Protein AF-0000000075830600 (afdb_homodimer)

InterPro domains:
  IPR003094 Fructose-2,6-bisphosphatase [PR00991] (141-155)
  IP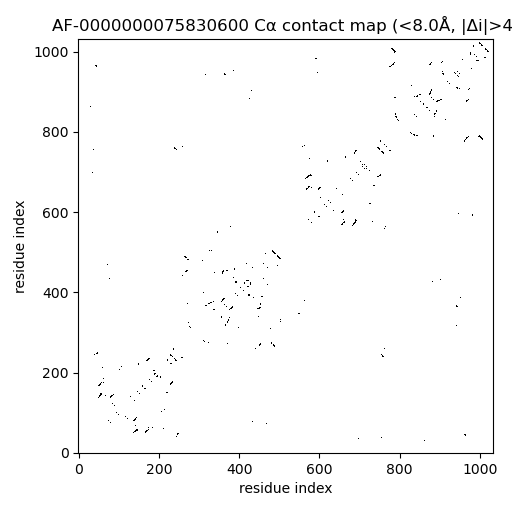R003094 Fructose-2,6-bisphosphatase [PR00991] (169-183)
  IPR003094 Fructose-2,6-bisphosphatase [PR00991] (195-209)
  IPR003094 Fructose-2,6-bisphosphatase [PR00991] (246-267)
  IPR003094 Fructose-2,6-bisphosphatase [PTHR10606] (47-275)
  IPR013078 Histidine phosphatase superfamily, clade-1 [PF00300] (360-490)
  IPR013078 Histidine phosphatase superfamily, clade-1 [cd07067] (320-490)
  IPR013079 6-phosphofructo-2-kinase [PF01591] (51-263)
  IPR027417 P-loop containing nucleoside triphosphate hydrolase [G3DSA:3.40.50.300] (52-263)
  IPR027417 P-loop containing nucleoside triphosphate hydrolase [SSF52540] (54-263)
  IPR029033 Histidine phosphatase superfamily [G3DSA:3.40.50.1240] (268-512)
  IPR029033 Histidine phosphatase superfamily [SSF53254] (319-492)

Sequence (1032 aa):
MPQAGHALTVDIENTPTDPARTSQPADQLVIKRAPTSLSSRIRAQLTPDADYIVIALVGLPARGKSFISKKLERYLIWRGDAVNIFNVGERRREKLQSNGTFHDASFFSVSNLSTREELAQGVLIEMMEWLRAKDGGATRIAIFDATNSRMTRRKTVDDTIKKHLPQCKLLFVESVCTEANTLERNLLQKVRNSPDYKSMPEHEALQDLKRRISEYESQYETLSPEENMAYIKLFNLSSQLHLNHIYGRLAKSLVPYMMSIHVGHRPIFLVRAAHVHGASTPLAQLCTEFSSSDEGRDESPSTPGCRQDSQTVVVARSAELSEEGLLFAERLGHFCYLASKEFSAGEEGEPEDCGDCSCAIFTSTLTRAVETASYVKAAGATRATSALNPIDKGVCYELTEADFQAQMPEEYSRWRRDIRYRRFLGGESYHDLIQRLEPLLMELEQQTRPVLVVSHLSTLQVLYSYFTGCTLEDALSTDFPNHHVMQITPCSSKSMWETKLIPLEPVAGKRTPLISMPQAGHALTVDIENTPTDPARTSQPADQLVIKRAPTSLSSRIRAQLTPDADYIVIALVGLPARGKSFISKKLERYLIWRGDAVNIFNVGERRREKLQSNGTFHDASFFSVSNLSTREELAQGVLIEMMEWLRAKDGGATRIAIFDATNSRMTRRKTVDDTIKKHLPQCKLLFVESVCTEANTLERNLLQKVRNSPDYKSMPEHEALQDLKRRISEYESQYETLSPEENMAYIKLFNLSSQLHLNHIYGRLAKSLVPYMMSIHVGHRPIFLVRAAHVHGASTPLAQLCTEFSSSDEGRDESPSTPGCRQDSQTVVVARSAELSEEGLLFAERLGHFCYLASKEFSAGEEGEPEDCGDCSCAIFTSTLTRAVETASYVKAAGATRATSALNPIDKGVCYELTEADFQAQMPEEYSRWRRDIRYRRFLGGESYHDLIQRLEPLLMELEQQTRPVLVVSHLSTLQVLYSYFTGCTLEDALSTDFPNHHVMQITPCSSKSMWETKLIPLEPVAGKRTPLIS

pLDDT: mean 78.08, std 23.05, range [20.09, 98.31]

Foldseek 3Di:
DPPDPPPPPVPPPPPVPVVPPVPPPPPPVPVPPPPQPPLNVLLVVAQDDFLAEEEEEAEFALLCLVVLVLLVQLLQVLLPAAEDEQALVVQVVVVVVVVVDQDFLVCLAPVVVVVSLVSLVVSLVVQVVVQVVDPDDHRYYYYYRDNCFALVSVVVSVVVCCVSPVRYAYEYEYGAEDDPVSSVVSLQLCCPPPPSNVPPDSVVSSVRSVSNRVNSVVRGDDDDCVSVGFYWYAYNQQPDIDTDSQNYPVSVLVVLLSNQADLFKAKEKEAEQFAFPPLDQPDPVVVPPVPPDDDDDDCPDDPPPPPPAVRPRLDDLATAHDPRNLVLLQLVQVVLLVRLLVVLVPPPPDCPVSPQSAAAAEFEPGNSGCSSPVSHHHPPDYHYDNLQAAWWLAVCSRPDLVRCCVVPVPLSVVCVVPQQADHRDRTGGVSRSSVSCSVVLSVVNRDNYYHYYYGHQSNSLSSVCSQQVDDSVVSNVDDNDHSWIWMWIADPDSRRIDIDIGHSDPPPDDPPDDPD/DPPDPPPPPPCPPPPVPVPPPVPPPPPPVPVPPPPQPPLNVLLVVAADDFLAEEEEEAEFALLCLVVLVLLVQLLQVLLPAAEDEQALVVQVVVVVVVVVDQDFLVCLAPVNVVVSLVSLVVSLVVQLVVLVVDPDDHRYYYYYRDNCFDLVSVVVSVVVCCVSPVRYAYEYEYGAEDDPVSSVVSLQLCCPPPPSNPPPDSVVSSVRSVSNRVNSVVRGDDDDCVSVGFYWYAYNQQPDIDTDSQNYPVSVLVVLLSNQADLFKEKEKEAEQFAFPPLDQPPPVVVPPVPPDDDDDDPPDDPPPPPRAVRPRLDDLATAHDPRNLVLLQLVQVVLLVRLLVVLVPPPPDCPVSPQSAAAAEFEPGNSGCSSPVSHHHPPDYHYDNLQAAWWLAVCSRPDLVRCCVVPVPLSVVCVVPQQADHRDRTGGVSRSSVSCSVVLSVVNRDNYYHYYYGHQSNSLSSVCSQQVHDSVVSNVDDNDHSWIWMWIADPDSRRIDIDIGHSDPPPDDPPDDPD

Organism: Prymnesium parvum (NCBI:txid97485)

Structure (mmCIF, N/CA/C/O backbone):
data_AF-0000000075830600-model_v1
#
loop_
_entity.id
_entity.type
_entity.pdbx_description
1 polymer '6-phosphofructo-2-kinase domain-containing protein'
#
loop_
_atom_site.group_PDB
_atom_site.id
_atom_site.type_symbol
_atom_site.label_atom_id
_atom_site.label_alt_id
_atom_site.label_comp_id
_atom_site.label_asym_id
_atom_site.label_entity_id
_atom_site.label_seq_id
_atom_site.pdbx_PDB_ins_code
_atom_site.Cartn_x
_atom_site.Cartn_y
_atom_site.Cartn_z
_atom_site.occupancy
_atom_site.B_iso_or_equiv
_atom_site.auth_seq_id
_atom_site.auth_comp_id
_atom_site.auth_asym_id
_atom_site.auth_atom_id
_atom_site.pdbx_PDB_model_num
ATOM 1 N N . MET A 1 1 ? 91.75 -29.453 27.031 1 21.92 1 MET A N 1
ATOM 2 C CA . MET A 1 1 ? 91.875 -28.234 26.219 1 21.92 1 MET A CA 1
ATOM 3 C C . MET A 1 1 ? 90.5 -27.812 25.672 1 21.92 1 MET A C 1
ATOM 5 O O . MET A 1 1 ? 89.812 -28.609 25.047 1 21.92 1 MET A O 1
ATOM 9 N N . PRO A 1 2 ? 89.812 -26.906 26.328 1 24.53 2 PRO A N 1
ATOM 10 C CA . PRO A 1 2 ? 88.375 -26.5 26.469 1 24.53 2 PRO A CA 1
ATOM 11 C C . PRO A 1 2 ? 87.875 -25.766 25.234 1 24.53 2 PRO A C 1
ATOM 13 O O . PRO A 1 2 ? 88.438 -24.75 24.828 1 24.53 2 PRO A O 1
ATOM 16 N N . GLN A 1 3 ? 87.75 -26.578 24.203 1 21.2 3 GLN A N 1
ATOM 17 C CA . GLN A 1 3 ? 87.562 -26.062 22.844 1 21.2 3 GLN A CA 1
ATOM 18 C C . GLN A 1 3 ? 86.438 -25.078 22.812 1 21.2 3 GLN A C 1
ATOM 20 O O . GLN A 1 3 ? 85.375 -25.312 23.391 1 21.2 3 GLN A O 1
ATOM 25 N N . ALA A 1 4 ? 86.75 -23.875 22.641 1 21.59 4 ALA A N 1
ATOM 26 C CA . ALA A 1 4 ? 86.188 -22.547 22.625 1 21.59 4 ALA A CA 1
ATOM 27 C C . ALA A 1 4 ? 85 -22.484 21.656 1 21.59 4 ALA A C 1
ATOM 29 O O . ALA A 1 4 ? 85.125 -22.797 20.484 1 21.59 4 ALA A O 1
ATOM 30 N N . GLY A 1 5 ? 83.875 -22.922 22.109 1 20.92 5 GLY A N 1
ATOM 31 C CA . GLY A 1 5 ? 82.625 -23.156 21.422 1 20.92 5 GLY A CA 1
ATOM 32 C C . GLY A 1 5 ? 82.125 -21.938 20.625 1 20.92 5 GLY A C 1
ATOM 33 O O . GLY A 1 5 ? 81.938 -20.859 21.188 1 20.92 5 GLY A O 1
ATOM 34 N N . HIS A 1 6 ? 82.75 -21.781 19.469 1 21.59 6 HIS A N 1
ATOM 35 C CA . HIS A 1 6 ? 82.625 -20.656 18.547 1 21.59 6 HIS A CA 1
ATOM 36 C C . HIS A 1 6 ? 81.188 -20.234 18.375 1 21.59 6 HIS A C 1
ATOM 38 O O . HIS A 1 6 ? 80.312 -21.078 18.172 1 21.59 6 HIS A O 1
ATOM 44 N N . ALA A 1 7 ? 80.812 -19.188 19.078 1 21.33 7 ALA A N 1
ATOM 45 C CA . ALA A 1 7 ? 79.562 -18.453 19.219 1 21.33 7 ALA A CA 1
ATOM 46 C C . ALA A 1 7 ? 79 -18.016 17.859 1 21.33 7 ALA A C 1
ATOM 48 O O . ALA A 1 7 ? 79.625 -17.203 17.172 1 21.33 7 ALA A O 1
ATOM 49 N N . LEU A 1 8 ? 78.688 -18.938 16.969 1 20.81 8 LEU A N 1
ATOM 50 C CA . LEU A 1 8 ? 78.312 -18.562 15.609 1 20.81 8 LEU A CA 1
ATOM 51 C C . LEU A 1 8 ? 77.312 -17.406 15.617 1 20.81 8 LEU A C 1
ATOM 53 O O . LEU A 1 8 ? 76.25 -17.5 16.234 1 20.81 8 LEU A O 1
ATOM 57 N N . THR A 1 9 ? 77.75 -16.172 15.664 1 21.44 9 THR A N 1
ATOM 58 C CA . THR A 1 9 ? 77.062 -14.883 15.672 1 21.44 9 THR A CA 1
ATOM 59 C C . THR A 1 9 ? 76.125 -14.758 14.469 1 21.44 9 THR A C 1
ATOM 61 O O . THR A 1 9 ? 76.625 -14.688 13.32 1 21.44 9 THR A O 1
ATOM 64 N N . VAL A 1 10 ? 75.188 -15.625 14.281 1 21.41 10 VAL A N 1
ATOM 65 C CA . VAL A 1 10 ? 74.438 -15.547 13.055 1 21.41 10 VAL A CA 1
ATOM 66 C C . VAL A 1 10 ? 73.875 -14.141 12.891 1 21.41 10 VAL A C 1
ATOM 68 O O . VAL A 1 10 ? 73.188 -13.633 13.789 1 21.41 10 VAL A O 1
ATOM 71 N N . ASP A 1 11 ? 74.562 -13.242 12.312 1 21.86 11 ASP A N 1
ATOM 72 C CA . ASP A 1 11 ? 74.25 -11.867 11.945 1 21.86 11 ASP A CA 1
ATOM 73 C C . ASP A 1 11 ? 72.938 -11.781 11.219 1 21.86 11 ASP A C 1
ATOM 75 O O . ASP A 1 11 ? 72.812 -12.281 10.102 1 21.86 11 ASP A O 1
ATOM 79 N N . ILE A 1 12 ? 71.875 -12.094 11.859 1 23.39 12 ILE A N 1
ATOM 80 C CA . ILE A 1 12 ? 70.562 -12.109 11.227 1 23.39 12 ILE A CA 1
ATOM 81 C C . ILE A 1 12 ? 70.25 -10.734 10.625 1 23.39 12 ILE A C 1
ATOM 83 O O . ILE A 1 12 ? 70.125 -9.742 11.344 1 23.39 12 ILE A O 1
ATOM 87 N N . GLU A 1 13 ? 70.938 -10.398 9.547 1 22.03 13 GLU A N 1
ATOM 88 C CA . GLU A 1 13 ? 70.688 -9.133 8.875 1 22.03 13 GLU A CA 1
ATOM 89 C C . GLU A 1 13 ? 69.188 -8.891 8.727 1 22.03 13 GLU A C 1
ATOM 91 O O . GLU A 1 13 ? 68.438 -9.758 8.234 1 22.03 13 GLU A O 1
ATOM 96 N N . ASN A 1 14 ? 68.625 -8.062 9.586 1 24.2 14 ASN A N 1
ATOM 97 C CA . ASN A 1 14 ? 67.312 -7.516 9.75 1 24.2 14 ASN A CA 1
ATOM 98 C C . ASN A 1 14 ? 66.812 -6.836 8.477 1 24.2 14 ASN A C 1
ATOM 100 O O . ASN A 1 14 ? 67.062 -5.645 8.266 1 24.2 14 ASN A O 1
ATOM 104 N N . THR A 1 15 ? 67.25 -7.332 7.348 1 25.28 15 THR A N 1
ATOM 105 C CA . THR A 1 15 ? 66.875 -6.457 6.238 1 25.28 15 THR A CA 1
ATOM 106 C C . THR A 1 15 ? 65.375 -6.086 6.309 1 25.28 15 THR A C 1
ATOM 108 O O . THR A 1 15 ? 64.562 -6.965 6.414 1 25.28 15 THR A O 1
ATOM 111 N N . PRO A 1 16 ? 65.188 -4.844 6.723 1 25.58 16 PRO A N 1
ATOM 112 C CA . PRO A 1 16 ? 63.812 -4.316 6.961 1 25.58 16 PRO A CA 1
ATOM 113 C C . PRO A 1 16 ? 62.906 -4.484 5.754 1 25.58 16 PRO A C 1
ATOM 115 O O . PRO A 1 16 ? 63.188 -3.959 4.676 1 25.58 16 PRO A O 1
ATOM 118 N N . THR A 1 17 ? 62.625 -5.625 5.262 1 24.44 17 THR A N 1
ATOM 119 C CA . THR A 1 17 ? 61.844 -5.742 4.031 1 24.44 17 THR A CA 1
ATOM 120 C C . THR A 1 17 ? 60.562 -4.926 4.117 1 24.44 17 THR A C 1
ATOM 122 O O . THR A 1 17 ? 59.656 -5.27 4.879 1 24.44 17 THR A O 1
ATOM 125 N N . ASP A 1 18 ? 60.688 -3.621 4.156 1 23.36 18 ASP A N 1
ATOM 126 C CA . ASP A 1 18 ? 59.562 -2.699 4.195 1 23.36 18 ASP A CA 1
ATOM 127 C C . ASP A 1 18 ? 58.562 -2.994 3.068 1 23.36 18 ASP A C 1
ATOM 129 O O . ASP A 1 18 ? 58.844 -2.73 1.899 1 23.36 18 ASP A O 1
ATOM 133 N N . PRO A 1 19 ? 58.188 -4.172 2.777 1 23.2 19 PRO A N 1
ATOM 134 C CA . PRO A 1 19 ? 57.406 -4.25 1.523 1 23.2 19 PRO A CA 1
ATOM 135 C C . PRO A 1 19 ? 56.281 -3.246 1.459 1 23.2 19 PRO A C 1
ATOM 137 O O . PRO A 1 19 ? 55.406 -3.252 2.324 1 23.2 19 PRO A O 1
ATOM 140 N N . ALA A 1 20 ? 56.531 -1.971 1.089 1 26.88 20 ALA A N 1
ATOM 141 C CA . ALA A 1 20 ? 55.531 -0.975 0.699 1 26.88 20 ALA A CA 1
ATOM 142 C C . ALA A 1 20 ? 54.438 -1.6 -0.164 1 26.88 20 ALA A C 1
ATOM 144 O O . ALA A 1 20 ? 54.688 -1.945 -1.323 1 26.88 20 ALA A O 1
ATOM 145 N N . ARG A 1 21 ? 53.75 -2.535 0.367 1 24.53 21 ARG A N 1
ATOM 146 C CA . ARG A 1 21 ? 52.625 -3 -0.417 1 24.53 21 ARG A CA 1
ATOM 147 C C . ARG A 1 21 ? 51.906 -1.83 -1.072 1 24.53 21 ARG A C 1
ATOM 149 O O . ARG A 1 21 ? 51.406 -0.928 -0.384 1 24.53 21 ARG A O 1
ATOM 156 N N . THR A 1 22 ? 52.438 -1.319 -2.131 1 25.38 22 THR A N 1
ATOM 157 C CA . THR A 1 22 ? 51.781 -0.333 -2.975 1 25.38 22 THR A CA 1
ATOM 158 C C . THR A 1 22 ? 50.281 -0.568 -2.992 1 25.38 22 THR A C 1
ATOM 160 O O . THR A 1 22 ? 49.812 -1.649 -3.363 1 25.38 22 THR A O 1
ATOM 163 N N . SER A 1 23 ? 49.688 -0.046 -1.994 1 25.95 23 SER A N 1
ATOM 164 C CA . SER A 1 23 ? 48.25 0.031 -1.909 1 25.95 23 SER A CA 1
ATOM 165 C C . SER A 1 23 ? 47.625 0.369 -3.264 1 25.95 23 SER A C 1
ATOM 167 O O . SER A 1 23 ? 47.812 1.469 -3.785 1 25.95 23 SER A O 1
ATOM 169 N N . GLN A 1 24 ? 47.844 -0.579 -4.188 1 25.03 24 GLN A N 1
ATOM 170 C CA . GLN A 1 24 ? 47.125 -0.259 -5.43 1 25.03 24 GLN A CA 1
ATOM 171 C C . GLN A 1 24 ? 45.844 0.515 -5.156 1 25.03 24 GLN A C 1
ATOM 173 O O . GLN A 1 24 ? 45.156 0.235 -4.184 1 25.03 24 GLN A O 1
ATOM 178 N N . PRO A 1 25 ? 45.906 1.733 -5.605 1 27.14 25 PRO A N 1
ATOM 179 C CA . PRO A 1 25 ? 44.656 2.523 -5.43 1 27.14 25 PRO A CA 1
ATOM 180 C C . PRO A 1 25 ? 43.406 1.686 -5.566 1 27.14 25 PRO A C 1
ATOM 182 O O . PRO A 1 25 ? 43.406 0.664 -6.258 1 27.14 25 PRO A O 1
ATOM 185 N N . ALA A 1 26 ? 42.656 1.61 -4.523 1 27.47 26 ALA A N 1
ATOM 186 C CA . ALA A 1 26 ? 41.312 1.041 -4.617 1 27.47 26 ALA A CA 1
ATOM 187 C C . ALA A 1 26 ? 40.75 1.218 -6.023 1 27.47 26 ALA A C 1
ATOM 189 O O . ALA A 1 26 ? 40.438 2.338 -6.438 1 27.47 26 ALA A O 1
ATOM 190 N N . ASP A 1 27 ? 41.406 0.655 -7.008 1 25.14 27 ASP A N 1
ATOM 191 C CA . ASP A 1 27 ? 40.781 0.623 -8.328 1 25.14 27 ASP A CA 1
ATOM 192 C C . ASP A 1 27 ? 39.25 0.735 -8.227 1 25.14 27 ASP A C 1
ATOM 194 O O . ASP A 1 27 ? 38.625 0.052 -7.414 1 25.14 27 ASP A O 1
ATOM 198 N N . GLN A 1 28 ? 38.781 1.885 -8.484 1 28.73 28 GLN A N 1
ATOM 199 C CA . GLN A 1 28 ? 37.375 2.203 -8.672 1 28.73 28 GLN A CA 1
ATOM 200 C C . GLN A 1 28 ? 36.625 1.029 -9.289 1 28.73 28 GLN A C 1
ATOM 202 O O . GLN A 1 28 ? 36.781 0.746 -10.484 1 28.73 28 GLN A O 1
ATOM 207 N N . LEU A 1 29 ? 36.844 -0.074 -8.719 1 27.73 29 LEU A N 1
ATOM 208 C CA . LEU A 1 29 ? 36 -1.148 -9.227 1 27.73 29 LEU A CA 1
ATOM 209 C C . LEU A 1 29 ? 34.719 -0.588 -9.875 1 27.73 29 LEU A C 1
ATOM 211 O O . LEU A 1 29 ? 33.844 -0.056 -9.188 1 27.73 29 LEU A O 1
ATOM 215 N N . VAL A 1 30 ? 35.031 0.062 -10.953 1 30.75 30 VAL A N 1
ATOM 216 C CA . VAL A 1 30 ? 33.906 0.253 -11.875 1 30.75 30 VAL A CA 1
ATOM 217 C C . VAL A 1 30 ? 32.969 -0.943 -11.805 1 30.75 30 VAL A C 1
ATOM 219 O O . VAL A 1 30 ? 33.312 -2.053 -12.203 1 30.75 30 VAL A O 1
ATOM 222 N N . ILE A 1 31 ? 32.375 -1.129 -10.773 1 34.19 31 ILE A N 1
ATOM 223 C CA . ILE A 1 31 ? 31.297 -2.123 -10.789 1 34.19 31 ILE A CA 1
ATOM 224 C C . ILE A 1 31 ? 30.625 -2.141 -12.164 1 34.19 31 ILE A C 1
ATOM 226 O O . ILE A 1 31 ? 29.938 -1.192 -12.539 1 34.19 31 ILE A O 1
ATOM 230 N N . LYS A 1 32 ? 31.359 -2.564 -13.148 1 36.69 32 LYS A N 1
ATOM 231 C CA . LYS A 1 32 ? 30.672 -2.873 -14.398 1 36.69 32 LYS A CA 1
ATOM 232 C C . LYS A 1 32 ? 29.266 -3.398 -14.125 1 36.69 32 LYS A C 1
ATOM 234 O O . LYS A 1 32 ? 29.078 -4.367 -13.383 1 36.69 32 LYS A O 1
ATOM 239 N N . ARG A 1 33 ? 28.312 -2.477 -14.242 1 43.62 33 ARG A N 1
ATOM 240 C CA . ARG A 1 33 ? 26.906 -2.846 -14.086 1 43.62 33 ARG A CA 1
ATOM 241 C C . ARG A 1 33 ? 26.578 -4.09 -14.898 1 43.62 33 ARG A C 1
ATOM 243 O O . ARG A 1 33 ? 26.891 -4.164 -16.094 1 43.62 33 ARG A O 1
ATOM 250 N N . ALA A 1 34 ? 26.578 -5.207 -14.406 1 48.5 34 ALA A N 1
ATOM 251 C CA . ALA A 1 34 ? 26.203 -6.492 -14.984 1 48.5 34 ALA A CA 1
ATOM 252 C C . ALA A 1 34 ? 25.047 -6.328 -15.977 1 48.5 34 ALA A C 1
ATOM 254 O O . ALA A 1 34 ? 24.234 -5.414 -15.844 1 48.5 34 ALA A O 1
ATOM 255 N N . PRO A 1 35 ? 25.203 -6.922 -17.203 1 50.28 35 PRO A N 1
ATOM 256 C CA . PRO A 1 35 ? 24.094 -6.898 -18.172 1 50.28 35 PRO A CA 1
ATOM 257 C C . PRO A 1 35 ? 22.734 -7.02 -17.516 1 50.28 35 PRO A C 1
ATOM 259 O O . PRO A 1 35 ? 22.562 -7.793 -16.562 1 50.28 35 PRO A O 1
ATOM 262 N N . THR A 1 36 ? 21.891 -6.027 -17.812 1 61.66 36 THR A N 1
ATOM 263 C CA . THR A 1 36 ? 20.547 -5.934 -17.266 1 61.66 36 THR A CA 1
ATOM 264 C C . THR A 1 36 ? 19.75 -7.191 -17.578 1 61.66 36 THR A C 1
ATOM 266 O O . THR A 1 36 ? 19.75 -7.66 -18.719 1 61.66 36 THR A O 1
ATOM 269 N N . SER A 1 37 ? 19.453 -7.984 -16.703 1 69.25 37 SER A N 1
ATOM 270 C CA . SER A 1 37 ? 18.578 -9.148 -16.828 1 69.25 37 SER A CA 1
ATOM 271 C C . SER A 1 37 ? 17.281 -8.789 -17.562 1 69.25 37 SER A C 1
ATOM 273 O O . SER A 1 37 ? 16.953 -7.609 -17.703 1 69.25 37 SER A O 1
ATOM 275 N N . LEU A 1 38 ? 16.734 -9.75 -18.281 1 69.62 38 LEU A N 1
ATOM 276 C CA . LEU A 1 38 ? 15.445 -9.562 -18.922 1 69.62 38 LEU A CA 1
ATOM 277 C C . LEU A 1 38 ? 14.445 -8.953 -17.953 1 69.62 38 LEU A C 1
ATOM 279 O O . LEU A 1 38 ? 13.695 -8.039 -18.312 1 69.62 38 LEU A O 1
ATOM 283 N N . SER A 1 39 ? 14.547 -9.391 -16.766 1 72.38 39 SER A N 1
ATOM 284 C CA . SER A 1 39 ? 13.617 -8.891 -15.758 1 72.38 39 SER A CA 1
ATOM 285 C C . SER A 1 39 ? 13.867 -7.41 -15.469 1 72.38 39 SER A C 1
ATOM 287 O O . SER A 1 39 ? 12.922 -6.645 -15.281 1 72.38 39 SER A O 1
ATOM 289 N N . SER A 1 40 ? 15.094 -7.078 -15.492 1 72.44 40 SER A N 1
ATOM 290 C CA . SER A 1 40 ? 15.422 -5.68 -15.234 1 72.44 40 SER A CA 1
ATOM 291 C C . SER A 1 40 ? 14.953 -4.781 -16.375 1 72.44 40 SER A C 1
ATOM 293 O O . SER A 1 40 ? 14.492 -3.662 -16.141 1 72.44 40 SER A O 1
ATOM 295 N N . ARG A 1 41 ? 15.008 -5.297 -17.594 1 74.56 41 ARG A N 1
ATOM 296 C CA . ARG A 1 41 ? 14.57 -4.535 -18.75 1 74.56 41 ARG A CA 1
ATOM 297 C C . ARG A 1 41 ? 13.055 -4.348 -18.75 1 74.56 41 ARG A C 1
ATOM 299 O O . ARG A 1 41 ? 12.562 -3.254 -19.031 1 74.56 41 ARG A O 1
ATOM 306 N N . ILE A 1 42 ? 12.406 -5.426 -18.406 1 75.38 42 ILE A N 1
ATOM 307 C CA . ILE A 1 42 ? 10.953 -5.371 -18.359 1 75.38 42 ILE A CA 1
ATOM 308 C C . ILE A 1 42 ? 10.508 -4.398 -17.266 1 75.38 42 ILE A C 1
ATOM 310 O O . ILE A 1 42 ? 9.594 -3.598 -17.469 1 75.38 42 ILE A O 1
ATOM 314 N N . ARG A 1 43 ? 11.219 -4.453 -16.234 1 76.62 43 ARG A N 1
ATOM 315 C CA . ARG A 1 43 ? 10.906 -3.553 -15.125 1 76.62 43 ARG A CA 1
ATOM 316 C C . ARG A 1 43 ? 11.117 -2.096 -15.523 1 76.62 43 ARG A C 1
ATOM 318 O O . ARG A 1 43 ? 10.273 -1.242 -15.242 1 76.62 43 ARG A O 1
ATOM 325 N N . ALA A 1 44 ? 12.148 -1.844 -16.172 1 74.69 44 ALA A N 1
ATOM 326 C CA . ALA A 1 44 ? 12.461 -0.483 -16.594 1 74.69 44 ALA A CA 1
ATOM 327 C C . ALA A 1 44 ? 11.398 0.041 -17.562 1 74.69 44 ALA A C 1
ATOM 329 O O . ALA A 1 44 ? 11.047 1.222 -17.531 1 74.69 44 ALA A O 1
ATOM 330 N N . GLN A 1 45 ? 10.867 -0.856 -18.328 1 74.44 45 GLN A N 1
ATOM 331 C CA . GLN A 1 45 ? 9.875 -0.492 -19.328 1 74.44 45 GLN A CA 1
ATOM 332 C C . GLN A 1 45 ? 8.508 -0.255 -18.703 1 74.44 45 GLN A C 1
ATOM 334 O O . GLN A 1 45 ? 7.762 0.625 -19.141 1 74.44 45 GLN A O 1
ATOM 339 N N . LEU A 1 46 ? 8.227 -0.976 -17.672 1 69.69 46 LEU A N 1
ATOM 340 C CA . LEU A 1 46 ? 6.859 -0.986 -17.172 1 69.69 46 LEU A CA 1
ATOM 341 C C . LEU A 1 46 ? 6.723 -0.082 -15.953 1 69.69 46 LEU A C 1
ATOM 343 O O . LEU A 1 46 ? 5.605 0.257 -15.547 1 69.69 46 LEU A O 1
ATOM 347 N N . THR A 1 47 ? 7.812 0.411 -15.438 1 71.06 47 THR A N 1
ATOM 348 C CA . THR A 1 47 ? 7.785 1.177 -14.195 1 71.06 47 THR A CA 1
ATOM 349 C C . THR A 1 47 ? 7.277 2.594 -14.445 1 71.06 47 THR A C 1
ATOM 351 O O . THR A 1 47 ? 6.492 3.125 -13.656 1 71.06 47 THR A O 1
ATOM 354 N N . PRO A 1 48 ? 7.586 3.16 -15.617 1 70.38 48 PRO A N 1
ATOM 355 C CA . PRO A 1 48 ? 7.133 4.539 -15.82 1 70.38 48 PRO A CA 1
ATOM 356 C C . PRO A 1 48 ? 5.613 4.648 -15.906 1 70.38 48 PRO A C 1
ATOM 358 O O . PRO A 1 48 ? 4.945 3.717 -16.359 1 70.38 48 PRO A O 1
ATOM 361 N N . ASP A 1 49 ? 5.094 5.809 -15.508 1 73.62 49 ASP A N 1
ATOM 362 C CA . ASP A 1 49 ? 3.658 6.062 -15.562 1 73.62 49 ASP A CA 1
ATOM 363 C C . ASP A 1 49 ? 3.176 6.199 -17 1 73.62 49 ASP A C 1
ATOM 365 O O . ASP A 1 49 ? 3.961 6.52 -17.891 1 73.62 49 ASP A O 1
ATOM 369 N N . ALA A 1 50 ? 1.907 5.723 -17.219 1 76.06 50 ALA A N 1
ATOM 370 C CA . ALA A 1 50 ? 1.278 5.848 -18.531 1 76.06 50 ALA A CA 1
ATOM 371 C C . ALA A 1 50 ? 0.02 6.707 -18.453 1 76.06 50 ALA A C 1
ATOM 373 O O . ALA A 1 50 ? -0.633 6.773 -17.406 1 76.06 50 ALA A O 1
ATOM 374 N N . ASP A 1 51 ? -0.243 7.32 -19.578 1 78.69 51 ASP A N 1
ATOM 375 C CA . ASP A 1 51 ? -1.425 8.172 -19.656 1 78.69 51 ASP A CA 1
ATOM 376 C C . ASP A 1 51 ? -2.678 7.352 -19.953 1 78.69 51 ASP A C 1
ATOM 378 O O . ASP A 1 51 ? -3.795 7.789 -19.672 1 78.69 51 ASP A O 1
ATOM 382 N N . TYR A 1 52 ? -2.396 6.227 -20.578 1 88.31 52 TYR A N 1
ATOM 383 C CA . TYR A 1 52 ? -3.492 5.34 -20.938 1 88.31 52 TYR A CA 1
ATOM 384 C C . TYR A 1 52 ? -3.271 3.938 -20.375 1 88.31 52 TYR A C 1
ATOM 386 O O . TYR A 1 52 ? -2.201 3.352 -20.562 1 88.31 52 TYR A O 1
ATOM 394 N N . ILE A 1 53 ? -4.332 3.467 -19.719 1 92.56 53 ILE A N 1
ATOM 395 C CA . ILE A 1 53 ? -4.23 2.131 -19.141 1 92.56 53 ILE A CA 1
ATOM 396 C C . ILE A 1 53 ? -5.492 1.332 -19.469 1 92.56 53 ILE A C 1
ATOM 398 O O . ILE A 1 53 ? -6.602 1.863 -19.406 1 92.56 53 ILE A O 1
ATOM 402 N N . VAL A 1 54 ? -5.305 0.139 -19.875 1 96.75 54 VAL A N 1
ATOM 403 C CA . VAL A 1 54 ? -6.41 -0.789 -20.078 1 96.75 54 VAL A CA 1
ATOM 404 C C . VAL A 1 54 ? -6.324 -1.939 -19.094 1 96.75 54 VAL A C 1
ATOM 406 O O . VAL A 1 54 ? -5.273 -2.568 -18.953 1 96.75 54 VAL A O 1
ATOM 409 N N . ILE A 1 55 ? -7.371 -2.143 -18.375 1 97.56 55 ILE A N 1
ATOM 410 C CA . ILE A 1 55 ? -7.531 -3.322 -17.531 1 97.56 55 ILE A CA 1
ATOM 411 C C . ILE A 1 55 ? -8.492 -4.301 -18.188 1 97.56 55 ILE A C 1
ATOM 413 O O . ILE A 1 55 ? -9.695 -4.039 -18.281 1 97.56 55 ILE A O 1
ATOM 417 N N . ALA A 1 56 ? -7.984 -5.383 -18.656 1 98.06 56 ALA A N 1
ATOM 418 C CA . ALA A 1 56 ? -8.812 -6.383 -19.328 1 98.06 56 ALA A CA 1
ATOM 419 C C . ALA A 1 56 ? -9.141 -7.547 -18.391 1 98.06 56 ALA A C 1
ATOM 421 O O . ALA A 1 56 ? -8.234 -8.219 -17.891 1 98.06 56 ALA A O 1
ATOM 422 N N . LEU A 1 57 ? -10.375 -7.781 -18.188 1 97.81 57 LEU A N 1
ATOM 423 C CA . LEU A 1 57 ? -10.773 -8.875 -17.312 1 97.81 57 LEU A CA 1
ATOM 424 C C . LEU A 1 57 ? -10.734 -10.211 -18.047 1 97.81 57 LEU A C 1
ATOM 426 O O . LEU A 1 57 ? -10.828 -10.25 -19.266 1 97.81 57 LEU A O 1
ATOM 430 N N . VAL A 1 58 ? -10.516 -11.25 -17.328 1 97.69 58 VAL A N 1
ATOM 431 C CA . VAL A 1 58 ? -10.484 -12.633 -17.797 1 97.69 58 VAL A CA 1
ATOM 432 C C . VAL A 1 58 ? -11.227 -13.531 -16.812 1 97.69 58 VAL A C 1
ATOM 434 O O . VAL A 1 58 ? -11.109 -13.367 -15.602 1 97.69 58 VAL A O 1
ATOM 437 N N . GLY A 1 59 ? -12.008 -14.406 -17.312 1 95.56 59 GLY A N 1
ATOM 438 C CA . GLY A 1 59 ? -12.664 -15.359 -16.438 1 95.56 59 GLY A CA 1
ATOM 439 C C . GLY A 1 59 ? -13.984 -15.867 -16.984 1 95.56 59 GLY A C 1
ATOM 440 O O . GLY A 1 59 ? -14.586 -15.234 -17.844 1 95.56 59 GLY A O 1
ATOM 441 N N . LEU A 1 60 ? -14.492 -16.969 -16.453 1 93.31 60 LEU A N 1
ATOM 442 C CA . LEU A 1 60 ? -15.773 -17.562 -16.812 1 93.31 60 LEU A CA 1
ATOM 443 C C . LEU A 1 60 ? -16.938 -16.781 -16.234 1 93.31 60 LEU A C 1
ATOM 445 O O . LEU A 1 60 ? -16.75 -16 -15.281 1 93.31 60 LEU A O 1
ATOM 449 N N . PRO A 1 61 ? -18.078 -16.922 -16.844 1 89.62 61 PRO A N 1
ATOM 450 C CA . PRO A 1 61 ? -19.25 -16.266 -16.25 1 89.62 61 PRO A CA 1
ATOM 451 C C . PRO A 1 61 ? -19.484 -16.656 -14.797 1 89.62 61 PRO A C 1
ATOM 453 O O . PRO A 1 61 ? -19.25 -17.797 -14.422 1 89.62 61 PRO A O 1
ATOM 456 N N . ALA A 1 62 ? -19.922 -15.719 -13.969 1 90 62 ALA A N 1
ATOM 457 C CA . ALA A 1 62 ? -20.328 -15.914 -12.578 1 90 62 ALA A CA 1
ATOM 458 C C . ALA A 1 62 ? -19.125 -16.172 -11.688 1 90 62 ALA A C 1
ATOM 460 O O . ALA A 1 62 ? -19.219 -16.891 -10.688 1 90 62 ALA A O 1
ATOM 461 N N . ARG A 1 63 ? -17.984 -15.711 -12.086 1 92.25 63 ARG A N 1
ATOM 462 C CA . ARG A 1 63 ? -16.781 -15.898 -11.273 1 92.25 63 ARG A CA 1
ATOM 463 C C . ARG A 1 63 ? -16.375 -14.602 -10.586 1 92.25 63 ARG A C 1
ATOM 465 O O . ARG A 1 63 ? -15.297 -14.516 -9.992 1 92.25 63 ARG A O 1
ATOM 472 N N . GLY A 1 64 ? -17.125 -13.539 -10.711 1 89.25 64 GLY A N 1
ATOM 473 C CA . GLY A 1 64 ? -16.891 -12.328 -9.945 1 89.25 64 GLY A CA 1
ATOM 474 C C . GLY A 1 64 ? -16.297 -11.203 -10.773 1 89.25 64 GLY A C 1
ATOM 475 O O . GLY A 1 64 ? -15.93 -10.156 -10.234 1 89.25 64 GLY A O 1
ATOM 476 N N . LYS A 1 65 ? -16.219 -11.312 -12.086 1 91.31 65 LYS A N 1
ATOM 477 C CA . LYS A 1 65 ? -15.617 -10.305 -12.969 1 91.31 65 LYS A CA 1
ATOM 478 C C . LYS A 1 65 ? -16.312 -8.961 -12.82 1 91.31 65 LYS A C 1
ATOM 480 O O . LYS A 1 65 ? -15.664 -7.926 -12.672 1 91.31 65 LYS A O 1
ATOM 485 N N . SER A 1 66 ? -17.641 -9.031 -12.891 1 86.94 66 SER A N 1
ATOM 486 C CA . SER A 1 66 ? -18.406 -7.781 -12.844 1 86.94 66 SER A CA 1
ATOM 487 C C . SER A 1 66 ? -18.25 -7.098 -11.484 1 86.94 66 SER A C 1
ATOM 489 O O . SER A 1 66 ? -18.219 -5.867 -11.406 1 86.94 66 SER A O 1
ATOM 491 N N . PHE A 1 67 ? -18.234 -7.863 -10.438 1 89.25 67 PHE A N 1
ATOM 492 C CA . PHE A 1 67 ? -17.984 -7.32 -9.102 1 89.25 67 PHE A CA 1
ATOM 493 C C . PHE A 1 67 ? -16.641 -6.613 -9.047 1 89.25 67 PHE A C 1
ATOM 495 O O . PHE A 1 67 ? -16.547 -5.477 -8.586 1 89.25 67 PHE A O 1
ATOM 502 N N . ILE A 1 68 ? -15.617 -7.297 -9.555 1 93.38 68 ILE A N 1
ATOM 503 C CA . ILE A 1 68 ? -14.258 -6.754 -9.57 1 93.38 68 ILE A CA 1
ATOM 504 C C . ILE A 1 68 ? -14.227 -5.488 -10.422 1 93.38 68 ILE A C 1
ATOM 506 O O . ILE A 1 68 ? -13.617 -4.488 -10.031 1 93.38 68 ILE A O 1
ATOM 510 N N . SER A 1 69 ? -14.883 -5.527 -11.539 1 94.25 69 SER A N 1
ATOM 511 C CA . SER A 1 69 ? -14.945 -4.387 -12.445 1 94.25 69 SER A CA 1
ATOM 512 C C . SER A 1 69 ? -15.531 -3.16 -11.758 1 94.25 69 SER A C 1
ATOM 514 O O . SER A 1 69 ? -14.969 -2.066 -11.836 1 94.25 69 SER A O 1
ATOM 516 N N . LYS A 1 70 ? -16.578 -3.334 -11.094 1 92.69 70 LYS A N 1
ATOM 517 C CA . LYS A 1 70 ? -17.25 -2.227 -10.422 1 92.69 70 LYS A CA 1
ATOM 518 C C . LYS A 1 70 ? -16.422 -1.695 -9.266 1 92.69 70 LYS A C 1
ATOM 520 O O . LYS A 1 70 ? -16.344 -0.484 -9.047 1 92.69 70 LYS A O 1
ATOM 525 N N . LYS A 1 71 ? -15.859 -2.588 -8.516 1 94.31 71 LYS A N 1
ATOM 526 C CA . LYS A 1 71 ? -14.984 -2.191 -7.414 1 94.31 71 LYS A CA 1
ATOM 527 C C . LYS A 1 71 ? -13.789 -1.388 -7.922 1 94.31 71 LYS A C 1
ATOM 529 O O . LYS A 1 71 ? -13.438 -0.361 -7.34 1 94.31 71 LYS A O 1
ATOM 534 N N . LEU A 1 72 ? -13.219 -1.869 -9.008 1 95.88 72 LEU A N 1
ATOM 535 C CA . LEU A 1 72 ? -12.078 -1.167 -9.586 1 95.88 72 LEU A CA 1
ATOM 536 C C . LEU A 1 72 ? -12.492 0.208 -10.102 1 95.88 72 LEU A C 1
ATOM 538 O O . LEU A 1 72 ? -11.766 1.189 -9.906 1 95.88 72 LEU A O 1
ATOM 542 N N . GLU A 1 73 ? -13.602 0.255 -10.758 1 95.75 73 GLU A N 1
ATOM 543 C CA . GLU A 1 73 ? -14.109 1.533 -11.25 1 95.75 73 GLU A CA 1
ATOM 544 C C . GLU A 1 73 ? -14.281 2.533 -10.109 1 95.75 73 GLU A C 1
ATOM 546 O O . GLU A 1 73 ? -13.812 3.668 -10.195 1 95.75 73 GLU A O 1
ATOM 551 N N . ARG A 1 74 ? -14.898 2.088 -9.062 1 94.69 74 ARG A N 1
ATOM 552 C CA . ARG A 1 74 ? -15.141 2.926 -7.891 1 94.69 74 ARG A CA 1
ATOM 553 C C . ARG A 1 74 ? -13.828 3.438 -7.305 1 94.69 74 ARG A C 1
ATOM 555 O O . ARG A 1 74 ? -13.688 4.633 -7.035 1 94.69 74 ARG A O 1
ATOM 562 N N . TYR A 1 75 ? -12.93 2.58 -7.078 1 96.12 75 TYR A N 1
ATOM 563 C CA . TYR A 1 75 ? -11.633 2.891 -6.477 1 96.12 75 TYR A CA 1
ATOM 564 C C . TYR A 1 75 ? -10.852 3.873 -7.336 1 96.12 75 TYR A C 1
ATOM 566 O O . TYR A 1 75 ? -10.359 4.887 -6.84 1 96.12 75 TYR A O 1
ATOM 574 N N . LEU A 1 76 ? -10.812 3.59 -8.633 1 95.81 76 LEU A N 1
ATOM 575 C CA . LEU A 1 76 ? -9.992 4.383 -9.547 1 95.81 76 LEU A CA 1
ATOM 576 C C . LEU A 1 76 ? -10.609 5.762 -9.766 1 95.81 76 LEU A C 1
ATOM 578 O O . LEU A 1 76 ? -9.883 6.758 -9.867 1 95.81 76 LEU A O 1
ATOM 582 N N . ILE A 1 77 ? -11.906 5.867 -9.844 1 94.81 77 ILE A N 1
ATOM 583 C CA . ILE A 1 77 ? -12.57 7.164 -9.945 1 94.81 77 ILE A CA 1
ATOM 584 C C . ILE A 1 77 ? -12.312 7.973 -8.68 1 94.81 77 ILE A C 1
ATOM 586 O O . ILE A 1 77 ? -12.016 9.172 -8.742 1 94.81 77 ILE A O 1
ATOM 590 N N . TRP A 1 78 ? -12.438 7.297 -7.559 1 95.75 78 TRP A N 1
ATOM 591 C CA . TRP A 1 78 ? -12.172 7.953 -6.281 1 95.75 78 TRP A CA 1
ATOM 592 C C . TRP A 1 78 ? -10.75 8.5 -6.227 1 95.75 78 TRP A C 1
ATOM 594 O O . TRP A 1 78 ? -10.516 9.594 -5.711 1 95.75 78 TRP A O 1
ATOM 604 N N . ARG A 1 79 ? -9.844 7.789 -6.762 1 92.31 79 ARG A N 1
ATOM 605 C CA . ARG A 1 79 ? -8.445 8.188 -6.781 1 92.31 79 ARG A CA 1
ATOM 606 C C . ARG A 1 79 ? -8.227 9.391 -7.695 1 92.31 79 ARG A C 1
ATOM 608 O O . ARG A 1 79 ? -7.195 10.055 -7.625 1 92.31 79 ARG A O 1
ATOM 615 N N . GLY A 1 80 ? -9.148 9.633 -8.672 1 89.38 80 GLY A N 1
ATOM 616 C CA . GLY A 1 80 ? -9.062 10.812 -9.508 1 89.38 80 GLY A CA 1
ATOM 617 C C . GLY A 1 80 ? -8.875 10.492 -10.977 1 89.38 80 GLY A C 1
ATOM 618 O O . GLY A 1 80 ? -8.711 11.398 -11.805 1 89.38 80 GLY A O 1
ATOM 619 N N . ASP A 1 81 ? -8.922 9.25 -11.375 1 90.88 81 ASP A N 1
ATOM 620 C CA . ASP A 1 81 ? -8.75 8.859 -12.773 1 90.88 81 ASP A CA 1
ATOM 621 C C . ASP A 1 81 ? -10.078 8.883 -13.516 1 90.88 81 ASP A C 1
ATOM 623 O O . ASP A 1 81 ? -11.141 8.797 -12.898 1 90.88 81 ASP A O 1
ATOM 627 N N . ALA A 1 82 ? -9.945 9.148 -14.766 1 92.5 82 ALA A N 1
ATOM 628 C CA . ALA A 1 82 ? -11.109 8.945 -15.625 1 92.5 82 ALA A CA 1
ATOM 629 C C . ALA A 1 82 ? -11.258 7.477 -16.016 1 92.5 82 ALA A C 1
ATOM 631 O O . ALA A 1 82 ? -10.344 6.887 -16.594 1 92.5 82 ALA A O 1
ATOM 632 N N . VAL A 1 83 ? -12.391 6.922 -15.625 1 95.44 83 VAL A N 1
ATOM 633 C CA . VAL A 1 83 ? -12.555 5.484 -15.812 1 95.44 83 VAL A CA 1
ATOM 634 C C . VAL A 1 83 ? -13.859 5.203 -16.547 1 95.44 83 VAL A C 1
ATOM 636 O O . VAL A 1 83 ? -14.867 5.879 -16.328 1 95.44 83 VAL A O 1
ATOM 639 N N . ASN A 1 84 ? -13.812 4.254 -17.422 1 96.12 84 ASN A N 1
ATOM 640 C CA . ASN A 1 84 ? -15 3.764 -18.109 1 96.12 84 ASN A CA 1
ATOM 641 C C . ASN A 1 84 ? -14.953 2.252 -18.312 1 96.12 84 ASN A C 1
ATOM 643 O O . ASN A 1 84 ? -13.891 1.694 -18.609 1 96.12 84 ASN A O 1
ATOM 647 N N . ILE A 1 85 ? -16.125 1.627 -18.109 1 96.25 85 ILE A N 1
ATOM 648 C CA . ILE A 1 85 ? -16.234 0.183 -18.281 1 96.25 85 ILE A CA 1
ATOM 649 C C . ILE A 1 85 ? -16.812 -0.125 -19.672 1 96.25 85 ILE A C 1
ATOM 651 O O . ILE A 1 85 ? -17.828 0.436 -20.062 1 96.25 85 ILE A O 1
ATOM 655 N N . PHE A 1 86 ? -16.109 -0.875 -20.391 1 96.38 86 PHE A N 1
ATOM 656 C CA . PHE A 1 86 ? -16.578 -1.385 -21.672 1 96.38 86 PHE A CA 1
ATOM 657 C C . PHE A 1 86 ? -16.922 -2.867 -21.578 1 96.38 86 PHE A C 1
ATOM 659 O O . PHE A 1 86 ? -16.047 -3.721 -21.672 1 96.38 86 PHE A O 1
ATOM 666 N N . ASN A 1 87 ? -18.141 -3.094 -21.406 1 93.19 87 ASN A N 1
ATOM 667 C CA . ASN A 1 87 ? -18.656 -4.445 -21.188 1 93.19 87 ASN A CA 1
ATOM 668 C C . ASN A 1 87 ? -19.172 -5.066 -22.469 1 93.19 87 ASN A C 1
ATOM 670 O O . ASN A 1 87 ? -20.156 -4.586 -23.047 1 93.19 87 ASN A O 1
ATOM 674 N N . VAL A 1 88 ? -18.641 -6.164 -22.875 1 89.94 88 VAL A N 1
ATOM 675 C CA . VAL A 1 88 ? -19 -6.809 -24.141 1 89.94 88 VAL A CA 1
ATOM 676 C C . VAL A 1 88 ? -20.391 -7.438 -24.031 1 89.94 88 VAL A C 1
ATOM 678 O O . VAL A 1 88 ? -21.172 -7.406 -24.984 1 89.94 88 VAL A O 1
ATOM 681 N N . GLY A 1 89 ? -20.734 -8 -22.859 1 85 89 GLY A N 1
ATOM 682 C CA . GLY A 1 89 ? -22.062 -8.562 -22.656 1 85 89 GLY A CA 1
ATOM 683 C C . GLY A 1 89 ? -23.172 -7.535 -22.781 1 85 89 GLY A C 1
ATOM 684 O O . GLY A 1 89 ? -24.219 -7.816 -23.359 1 85 89 GLY A O 1
ATOM 685 N N . GLU A 1 90 ? -22.922 -6.449 -22.234 1 84.44 90 GLU A N 1
ATOM 686 C CA . GLU A 1 90 ? -23.891 -5.367 -22.312 1 84.44 90 GLU A CA 1
ATOM 687 C C . GLU A 1 90 ? -24.094 -4.906 -23.75 1 84.44 90 GLU A C 1
ATOM 689 O O . GLU A 1 90 ? -25.219 -4.656 -24.188 1 84.44 90 GLU A O 1
ATOM 694 N N . ARG A 1 91 ? -23.047 -4.777 -24.438 1 84.44 91 ARG A N 1
ATOM 695 C CA . ARG A 1 91 ? -23.125 -4.355 -25.844 1 84.44 91 ARG A CA 1
ATOM 696 C C . ARG A 1 91 ? -23.828 -5.406 -26.688 1 84.44 91 ARG A C 1
ATOM 698 O O . ARG A 1 91 ? -24.562 -5.066 -27.625 1 84.44 91 ARG A O 1
ATOM 705 N N . ARG A 1 92 ? -23.547 -6.613 -26.406 1 82.5 92 ARG A N 1
ATOM 706 C CA . ARG A 1 92 ? -24.234 -7.711 -27.078 1 82.5 92 ARG A CA 1
ATOM 707 C C . ARG A 1 92 ? -25.734 -7.605 -26.891 1 82.5 92 ARG A C 1
ATOM 709 O O . ARG A 1 92 ? -26.516 -7.73 -27.844 1 82.5 92 ARG A O 1
ATOM 716 N N . ARG A 1 93 ? -26.141 -7.348 -25.688 1 81.75 93 ARG A N 1
ATOM 717 C CA . ARG A 1 93 ? -27.547 -7.242 -25.359 1 81.75 93 ARG A CA 1
ATOM 718 C C . ARG A 1 93 ? -28.188 -6.051 -26.062 1 81.75 93 ARG A C 1
ATOM 720 O O . ARG A 1 93 ? -29.328 -6.133 -26.531 1 81.75 93 ARG A O 1
ATOM 727 N N . GLU A 1 94 ? -27.5 -5.051 -26.078 1 80.88 94 GLU A N 1
ATOM 728 C CA . GLU A 1 94 ? -28 -3.859 -26.766 1 80.88 94 GLU A CA 1
ATOM 729 C C . GLU A 1 94 ? -28.219 -4.121 -28.25 1 80.88 94 GLU A C 1
ATOM 731 O O . GLU A 1 94 ? -29.203 -3.67 -28.828 1 80.88 94 GLU A O 1
ATOM 736 N N . LYS A 1 95 ? -27.312 -4.762 -28.75 1 76.81 95 LYS A N 1
ATOM 737 C CA . LYS A 1 95 ? -27.422 -5.066 -30.172 1 76.81 95 LYS A CA 1
ATOM 738 C C . LYS A 1 95 ? -28.547 -6.059 -30.453 1 76.81 95 LYS A C 1
ATOM 740 O O . LYS A 1 95 ? -29.234 -5.961 -31.469 1 76.81 95 LYS A O 1
ATOM 745 N N . LEU A 1 96 ? -28.688 -7.008 -29.516 1 71.44 96 LEU A N 1
ATOM 746 C CA . LEU A 1 96 ? -29.734 -8.016 -29.656 1 71.44 96 LEU A CA 1
ATOM 747 C C . LEU A 1 96 ? -31.109 -7.41 -29.438 1 71.44 96 LEU A C 1
ATOM 749 O O . LEU A 1 96 ? -32.062 -7.75 -30.156 1 71.44 96 LEU A O 1
ATOM 753 N N . GLN A 1 97 ? -31.25 -6.73 -28.328 1 64.94 97 GLN A N 1
ATOM 754 C CA . GLN A 1 97 ? -32.531 -6.082 -28.078 1 64.94 97 GLN A CA 1
ATOM 755 C C . GLN A 1 97 ? -33 -5.297 -29.297 1 64.94 97 GLN A C 1
ATOM 757 O O . GLN A 1 97 ? -34.188 -5.293 -29.609 1 64.94 97 GLN A O 1
ATOM 762 N N . SER A 1 98 ? -32.125 -4.793 -29.875 1 60.16 98 SER A N 1
ATOM 763 C CA . SER A 1 98 ? -32.469 -4.031 -31.078 1 60.16 98 SER A CA 1
ATOM 764 C C . SER A 1 98 ? -32.969 -4.953 -32.188 1 60.16 98 SER A C 1
ATOM 766 O O . SER A 1 98 ? -33.812 -4.551 -33 1 60.16 98 SER A O 1
ATOM 768 N N . ASN A 1 99 ? -32.562 -6.23 -31.984 1 58.16 99 ASN A N 1
ATOM 769 C CA . ASN A 1 99 ? -32.969 -7.156 -33.062 1 58.16 99 ASN A CA 1
ATOM 770 C C . ASN A 1 99 ? -34.031 -8.117 -32.562 1 58.16 99 ASN A C 1
ATOM 772 O O . ASN A 1 99 ? -34.5 -8.969 -33.344 1 58.16 99 ASN A O 1
ATOM 776 N N . GLY A 1 100 ? -34.531 -7.992 -31.328 1 55.75 100 GLY A N 1
ATOM 777 C CA . GLY A 1 100 ? -35.625 -8.805 -30.781 1 55.75 100 GLY A CA 1
ATOM 778 C C . GLY A 1 100 ? -35.188 -10.219 -30.438 1 55.75 100 GLY A C 1
ATOM 779 O O . GLY A 1 100 ? -36.031 -11.109 -30.266 1 55.75 100 GLY A O 1
ATOM 780 N N . THR A 1 101 ? -33.938 -10.555 -30.484 1 58.5 101 THR A N 1
ATOM 781 C CA . THR A 1 101 ? -33.469 -11.93 -30.297 1 58.5 101 THR A CA 1
ATOM 782 C C . THR A 1 101 ? -32.844 -12.102 -28.922 1 58.5 101 THR A C 1
ATOM 784 O O . THR A 1 101 ? -32.281 -11.148 -28.359 1 58.5 101 THR A O 1
ATOM 787 N N . PHE A 1 102 ? -33.312 -13.188 -28.172 1 61 102 PHE A N 1
ATOM 788 C CA . PHE A 1 102 ? -32.719 -13.547 -26.891 1 61 102 PHE A CA 1
ATOM 789 C C . PHE A 1 102 ? -31.609 -14.578 -27.094 1 61 102 PHE A C 1
ATOM 791 O O . PHE A 1 102 ? -31.734 -15.477 -27.922 1 61 102 PHE A O 1
ATOM 798 N N . HIS A 1 103 ? -30.453 -14.258 -26.578 1 63.97 103 HIS A N 1
ATOM 799 C CA . HIS A 1 103 ? -29.375 -15.227 -26.75 1 63.97 103 HIS A CA 1
ATOM 800 C C . HIS A 1 103 ? -29.359 -16.234 -25.609 1 63.97 103 HIS A C 1
ATOM 802 O O . HIS A 1 103 ? -29.25 -15.867 -24.438 1 63.97 103 HIS A O 1
ATOM 808 N N . ASP A 1 104 ? -29.672 -17.438 -25.969 1 72.06 104 ASP A N 1
ATOM 809 C CA . ASP A 1 104 ? -29.531 -18.531 -25.016 1 72.06 104 ASP A CA 1
ATOM 810 C C . ASP A 1 104 ? -28.125 -19.125 -25.062 1 72.06 104 ASP A C 1
ATOM 812 O O . ASP A 1 104 ? -27.219 -18.547 -25.672 1 72.06 104 ASP A O 1
ATOM 816 N N . ALA A 1 105 ? -27.953 -20.109 -24.438 1 76.62 105 ALA A N 1
ATOM 817 C CA . ALA A 1 105 ? -26.656 -20.75 -24.297 1 76.62 105 ALA A CA 1
ATOM 818 C C . ALA A 1 105 ? -26.078 -21.125 -25.656 1 76.62 105 ALA A C 1
ATOM 820 O O . ALA A 1 105 ? -24.859 -21.172 -25.828 1 76.62 105 ALA A O 1
ATOM 821 N N . SER A 1 106 ? -26.875 -21.297 -26.625 1 77.38 106 SER A N 1
ATOM 822 C CA . SER A 1 106 ? -26.422 -21.719 -27.938 1 77.38 106 SER A CA 1
ATOM 823 C C . SER A 1 106 ? -25.594 -20.625 -28.625 1 77.38 106 SER A C 1
ATOM 825 O O . SER A 1 106 ? -24.75 -20.922 -29.469 1 77.38 106 SER A O 1
ATOM 827 N N . PHE A 1 107 ? -25.875 -19.453 -28.266 1 78.88 107 PHE A N 1
ATOM 828 C CA . PHE A 1 107 ? -25.125 -18.344 -28.812 1 78.88 107 PHE A CA 1
ATOM 829 C C . PHE A 1 107 ? -23.656 -18.438 -28.438 1 78.88 107 PHE A C 1
ATOM 831 O O . PHE A 1 107 ? -22.781 -17.953 -29.172 1 78.88 107 PHE A O 1
ATOM 838 N N . PHE A 1 108 ? -23.391 -19.125 -27.453 1 76.12 108 PHE A N 1
ATOM 839 C CA . PHE A 1 108 ? -22.047 -19.125 -26.906 1 76.12 108 PHE A CA 1
ATOM 840 C C . PHE A 1 108 ? -21.297 -20.391 -27.312 1 76.12 108 PHE A C 1
ATOM 842 O O . PHE A 1 108 ? -20.188 -20.641 -26.844 1 76.12 108 PHE A O 1
ATOM 849 N N . SER A 1 109 ? -21.938 -21.109 -28.156 1 77.56 109 SER A N 1
ATOM 850 C CA . SER A 1 109 ? -21.312 -22.312 -28.688 1 77.56 109 SER A CA 1
ATOM 851 C C . SER A 1 109 ? -20.141 -21.984 -29.594 1 77.56 109 SER A C 1
ATOM 853 O O . SER A 1 109 ? -19.969 -20.828 -29.984 1 77.56 109 SER A O 1
ATOM 855 N N . VAL A 1 110 ? -19.344 -22.953 -29.938 1 79.31 110 VAL A N 1
ATOM 856 C CA . VAL A 1 110 ? -18.156 -22.828 -30.766 1 79.31 110 VAL A CA 1
ATOM 857 C C . VAL A 1 110 ? -18.531 -22.344 -32.156 1 79.31 110 VAL A C 1
ATOM 859 O O . VAL A 1 110 ? -17.766 -21.609 -32.812 1 79.31 110 VAL A O 1
ATOM 862 N N . SER A 1 111 ? -19.688 -22.609 -32.531 1 77.75 111 SER A N 1
ATOM 863 C CA . SER A 1 111 ? -20.141 -22.266 -33.875 1 77.75 111 SER A CA 1
ATOM 864 C C . SER A 1 111 ? -20.312 -20.75 -34.062 1 77.75 111 SER A C 1
ATOM 866 O O . SER A 1 111 ? -20.234 -20.234 -35.156 1 77.75 111 SER A O 1
ATOM 868 N N . ASN A 1 112 ? -20.531 -20.078 -33 1 80.75 112 ASN A N 1
ATOM 869 C CA . ASN A 1 112 ? -20.781 -18.641 -33.062 1 80.75 112 ASN A CA 1
ATOM 870 C C . ASN A 1 112 ? -19.547 -17.859 -32.625 1 80.75 112 ASN A C 1
ATOM 872 O O . ASN A 1 112 ? -19.641 -16.672 -32.25 1 80.75 112 ASN A O 1
ATOM 876 N N . LEU A 1 113 ? -18.406 -18.484 -32.625 1 80.56 113 LEU A N 1
ATOM 877 C CA . LEU A 1 113 ? -17.172 -17.891 -32.156 1 80.56 113 LEU A CA 1
ATOM 878 C C . LEU A 1 113 ? -16.828 -16.641 -32.969 1 80.56 113 LEU A C 1
ATOM 880 O O . LEU A 1 113 ? -16.406 -15.625 -32.375 1 80.56 113 LEU A O 1
ATOM 884 N N . SER A 1 114 ? -17.016 -16.719 -34.281 1 83.5 114 SER A N 1
ATOM 885 C CA . SER A 1 114 ? -16.672 -15.586 -35.125 1 83.5 114 SER A CA 1
ATOM 886 C C . SER A 1 114 ? -17.516 -14.359 -34.812 1 83.5 114 SER A C 1
ATOM 888 O O . SER A 1 114 ? -17 -13.242 -34.75 1 83.5 114 SER A O 1
ATOM 890 N N . THR A 1 115 ? -18.781 -14.555 -34.625 1 83.25 115 THR A N 1
ATOM 891 C CA . THR A 1 115 ? -19.688 -13.461 -34.281 1 83.25 115 THR A CA 1
ATOM 892 C C . THR A 1 115 ? -19.312 -12.852 -32.906 1 83.25 115 THR A C 1
ATOM 894 O O . THR A 1 115 ? -19.328 -11.633 -32.75 1 83.25 115 THR A O 1
ATOM 897 N N . ARG A 1 116 ? -19.016 -13.648 -32.031 1 84.25 116 ARG A N 1
ATOM 898 C CA . ARG A 1 116 ? -18.641 -13.195 -30.703 1 84.25 116 ARG A CA 1
ATOM 899 C C . ARG A 1 116 ? -17.344 -12.391 -30.75 1 84.25 116 ARG A C 1
ATOM 901 O O . ARG A 1 116 ? -17.219 -11.375 -30.062 1 84.25 116 ARG A O 1
ATOM 908 N N . GLU A 1 117 ? -16.438 -12.875 -31.547 1 87.62 117 GLU A N 1
ATOM 909 C CA . GLU A 1 117 ? -15.172 -12.172 -31.688 1 87.62 117 GLU A CA 1
ATOM 910 C C . GLU A 1 117 ? -15.367 -10.805 -32.344 1 87.62 117 GLU A C 1
ATOM 912 O O . GLU A 1 117 ? -14.695 -9.836 -31.969 1 87.62 117 GLU A O 1
ATOM 917 N N . GLU A 1 118 ? -16.234 -10.789 -33.281 1 87.25 118 GLU A N 1
ATOM 918 C CA . GLU A 1 118 ? -16.516 -9.523 -33.938 1 87.25 118 GLU A CA 1
ATOM 919 C C . GLU A 1 118 ? -17.125 -8.516 -32.969 1 87.25 118 GLU A C 1
ATOM 921 O O . GLU A 1 118 ? -16.797 -7.324 -33.031 1 87.25 118 GLU A O 1
ATOM 926 N N . LEU A 1 119 ? -17.969 -8.938 -32.219 1 88.25 119 LEU A N 1
ATOM 927 C CA . LEU A 1 119 ? -18.562 -8.07 -31.219 1 88.25 119 LEU A CA 1
ATOM 928 C C . LEU A 1 119 ? -17.516 -7.547 -30.25 1 88.25 119 LEU A C 1
ATOM 930 O O . LEU A 1 119 ? -17.5 -6.355 -29.938 1 88.25 119 LEU A O 1
ATOM 934 N N . ALA A 1 120 ? -16.703 -8.422 -29.766 1 90.81 120 ALA A N 1
ATOM 935 C CA . ALA A 1 120 ? -15.648 -8.039 -28.844 1 90.81 120 ALA A CA 1
ATOM 936 C C . ALA A 1 120 ? -14.688 -7.043 -29.484 1 90.81 120 ALA A C 1
ATOM 938 O O . ALA A 1 120 ? -14.25 -6.09 -28.844 1 90.81 120 ALA A O 1
ATOM 939 N N . GLN A 1 121 ? -14.43 -7.285 -30.719 1 91.25 121 GLN A N 1
ATOM 940 C CA . GLN A 1 121 ? -13.547 -6.375 -31.438 1 91.25 121 GLN A CA 1
ATOM 941 C C . GLN A 1 121 ? -14.172 -4.992 -31.578 1 91.25 121 GLN A C 1
ATOM 943 O O . GLN A 1 121 ? -13.484 -3.977 -31.5 1 91.25 121 GLN A O 1
ATOM 948 N N . GLY A 1 122 ? -15.43 -4.977 -31.859 1 92.19 122 GLY A N 1
ATOM 949 C CA . GLY A 1 122 ? -16.125 -3.705 -31.938 1 92.19 122 GLY A CA 1
ATOM 950 C C . GLY A 1 122 ? -16.047 -2.91 -30.641 1 92.19 122 GLY A C 1
ATOM 951 O O . GLY A 1 122 ? -15.805 -1.702 -30.672 1 92.19 122 GLY A O 1
ATOM 952 N N . VAL A 1 123 ? -16.234 -3.561 -29.562 1 94.88 123 VAL A N 1
ATOM 953 C CA . VAL A 1 123 ? -16.172 -2.918 -28.25 1 94.88 123 VAL A CA 1
ATOM 954 C C . VAL A 1 123 ? -14.758 -2.445 -27.969 1 94.88 123 VAL A C 1
ATOM 956 O O . VAL A 1 123 ? -14.555 -1.372 -27.391 1 94.88 123 VAL A O 1
ATOM 959 N N . LEU A 1 124 ? -13.797 -3.234 -28.375 1 95.62 124 LEU A N 1
ATOM 960 C CA . LEU A 1 124 ? -12.391 -2.879 -28.219 1 95.62 124 LEU A CA 1
ATOM 961 C C . LEU A 1 124 ? -12.07 -1.589 -28.953 1 95.62 124 LEU A C 1
ATOM 963 O O . LEU A 1 124 ? -11.375 -0.72 -28.422 1 95.62 124 LEU A O 1
ATOM 967 N N . ILE A 1 125 ? -12.562 -1.441 -30.125 1 93.44 125 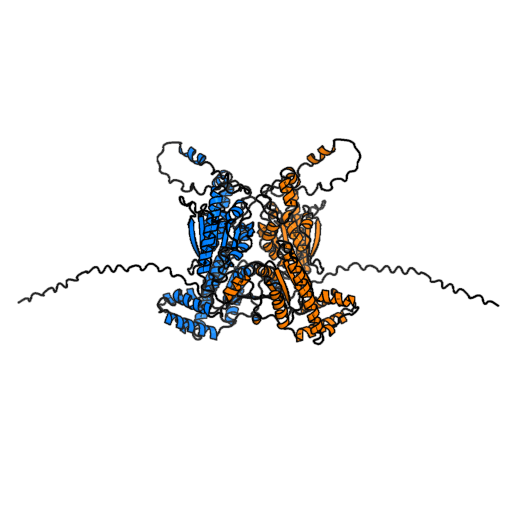ILE A N 1
ATOM 968 C CA . ILE A 1 125 ? -12.336 -0.249 -30.938 1 93.44 125 ILE A CA 1
ATOM 969 C C . ILE A 1 125 ? -12.992 0.959 -30.266 1 93.44 125 ILE A C 1
ATOM 971 O O . ILE A 1 125 ? -12.391 2.033 -30.188 1 93.44 125 ILE A O 1
ATOM 975 N N . GLU A 1 126 ? -14.18 0.766 -29.812 1 94.12 126 GLU A N 1
ATOM 976 C CA . GLU A 1 126 ? -14.867 1.824 -29.094 1 94.12 126 GLU A CA 1
ATOM 977 C C . GLU A 1 126 ? -14.062 2.275 -27.875 1 94.12 126 GLU A C 1
ATOM 979 O O . GLU A 1 126 ? -13.961 3.473 -27.594 1 94.12 126 GLU A O 1
ATOM 984 N N . MET A 1 127 ? -13.578 1.341 -27.156 1 95.62 127 MET A N 1
ATOM 985 C CA . MET A 1 127 ? -12.758 1.607 -25.984 1 95.62 127 MET A CA 1
ATOM 986 C C . MET A 1 127 ? -11.523 2.426 -26.359 1 95.62 127 MET A C 1
ATOM 988 O O . MET A 1 127 ? -11.203 3.408 -25.688 1 95.62 127 MET A O 1
ATOM 992 N N . MET A 1 128 ? -10.875 2.061 -27.438 1 94.31 128 MET A N 1
ATOM 993 C CA . MET A 1 128 ? -9.672 2.764 -27.875 1 94.31 128 MET A CA 1
ATOM 994 C C . MET A 1 128 ? -10 4.191 -28.297 1 94.31 128 MET A C 1
ATOM 996 O O . MET A 1 128 ? -9.219 5.113 -28.047 1 94.31 128 MET A O 1
ATOM 1000 N N . GLU A 1 129 ? -11.125 4.383 -28.891 1 93.56 129 GLU A N 1
ATOM 1001 C CA . GLU A 1 129 ? -11.57 5.719 -29.266 1 93.56 129 GLU A CA 1
ATOM 1002 C C . GLU A 1 129 ? -11.805 6.59 -28.031 1 93.56 129 GLU A C 1
ATOM 1004 O O . GLU A 1 129 ? -11.445 7.77 -28.016 1 93.56 129 GLU A O 1
ATOM 1009 N N . TRP A 1 130 ? -12.375 5.965 -27.109 1 94.5 130 TRP A N 1
ATOM 1010 C CA . TRP A 1 130 ? -12.609 6.688 -25.859 1 94.5 130 TRP A CA 1
ATOM 1011 C C . TRP A 1 130 ? -11.289 7.086 -25.203 1 94.5 130 TRP A C 1
ATOM 1013 O O . TRP A 1 130 ? -11.148 8.195 -24.703 1 94.5 130 TRP A O 1
ATOM 1023 N N . LEU A 1 131 ? -10.344 6.199 -25.234 1 93.38 131 LEU A N 1
ATOM 1024 C CA . LEU A 1 131 ? -9.031 6.473 -24.641 1 93.38 131 LEU A CA 1
ATOM 1025 C C . LEU A 1 131 ? -8.336 7.605 -25.391 1 93.38 131 LEU A C 1
ATOM 1027 O O . LEU A 1 131 ? -7.715 8.469 -24.766 1 93.38 131 LEU A O 1
ATOM 1031 N N . ARG A 1 132 ? -8.523 7.723 -26.625 1 88.62 132 ARG A N 1
ATOM 1032 C CA . ARG A 1 132 ? -7.855 8.719 -27.453 1 88.62 132 ARG A CA 1
ATOM 1033 C C . ARG A 1 132 ? -8.477 10.094 -27.281 1 88.62 132 ARG A C 1
ATOM 1035 O O . ARG A 1 132 ? -7.828 11.117 -27.531 1 88.62 132 ARG A O 1
ATOM 1042 N N . ALA A 1 133 ? -9.664 10.148 -26.953 1 82.62 133 ALA A N 1
ATOM 1043 C CA . ALA A 1 133 ? -10.367 11.422 -26.812 1 82.62 133 ALA A CA 1
ATOM 1044 C C . ALA A 1 133 ? -9.891 12.164 -25.562 1 82.62 133 ALA A C 1
ATOM 1046 O O . ALA A 1 133 ? -10.492 13.172 -25.172 1 82.62 133 ALA A O 1
ATOM 1047 N N . LYS A 1 134 ? -8.703 11.883 -25.141 1 68.44 134 LYS A N 1
ATOM 1048 C CA . LYS A 1 134 ? -8.172 12.492 -23.922 1 68.44 134 LYS A CA 1
ATOM 1049 C C . LYS A 1 134 ? -8 14 -24.078 1 68.44 134 LYS A C 1
ATOM 1051 O O . LYS A 1 134 ? -7.375 14.461 -25.031 1 68.44 134 LYS A O 1
ATOM 1056 N N . ASP A 1 135 ? -8.812 14.828 -23.594 1 57.41 135 ASP A N 1
ATOM 1057 C CA . ASP A 1 135 ? -8.703 16.281 -23.672 1 57.41 135 ASP A CA 1
ATOM 1058 C C . ASP A 1 135 ? -7.793 16.828 -22.578 1 57.41 135 ASP A C 1
ATOM 1060 O O . ASP A 1 135 ? -7.203 17.906 -22.734 1 57.41 135 ASP A O 1
ATOM 1064 N N . GLY A 1 136 ? -7.562 16.016 -21.531 1 59.53 136 GLY A N 1
ATOM 1065 C CA . GLY A 1 136 ? -6.918 16.656 -20.391 1 59.53 136 GLY A CA 1
ATOM 1066 C C . GLY A 1 136 ? -5.863 15.781 -19.734 1 59.53 136 GLY A C 1
ATOM 1067 O O . GLY A 1 136 ? -5.426 14.789 -20.328 1 59.53 136 GLY A O 1
ATOM 1068 N N . GLY A 1 137 ? -5.168 16.328 -18.75 1 63.22 137 GLY A N 1
ATOM 1069 C CA . GLY A 1 137 ? -4.008 15.891 -18 1 63.22 137 GLY A CA 1
ATOM 1070 C C . GLY A 1 137 ? -4.258 14.609 -17.219 1 63.22 137 GLY A C 1
ATOM 1071 O O . GLY A 1 137 ? -3.316 13.992 -16.719 1 63.22 137 GLY A O 1
ATOM 1072 N N . ALA A 1 138 ? -5.531 14.117 -17.188 1 69.75 138 ALA A N 1
ATOM 1073 C CA . ALA A 1 138 ? -5.75 12.977 -16.297 1 69.75 138 ALA A CA 1
ATOM 1074 C C . ALA A 1 138 ? -5.5 11.656 -17.016 1 69.75 138 ALA A C 1
ATOM 1076 O O . ALA A 1 138 ? -5.688 11.562 -18.234 1 69.75 138 ALA A O 1
ATOM 1077 N N . THR A 1 139 ? -4.988 10.703 -16.328 1 83.75 139 THR A N 1
ATOM 1078 C CA . THR A 1 139 ? -4.852 9.344 -16.844 1 83.75 139 THR A CA 1
ATOM 1079 C C . THR A 1 139 ? -6.219 8.734 -17.125 1 83.75 139 THR A C 1
ATOM 1081 O O . THR A 1 139 ? -7.164 8.914 -16.359 1 83.75 139 THR A O 1
ATOM 1084 N N . ARG A 1 140 ? -6.387 8.195 -18.297 1 92.12 140 ARG A N 1
ATOM 1085 C CA . ARG A 1 140 ? -7.605 7.48 -18.656 1 92.12 140 ARG A CA 1
ATOM 1086 C C . ARG A 1 140 ? -7.422 5.973 -18.516 1 92.12 140 ARG A C 1
ATOM 1088 O O . ARG A 1 140 ? -6.43 5.418 -18.984 1 92.12 140 ARG A O 1
ATOM 1095 N N . ILE A 1 141 ? -8.352 5.414 -17.797 1 95.25 141 ILE A N 1
ATOM 1096 C CA . ILE A 1 141 ? -8.305 3.975 -17.547 1 95.25 141 ILE A CA 1
ATOM 1097 C C . ILE A 1 141 ? -9.57 3.318 -18.109 1 95.25 141 ILE A C 1
ATOM 1099 O O . ILE A 1 141 ? -10.688 3.662 -17.719 1 95.25 141 ILE A O 1
ATOM 1103 N N . ALA A 1 142 ? -9.414 2.436 -19.031 1 97.19 142 ALA A N 1
ATOM 1104 C CA . ALA A 1 142 ? -10.539 1.677 -19.594 1 97.19 142 ALA A CA 1
ATOM 1105 C C . ALA A 1 142 ? -10.555 0.255 -19.031 1 97.19 142 ALA A C 1
ATOM 1107 O O . ALA A 1 142 ? -9.523 -0.417 -18.984 1 97.19 142 ALA A O 1
ATOM 1108 N N . ILE A 1 143 ? -11.695 -0.158 -18.531 1 97.75 143 ILE A N 1
ATOM 1109 C CA . ILE A 1 143 ? -11.875 -1.535 -18.094 1 97.75 143 ILE A CA 1
ATOM 1110 C C . ILE A 1 143 ? -12.602 -2.334 -19.172 1 97.75 143 ILE A C 1
ATOM 1112 O O . ILE A 1 143 ? -13.766 -2.049 -19.484 1 97.75 143 ILE A O 1
ATOM 1116 N N . PHE A 1 144 ? -11.914 -3.229 -19.766 1 97.62 144 PHE A N 1
ATOM 1117 C CA . PHE A 1 144 ? -12.469 -4.102 -20.797 1 97.62 144 PHE A CA 1
ATOM 1118 C C . PHE A 1 144 ? -13.039 -5.371 -20.172 1 97.62 144 PHE A C 1
ATOM 1120 O O . PHE A 1 144 ? -12.32 -6.359 -19.984 1 97.62 144 PHE A O 1
ATOM 1127 N N . ASP A 1 145 ? -14.32 -5.34 -19.906 1 95.19 145 ASP A N 1
ATOM 1128 C CA . ASP A 1 145 ? -15 -6.422 -19.188 1 95.19 145 ASP A CA 1
ATOM 1129 C C . ASP A 1 145 ? -15.547 -7.461 -20.172 1 95.19 145 ASP A C 1
ATOM 1131 O O . ASP A 1 145 ? -16.688 -7.352 -20.625 1 95.19 145 ASP A O 1
ATOM 1135 N N . ALA A 1 146 ? -14.766 -8.414 -20.438 1 92.94 146 ALA A N 1
ATOM 1136 C CA . ALA A 1 146 ? -15.07 -9.562 -21.297 1 92.94 146 ALA A CA 1
ATOM 1137 C C . ALA A 1 146 ? -14.453 -10.844 -20.734 1 92.94 146 ALA A C 1
ATOM 1139 O O . ALA A 1 146 ? -13.68 -10.797 -19.781 1 92.94 146 ALA A O 1
ATOM 1140 N N . THR A 1 147 ? -14.805 -11.992 -21.281 1 91.25 147 THR A N 1
ATOM 1141 C CA . THR A 1 147 ? -14.305 -13.266 -20.766 1 91.25 147 THR A CA 1
ATOM 1142 C C . THR A 1 147 ? -12.836 -13.461 -21.141 1 91.25 147 THR A C 1
ATOM 1144 O O . THR A 1 147 ? -12.055 -13.984 -20.344 1 91.25 147 THR A O 1
ATOM 1147 N N . ASN A 1 148 ? -12.445 -13.016 -22.391 1 93.69 148 ASN A N 1
ATOM 1148 C CA . ASN A 1 148 ? -11.078 -13.172 -22.859 1 93.69 148 ASN A CA 1
ATOM 1149 C C . ASN A 1 148 ? -10.523 -14.555 -22.531 1 93.69 148 ASN A C 1
ATOM 1151 O O . ASN A 1 148 ? -9.438 -14.664 -21.938 1 93.69 148 ASN A O 1
ATOM 1155 N N . SER A 1 149 ? -11.18 -15.594 -22.984 1 91.44 149 SER A N 1
ATOM 1156 C CA . SER A 1 149 ? -11.07 -16.953 -22.484 1 91.44 149 SER A CA 1
ATOM 1157 C C . SER A 1 149 ? -9.859 -17.672 -23.078 1 91.44 149 SER A C 1
ATOM 1159 O O . SER A 1 149 ? -9.375 -18.656 -22.516 1 91.44 149 SER A O 1
ATOM 1161 N N . ARG A 1 150 ? -9.32 -17.203 -24.172 1 93.12 150 ARG A N 1
ATOM 1162 C CA . ARG A 1 150 ? -8.242 -17.922 -24.859 1 93.12 150 ARG A CA 1
ATOM 1163 C C . ARG A 1 150 ? -6.988 -17.062 -24.953 1 93.12 150 ARG A C 1
ATOM 1165 O O . ARG A 1 150 ? -7.078 -15.836 -25 1 93.12 150 ARG A O 1
ATOM 1172 N N . MET A 1 151 ? -5.875 -17.75 -25.062 1 95.38 151 MET A N 1
ATOM 1173 C CA . MET A 1 151 ? -4.586 -17.078 -25.219 1 95.38 151 MET A CA 1
ATOM 1174 C C . MET A 1 151 ? -4.547 -16.266 -26.516 1 95.38 151 MET A C 1
ATOM 1176 O O . MET A 1 151 ? -4.051 -15.141 -26.531 1 95.38 151 MET A O 1
ATOM 1180 N N . THR A 1 152 ? -5.082 -16.859 -27.562 1 92.94 152 THR A N 1
ATOM 1181 C CA . THR A 1 152 ? -5.07 -16.203 -28.859 1 92.94 152 THR A CA 1
ATOM 1182 C C . THR A 1 152 ? -5.883 -14.906 -28.828 1 92.94 152 THR A C 1
ATOM 1184 O O . THR A 1 152 ? -5.484 -13.898 -29.406 1 92.94 152 THR A O 1
ATOM 1187 N N . ARG A 1 153 ? -6.98 -14.969 -28.141 1 92.75 153 ARG A N 1
ATOM 1188 C CA . ARG A 1 153 ? -7.82 -13.781 -27.969 1 92.75 153 ARG A CA 1
ATOM 1189 C C . ARG A 1 153 ? -7.074 -12.688 -27.219 1 92.75 153 ARG A C 1
ATOM 1191 O O . ARG A 1 153 ? -7.098 -11.523 -27.625 1 92.75 153 ARG A O 1
ATOM 1198 N N . ARG A 1 154 ? -6.441 -12.984 -26.172 1 96.25 154 ARG A N 1
ATOM 1199 C CA . ARG A 1 154 ? -5.703 -12.023 -25.359 1 96.25 154 ARG A CA 1
ATOM 1200 C C . ARG A 1 154 ? -4.527 -11.438 -26.141 1 96.25 154 ARG A C 1
ATOM 1202 O O . ARG A 1 154 ? -4.238 -10.242 -26.031 1 96.25 154 ARG A O 1
ATOM 1209 N N . LYS A 1 155 ? -3.914 -12.273 -26.922 1 96.06 155 LYS A N 1
ATOM 1210 C CA . LYS A 1 155 ? -2.852 -11.781 -27.797 1 96.06 155 LYS A CA 1
ATOM 1211 C C . LYS A 1 155 ? -3.393 -10.773 -28.812 1 96.06 155 LYS A C 1
ATOM 1213 O O . LYS A 1 155 ? -2.75 -9.758 -29.078 1 96.06 155 LYS A O 1
ATOM 1218 N N . THR A 1 156 ? -4.527 -11.102 -29.328 1 94.12 156 THR A N 1
ATOM 1219 C CA . THR A 1 156 ? -5.156 -10.188 -30.281 1 94.12 156 THR A CA 1
ATOM 1220 C C . THR A 1 156 ? -5.445 -8.844 -29.625 1 94.12 156 THR A C 1
ATOM 1222 O O . THR A 1 156 ? -5.223 -7.793 -30.219 1 94.12 156 THR A O 1
ATOM 1225 N N . VAL A 1 157 ? -5.965 -8.867 -28.438 1 95.94 157 VAL A N 1
ATOM 1226 C CA . VAL A 1 157 ? -6.242 -7.645 -27.688 1 95.94 157 VAL A CA 1
ATOM 1227 C C . VAL A 1 157 ? -4.953 -6.852 -27.484 1 95.94 157 VAL A C 1
ATOM 1229 O O . VAL A 1 157 ? -4.906 -5.648 -27.766 1 95.94 157 VAL A O 1
ATOM 1232 N N . ASP A 1 158 ? -3.926 -7.488 -27.031 1 96.19 158 ASP A N 1
ATOM 1233 C CA . ASP A 1 158 ? -2.627 -6.871 -26.781 1 96.19 158 ASP A CA 1
ATOM 1234 C C . ASP A 1 158 ? -2.064 -6.25 -28.062 1 96.19 158 ASP A C 1
ATOM 1236 O O . ASP A 1 158 ? -1.646 -5.09 -28.062 1 96.19 158 ASP A O 1
ATOM 1240 N N . ASP A 1 159 ? -2.107 -6.996 -29.172 1 95.38 159 ASP A N 1
ATOM 1241 C CA . ASP A 1 159 ? -1.571 -6.535 -30.438 1 95.38 159 ASP A CA 1
ATOM 1242 C C . ASP A 1 159 ? -2.348 -5.328 -30.969 1 95.38 159 ASP A C 1
ATOM 1244 O O . ASP A 1 159 ? -1.758 -4.383 -31.484 1 95.38 159 ASP A O 1
ATOM 1248 N N . THR A 1 160 ? -3.613 -5.441 -30.859 1 94.81 160 THR A N 1
ATOM 1249 C CA . THR A 1 160 ? -4.457 -4.348 -31.328 1 94.81 160 THR A CA 1
ATOM 1250 C C . THR A 1 160 ? -4.16 -3.062 -30.562 1 94.81 160 THR A C 1
ATOM 1252 O O . THR A 1 160 ? -4.035 -1.99 -31.156 1 94.81 160 THR A O 1
ATOM 1255 N N . ILE A 1 161 ? -4.031 -3.125 -29.281 1 94.81 161 ILE A N 1
ATOM 1256 C CA . ILE A 1 161 ? -3.752 -1.96 -28.453 1 94.81 161 ILE A CA 1
ATOM 1257 C C . ILE A 1 161 ? -2.367 -1.407 -28.781 1 94.81 161 ILE A C 1
ATOM 1259 O O . ILE A 1 161 ? -2.199 -0.198 -28.953 1 94.81 161 ILE A O 1
ATOM 1263 N N . LYS A 1 162 ? -1.386 -2.266 -28.906 1 92.88 162 LYS A N 1
ATOM 1264 C CA . LYS A 1 162 ? -0.021 -1.844 -29.203 1 92.88 162 LYS A CA 1
ATOM 1265 C C . LYS A 1 162 ? 0.049 -1.132 -30.562 1 92.88 162 LYS A C 1
ATOM 1267 O O . LYS A 1 162 ? 0.812 -0.178 -30.719 1 92.88 162 LYS A O 1
ATOM 1272 N N . LYS A 1 163 ? -0.706 -1.613 -31.422 1 92.19 163 LYS A N 1
ATOM 1273 C CA . LYS A 1 163 ? -0.718 -1.052 -32.781 1 92.19 163 LYS A CA 1
ATOM 1274 C C . LYS A 1 163 ? -1.356 0.334 -32.781 1 92.19 163 LYS A C 1
ATOM 1276 O O . LYS A 1 163 ? -0.861 1.246 -33.438 1 92.19 163 LYS A O 1
ATOM 1281 N N . HIS A 1 164 ? -2.371 0.536 -32.062 1 90.06 164 HIS A N 1
ATOM 1282 C CA . HIS A 1 164 ? -3.162 1.757 -32.188 1 90.06 164 HIS A CA 1
ATOM 1283 C C . HIS A 1 164 ? -2.812 2.742 -31.078 1 90.06 164 HIS A C 1
ATOM 1285 O O . HIS A 1 164 ? -2.98 3.953 -31.234 1 90.06 164 HIS A O 1
ATOM 1291 N N . LEU A 1 165 ? -2.41 2.252 -29.938 1 90.56 165 LEU A N 1
ATOM 1292 C CA . LEU A 1 165 ? -2.039 3.064 -28.781 1 90.56 165 LEU A CA 1
ATOM 1293 C C . LEU A 1 165 ? -0.778 2.52 -28.125 1 90.56 165 LEU A C 1
ATOM 1295 O O . LEU A 1 165 ? -0.83 2.023 -26.984 1 90.56 165 LEU A O 1
ATOM 1299 N N . PRO A 1 166 ? 0.34 2.758 -28.688 1 86.81 166 PRO A N 1
ATOM 1300 C CA . PRO A 1 166 ? 1.583 2.154 -28.203 1 86.81 166 PRO A CA 1
ATOM 1301 C C . PRO A 1 166 ? 1.953 2.613 -26.781 1 86.81 166 PRO A C 1
ATOM 1303 O O . PRO A 1 166 ? 2.658 1.902 -26.062 1 86.81 166 PRO A O 1
ATOM 1306 N N . GLN A 1 167 ? 1.492 3.674 -26.359 1 84 167 GLN A N 1
ATOM 1307 C CA . GLN A 1 167 ? 1.849 4.191 -25.047 1 84 167 GLN A CA 1
ATOM 1308 C C . GLN A 1 167 ? 0.923 3.637 -23.969 1 84 167 GLN A C 1
ATOM 1310 O O . GLN A 1 167 ? 1.108 3.914 -22.781 1 84 167 GLN A O 1
ATOM 1315 N N . CYS A 1 168 ? -0.055 2.904 -24.438 1 90.75 168 CYS A N 1
ATOM 1316 C CA . CYS A 1 168 ? -1.038 2.354 -23.516 1 90.75 168 CYS A CA 1
ATOM 1317 C C . CYS A 1 168 ? -0.487 1.124 -22.812 1 90.75 168 CYS A C 1
ATOM 1319 O O . CYS A 1 168 ? 0.17 0.286 -23.422 1 90.75 168 CYS A O 1
ATOM 1321 N N . LYS A 1 169 ? -0.702 1.076 -21.547 1 91.94 169 LYS A N 1
ATOM 1322 C CA . LYS A 1 169 ? -0.344 -0.114 -20.766 1 91.94 169 LYS A CA 1
ATOM 1323 C C . LYS A 1 169 ? -1.551 -1.03 -20.578 1 91.94 169 LYS A C 1
ATOM 1325 O O . LYS A 1 169 ? -2.662 -0.559 -20.328 1 91.94 169 LYS A O 1
ATOM 1330 N N . LEU A 1 170 ? -1.278 -2.311 -20.797 1 95.5 170 LEU A N 1
ATOM 1331 C CA . LEU A 1 170 ? -2.332 -3.314 -20.688 1 95.5 170 LEU A CA 1
ATOM 1332 C C . LEU A 1 170 ? -2.086 -4.234 -19.5 1 95.5 170 LEU A C 1
ATOM 1334 O O . LEU A 1 170 ? -0.982 -4.762 -19.328 1 95.5 170 LEU A O 1
ATOM 1338 N N . LEU A 1 171 ? -3.094 -4.363 -18.641 1 96.5 171 LEU A N 1
ATOM 1339 C CA . LEU A 1 171 ? -3.086 -5.262 -17.5 1 96.5 171 LEU A CA 1
ATOM 1340 C C . LEU A 1 171 ? -4.27 -6.223 -17.547 1 96.5 171 LEU A C 1
ATOM 1342 O O . LEU A 1 171 ? -5.422 -5.789 -17.625 1 96.5 171 LEU A O 1
ATOM 1346 N N . PHE A 1 172 ? -3.99 -7.504 -17.516 1 97.88 172 PHE A N 1
ATOM 1347 C CA . PHE A 1 172 ? -5.062 -8.484 -17.438 1 97.88 172 PHE A CA 1
ATOM 1348 C C . PHE A 1 172 ? -5.383 -8.828 -15.984 1 97.88 172 PHE A C 1
ATOM 1350 O O . PHE A 1 172 ? -4.477 -8.938 -15.156 1 97.88 172 PHE A O 1
ATOM 1357 N N . VAL A 1 173 ? -6.641 -8.938 -15.664 1 97.56 173 VAL A N 1
ATOM 1358 C CA . VAL A 1 173 ? -7.102 -9.367 -14.352 1 97.56 173 VAL A CA 1
ATOM 1359 C C . VAL A 1 173 ? -8.016 -10.586 -14.492 1 97.56 173 VAL A C 1
ATOM 1361 O O . VAL A 1 173 ? -9.117 -10.484 -15.039 1 97.56 173 VAL A O 1
ATOM 1364 N N . GLU A 1 174 ? -7.574 -11.727 -14 1 97.75 174 GLU A N 1
ATOM 1365 C CA . GLU A 1 174 ? -8.359 -12.953 -14.094 1 97.75 174 GLU A CA 1
ATOM 1366 C C . GLU A 1 174 ? -9.023 -13.297 -12.766 1 97.75 174 GLU A C 1
ATOM 1368 O O . GLU A 1 174 ? -8.367 -13.289 -11.719 1 97.75 174 GLU A O 1
ATOM 1373 N N . SER A 1 175 ? -10.266 -13.531 -12.812 1 96 175 SER A N 1
ATOM 1374 C CA . SER A 1 175 ? -11.016 -13.984 -11.648 1 96 175 SER A CA 1
ATOM 1375 C C . SER A 1 175 ? -11.32 -15.477 -11.727 1 96 175 SER A C 1
ATOM 1377 O O . SER A 1 175 ? -12.031 -15.922 -12.633 1 96 175 SER A O 1
ATOM 1379 N N . VAL A 1 176 ? -10.781 -16.234 -10.781 1 94.38 176 VAL A N 1
ATOM 1380 C CA . VAL A 1 176 ? -11.008 -17.672 -10.68 1 94.38 176 VAL A CA 1
ATOM 1381 C C . VAL A 1 176 ? -11.789 -17.984 -9.398 1 94.38 176 VAL A C 1
ATOM 1383 O O . VAL A 1 176 ? -11.445 -17.484 -8.32 1 94.38 176 VAL A O 1
ATOM 1386 N N . CYS A 1 177 ? -12.852 -18.625 -9.508 1 91.5 177 CYS A N 1
ATOM 1387 C CA . CYS A 1 177 ? -13.648 -19.047 -8.359 1 91.5 177 CYS A CA 1
ATOM 1388 C C . CYS A 1 177 ? -13.891 -20.547 -8.375 1 91.5 177 CYS A C 1
ATOM 1390 O O . CYS A 1 177 ? -14.508 -21.062 -9.305 1 91.5 177 CYS A O 1
ATOM 1392 N N . THR A 1 178 ? -13.414 -21.234 -7.328 1 87.38 178 THR A N 1
ATOM 1393 C CA . THR A 1 178 ? -13.531 -22.688 -7.277 1 87.38 178 THR A CA 1
ATOM 1394 C C . THR A 1 178 ? -14.375 -23.125 -6.078 1 87.38 178 THR A C 1
ATOM 1396 O O . THR A 1 178 ? -14.68 -24.312 -5.926 1 87.38 178 THR A O 1
ATOM 1399 N N . GLU A 1 179 ? -14.75 -22.25 -5.285 1 86.56 179 GLU A N 1
ATOM 1400 C CA . GLU A 1 179 ? -15.547 -22.594 -4.109 1 86.56 179 GLU A CA 1
ATOM 1401 C C . GLU A 1 179 ? -17.016 -22.812 -4.484 1 86.56 179 GLU A C 1
ATOM 1403 O O . GLU A 1 179 ? -17.672 -21.891 -4.984 1 86.56 179 GLU A O 1
ATOM 1408 N N . ALA A 1 180 ? -17.453 -23.922 -4.137 1 85.12 180 ALA A N 1
ATOM 1409 C CA . ALA A 1 180 ? -18.781 -24.344 -4.574 1 85.12 180 ALA A CA 1
ATOM 1410 C C . ALA A 1 180 ? -19.859 -23.422 -4.039 1 85.12 180 ALA A C 1
ATOM 1412 O O . ALA A 1 180 ? -20.75 -22.984 -4.785 1 85.12 180 ALA A O 1
ATOM 1413 N N . ASN A 1 181 ? -19.766 -23.062 -2.775 1 83.31 181 ASN A N 1
ATOM 1414 C CA . ASN A 1 181 ? -20.797 -22.219 -2.174 1 83.31 181 ASN A CA 1
ATOM 1415 C C . ASN A 1 181 ? -20.828 -20.828 -2.807 1 83.31 181 ASN A C 1
ATOM 1417 O O . ASN A 1 181 ? -21.891 -20.297 -3.074 1 83.31 181 ASN A O 1
ATOM 1421 N N . THR A 1 182 ? -19.688 -20.312 -2.998 1 83.94 182 THR A N 1
ATOM 1422 C CA . THR A 1 182 ? -19.594 -19 -3.631 1 83.94 182 THR A CA 1
ATOM 1423 C C . THR A 1 182 ? -20.094 -19.047 -5.066 1 83.94 182 THR A C 1
ATOM 1425 O O . THR A 1 182 ? -20.797 -18.141 -5.516 1 83.94 182 THR A O 1
ATOM 1428 N N . LEU A 1 183 ? -19.797 -20.109 -5.754 1 87.31 183 LEU A N 1
ATOM 1429 C CA . LEU A 1 183 ? -20.234 -20.281 -7.137 1 87.31 183 LEU A CA 1
ATOM 1430 C C . LEU A 1 183 ? -21.75 -20.359 -7.23 1 87.31 183 LEU A C 1
ATOM 1432 O O . LEU A 1 183 ? -22.359 -19.75 -8.117 1 87.31 183 LEU A O 1
ATOM 1436 N N . GLU A 1 184 ? -22.297 -21.078 -6.352 1 87.06 184 GLU A N 1
ATOM 1437 C CA . GLU A 1 184 ? -23.75 -21.219 -6.336 1 87.06 184 GLU A CA 1
ATOM 1438 C C . GLU A 1 184 ? -24.422 -19.875 -6.094 1 87.06 184 GLU A C 1
ATOM 1440 O O . GLU A 1 184 ? -25.406 -19.531 -6.758 1 87.06 184 GLU A O 1
ATOM 1445 N N . ARG A 1 185 ? -23.891 -19.188 -5.195 1 84.12 185 ARG A N 1
ATOM 1446 C CA . ARG A 1 185 ? -24.438 -17.859 -4.902 1 84.12 185 ARG A CA 1
ATOM 1447 C C . ARG A 1 185 ? -24.297 -16.938 -6.102 1 84.12 185 ARG A C 1
ATOM 1449 O O . ARG A 1 185 ? -25.219 -16.172 -6.418 1 84.12 185 ARG A O 1
ATOM 1456 N N . ASN A 1 186 ? -23.172 -16.984 -6.688 1 84.88 186 ASN A N 1
ATOM 1457 C CA . ASN A 1 186 ? -22.922 -16.141 -7.855 1 84.88 186 ASN A CA 1
ATOM 1458 C C . ASN A 1 186 ? -23.891 -16.469 -9 1 84.88 186 ASN A C 1
ATOM 1460 O O . ASN A 1 186 ? -24.375 -15.578 -9.688 1 84.88 186 ASN A O 1
ATOM 1464 N N . LEU A 1 187 ? -24.125 -17.734 -9.18 1 89.06 187 LEU A N 1
ATOM 1465 C CA . LEU A 1 187 ? -25.031 -18.172 -10.234 1 89.06 187 LEU A CA 1
ATOM 1466 C C . LEU A 1 187 ? -26.438 -17.656 -9.992 1 89.06 187 LEU A C 1
ATOM 1468 O O . LEU A 1 187 ? -27.078 -17.109 -10.898 1 89.06 187 LEU A O 1
ATOM 1472 N N . LEU A 1 188 ? -26.797 -17.781 -8.773 1 86.19 188 LEU A N 1
ATOM 1473 C CA . LEU A 1 188 ? -28.141 -17.344 -8.422 1 86.19 188 LEU A CA 1
ATOM 1474 C C . LEU A 1 188 ? -28.281 -15.828 -8.578 1 86.19 188 LEU A C 1
ATOM 1476 O O . LEU A 1 188 ? -29.281 -15.344 -9.102 1 86.19 188 LEU A O 1
ATOM 1480 N N . GLN A 1 189 ? -27.312 -15.148 -8.141 1 82.62 189 GLN A N 1
ATOM 1481 C CA . GLN A 1 189 ? -27.344 -13.695 -8.258 1 82.62 189 GLN A CA 1
ATOM 1482 C C . GLN A 1 189 ? -27.359 -13.258 -9.719 1 82.62 189 GLN A C 1
ATOM 1484 O O . GLN A 1 189 ? -28.047 -12.297 -10.07 1 82.62 189 GLN A O 1
ATOM 1489 N N . LYS A 1 190 ? -26.625 -13.867 -10.492 1 84.25 190 LYS A N 1
ATOM 1490 C CA . LYS A 1 190 ? -26.578 -13.531 -11.914 1 84.25 190 LYS A CA 1
ATOM 1491 C C . LYS A 1 190 ? -27.922 -13.773 -12.586 1 84.25 190 LYS A C 1
ATOM 1493 O O . LYS A 1 190 ? -28.406 -12.945 -13.367 1 84.25 190 LYS A O 1
ATOM 1498 N N . VAL A 1 191 ? -28.516 -14.891 -12.266 1 86.38 191 VAL A N 1
ATOM 1499 C CA . VAL A 1 191 ? -29.797 -15.234 -12.875 1 86.38 191 VAL A CA 1
ATOM 1500 C C . VAL A 1 191 ? -30.875 -14.25 -12.43 1 86.38 191 VAL A C 1
ATOM 1502 O O . VAL A 1 191 ? -31.766 -13.898 -13.203 1 86.38 191 VAL A O 1
ATOM 1505 N N . ARG A 1 192 ? -30.703 -13.75 -11.273 1 82 192 ARG A N 1
ATOM 1506 C CA . ARG A 1 192 ? -31.719 -12.859 -10.711 1 82 192 ARG A CA 1
ATOM 1507 C C . ARG A 1 192 ? -31.547 -11.438 -11.219 1 82 192 ARG A C 1
ATOM 1509 O O . ARG A 1 192 ? -32.531 -10.688 -11.336 1 82 192 ARG A O 1
ATOM 1516 N N . ASN A 1 193 ? -30.312 -11.117 -11.562 1 78.31 193 ASN A N 1
ATOM 1517 C CA . ASN A 1 193 ? -30.062 -9.711 -11.836 1 78.31 193 ASN A CA 1
ATOM 1518 C C . ASN A 1 193 ? -29.719 -9.469 -13.305 1 78.31 193 ASN A C 1
ATOM 1520 O O . ASN A 1 193 ? -29.766 -8.336 -13.781 1 78.31 193 ASN A O 1
ATOM 1524 N N . SER A 1 194 ? -29.438 -10.453 -13.992 1 78.62 194 SER A N 1
ATOM 1525 C CA . SER A 1 194 ? -29.031 -10.266 -15.383 1 78.62 194 SER A CA 1
ATOM 1526 C C . SER A 1 194 ? -30.234 -10.039 -16.281 1 78.62 194 SER A C 1
ATOM 1528 O O . SER A 1 194 ? -31.219 -10.766 -16.203 1 78.62 194 SER A O 1
ATOM 1530 N N . PRO A 1 195 ? -30.047 -9.086 -17.125 1 76.56 195 PRO A N 1
ATOM 1531 C CA . PRO A 1 195 ? -31.109 -8.852 -18.094 1 76.56 195 PRO A CA 1
ATOM 1532 C C . PRO A 1 195 ? -31.297 -10.016 -19.062 1 76.56 195 PRO A C 1
ATOM 1534 O O . PRO A 1 195 ? -32.375 -10.148 -19.688 1 76.56 195 PRO A O 1
ATOM 1537 N N . ASP A 1 196 ? -30.344 -10.867 -19.188 1 76.56 196 ASP A N 1
ATOM 1538 C CA . ASP A 1 196 ? -30.406 -12.008 -20.094 1 76.56 196 ASP A CA 1
ATOM 1539 C C . ASP A 1 196 ? -31.5 -12.977 -19.672 1 76.56 196 ASP A C 1
ATOM 1541 O O . ASP A 1 196 ? -32.031 -13.719 -20.5 1 76.56 196 ASP A O 1
ATOM 1545 N N . TYR A 1 197 ? -31.859 -12.914 -18.344 1 80.69 197 TYR A N 1
ATOM 1546 C CA . TYR A 1 197 ? -32.719 -13.953 -17.828 1 80.69 197 TYR A CA 1
ATOM 1547 C C . TYR A 1 197 ? -33.969 -13.359 -17.203 1 80.69 197 TYR A C 1
ATOM 1549 O O . TYR A 1 197 ? -34.719 -14.039 -16.484 1 80.69 197 TYR A O 1
ATOM 1557 N N . LYS A 1 198 ? -34.219 -12.188 -17.438 1 77.12 198 LYS A N 1
ATOM 1558 C CA . LYS A 1 198 ? -35.344 -11.492 -16.828 1 77.12 198 LYS A CA 1
ATOM 1559 C C . LYS A 1 198 ? -36.656 -12.195 -17.172 1 77.12 198 LYS A C 1
ATOM 1561 O O . LYS A 1 198 ? -37.562 -12.242 -16.344 1 77.12 198 LYS A O 1
ATOM 1566 N N . SER A 1 199 ? -36.719 -12.828 -18.297 1 77.12 199 SER A N 1
ATOM 1567 C CA . SER A 1 199 ? -38 -13.383 -18.766 1 77.12 199 SER A CA 1
ATOM 1568 C C . SER A 1 199 ? -38.031 -14.898 -18.609 1 77.12 199 SER A C 1
ATOM 1570 O O . SER A 1 199 ? -38.906 -15.562 -19.141 1 77.12 199 SER A O 1
ATOM 1572 N N . MET A 1 200 ? -37.094 -15.352 -17.922 1 83.19 200 MET A N 1
ATOM 1573 C CA . MET A 1 200 ? -37 -16.797 -17.75 1 83.19 200 MET A CA 1
ATOM 1574 C C . MET A 1 200 ? -37.156 -17.188 -16.297 1 83.19 200 MET A C 1
ATOM 1576 O O . MET A 1 200 ? -36.656 -16.5 -15.398 1 83.19 200 MET A O 1
ATOM 1580 N N . PRO A 1 201 ? -37.969 -18.266 -16.109 1 87.94 201 PRO A N 1
ATOM 1581 C CA . PRO A 1 201 ? -38 -18.781 -14.742 1 87.94 201 PRO A CA 1
ATOM 1582 C C . PRO A 1 201 ? -36.625 -19.109 -14.203 1 87.94 201 PRO A C 1
ATOM 1584 O O . PRO A 1 201 ? -35.75 -19.5 -14.969 1 87.94 201 PRO A O 1
ATOM 1587 N N . GLU A 1 202 ? -36.438 -18.938 -12.953 1 88.69 202 GLU A N 1
ATOM 1588 C CA . GLU A 1 202 ? -35.156 -19.031 -12.297 1 88.69 202 GLU A CA 1
ATOM 1589 C C . GLU A 1 202 ? -34.5 -20.391 -12.578 1 88.69 202 GLU A C 1
ATOM 1591 O O . GLU A 1 202 ? -33.281 -20.438 -12.867 1 88.69 202 GLU A O 1
ATOM 1596 N N . HIS A 1 203 ? -35.281 -21.469 -12.523 1 90.25 203 HIS A N 1
ATOM 1597 C CA . HIS A 1 203 ? -34.719 -22.797 -12.711 1 90.25 203 HIS A CA 1
ATOM 1598 C C . HIS A 1 203 ? -34.188 -22.984 -14.133 1 90.25 203 HIS A C 1
ATOM 1600 O O . HIS A 1 203 ? -33.156 -23.578 -14.344 1 90.25 203 HIS A O 1
ATOM 1606 N N . GLU A 1 204 ? -34.906 -22.516 -15.062 1 90.19 204 GLU A N 1
ATOM 1607 C CA . GLU A 1 204 ? -34.5 -22.594 -16.469 1 90.19 204 GLU A CA 1
ATOM 1608 C C . GLU A 1 204 ? -33.281 -21.703 -16.734 1 90.19 204 GLU A C 1
ATOM 1610 O O . GLU A 1 204 ? -32.375 -22.078 -17.5 1 90.19 204 GLU A O 1
ATOM 1615 N N . ALA A 1 205 ? -33.406 -20.578 -16.125 1 89.31 205 ALA A N 1
ATOM 1616 C CA . ALA A 1 205 ? -32.281 -19.641 -16.266 1 89.31 205 ALA A CA 1
ATOM 1617 C C . ALA A 1 205 ? -31 -20.234 -15.727 1 89.31 205 ALA A C 1
ATOM 1619 O O . ALA A 1 205 ? -29.938 -20.094 -16.328 1 89.31 205 ALA A O 1
ATOM 1620 N N . LEU A 1 206 ? -31.094 -20.875 -14.656 1 91.19 206 LEU A N 1
ATOM 1621 C CA . LEU A 1 206 ? -29.938 -21.5 -14.031 1 91.19 206 LEU A CA 1
ATOM 1622 C C . LEU A 1 206 ? -29.359 -22.594 -14.93 1 91.19 206 LEU A C 1
ATOM 1624 O O . LEU A 1 206 ? -28.141 -22.719 -15.055 1 91.19 206 LEU A O 1
ATOM 1628 N N . GLN A 1 207 ? -30.188 -23.344 -15.516 1 90.5 207 GLN A N 1
ATOM 1629 C CA . GLN A 1 207 ? -29.75 -24.422 -16.406 1 90.5 207 GLN A CA 1
ATOM 1630 C C . GLN A 1 207 ? -29.078 -23.844 -17.656 1 90.5 207 GLN A C 1
ATOM 1632 O O . GLN A 1 207 ? -28.078 -24.375 -18.125 1 90.5 207 GLN A O 1
ATOM 1637 N N . ASP A 1 208 ? -29.688 -22.859 -18.141 1 89.69 208 ASP A N 1
ATOM 1638 C CA . ASP A 1 208 ? -29.094 -22.203 -19.297 1 89.69 208 ASP A CA 1
ATOM 1639 C C . ASP A 1 208 ? -27.719 -21.641 -18.984 1 89.69 208 ASP A C 1
ATOM 1641 O O . ASP A 1 208 ? -26.781 -21.781 -19.781 1 89.69 208 ASP A O 1
ATOM 1645 N N . LEU A 1 209 ? -27.672 -21 -17.891 1 89.25 209 LEU A N 1
ATOM 1646 C CA . LEU A 1 209 ? -26.391 -20.438 -17.469 1 89.25 209 LEU A CA 1
ATOM 1647 C C . LEU A 1 209 ? -25.344 -21.516 -17.297 1 89.25 209 LEU A C 1
ATOM 1649 O O . LEU A 1 209 ? -24.188 -21.344 -17.688 1 89.25 209 LEU A O 1
ATOM 1653 N N . LYS A 1 210 ? -25.703 -22.578 -16.734 1 91.25 210 LYS A N 1
ATOM 1654 C CA . LYS A 1 210 ? -24.781 -23.703 -16.547 1 91.25 210 LYS A CA 1
ATOM 1655 C C . LYS A 1 210 ? -24.297 -24.234 -17.891 1 91.25 210 LYS A C 1
ATOM 1657 O O . LYS A 1 210 ? -23.125 -24.594 -18.047 1 91.25 210 LYS A O 1
ATOM 1662 N N . ARG A 1 211 ? -25.188 -24.344 -18.781 1 89.62 211 ARG A N 1
ATOM 1663 C CA . ARG A 1 211 ? -24.828 -24.781 -20.125 1 89.62 211 ARG A CA 1
ATOM 1664 C C . ARG A 1 211 ? -23.844 -23.797 -20.781 1 89.62 211 ARG A C 1
ATOM 1666 O O . ARG A 1 211 ? -22.875 -24.203 -21.422 1 89.62 211 ARG A O 1
ATOM 1673 N N . ARG A 1 212 ? -24.188 -22.578 -20.641 1 87.56 212 ARG A N 1
ATOM 1674 C CA . ARG A 1 212 ? -23.312 -21.516 -21.141 1 87.56 212 ARG A CA 1
ATOM 1675 C C . ARG A 1 212 ? -21.906 -21.641 -20.562 1 87.56 212 ARG A C 1
ATOM 1677 O O . ARG A 1 212 ? -20.922 -21.547 -21.281 1 87.56 212 ARG A O 1
ATOM 1684 N N . ILE A 1 213 ? -21.797 -21.875 -19.312 1 89.81 213 ILE A N 1
ATOM 1685 C CA . ILE A 1 213 ? -20.531 -22 -18.609 1 89.81 213 ILE A CA 1
ATOM 1686 C C . ILE A 1 213 ? -19.766 -23.219 -19.141 1 89.81 213 ILE A C 1
ATOM 1688 O O . ILE A 1 213 ? -18.562 -23.156 -19.359 1 89.81 213 ILE A O 1
ATOM 1692 N N . SER A 1 214 ? -20.484 -24.234 -19.422 1 89.44 214 SER A N 1
ATOM 1693 C CA . SER A 1 214 ? -19.875 -25.453 -19.938 1 89.44 214 SER A CA 1
ATOM 1694 C C . SER A 1 214 ? -19.25 -25.203 -21.312 1 89.44 214 SER A C 1
ATOM 1696 O O . SER A 1 214 ? -18.188 -25.734 -21.609 1 89.44 214 SER A O 1
ATOM 1698 N N . GLU A 1 215 ? -19.938 -24.5 -22.078 1 86.75 215 GLU A N 1
ATOM 1699 C CA . GLU A 1 215 ? -19.406 -24.141 -23.391 1 86.75 215 GLU A CA 1
ATOM 1700 C C . GLU A 1 215 ? -18.125 -23.328 -23.281 1 86.75 215 GLU A C 1
ATOM 1702 O O . GLU A 1 215 ? -17.156 -23.578 -23.984 1 86.75 215 GLU A O 1
ATOM 1707 N N . TYR A 1 216 ? -18.078 -22.406 -22.391 1 88 216 TYR A N 1
ATOM 1708 C CA . TYR A 1 216 ? -16.891 -21.594 -22.156 1 88 216 TYR A CA 1
ATOM 1709 C C . TYR A 1 216 ? -15.758 -22.438 -21.609 1 88 216 TYR A C 1
ATOM 1711 O O . TYR A 1 216 ? -14.602 -22.281 -22.016 1 88 216 TYR A O 1
ATOM 1719 N N . GLU A 1 217 ? -16.109 -23.281 -20.703 1 89.94 217 GLU A N 1
ATOM 1720 C CA . GLU A 1 217 ? -15.125 -24.109 -20.016 1 89.94 217 GLU A CA 1
ATOM 1721 C C . GLU A 1 217 ? -14.367 -25 -20.984 1 89.94 217 GLU A C 1
ATOM 1723 O O . GLU A 1 217 ? -13.18 -25.266 -20.797 1 89.94 217 GLU A O 1
ATOM 1728 N N . SER A 1 218 ? -15.039 -25.438 -22.016 1 87.88 218 SER A N 1
ATOM 1729 C CA . SER A 1 218 ? -14.438 -26.359 -22.969 1 87.88 218 SER A CA 1
ATOM 1730 C C . SER A 1 218 ? -13.32 -25.672 -23.75 1 87.88 218 SER A C 1
ATOM 1732 O O . SER A 1 218 ? -12.414 -26.344 -24.25 1 87.88 218 SER A O 1
ATOM 1734 N N . GLN A 1 219 ? -13.289 -24.391 -23.797 1 87.38 219 GLN A N 1
ATOM 1735 C CA . GLN A 1 219 ? -12.289 -23.672 -24.562 1 87.38 219 GLN A CA 1
ATOM 1736 C C . GLN A 1 219 ? -11.453 -22.766 -23.672 1 87.38 219 GLN A C 1
ATOM 1738 O O . GLN A 1 219 ? -10.602 -22.016 -24.156 1 87.38 219 GLN A O 1
ATOM 1743 N N . TYR A 1 220 ? -11.594 -22.844 -22.438 1 92.44 220 TYR A N 1
ATOM 1744 C CA . TYR A 1 220 ? -11.016 -21.875 -21.516 1 92.44 220 TYR A CA 1
ATOM 1745 C C . TYR A 1 220 ? -9.539 -22.156 -21.281 1 92.44 220 TYR A C 1
ATOM 1747 O O . TYR A 1 220 ? -9.164 -23.297 -20.969 1 92.44 220 TYR A O 1
ATOM 1755 N N . GLU A 1 221 ? -8.695 -21.203 -21.516 1 94.75 221 GLU A N 1
ATOM 1756 C CA . GLU A 1 221 ? -7.273 -21.219 -21.172 1 94.75 221 GLU A CA 1
ATOM 1757 C C . GLU A 1 221 ? -6.941 -20.141 -20.141 1 94.75 221 GLU A C 1
ATOM 1759 O O . GLU A 1 221 ? -7.039 -18.938 -20.438 1 94.75 221 GLU A O 1
ATOM 1764 N N . THR A 1 222 ? -6.488 -20.531 -18.984 1 95.12 222 THR A N 1
ATOM 1765 C CA . THR A 1 222 ? -6.156 -19.578 -17.938 1 95.12 222 THR A CA 1
ATOM 1766 C C . THR A 1 222 ? -4.898 -18.797 -18.297 1 95.12 222 THR A C 1
ATOM 1768 O O . THR A 1 222 ? -4.074 -19.266 -19.078 1 95.12 222 THR A O 1
ATOM 1771 N N . LEU A 1 223 ? -4.734 -17.641 -17.719 1 96 223 LEU A N 1
ATOM 1772 C CA . LEU A 1 223 ? -3.541 -16.828 -17.922 1 96 223 LEU A CA 1
ATOM 1773 C C . LEU A 1 223 ? -2.291 -17.578 -17.453 1 96 223 LEU A C 1
ATOM 1775 O O . LEU A 1 223 ? -2.312 -18.25 -16.422 1 96 223 LEU A O 1
ATOM 1779 N N . SER A 1 224 ? -1.228 -17.438 -18.234 1 94.25 224 SER A N 1
ATOM 1780 C CA . SER A 1 224 ? 0.038 -18.094 -17.922 1 94.25 224 SER A CA 1
ATOM 1781 C C . SER A 1 224 ? 1.217 -17.156 -18.125 1 94.25 224 SER A C 1
ATOM 1783 O O . SER A 1 224 ? 1.146 -16.234 -18.953 1 94.25 224 SER A O 1
ATOM 1785 N N . PRO A 1 225 ? 2.305 -17.391 -17.359 1 90.75 225 PRO A N 1
ATOM 1786 C CA . PRO A 1 225 ? 3.5 -16.562 -17.547 1 90.75 225 PRO A CA 1
ATOM 1787 C C . PRO A 1 225 ? 4.066 -16.625 -18.953 1 90.75 225 PRO A C 1
ATOM 1789 O O . PRO A 1 225 ? 4.797 -15.734 -19.375 1 90.75 225 PRO A O 1
ATOM 1792 N N . GLU A 1 226 ? 3.73 -17.625 -19.672 1 90.5 226 GLU A N 1
ATOM 1793 C CA . GLU A 1 226 ? 4.227 -17.812 -21.031 1 90.5 226 GLU A CA 1
ATOM 1794 C C . GLU A 1 226 ? 3.721 -16.719 -21.969 1 90.5 226 GLU A C 1
ATOM 1796 O O . GLU A 1 226 ? 4.336 -16.438 -23 1 90.5 226 GLU A O 1
ATOM 1801 N N . GLU A 1 227 ? 2.594 -16.172 -21.578 1 93.25 227 GLU A N 1
ATOM 1802 C CA . GLU A 1 227 ? 2.027 -15.109 -22.391 1 93.25 227 GLU A CA 1
ATOM 1803 C C . GLU A 1 227 ? 2.844 -13.82 -22.266 1 93.25 227 GLU A C 1
ATOM 1805 O O . GLU A 1 227 ? 2.693 -12.906 -23.078 1 93.25 227 GLU A O 1
ATOM 1810 N N . ASN A 1 228 ? 3.717 -13.742 -21.281 1 89.81 228 ASN A N 1
ATOM 1811 C CA . ASN A 1 228 ? 4.617 -12.617 -21.047 1 89.81 228 ASN A CA 1
ATOM 1812 C C . ASN A 1 228 ? 3.854 -11.297 -20.969 1 89.81 228 ASN A C 1
ATOM 1814 O O . ASN A 1 228 ? 4.234 -10.312 -21.609 1 89.81 228 ASN A O 1
ATOM 1818 N N . MET A 1 229 ? 2.693 -11.359 -20.312 1 92.5 229 MET A N 1
ATOM 1819 C CA . MET A 1 229 ? 1.859 -10.18 -20.125 1 92.5 229 MET A CA 1
ATOM 1820 C C . MET A 1 229 ? 1.743 -9.836 -18.641 1 92.5 229 MET A C 1
ATOM 1822 O O . MET A 1 229 ? 1.995 -10.68 -17.781 1 92.5 229 MET A O 1
ATOM 1826 N N . ALA A 1 230 ? 1.502 -8.555 -18.406 1 94.06 230 ALA A N 1
ATOM 1827 C CA . ALA A 1 230 ? 1.182 -8.148 -17.047 1 94.06 230 ALA A CA 1
ATOM 1828 C C . ALA A 1 230 ? -0.205 -8.641 -16.641 1 94.06 230 ALA A C 1
ATOM 1830 O O . ALA A 1 230 ? -1.184 -8.422 -17.359 1 94.06 230 ALA A O 1
ATOM 1831 N N . TYR A 1 231 ? -0.268 -9.391 -15.508 1 96.94 231 TYR A N 1
ATOM 1832 C CA . TYR A 1 231 ? -1.603 -9.82 -15.102 1 96.94 231 TYR A CA 1
ATOM 1833 C C . TYR A 1 231 ? -1.668 -10.047 -13.602 1 96.94 231 TYR A C 1
ATOM 1835 O O . TYR A 1 231 ? -0.635 -10.195 -12.945 1 96.94 231 TYR A O 1
ATOM 1843 N N . ILE A 1 232 ? -2.799 -9.945 -13.086 1 96.5 232 ILE A N 1
ATOM 1844 C CA . ILE A 1 232 ? -3.189 -10.305 -11.727 1 96.5 232 ILE A CA 1
ATOM 1845 C C . ILE A 1 232 ? -4.242 -11.414 -11.773 1 96.5 232 ILE A C 1
ATOM 1847 O O . ILE A 1 232 ? -5.305 -11.242 -12.375 1 96.5 232 ILE A O 1
ATOM 1851 N N . LYS A 1 233 ? -3.939 -12.547 -11.203 1 96.12 233 LYS A N 1
ATOM 1852 C CA . LYS A 1 233 ? -4.898 -13.648 -11.078 1 96.12 233 LYS A CA 1
ATOM 1853 C C . LYS A 1 233 ? -5.426 -13.75 -9.648 1 96.12 233 LYS A C 1
ATOM 1855 O O . LYS A 1 233 ? -4.648 -13.914 -8.703 1 96.12 233 LYS A O 1
ATOM 1860 N N . LEU A 1 234 ? -6.703 -13.625 -9.539 1 95.25 234 LEU A N 1
ATOM 1861 C CA . LEU A 1 234 ? -7.355 -13.742 -8.242 1 95.25 234 LEU A CA 1
ATOM 1862 C C . LEU A 1 234 ? -8.078 -15.078 -8.109 1 95.25 234 LEU A C 1
ATOM 1864 O O . LEU A 1 234 ? -8.898 -15.43 -8.961 1 95.25 234 LEU A O 1
ATOM 1868 N N . PHE A 1 235 ? -7.766 -15.781 -7.039 1 93 235 PHE A N 1
ATOM 1869 C CA . PHE A 1 235 ? -8.469 -17.016 -6.727 1 93 235 PHE A CA 1
ATOM 1870 C C . PHE A 1 235 ? -9.43 -16.812 -5.559 1 93 235 PHE A C 1
ATOM 1872 O O . PHE A 1 235 ? -9.008 -16.453 -4.461 1 93 235 PHE A O 1
ATOM 1879 N N . ASN A 1 236 ? -10.703 -17.078 -5.816 1 89.12 236 ASN A N 1
ATOM 1880 C CA . ASN A 1 236 ? -11.719 -16.906 -4.789 1 89.12 236 ASN A CA 1
ATOM 1881 C C . ASN A 1 236 ? -11.594 -15.562 -4.082 1 89.12 236 ASN A C 1
ATOM 1883 O O . ASN A 1 236 ? -11.562 -15.5 -2.854 1 89.12 236 ASN A O 1
ATOM 1887 N N . LEU A 1 237 ? -11.422 -14.57 -5.078 1 81.56 237 LEU A N 1
ATOM 1888 C CA . LEU A 1 237 ? -11.203 -13.18 -4.711 1 81.56 237 LEU A CA 1
ATOM 1889 C C . LEU A 1 237 ? -9.859 -13.008 -4.004 1 81.56 237 LEU A C 1
ATOM 1891 O O . LEU A 1 237 ? -8.812 -12.992 -4.652 1 81.56 237 LEU A O 1
ATOM 1895 N N . SER A 1 238 ? -9.742 -13.258 -2.646 1 76.19 238 SER A N 1
ATOM 1896 C CA . SER A 1 238 ? -8.484 -12.828 -2.037 1 76.19 238 SER A CA 1
ATOM 1897 C C . SER A 1 238 ? -7.797 -13.984 -1.323 1 76.19 238 SER A C 1
ATOM 1899 O O . SER A 1 238 ? -6.855 -13.773 -0.556 1 76.19 238 SER A O 1
ATOM 1901 N N . SER A 1 239 ? -8.164 -15.219 -1.676 1 85.12 239 SER A N 1
ATOM 1902 C CA . SER A 1 239 ? -7.52 -16.328 -0.986 1 85.12 239 SER A CA 1
ATOM 1903 C C . SER A 1 239 ? -6.117 -16.578 -1.528 1 85.12 239 SER A C 1
ATOM 1905 O O . SER A 1 239 ? -5.207 -16.922 -0.773 1 85.12 239 SER A O 1
ATOM 1907 N N . GLN A 1 240 ? -6 -16.438 -2.875 1 91.5 240 GLN A N 1
ATOM 1908 C CA . GLN A 1 240 ? -4.711 -16.531 -3.551 1 91.5 240 GLN A CA 1
ATOM 1909 C C . GLN A 1 240 ? -4.578 -15.492 -4.652 1 91.5 240 GLN A C 1
ATOM 1911 O O . GLN A 1 240 ? -5.566 -15.133 -5.301 1 91.5 240 GLN A O 1
ATOM 1916 N N . LEU A 1 241 ? -3.385 -15.023 -4.824 1 95 241 LEU A N 1
ATOM 1917 C CA . LEU A 1 241 ? -3.105 -14.07 -5.895 1 95 241 LEU A CA 1
ATOM 1918 C C . LEU A 1 241 ? -1.811 -14.43 -6.613 1 95 241 LEU A C 1
ATOM 1920 O O . LEU A 1 241 ? -0.809 -14.758 -5.977 1 95 241 LEU A O 1
ATOM 1924 N N . HIS A 1 242 ? -1.881 -14.492 -7.918 1 95.88 242 HIS A N 1
ATOM 1925 C CA . HIS A 1 242 ? -0.694 -14.617 -8.758 1 95.88 242 HIS A CA 1
ATOM 1926 C C . HIS A 1 242 ? -0.445 -13.352 -9.562 1 95.88 242 HIS A C 1
ATOM 1928 O O . HIS A 1 242 ? -1.314 -12.906 -10.312 1 95.88 242 HIS A O 1
ATOM 1934 N N . LEU A 1 243 ? 0.664 -12.805 -9.344 1 95.94 243 LEU A N 1
ATOM 1935 C CA . LEU A 1 243 ? 1.058 -11.57 -10.016 1 95.94 243 LEU A CA 1
ATOM 1936 C C . LEU A 1 243 ? 2.176 -11.836 -11.023 1 95.94 243 LEU A C 1
ATOM 1938 O O . LEU A 1 243 ? 3.096 -12.609 -10.742 1 95.94 243 LEU A O 1
ATOM 1942 N N . ASN A 1 244 ? 2.027 -11.258 -12.195 1 94.5 244 ASN A N 1
ATOM 1943 C CA . ASN A 1 244 ? 3.068 -11.328 -13.219 1 94.5 244 ASN A CA 1
ATOM 1944 C C . ASN A 1 244 ? 3.377 -9.953 -13.805 1 94.5 244 ASN A C 1
ATOM 1946 O O . ASN A 1 244 ? 2.48 -9.273 -14.297 1 94.5 244 ASN A O 1
ATOM 1950 N N . HIS A 1 245 ? 4.605 -9.461 -13.719 1 91.94 245 HIS A N 1
ATOM 1951 C CA . HIS A 1 245 ? 5.102 -8.227 -14.305 1 91.94 245 HIS A CA 1
ATOM 1952 C C . HIS A 1 245 ? 4.297 -7.023 -13.82 1 91.94 245 HIS A C 1
ATOM 1954 O O . HIS A 1 245 ? 3.867 -6.195 -14.625 1 91.94 245 HIS A O 1
ATOM 1960 N N . ILE A 1 246 ? 4.086 -6.965 -12.586 1 91.5 246 ILE A N 1
ATOM 1961 C CA . ILE A 1 246 ? 3.389 -5.836 -11.977 1 91.5 246 ILE A CA 1
ATOM 1962 C C . ILE A 1 246 ? 4.398 -4.77 -11.555 1 91.5 246 ILE A C 1
ATOM 1964 O O . ILE A 1 246 ? 4.922 -4.809 -10.438 1 91.5 246 ILE A O 1
ATOM 1968 N N . TYR A 1 247 ? 4.746 -3.752 -12.352 1 84.94 247 TYR A N 1
ATOM 1969 C CA . TYR A 1 247 ? 5.801 -2.783 -12.07 1 84.94 247 TYR A CA 1
ATOM 1970 C C . TYR A 1 247 ? 5.25 -1.36 -12.086 1 84.94 247 TYR A C 1
ATOM 1972 O O . TYR A 1 247 ? 5.762 -0.48 -11.391 1 84.94 247 TYR A O 1
ATOM 1980 N N . GLY A 1 248 ? 4.281 -0.978 -12.789 1 81.56 248 GLY A N 1
ATOM 1981 C CA . GLY A 1 248 ? 3.732 0.367 -12.859 1 81.56 248 GLY A CA 1
ATOM 1982 C C . GLY A 1 248 ? 2.967 0.765 -11.609 1 81.56 248 GLY A C 1
ATOM 1983 O O . GLY A 1 248 ? 2.447 -0.093 -10.891 1 81.56 248 GLY A O 1
ATOM 1984 N N . ARG A 1 249 ? 3.033 2.045 -11.359 1 80.81 249 ARG A N 1
ATOM 1985 C CA . ARG A 1 249 ? 2.398 2.584 -10.164 1 80.81 249 ARG A CA 1
ATOM 1986 C C . ARG A 1 249 ? 0.946 2.129 -10.062 1 80.81 249 ARG A C 1
ATOM 1988 O O . ARG A 1 249 ? 0.499 1.7 -8.992 1 80.81 249 ARG A O 1
ATOM 1995 N N . LEU A 1 250 ? 0.278 2.236 -11.141 1 85.12 250 LEU A N 1
ATOM 1996 C CA . LEU A 1 250 ? -1.137 1.882 -11.102 1 85.12 250 LEU A CA 1
ATOM 1997 C C . LEU A 1 250 ? -1.316 0.396 -10.812 1 85.12 250 LEU A C 1
ATOM 1999 O O . LEU A 1 250 ? -2.084 0.02 -9.922 1 85.12 250 LEU A O 1
ATOM 2003 N N . ALA A 1 251 ? -0.604 -0.421 -11.578 1 87.44 251 ALA A N 1
ATOM 2004 C CA . ALA A 1 251 ? -0.732 -1.864 -11.391 1 87.44 251 ALA A CA 1
ATOM 2005 C C . ALA A 1 251 ? -0.382 -2.266 -9.961 1 87.44 251 ALA A C 1
ATOM 2007 O O . ALA A 1 251 ? -1.078 -3.08 -9.352 1 87.44 251 ALA A O 1
ATOM 2008 N N . LYS A 1 252 ? 0.577 -1.675 -9.43 1 88.31 252 LYS A N 1
ATOM 2009 C CA . LYS A 1 252 ? 1.015 -1.987 -8.07 1 88.31 252 LYS A CA 1
ATOM 2010 C C . LYS A 1 252 ? -0.022 -1.543 -7.043 1 88.31 252 LYS A C 1
ATOM 2012 O O . LYS A 1 252 ? -0.222 -2.211 -6.027 1 88.31 252 LYS A O 1
ATOM 2017 N N . SER A 1 253 ? -0.623 -0.436 -7.363 1 88.5 253 SER A N 1
ATOM 2018 C CA . SER A 1 253 ? -1.615 0.085 -6.43 1 88.5 253 SER A CA 1
ATOM 2019 C C . SER A 1 253 ? -2.867 -0.786 -6.41 1 88.5 253 SER A C 1
ATOM 2021 O O . SER A 1 253 ? -3.605 -0.8 -5.422 1 88.5 253 SER A O 1
ATOM 2023 N N . LEU A 1 254 ? -3.086 -1.535 -7.43 1 93.12 254 LEU A N 1
ATOM 2024 C CA . LEU A 1 254 ? -4.289 -2.357 -7.527 1 93.12 254 LEU A CA 1
ATOM 2025 C C . LEU A 1 254 ? -4.164 -3.605 -6.66 1 93.12 254 LEU A C 1
ATOM 2027 O O . LEU A 1 254 ? -5.172 -4.145 -6.191 1 93.12 254 LEU A O 1
ATOM 2031 N N . VAL A 1 255 ? -2.953 -4.055 -6.43 1 93.5 255 VAL A N 1
ATOM 2032 C CA . VAL A 1 255 ? -2.727 -5.336 -5.77 1 93.5 255 VAL A CA 1
ATOM 2033 C C . VAL A 1 255 ? -3.244 -5.273 -4.336 1 93.5 255 VAL A C 1
ATOM 2035 O O . VAL A 1 255 ? -4.109 -6.062 -3.945 1 93.5 255 VAL A O 1
ATOM 2038 N N . PRO A 1 256 ? -2.791 -4.273 -3.574 1 91.44 256 PRO A N 1
ATOM 2039 C CA . PRO A 1 256 ? -3.322 -4.234 -2.211 1 91.44 256 PRO A CA 1
ATOM 2040 C C . PRO A 1 256 ? -4.836 -4.031 -2.172 1 91.44 256 PRO A C 1
ATOM 2042 O O . PRO A 1 256 ? -5.512 -4.562 -1.288 1 91.44 256 PRO A O 1
ATOM 2045 N N . TYR A 1 257 ? -5.301 -3.238 -3.088 1 93.88 257 TYR A N 1
ATOM 2046 C CA . TYR A 1 257 ? -6.746 -3.027 -3.139 1 93.88 257 TYR A CA 1
ATOM 2047 C C . TYR A 1 257 ? -7.477 -4.332 -3.416 1 93.88 257 TYR A C 1
ATOM 2049 O O . TYR A 1 257 ? -8.43 -4.68 -2.713 1 93.88 257 TYR A O 1
ATOM 2057 N N . MET A 1 258 ? -7.059 -5.078 -4.395 1 93.12 258 MET A N 1
ATOM 2058 C CA . MET A 1 258 ? -7.703 -6.328 -4.789 1 93.12 258 MET A CA 1
ATOM 2059 C C . MET A 1 258 ? -7.598 -7.367 -3.68 1 93.12 258 MET A C 1
ATOM 2061 O O . MET A 1 258 ? -8.5 -8.188 -3.506 1 93.12 258 MET A O 1
ATOM 2065 N N . MET A 1 259 ? -6.551 -7.293 -2.928 1 91.5 259 MET A N 1
ATOM 2066 C CA . MET A 1 259 ? -6.379 -8.203 -1.798 1 91.5 259 MET A CA 1
ATOM 2067 C C . MET A 1 259 ? -7.355 -7.863 -0.675 1 91.5 259 MET A C 1
ATOM 2069 O O . MET A 1 259 ? -7.586 -8.68 0.219 1 91.5 259 MET A O 1
ATOM 2073 N N . SER A 1 260 ? -7.906 -6.648 -0.697 1 90.75 260 SER A N 1
ATOM 2074 C CA . SER A 1 260 ? -8.695 -6.168 0.431 1 90.75 260 SER A CA 1
ATOM 2075 C C . SER A 1 260 ? -10.188 -6.383 0.192 1 90.75 260 SER A C 1
ATOM 2077 O O . SER A 1 260 ? -10.969 -6.461 1.143 1 90.75 260 SER A O 1
ATOM 2079 N N . ILE A 1 261 ? -10.609 -6.484 -1.038 1 88.19 261 ILE A N 1
ATOM 2080 C CA . ILE A 1 261 ? -12.047 -6.512 -1.323 1 88.19 261 ILE A CA 1
ATOM 2081 C C . ILE A 1 261 ? -12.586 -7.918 -1.1 1 88.19 261 ILE A C 1
ATOM 2083 O O . ILE A 1 261 ? -11.883 -8.906 -1.315 1 88.19 261 ILE A O 1
ATOM 2087 N N . HIS A 1 262 ? -13.773 -7.996 -0.576 1 84.75 262 HIS A N 1
ATOM 2088 C CA . HIS A 1 262 ? -14.5 -9.234 -0.341 1 84.75 262 HIS A CA 1
ATOM 2089 C C . HIS A 1 262 ? -16 -8.984 -0.26 1 84.75 262 HIS A C 1
ATOM 2091 O O . HIS A 1 262 ? -16.438 -7.828 -0.248 1 84.75 262 HIS A O 1
ATOM 2097 N N . VAL A 1 263 ? -16.75 -10.047 -0.243 1 78.56 263 VAL A N 1
ATOM 2098 C CA . VAL A 1 263 ? -18.203 -9.922 -0.325 1 78.56 263 VAL A CA 1
ATOM 2099 C C . VAL A 1 263 ? -18.812 -9.992 1.075 1 78.56 263 VAL A C 1
ATOM 2101 O O . VAL A 1 263 ? -20.031 -9.984 1.231 1 78.56 263 VAL A O 1
ATOM 2104 N N . GLY A 1 264 ? -18 -9.992 2.072 1 78.19 264 GLY A N 1
ATOM 2105 C CA . GLY A 1 264 ? -18.516 -10.094 3.43 1 78.19 264 GLY A CA 1
ATOM 2106 C C . GLY A 1 264 ? -19.328 -8.883 3.854 1 78.19 264 GLY A C 1
ATOM 2107 O O . GLY A 1 264 ? -18.984 -7.75 3.49 1 78.19 264 GLY A O 1
ATOM 2108 N N . HIS A 1 265 ? -20.391 -9.188 4.566 1 82.69 265 HIS A N 1
ATOM 2109 C CA . HIS A 1 265 ? -21.234 -8.117 5.086 1 82.69 265 HIS A CA 1
ATOM 2110 C C . HIS A 1 265 ? -20.703 -7.594 6.418 1 82.69 265 HIS A C 1
ATOM 2112 O O . HIS A 1 265 ? -20.359 -8.375 7.309 1 82.69 265 HIS A O 1
ATOM 2118 N N . ARG A 1 266 ? -20.5 -6.375 6.539 1 87.38 266 ARG A N 1
ATOM 2119 C CA . ARG A 1 266 ? -20.156 -5.715 7.797 1 87.38 266 ARG A CA 1
ATOM 2120 C C . ARG A 1 266 ? -20.547 -4.238 7.754 1 87.38 266 ARG A C 1
ATOM 2122 O O . ARG A 1 266 ? -20.422 -3.588 6.715 1 87.38 266 ARG A O 1
ATOM 2129 N N . PRO A 1 267 ? -21 -3.715 8.836 1 93.88 267 PRO A N 1
ATOM 2130 C CA . PRO A 1 267 ? -21.281 -2.279 8.867 1 93.88 267 PRO A CA 1
ATOM 2131 C C . PRO A 1 267 ? -20.031 -1.433 9.109 1 93.88 267 PRO A C 1
ATOM 2133 O O . PRO A 1 267 ? -19.141 -1.843 9.852 1 93.88 267 PRO A O 1
ATOM 2136 N N . ILE A 1 268 ? -19.953 -0.342 8.477 1 96.56 268 ILE A N 1
ATOM 2137 C CA . ILE A 1 268 ? -18.953 0.694 8.711 1 96.56 268 ILE A CA 1
ATOM 2138 C C . ILE A 1 268 ? -19.641 1.949 9.25 1 96.56 268 ILE A C 1
ATOM 2140 O O . ILE A 1 268 ? -20.578 2.465 8.648 1 96.56 268 ILE A O 1
ATOM 2144 N N . PHE A 1 269 ? -19.172 2.369 10.406 1 97.94 269 PHE A N 1
ATOM 2145 C CA . PHE A 1 269 ? -19.734 3.545 11.055 1 97.94 269 PHE A CA 1
ATOM 2146 C C . PHE A 1 269 ? -18.812 4.742 10.906 1 97.94 269 PHE A C 1
ATOM 2148 O O . PHE A 1 269 ? -17.703 4.742 11.43 1 97.94 269 PHE A O 1
ATOM 2155 N N . LEU A 1 270 ? -19.234 5.742 10.156 1 98.06 270 LEU A N 1
ATOM 2156 C CA . LEU A 1 270 ? -18.531 7.016 10.078 1 98.06 270 LEU A CA 1
ATOM 2157 C C . LEU A 1 270 ? -19.125 8.023 11.055 1 98.06 270 LEU A C 1
ATOM 2159 O O . LEU A 1 270 ? -20.312 8.344 10.992 1 98.06 270 LEU A O 1
ATOM 2163 N N . VAL A 1 271 ? -18.25 8.523 11.93 1 97.94 271 VAL A N 1
ATOM 2164 C CA . VAL A 1 271 ? -18.734 9.398 13 1 97.94 271 VAL A CA 1
ATOM 2165 C C . VAL A 1 271 ? -17.844 10.625 13.102 1 97.94 271 VAL A C 1
ATOM 2167 O O . VAL A 1 271 ? -16.609 10.508 13.133 1 97.94 271 VAL A O 1
ATOM 2170 N N . ARG A 1 272 ? -18.438 11.766 13.141 1 95.81 272 ARG A N 1
ATOM 2171 C CA . ARG A 1 272 ? -17.703 12.992 13.406 1 95.81 272 ARG A CA 1
ATOM 2172 C C . ARG A 1 272 ? -17.297 13.086 14.883 1 95.81 272 ARG A C 1
ATOM 2174 O O . ARG A 1 272 ? -18.094 12.734 15.766 1 95.81 272 ARG A O 1
ATOM 2181 N N . ALA A 1 273 ? -16.062 13.547 15.094 1 94.44 273 ALA A N 1
ATOM 2182 C CA . ALA A 1 273 ? -15.648 13.758 16.469 1 94.44 273 ALA A CA 1
ATOM 2183 C C . ALA A 1 273 ? -16.688 14.586 17.234 1 94.44 273 ALA A C 1
ATOM 2185 O O . ALA A 1 273 ? -17.234 15.555 16.703 1 94.44 273 ALA A O 1
ATOM 2186 N N . ALA A 1 274 ? -16.844 14.266 18.453 1 91.25 274 ALA A N 1
ATOM 2187 C CA . ALA A 1 274 ? -17.922 14.812 19.25 1 91.25 274 ALA A CA 1
ATOM 2188 C C . ALA A 1 274 ? -17.656 16.281 19.594 1 91.25 274 ALA A C 1
ATOM 2190 O O . ALA A 1 274 ? -16.562 16.781 19.375 1 91.25 274 ALA A O 1
ATOM 2191 N N . HIS A 1 275 ? -18.641 16.891 20.156 1 86.94 275 HIS A N 1
ATOM 2192 C CA . HIS A 1 275 ? -18.641 18.312 20.5 1 86.94 275 HIS A CA 1
ATOM 2193 C C . HIS A 1 275 ? -17.578 18.609 21.562 1 86.94 275 HIS A C 1
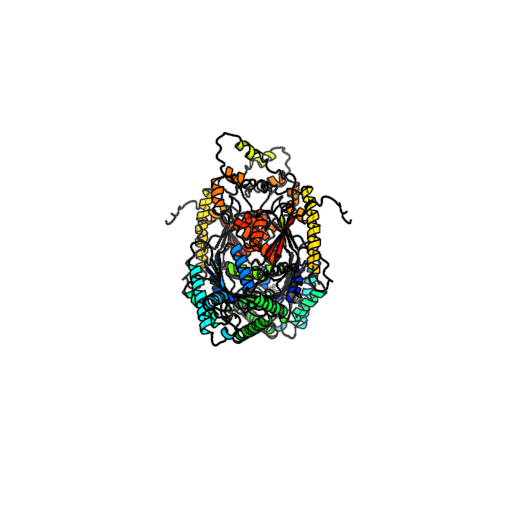ATOM 2195 O O . HIS A 1 275 ? -17.391 17.812 22.5 1 86.94 275 HIS A O 1
ATOM 2201 N N . VAL A 1 276 ? -16.922 19.75 21.406 1 87.88 276 VAL A N 1
ATOM 2202 C CA . VAL A 1 276 ? -15.82 20.094 22.297 1 87.88 276 VAL A CA 1
ATOM 2203 C C . VAL A 1 276 ? -16.156 21.375 23.062 1 87.88 276 VAL A C 1
ATOM 2205 O O . VAL A 1 276 ? -17.109 22.078 22.703 1 87.88 276 VAL A O 1
ATOM 2208 N N . HIS A 1 277 ? -15.328 21.578 24.125 1 80.5 277 HIS A N 1
ATOM 2209 C CA . HIS A 1 277 ? -15.461 22.828 24.891 1 80.5 277 HIS A CA 1
ATOM 2210 C C . HIS A 1 277 ? -15.062 24.031 24.047 1 80.5 277 HIS A C 1
ATOM 2212 O O . HIS A 1 277 ? -14.094 23.969 23.297 1 80.5 277 HIS A O 1
ATOM 2218 N N . GLY A 1 278 ? -15.711 25.094 24.234 1 62.56 278 GLY A N 1
ATOM 2219 C CA . GLY A 1 278 ? -15.328 26.344 23.625 1 62.56 278 GLY A CA 1
ATOM 2220 C C . GLY A 1 278 ? -15.688 26.422 22.141 1 62.56 278 GLY A C 1
ATOM 2221 O O . GLY A 1 278 ? -15.273 27.344 21.453 1 62.56 278 GLY A O 1
ATOM 2222 N N . ALA A 1 279 ? -16.141 25.406 21.672 1 56.25 279 ALA A N 1
ATOM 2223 C CA . ALA A 1 279 ? -16.562 25.469 20.266 1 56.25 279 ALA A CA 1
ATOM 2224 C C . ALA A 1 279 ? -17.609 26.547 20.047 1 56.25 279 ALA A C 1
ATOM 2226 O O . ALA A 1 279 ? -18.688 26.5 20.625 1 56.25 279 ALA A O 1
ATOM 2227 N N . SER A 1 280 ? -17.156 27.875 20.281 1 43.12 280 SER A N 1
ATOM 2228 C CA . SER A 1 280 ? -18.094 28.969 20.062 1 43.12 280 SER A CA 1
ATOM 2229 C C . SER A 1 280 ? -18.562 29.016 18.609 1 43.12 280 SER A C 1
ATOM 2231 O O . SER A 1 280 ? -17.766 28.875 17.688 1 43.12 280 SER A O 1
ATOM 2233 N N . THR A 1 281 ? -19.688 28.719 18.375 1 38.78 281 THR A N 1
ATOM 2234 C CA . THR A 1 281 ? -20.312 29.047 17.094 1 38.78 281 THR A CA 1
ATOM 2235 C C . THR A 1 281 ? -19.969 30.469 16.672 1 38.78 281 THR A C 1
ATOM 2237 O O . THR A 1 281 ? -20.062 31.406 17.469 1 38.78 281 THR A O 1
ATOM 2240 N N . PRO A 1 282 ? -19.172 30.781 15.789 1 34.22 282 PRO A N 1
ATOM 2241 C CA . PRO A 1 282 ? -19.125 32.219 15.477 1 34.22 282 PRO A CA 1
ATOM 2242 C C . PRO A 1 282 ? -20.5 32.875 15.578 1 34.22 282 PRO A C 1
ATOM 2244 O O . PRO A 1 282 ? -21.516 32.25 15.312 1 34.22 282 PRO A O 1
ATOM 2247 N N . LEU A 1 283 ? -20.734 33.969 16.281 1 28.95 283 LEU A N 1
ATOM 2248 C CA . LEU A 1 283 ? -21.906 34.844 16.312 1 28.95 283 LEU A CA 1
ATOM 2249 C C . LEU A 1 283 ? -22.453 35.062 14.898 1 28.95 283 LEU A C 1
ATOM 2251 O O . LEU A 1 283 ? -21.688 35.375 13.977 1 28.95 283 LEU A O 1
ATOM 2255 N N . ALA A 1 284 ? -23.609 34.625 14.461 1 31.44 284 ALA A N 1
ATOM 2256 C CA . ALA A 1 284 ? -24.625 35.156 13.547 1 31.44 284 ALA A CA 1
ATOM 2257 C C . ALA A 1 284 ? -24.594 36.656 13.5 1 31.44 284 ALA A C 1
ATOM 2259 O O . ALA A 1 284 ? -25.438 37.281 12.852 1 31.44 284 ALA A O 1
ATOM 2260 N N . GLN A 1 285 ? -23.844 37.406 14.258 1 29.38 285 GLN A N 1
ATOM 2261 C CA . GLN A 1 285 ? -24.078 38.844 14.234 1 29.38 285 GLN A CA 1
ATOM 2262 C C . GLN A 1 285 ? -23.766 39.406 12.859 1 29.38 285 GLN A C 1
ATOM 2264 O O . GLN A 1 285 ? -24.281 40.469 12.508 1 29.38 285 GLN A O 1
ATOM 2269 N N . LEU A 1 286 ? -22.828 38.844 12.094 1 28.89 286 LEU A N 1
ATOM 2270 C CA . LEU A 1 286 ? -22.578 39.719 10.961 1 28.89 286 LEU A CA 1
ATOM 2271 C C . LEU A 1 286 ? -23.672 39.625 9.922 1 28.89 286 LEU A C 1
ATOM 2273 O O . LEU A 1 286 ? -23.781 40.438 9.023 1 28.89 286 LEU A O 1
ATOM 2277 N N . CYS A 1 287 ? -24.406 38.438 9.844 1 28.88 287 CYS A N 1
ATOM 2278 C CA . CYS A 1 287 ? -25.422 38.531 8.805 1 28.88 287 CYS A CA 1
ATOM 2279 C C . CYS A 1 287 ? -26.547 39.5 9.227 1 28.88 287 CYS A C 1
ATOM 2281 O O . CYS A 1 287 ? -27.469 39.75 8.461 1 28.88 287 CYS A O 1
ATOM 2283 N N . THR A 1 288 ? -26.703 39.75 10.531 1 29.31 288 THR A N 1
ATOM 2284 C CA . THR A 1 288 ? -27.875 40.562 10.82 1 29.31 288 THR A CA 1
ATOM 2285 C C . THR A 1 288 ? -27.688 41.969 10.242 1 29.31 288 THR A C 1
ATOM 2287 O O . THR A 1 288 ? -28.672 42.656 9.898 1 29.31 288 THR A O 1
ATOM 2290 N N . GLU A 1 289 ? -26.484 42.562 10.336 1 30.38 289 GLU A N 1
ATOM 2291 C CA . GLU A 1 289 ? -26.516 44.031 10.156 1 30.38 289 GLU A CA 1
ATOM 2292 C C . GLU A 1 289 ? -26.797 44.375 8.695 1 30.38 289 GLU A C 1
ATOM 2294 O O . GLU A 1 289 ? -27.094 45.531 8.383 1 30.38 289 GLU A O 1
ATOM 2299 N N . PHE A 1 290 ? -26.438 43.438 7.766 1 29.38 290 PHE A N 1
ATOM 2300 C CA . PHE A 1 290 ? -26.594 44.094 6.477 1 29.38 290 PHE A CA 1
ATOM 2301 C C . PHE A 1 290 ? -28.062 44.188 6.086 1 29.38 290 PHE A C 1
ATOM 2303 O O . PHE A 1 290 ? -28.391 44.594 4.973 1 29.38 290 PHE A O 1
ATOM 2310 N N . SER A 1 291 ? -28.938 43.531 6.879 1 29.28 291 SER A N 1
ATOM 2311 C CA . SER A 1 291 ? -30.297 43.625 6.379 1 29.28 291 SER A CA 1
ATOM 2312 C C . SER A 1 291 ? -30.828 45.062 6.48 1 29.28 291 SER A C 1
ATOM 2314 O O . SER A 1 291 ? -31.953 45.344 6.047 1 29.28 291 SER A O 1
ATOM 2316 N N . SER A 1 292 ? -30.344 45.844 7.395 1 28.58 292 SER A N 1
ATOM 2317 C CA . SER A 1 292 ? -31.328 46.875 7.691 1 28.58 292 SER A CA 1
ATOM 2318 C C . SER A 1 292 ? -31.359 47.938 6.59 1 28.58 292 SER A C 1
ATOM 2320 O O . SER A 1 292 ? -32.031 48.938 6.727 1 28.58 292 SER A O 1
ATOM 2322 N N . SER A 1 293 ? -30.312 48.062 5.77 1 26.83 293 SER A N 1
ATOM 2323 C CA . SER A 1 293 ? -30.641 49.375 5.191 1 26.83 293 SER A CA 1
ATOM 2324 C C . SER A 1 293 ? -31.938 49.312 4.41 1 26.83 293 SER A C 1
ATOM 2326 O O . SER A 1 293 ? -32.5 48.25 4.191 1 26.83 293 SER A O 1
ATOM 2328 N N . ASP A 1 294 ? -32.094 50.125 3.188 1 27.14 294 ASP A N 1
ATOM 2329 C CA . ASP A 1 294 ? -33.188 50.875 2.592 1 27.14 294 ASP A CA 1
ATOM 2330 C C . ASP A 1 294 ? -34.281 49.938 2.051 1 27.14 294 ASP A C 1
ATOM 2332 O O . ASP A 1 294 ? -34 48.781 1.78 1 27.14 294 ASP A O 1
ATOM 2336 N N . GLU A 1 295 ? -35.562 50.469 1.49 1 27.42 295 GLU A N 1
ATOM 2337 C CA . GLU A 1 295 ? -36.938 50.344 1.062 1 27.42 295 GLU A CA 1
ATOM 2338 C C . GLU A 1 295 ? -37.062 49.406 -0.138 1 27.42 295 GLU A C 1
ATOM 2340 O O . GLU A 1 295 ? -38.125 48.844 -0.405 1 27.42 295 GLU A O 1
ATOM 2345 N N . GLY A 1 296 ? -36.406 49.656 -1.293 1 29.52 296 GLY A N 1
ATOM 2346 C CA . GLY A 1 296 ? -37.125 49.219 -2.477 1 29.52 296 GLY A CA 1
ATOM 2347 C C . GLY A 1 296 ? -37.312 47.688 -2.529 1 29.52 296 GLY A C 1
ATOM 2348 O O . GLY A 1 296 ? -36.531 46.969 -1.953 1 29.52 296 GLY A O 1
ATOM 2349 N N . ARG A 1 297 ? -38.594 47.062 -2.816 1 27.75 297 ARG A N 1
ATOM 2350 C CA . ARG A 1 297 ? -39.406 45.875 -2.66 1 27.75 297 ARG A CA 1
ATOM 2351 C C . ARG A 1 297 ? -38.719 44.656 -3.287 1 27.75 297 ARG A C 1
ATOM 2353 O O . ARG A 1 297 ? -39.219 43.531 -3.191 1 27.75 297 ARG A O 1
ATOM 2360 N N . ASP A 1 298 ? -37.906 44.844 -4.363 1 29.06 298 ASP A N 1
ATOM 2361 C CA . ASP A 1 298 ? -38 43.625 -5.18 1 29.06 298 ASP A CA 1
ATOM 2362 C C . ASP A 1 298 ? -37.406 42.438 -4.457 1 29.06 298 ASP A C 1
ATOM 2364 O O . ASP A 1 298 ? -36.375 42.562 -3.758 1 29.06 298 ASP A O 1
ATOM 2368 N N . GLU A 1 299 ? -38.188 41.312 -4.164 1 30.39 299 GLU A N 1
ATOM 2369 C CA . GLU A 1 299 ? -38.094 39.969 -3.592 1 30.39 299 GLU A CA 1
ATOM 2370 C C . GLU A 1 299 ? -36.812 39.25 -4.023 1 30.39 299 GLU A C 1
ATOM 2372 O O . GLU A 1 299 ? -36.812 38.5 -5.004 1 30.39 299 GLU A O 1
ATOM 2377 N N . SER A 1 300 ? -35.781 40 -4.246 1 28.11 300 SER A N 1
ATOM 2378 C CA . SER A 1 300 ? -34.75 39.188 -4.84 1 28.11 300 SER A CA 1
ATOM 2379 C C . SER A 1 300 ? -34.406 38 -3.941 1 28.11 300 SER A C 1
ATOM 2381 O O . SER A 1 300 ? -34.438 38.094 -2.715 1 28.11 300 SER A O 1
ATOM 2383 N N . PRO A 1 301 ? -34.438 36.688 -4.551 1 29.91 301 PRO A N 1
ATOM 2384 C CA . PRO A 1 301 ? -34.281 35.375 -3.955 1 29.91 301 PRO A CA 1
ATOM 2385 C C . PRO A 1 301 ? -33.125 35.312 -2.963 1 29.91 301 PRO A C 1
ATOM 2387 O O . PRO A 1 301 ? -32.125 36.031 -3.127 1 29.91 301 PRO A O 1
ATOM 2390 N N . SER A 1 302 ? -33.438 35.094 -1.632 1 29.48 302 SER A N 1
ATOM 2391 C CA . SER A 1 302 ? -32.625 34.781 -0.47 1 29.48 302 SER A CA 1
ATOM 2392 C C . SER A 1 302 ? -31.453 33.875 -0.861 1 29.48 302 SER A C 1
ATOM 2394 O O . SER A 1 302 ? -31.609 32.906 -1.61 1 29.48 302 SER A O 1
ATOM 2396 N N . THR A 1 303 ? -30.359 34.594 -1.078 1 28.03 303 THR A N 1
ATOM 2397 C CA . THR A 1 303 ? -29.141 33.844 -1.373 1 28.03 303 THR A CA 1
ATOM 2398 C C . THR A 1 303 ? -29.016 32.625 -0.485 1 28.03 303 THR A C 1
ATOM 2400 O O . THR A 1 303 ? -29.047 32.719 0.743 1 28.03 303 THR A O 1
ATOM 2403 N N . PRO A 1 304 ? -29.594 31.438 -0.939 1 32.03 304 PRO A N 1
ATOM 2404 C CA . PRO A 1 304 ? -29.656 30.141 -0.274 1 32.03 304 PRO A CA 1
ATOM 2405 C C . PRO A 1 304 ? -28.391 29.828 0.531 1 32.03 304 PRO A C 1
ATOM 2407 O O . PRO A 1 304 ? -28.312 28.797 1.192 1 32.03 304 PRO A O 1
ATOM 2410 N N . GLY A 1 305 ? -27.344 30.438 0.386 1 30.72 305 GLY A N 1
ATOM 2411 C CA . GLY A 1 305 ? -26.078 29.844 0.794 1 30.72 305 GLY A CA 1
ATOM 2412 C C . GLY A 1 305 ? -25.859 29.859 2.295 1 30.72 305 GLY A C 1
ATOM 2413 O O . GLY A 1 305 ? -24.828 29.422 2.787 1 30.72 305 GLY A O 1
ATOM 2414 N N . CYS A 1 306 ? -26.531 30.875 3.053 1 30.14 306 CYS A N 1
ATOM 2415 C CA . CYS A 1 306 ? -26.125 30.953 4.449 1 30.14 306 CYS A CA 1
ATOM 2416 C C . CYS A 1 306 ? -26.719 29.812 5.262 1 30.14 306 CYS A C 1
ATOM 2418 O O . CYS A 1 306 ? -27.828 29.922 5.789 1 30.14 306 CYS A O 1
ATOM 2420 N N . ARG A 1 307 ? -26.859 28.656 4.707 1 31.89 307 ARG A N 1
ATOM 2421 C CA . ARG A 1 307 ? -27.344 27.656 5.648 1 31.89 307 ARG A CA 1
ATOM 2422 C C . ARG A 1 307 ? -26.625 27.781 6.992 1 31.89 307 ARG A C 1
ATOM 2424 O O . ARG A 1 307 ? -25.391 27.875 7.039 1 31.89 307 ARG A O 1
ATOM 2431 N N . GLN A 1 308 ? -27.188 28.234 8.062 1 33.44 308 GLN A N 1
ATOM 2432 C CA . GLN A 1 308 ? -26.891 28.469 9.469 1 33.44 308 GLN A CA 1
ATOM 2433 C C . GLN A 1 308 ? -26.078 27.328 10.055 1 33.44 308 GLN A C 1
ATOM 2435 O O . GLN A 1 308 ? -25.172 27.547 10.867 1 33.44 308 GLN A O 1
ATOM 2440 N N . ASP A 1 309 ? -26.562 26.062 9.938 1 35.25 309 ASP A N 1
ATOM 2441 C CA . ASP A 1 309 ? -26.25 24.969 10.844 1 35.25 309 ASP A CA 1
ATOM 2442 C C . ASP A 1 309 ? -24.844 24.422 10.578 1 35.25 309 ASP A C 1
ATOM 2444 O O . ASP A 1 309 ? -24.297 23.672 11.383 1 35.25 309 ASP A O 1
ATOM 2448 N N . SER A 1 310 ? -24.391 24.375 9.414 1 37.97 310 SER A N 1
ATOM 2449 C CA . SER A 1 310 ? -23.062 23.781 9.234 1 37.97 310 SER A CA 1
ATOM 2450 C C . SER A 1 310 ? -21.969 24.766 9.633 1 37.97 310 SER A C 1
ATOM 2452 O O . SER A 1 310 ? -21.344 25.391 8.773 1 37.97 310 SER A O 1
ATOM 2454 N N . GLN A 1 311 ? -22.188 25.547 10.656 1 37.72 311 GLN A N 1
ATOM 2455 C CA . GLN A 1 311 ? -21.234 26.547 11.125 1 37.72 311 GLN A CA 1
ATOM 2456 C C . GLN A 1 311 ? -19.859 25.938 11.336 1 37.72 311 GLN A C 1
ATOM 2458 O O . GLN A 1 311 ? -19.703 25 12.109 1 37.72 311 GLN A O 1
ATOM 2463 N N . THR A 1 312 ? -19.031 25.953 10.398 1 49.22 312 THR A N 1
ATOM 2464 C CA . THR A 1 312 ? -17.625 25.562 10.469 1 49.22 312 THR A CA 1
ATOM 2465 C C . THR A 1 312 ? -16.922 26.266 11.625 1 49.22 312 THR A C 1
ATOM 2467 O O . THR A 1 312 ? -16.875 27.5 11.656 1 49.22 312 THR A O 1
ATOM 2470 N N . VAL A 1 313 ? -17.172 25.828 12.93 1 49.78 313 VAL A N 1
ATOM 2471 C CA . VAL A 1 313 ? -16.453 26.281 14.117 1 49.78 313 VAL A CA 1
ATOM 2472 C C . VAL A 1 313 ? -14.984 25.875 14.031 1 49.78 313 VAL A C 1
ATOM 2474 O O . VAL A 1 313 ? -14.672 24.75 13.625 1 49.78 313 VAL A O 1
ATOM 2477 N N . VAL A 1 314 ? -14.18 26.953 14.117 1 56.88 314 VAL A N 1
ATOM 2478 C CA . VAL A 1 314 ? -12.75 26.672 14.258 1 56.88 314 VAL A CA 1
ATOM 2479 C C . VAL A 1 314 ? -12.484 26.047 15.617 1 56.88 314 VAL A C 1
ATOM 2481 O O . VAL A 1 314 ? -12.828 26.609 16.656 1 56.88 314 VAL A O 1
ATOM 2484 N N . VAL A 1 315 ? -12.234 24.812 15.656 1 64.81 315 VAL A N 1
ATOM 2485 C CA . VAL A 1 315 ? -11.953 24.078 16.875 1 64.81 315 VAL A CA 1
ATOM 2486 C C . VAL A 1 315 ? -10.445 23.906 17.047 1 64.81 315 VAL A C 1
ATOM 2488 O O . VAL A 1 315 ? -9.742 23.609 16.078 1 64.81 315 VAL A O 1
ATOM 2491 N N . ALA A 1 316 ? -10.078 24.25 18.281 1 72.19 316 ALA A N 1
ATOM 2492 C CA . ALA A 1 316 ? -8.664 24.031 18.594 1 72.19 316 ALA A CA 1
ATOM 2493 C C . ALA A 1 316 ? -8.273 22.562 18.422 1 72.19 316 ALA A C 1
ATOM 2495 O O . ALA A 1 316 ? -9.055 21.672 18.734 1 72.19 316 ALA A O 1
ATOM 2496 N N . ARG A 1 317 ? -7.18 22.344 17.922 1 76.25 317 ARG A N 1
ATOM 2497 C CA . ARG A 1 317 ? -6.676 21 17.656 1 76.25 317 ARG A CA 1
ATOM 2498 C C . ARG A 1 317 ? -6.551 20.188 18.938 1 76.25 317 ARG A C 1
ATOM 2500 O O . ARG A 1 317 ? -6.617 18.953 18.906 1 76.25 317 ARG A O 1
ATOM 2507 N N . SER A 1 318 ? -6.441 20.844 20.062 1 75.94 318 SER A N 1
ATOM 2508 C CA . SER A 1 318 ? -6.254 20.141 21.344 1 75.94 318 SER A CA 1
ATOM 2509 C C . SER A 1 318 ? -7.508 20.219 22.203 1 75.94 318 SER A C 1
ATOM 2511 O O . SER A 1 318 ? -7.469 19.906 23.391 1 75.94 318 SER A O 1
ATOM 2513 N N . ALA A 1 319 ? -8.602 20.562 21.578 1 82.25 319 ALA A N 1
ATOM 2514 C CA . ALA A 1 319 ? -9.828 20.734 22.344 1 82.25 319 ALA A CA 1
ATOM 2515 C C . ALA A 1 319 ? -10.328 19.406 22.906 1 82.25 319 ALA A C 1
ATOM 2517 O O . ALA A 1 319 ? -10.281 18.391 22.219 1 82.25 319 ALA A O 1
ATOM 2518 N N . GLU A 1 320 ? -10.75 19.453 24.125 1 86.88 320 GLU A N 1
ATOM 2519 C CA . GLU A 1 320 ? -11.336 18.281 24.781 1 86.88 320 GLU A CA 1
ATOM 2520 C C . GLU A 1 320 ? -12.852 18.281 24.625 1 86.88 320 GLU A C 1
ATOM 2522 O O . GLU A 1 320 ? -13.469 19.312 24.391 1 86.88 320 GLU A O 1
ATOM 2527 N N . LEU A 1 321 ? -13.438 17.172 24.844 1 91.81 321 LEU A N 1
ATOM 2528 C CA . LEU A 1 321 ? -14.875 17.016 24.656 1 91.81 321 LEU A CA 1
ATOM 2529 C C . LEU A 1 321 ? -15.641 17.812 25.719 1 91.81 321 LEU A C 1
ATOM 2531 O O . LEU A 1 321 ? -15.211 17.891 26.875 1 91.81 321 LEU A O 1
ATOM 2535 N N . SER A 1 322 ? -16.766 18.391 25.297 1 90.62 322 SER A N 1
ATOM 2536 C CA . SER A 1 322 ? -17.719 18.969 26.234 1 90.62 322 SER A CA 1
ATOM 2537 C C . SER A 1 322 ? -18.516 17.891 26.953 1 90.62 322 SER A C 1
ATOM 2539 O O . SER A 1 322 ? -18.328 16.703 26.703 1 90.62 322 SER A O 1
ATOM 2541 N N . GLU A 1 323 ? -19.344 18.328 27.875 1 90.12 323 GLU A N 1
ATOM 2542 C CA . GLU A 1 323 ? -20.219 17.375 28.547 1 90.12 323 GLU A CA 1
ATOM 2543 C C . GLU A 1 323 ? -21.141 16.656 27.547 1 90.12 323 GLU A C 1
ATOM 2545 O O . GLU A 1 323 ? -21.344 15.453 27.656 1 90.12 323 GLU A O 1
ATOM 2550 N N . GLU A 1 324 ? -21.625 17.438 26.656 1 89.31 324 GLU A N 1
ATOM 2551 C CA . GLU A 1 324 ? -22.453 16.859 25.594 1 89.31 324 GLU A CA 1
ATOM 2552 C C . GLU A 1 324 ? -21.672 15.867 24.75 1 89.31 324 GLU A C 1
ATOM 2554 O O . GLU A 1 324 ? -22.203 14.836 24.344 1 89.31 324 GLU A O 1
ATOM 2559 N N . GLY A 1 325 ? -20.453 16.219 24.484 1 92.75 325 GLY A N 1
ATOM 2560 C CA . GLY A 1 325 ? -19.594 15.344 23.719 1 92.75 325 GLY A CA 1
ATOM 2561 C C . GLY A 1 325 ? -19.297 14.031 24.422 1 92.75 325 GLY A C 1
ATOM 2562 O O . GLY A 1 325 ? -19.281 12.977 23.781 1 92.75 325 GLY A O 1
ATOM 2563 N N . LEU A 1 326 ? -19.125 14.109 25.703 1 93.75 326 LEU A N 1
ATOM 2564 C CA . LEU A 1 326 ? -18.859 12.906 26.484 1 93.75 326 LEU A CA 1
ATOM 2565 C C . LEU A 1 326 ? -20.094 12 26.531 1 93.75 326 LEU A C 1
ATOM 2567 O O . LEU A 1 326 ? -19.953 10.773 26.469 1 93.75 326 LEU A O 1
ATOM 2571 N N . LEU A 1 327 ? -21.266 12.609 26.641 1 92.88 327 LEU A N 1
ATOM 2572 C CA . LEU A 1 327 ? -22.5 11.836 26.609 1 92.88 327 LEU A CA 1
ATOM 2573 C C . LEU A 1 327 ? -22.656 11.109 25.281 1 92.88 327 LEU A C 1
ATOM 2575 O O . LEU A 1 327 ? -23.078 9.953 25.25 1 92.88 327 LEU A O 1
ATOM 2579 N N . PHE A 1 328 ? -22.344 11.758 24.266 1 94.75 328 PHE A N 1
ATOM 2580 C CA . PHE A 1 328 ? -22.406 11.133 22.953 1 94.75 328 PHE A CA 1
ATOM 2581 C C . PHE A 1 328 ? -21.422 9.961 22.875 1 94.75 328 PHE A C 1
ATOM 2583 O O . PHE A 1 328 ? -21.766 8.906 22.328 1 94.75 328 PHE A O 1
ATOM 2590 N N . ALA A 1 329 ? -20.219 10.156 23.344 1 96.12 329 ALA A N 1
ATOM 2591 C CA . ALA A 1 329 ? -19.219 9.102 23.328 1 96.12 329 ALA A CA 1
ATOM 2592 C C . ALA A 1 329 ? -19.719 7.844 24.031 1 96.12 329 ALA A C 1
ATOM 2594 O O . ALA A 1 329 ? -19.5 6.73 23.547 1 96.12 329 ALA A O 1
ATOM 2595 N N . GLU A 1 330 ? -20.375 8.023 25.094 1 94.94 330 GLU A N 1
ATOM 2596 C CA . GLU A 1 330 ? -20.938 6.898 25.828 1 94.94 330 GLU A CA 1
ATOM 2597 C C . GLU A 1 330 ? -22.031 6.195 25.016 1 94.94 330 GLU A C 1
ATOM 2599 O O . GLU A 1 330 ? -22.062 4.965 24.953 1 94.94 330 GLU A O 1
ATOM 2604 N N . ARG A 1 331 ? -22.906 7.008 24.469 1 95.44 331 ARG A N 1
ATOM 2605 C CA . ARG A 1 331 ? -23.969 6.449 23.656 1 95.44 331 ARG A CA 1
ATOM 2606 C C . ARG A 1 331 ? -23.406 5.707 22.438 1 95.44 331 ARG A C 1
ATOM 2608 O O . ARG A 1 331 ? -23.953 4.691 22.016 1 95.44 331 ARG A O 1
ATOM 2615 N N . LEU A 1 332 ? -22.391 6.25 21.891 1 96.44 332 LEU A N 1
ATOM 2616 C CA . LEU A 1 332 ? -21.719 5.605 20.766 1 96.44 332 LEU A CA 1
ATOM 2617 C C . LEU A 1 332 ? -21.203 4.23 21.172 1 96.44 332 LEU A C 1
ATOM 2619 O O . LEU A 1 332 ? -21.297 3.275 20.391 1 96.44 332 LEU A O 1
ATOM 2623 N N . GLY A 1 333 ? -20.625 4.168 22.328 1 95.12 333 GLY A N 1
ATOM 2624 C CA . GLY A 1 333 ? -20.172 2.883 22.844 1 95.12 333 GLY A CA 1
ATOM 2625 C C . GLY A 1 333 ? -21.281 1.846 22.906 1 95.12 333 GLY A C 1
ATOM 2626 O O . GLY A 1 333 ? -21.094 0.705 22.484 1 95.12 333 GLY A O 1
ATOM 2627 N N . HIS A 1 334 ? -22.422 2.242 23.391 1 92.56 334 HIS A N 1
ATOM 2628 C CA . HIS A 1 334 ? -23.578 1.354 23.484 1 92.56 334 HIS A CA 1
ATOM 2629 C C . HIS A 1 334 ? -24.078 0.962 22.094 1 92.56 334 HIS A C 1
ATOM 2631 O O . HIS A 1 334 ? -24.406 -0.204 21.859 1 92.56 334 HIS A O 1
ATOM 2637 N N . PHE A 1 335 ? -24.172 1.929 21.297 1 94.56 335 PHE A N 1
ATOM 2638 C CA . PHE A 1 335 ? -24.625 1.69 19.922 1 94.56 335 PHE A CA 1
ATOM 2639 C C . PHE A 1 335 ? -23.766 0.646 19.234 1 94.56 335 PHE A C 1
ATOM 2641 O O . PHE A 1 335 ? -24.281 -0.307 18.656 1 94.56 335 PHE A O 1
ATOM 2648 N N . CYS A 1 336 ? -22.438 0.828 19.297 1 94.38 336 CYS A N 1
ATOM 2649 C CA . CYS A 1 336 ? -21.5 -0.075 18.625 1 94.38 336 CYS A CA 1
ATOM 2650 C C . CYS A 1 336 ? -21.578 -1.472 19.234 1 94.38 336 CYS A C 1
ATOM 2652 O O . CYS A 1 336 ? -21.438 -2.469 18.531 1 94.38 336 CYS A O 1
ATOM 2654 N N . TYR A 1 337 ? -21.766 -1.5 20.5 1 91.5 337 TYR A N 1
ATOM 2655 C CA . TYR A 1 337 ? -21.906 -2.789 21.172 1 91.5 337 TYR A CA 1
ATOM 2656 C C . TYR A 1 337 ? -23.109 -3.551 20.625 1 91.5 337 TYR A C 1
ATOM 2658 O O . TYR A 1 337 ? -23 -4.723 20.266 1 91.5 337 TYR A O 1
ATOM 2666 N N . LEU A 1 338 ? -24.25 -2.877 20.516 1 90.25 338 LEU A N 1
ATOM 2667 C CA . LEU A 1 338 ? -25.469 -3.506 20.031 1 90.25 338 LEU A CA 1
ATOM 2668 C C . LEU A 1 338 ? -25.328 -3.912 18.578 1 90.25 338 LEU A C 1
ATOM 2670 O O . LEU A 1 338 ? -25.766 -4.992 18.172 1 90.25 338 LEU A O 1
ATOM 2674 N N . ALA A 1 339 ? -24.781 -3.045 17.828 1 90.69 339 ALA A N 1
ATOM 2675 C CA . ALA A 1 339 ? -24.578 -3.336 16.422 1 90.69 339 ALA A CA 1
ATOM 2676 C C . ALA A 1 339 ? -23.672 -4.547 16.219 1 90.69 339 ALA A C 1
ATOM 2678 O O . ALA A 1 339 ? -23.906 -5.379 15.352 1 90.69 339 ALA A O 1
ATOM 2679 N N . SER A 1 340 ? -22.625 -4.609 17 1 88.75 340 SER A N 1
ATOM 2680 C CA . SER A 1 340 ? -21.703 -5.73 16.922 1 88.75 340 SER A CA 1
ATOM 2681 C C . SER A 1 340 ? -22.359 -7.031 17.375 1 88.75 340 SER A C 1
ATOM 2683 O O . SER A 1 340 ? -22.078 -8.102 16.828 1 88.75 340 SER A O 1
ATOM 2685 N N . LYS A 1 341 ? -23.188 -6.906 18.328 1 86.56 341 LYS A N 1
ATOM 2686 C CA . LYS A 1 341 ? -23.938 -8.07 18.781 1 86.56 341 LYS A CA 1
ATOM 2687 C C . LYS A 1 341 ? -24.875 -8.586 17.688 1 86.56 341 LYS A C 1
ATOM 2689 O O . LYS A 1 341 ? -24.969 -9.789 17.469 1 86.56 341 LYS A O 1
ATOM 2694 N N . GLU A 1 342 ? -25.516 -7.668 17.109 1 86.25 342 GLU A N 1
ATOM 2695 C CA . GLU A 1 342 ? -26.406 -8.023 16 1 86.25 342 GLU A CA 1
ATOM 2696 C C . GLU A 1 342 ? -25.641 -8.664 14.859 1 86.25 342 GLU A C 1
ATOM 2698 O O . GLU A 1 342 ? -26.109 -9.625 14.242 1 86.25 342 GLU A O 1
ATOM 2703 N N . PHE A 1 343 ? -24.547 -8.18 14.562 1 86.06 343 PHE A N 1
ATOM 2704 C CA . PHE A 1 343 ? -23.703 -8.727 13.508 1 86.06 343 PHE A CA 1
ATOM 2705 C C . PHE A 1 343 ? -23.281 -10.156 13.836 1 86.06 343 PHE A C 1
ATOM 2707 O O . PHE A 1 343 ? -23.328 -11.031 12.969 1 86.06 343 PHE A O 1
ATOM 2714 N N . SER A 1 344 ? -22.844 -10.359 15 1 79.38 344 SER A N 1
ATOM 2715 C CA . SER A 1 344 ? -22.391 -11.672 15.438 1 79.38 344 SER A CA 1
ATOM 2716 C C . SER A 1 344 ? -23.516 -12.695 15.422 1 79.38 344 SER A C 1
ATOM 2718 O O . SER A 1 344 ? -23.297 -13.883 15.18 1 79.38 344 SER A O 1
ATOM 2720 N N . ALA A 1 345 ? -24.703 -12.25 15.734 1 74.56 345 ALA A N 1
ATOM 2721 C CA . ALA A 1 345 ? -25.859 -13.125 15.781 1 74.56 345 ALA A CA 1
ATOM 2722 C C . ALA A 1 345 ? -26.266 -13.578 14.383 1 74.56 345 ALA A C 1
ATOM 2724 O O . ALA A 1 345 ? -26.844 -14.656 14.211 1 74.56 345 ALA A O 1
ATOM 2725 N N . GLY A 1 346 ? -26.094 -12.773 13.453 1 65.06 346 GLY A N 1
ATOM 2726 C CA . GLY A 1 346 ? -26.453 -13.109 12.086 1 65.06 346 GLY A CA 1
ATOM 2727 C C . GLY A 1 346 ? -25.516 -14.109 11.445 1 65.06 346 GLY A C 1
ATOM 2728 O O . GLY A 1 346 ? -25.828 -14.688 10.398 1 65.06 346 GLY A O 1
ATOM 2729 N N . GLU A 1 347 ? -24.344 -14.258 11.867 1 56.12 347 GLU A N 1
ATOM 2730 C CA . GLU A 1 347 ? -23.406 -15.203 11.273 1 56.12 347 GLU A CA 1
ATOM 2731 C C . GLU A 1 347 ? -23.672 -16.625 11.742 1 56.12 347 GLU A C 1
ATOM 2733 O O . GLU A 1 347 ? -23.891 -16.859 12.938 1 56.12 347 GLU A O 1
ATOM 2738 N N . GLU A 1 348 ? -24.547 -17.453 11.117 1 47.53 348 GLU A N 1
ATOM 2739 C CA . GLU A 1 348 ? -24.984 -18.812 11.445 1 47.53 348 GLU A CA 1
ATOM 2740 C C . GLU A 1 348 ? -23.859 -19.609 12.094 1 47.53 348 GLU A C 1
ATOM 2742 O O . GLU A 1 348 ? -24.047 -20.766 12.492 1 47.53 348 GLU A O 1
ATOM 2747 N N . GLY A 1 349 ? -22.562 -19.422 11.867 1 42.72 349 GLY A N 1
ATOM 2748 C CA . GLY A 1 349 ? -21.656 -20.375 12.469 1 42.72 349 GLY A CA 1
ATOM 2749 C C . GLY A 1 349 ? -21.672 -20.344 13.992 1 42.72 349 GLY A C 1
ATOM 2750 O O . GLY A 1 349 ? -22.391 -19.531 14.586 1 42.72 349 GLY A O 1
ATOM 2751 N N . GLU A 1 350 ? -21.062 -21.531 14.664 1 40.78 350 GLU A N 1
ATOM 2752 C CA . GLU A 1 350 ? -21.078 -21.781 16.109 1 40.78 350 GLU A CA 1
ATOM 2753 C C . GLU A 1 350 ? -20.875 -20.484 16.891 1 40.78 350 GLU A C 1
ATOM 2755 O O . GLU A 1 350 ? -19.969 -19.703 16.594 1 40.78 350 GLU A O 1
ATOM 2760 N N . PRO A 1 351 ? -21.906 -20.172 17.609 1 39.16 351 PRO A N 1
ATOM 2761 C CA . PRO A 1 351 ? -21.938 -19.078 18.578 1 39.16 351 PRO A CA 1
ATOM 2762 C C . PRO A 1 351 ? -20.594 -18.891 19.297 1 39.16 351 PRO A C 1
ATOM 2764 O O . PRO A 1 351 ? -20.438 -17.953 20.078 1 39.16 351 PRO A O 1
ATOM 2767 N N . GLU A 1 352 ? -19.922 -19.953 19.344 1 38.81 352 GLU A N 1
ATOM 2768 C CA . GLU A 1 352 ? -18.953 -19.969 20.438 1 38.81 352 GLU A CA 1
ATOM 2769 C C . GLU A 1 352 ? -18.094 -18.703 20.453 1 38.81 352 GLU A C 1
ATOM 2771 O O . GLU A 1 352 ? -17.641 -18.25 21.5 1 38.81 352 GLU A O 1
ATOM 2776 N N . ASP A 1 353 ? -17.453 -18.344 19.344 1 38.56 353 ASP A N 1
ATOM 2777 C CA . ASP A 1 353 ? -16.516 -17.234 19.453 1 38.56 353 ASP A CA 1
ATOM 2778 C C . ASP A 1 353 ? -17.234 -15.898 19.234 1 38.56 353 ASP A C 1
ATOM 2780 O O . ASP A 1 353 ? -16.812 -15.102 18.391 1 38.56 353 ASP A O 1
ATOM 2784 N N . CYS A 1 354 ? -18.5 -15.812 19.125 1 43.12 354 CYS A N 1
ATOM 2785 C CA . CYS A 1 354 ? -19.5 -14.758 19.25 1 43.12 354 CYS A CA 1
ATOM 2786 C C . CYS A 1 354 ? -19 -13.625 20.156 1 43.12 354 CYS A C 1
ATOM 2788 O O . CYS A 1 354 ? -19.672 -12.609 20.312 1 43.12 354 CYS A O 1
ATOM 2790 N N . GLY A 1 355 ? -18.219 -13.953 21.016 1 48 355 GLY A N 1
ATOM 2791 C CA . GLY A 1 355 ? -17.938 -13.234 22.25 1 48 355 GLY A CA 1
ATOM 2792 C C . GLY A 1 355 ? -17.391 -11.836 22.016 1 48 355 GLY A C 1
ATOM 2793 O O . GLY A 1 355 ? -17.594 -10.938 22.844 1 48 355 GLY A O 1
ATOM 2794 N N . ASP A 1 356 ? -16.547 -11.586 21.031 1 61.72 356 ASP A N 1
ATOM 2795 C CA . ASP A 1 356 ? -15.906 -10.289 21.234 1 61.72 356 ASP A CA 1
ATOM 2796 C C . ASP A 1 356 ? -16.625 -9.203 20.422 1 61.72 356 ASP A C 1
ATOM 2798 O O . ASP A 1 356 ? -16.484 -9.148 19.203 1 61.72 356 ASP A O 1
ATOM 2802 N N . CYS A 1 357 ? -17.875 -8.859 20.812 1 70 357 CYS A N 1
ATOM 2803 C CA . CYS A 1 357 ? -18.672 -7.734 20.328 1 70 357 CYS A CA 1
ATOM 2804 C C . CYS A 1 357 ? -17.828 -6.473 20.203 1 70 357 CYS A C 1
ATOM 2806 O O . CYS A 1 357 ? -18.203 -5.422 20.719 1 70 357 CYS A O 1
ATOM 2808 N N . SER A 1 358 ? -16.734 -6.707 19.531 1 85 358 SER A N 1
ATOM 2809 C CA . SER A 1 358 ? -15.812 -5.574 19.406 1 85 358 SER A CA 1
ATOM 2810 C C . SER A 1 358 ? -15.766 -5.07 17.969 1 85 358 SER A C 1
ATOM 2812 O O . SER A 1 358 ? -16.203 -5.762 17.047 1 85 358 SER A O 1
ATOM 2814 N N . CYS A 1 359 ? -15.484 -3.832 17.859 1 90.19 359 CYS A N 1
ATOM 2815 C CA . CYS A 1 359 ? -15.32 -3.154 16.578 1 90.19 359 CYS A CA 1
ATOM 2816 C C . CYS A 1 359 ? -13.852 -2.859 16.297 1 90.19 359 CYS A C 1
ATOM 2818 O O . CYS A 1 359 ? -13.062 -2.672 17.219 1 90.19 359 CYS A O 1
ATOM 2820 N N . ALA A 1 360 ? -13.492 -2.994 15.008 1 92.19 360 ALA A N 1
ATOM 2821 C CA . ALA A 1 360 ? -12.25 -2.334 14.625 1 92.19 360 ALA A CA 1
ATOM 2822 C C . ALA A 1 360 ? -12.391 -0.815 14.672 1 92.19 360 ALA A C 1
ATOM 2824 O O . ALA A 1 360 ? -13.336 -0.259 14.109 1 92.19 360 ALA A O 1
ATOM 2825 N N . ILE A 1 361 ? -11.539 -0.116 15.398 1 95.94 361 ILE A N 1
ATOM 2826 C CA . ILE A 1 361 ? -11.711 1.313 15.633 1 95.94 361 ILE A CA 1
ATOM 2827 C C . ILE A 1 361 ? -10.555 2.084 15 1 95.94 361 ILE A C 1
ATOM 2829 O O . ILE A 1 361 ? -9.383 1.781 15.25 1 95.94 361 ILE A O 1
ATOM 2833 N N . PHE A 1 362 ? -10.914 3.039 14.164 1 96.38 362 PHE A N 1
ATOM 2834 C CA . PHE A 1 362 ? -9.969 3.977 13.57 1 96.38 362 PHE A CA 1
ATOM 2835 C C . PHE A 1 362 ? -10.32 5.41 13.945 1 96.38 362 PHE A C 1
ATOM 2837 O O . PHE A 1 362 ? -11.469 5.836 13.789 1 96.38 362 PHE A O 1
ATOM 2844 N N . THR A 1 363 ? -9.336 6.152 14.469 1 95.81 363 THR A N 1
ATOM 2845 C CA . THR A 1 363 ? -9.578 7.539 14.852 1 95.81 363 THR A CA 1
ATOM 2846 C C . THR A 1 363 ? -8.508 8.453 14.273 1 95.81 363 THR A C 1
ATOM 2848 O O . THR A 1 363 ? -7.418 8 13.922 1 95.81 363 THR A O 1
ATOM 2851 N N . SER A 1 364 ? -8.891 9.719 14.062 1 93.94 364 SER A N 1
ATOM 2852 C CA . SER A 1 364 ? -7.836 10.711 13.852 1 93.94 364 SER A CA 1
ATOM 2853 C C . SER A 1 364 ? -6.949 10.836 15.086 1 93.94 364 SER A C 1
ATOM 2855 O O . SER A 1 364 ? -7.207 10.203 16.109 1 93.94 364 SER A O 1
ATOM 2857 N N . THR A 1 365 ? -5.891 11.594 14.977 1 89.12 365 THR A N 1
ATOM 2858 C CA . THR A 1 365 ? -4.957 11.742 16.094 1 89.12 365 THR A CA 1
ATOM 2859 C C . THR A 1 365 ? -5.387 12.875 17.016 1 89.12 365 THR A C 1
ATOM 2861 O O . THR A 1 365 ? -4.797 13.07 18.078 1 89.12 365 THR A O 1
ATOM 2864 N N . LEU A 1 366 ? -6.383 13.625 16.641 1 89.69 366 LEU A N 1
ATOM 2865 C CA . LEU A 1 366 ? -6.828 14.742 17.469 1 89.69 366 LEU A CA 1
ATOM 2866 C C . LEU A 1 366 ? -7.535 14.242 18.719 1 89.69 366 LEU A C 1
ATOM 2868 O O . LEU A 1 366 ? -8.281 13.258 18.672 1 89.69 366 LEU A O 1
ATOM 2872 N N . THR A 1 367 ? -7.352 14.93 19.797 1 87.44 367 THR A N 1
ATOM 2873 C CA . THR A 1 367 ? -7.816 14.5 21.109 1 87.44 367 THR A CA 1
ATOM 2874 C C . THR A 1 367 ? -9.32 14.25 21.094 1 87.44 367 THR A C 1
ATOM 2876 O O . THR A 1 367 ? -9.797 13.258 21.656 1 87.44 367 THR A O 1
ATOM 2879 N N . ARG A 1 368 ? -10.094 15.07 20.5 1 92 368 ARG A N 1
ATOM 2880 C CA . ARG A 1 368 ? -11.547 14.953 20.516 1 92 368 ARG A CA 1
ATOM 2881 C C . ARG A 1 368 ? -12 13.672 19.844 1 92 368 ARG A C 1
ATOM 2883 O O . ARG A 1 368 ? -12.992 13.062 20.25 1 92 368 ARG A O 1
ATOM 2890 N N . ALA A 1 369 ? -11.336 13.258 18.781 1 94.12 369 ALA A N 1
ATOM 2891 C CA . ALA A 1 369 ? -11.695 12.023 18.078 1 94.12 369 ALA A CA 1
ATOM 2892 C C . ALA A 1 369 ? -11.352 10.797 18.922 1 94.12 369 ALA A C 1
ATOM 2894 O O . ALA A 1 369 ? -12.148 9.859 19 1 94.12 369 ALA A O 1
ATOM 2895 N N . VAL A 1 370 ? -10.195 10.805 19.531 1 92.75 370 VAL A N 1
ATOM 2896 C CA . VAL A 1 370 ? -9.758 9.695 20.375 1 92.75 370 VAL A CA 1
ATOM 2897 C C . VAL A 1 370 ? -10.703 9.547 21.562 1 92.75 370 VAL A C 1
ATOM 2899 O O . VAL A 1 370 ? -11.125 8.438 21.891 1 92.75 370 VAL A O 1
ATOM 2902 N N . GLU A 1 371 ? -11.078 10.664 22.156 1 93.94 371 GLU A N 1
ATOM 2903 C CA . GLU A 1 371 ? -12 10.656 23.281 1 93.94 371 GLU A CA 1
ATOM 2904 C C . GLU A 1 371 ? -13.375 10.148 22.875 1 93.94 371 GLU A C 1
ATOM 2906 O O . GLU A 1 371 ? -14.031 9.422 23.625 1 93.94 371 GLU A O 1
ATOM 2911 N N . THR A 1 372 ? -13.797 10.547 21.703 1 96.19 372 THR A N 1
ATOM 2912 C CA . THR A 1 372 ? -15.102 10.133 21.203 1 96.19 372 THR A CA 1
ATOM 2913 C C . THR A 1 372 ? -15.172 8.609 21.094 1 96.19 372 THR A C 1
ATOM 2915 O O . THR A 1 372 ? -16.219 8.016 21.344 1 96.19 372 THR A O 1
ATOM 2918 N N . ALA A 1 373 ? -14.086 7.934 20.75 1 96.56 373 ALA A N 1
ATOM 2919 C CA . ALA A 1 373 ? -14.062 6.492 20.5 1 96.56 373 ALA A CA 1
ATOM 2920 C C . ALA A 1 373 ? -13.734 5.73 21.781 1 96.56 373 ALA A C 1
ATOM 2922 O O . ALA A 1 373 ? -13.758 4.496 21.812 1 96.56 373 ALA A O 1
ATOM 2923 N N . SER A 1 374 ? -13.445 6.402 22.875 1 93.81 374 SER A N 1
ATOM 2924 C CA . SER A 1 374 ? -12.828 5.805 24.047 1 93.81 374 SER A CA 1
ATOM 2925 C C . SER A 1 374 ? -13.789 4.848 24.75 1 93.81 374 SER A C 1
ATOM 2927 O O . SER A 1 374 ? -13.352 3.961 25.484 1 93.81 374 SER A O 1
ATOM 2929 N N . TYR A 1 375 ? -15.125 4.953 24.562 1 91.62 375 TYR A N 1
ATOM 2930 C CA . TYR A 1 375 ? -16.094 4.113 25.25 1 91.62 375 TYR A CA 1
ATOM 2931 C C . TYR A 1 375 ? -16.453 2.898 24.406 1 91.62 375 TYR A C 1
ATOM 2933 O O . TYR A 1 375 ? -17.219 2.035 24.844 1 91.62 375 TYR A O 1
ATOM 2941 N N . VAL A 1 376 ? -16 2.812 23.234 1 92.44 376 VAL A N 1
ATOM 2942 C CA . VAL A 1 376 ? -16.312 1.695 22.344 1 92.44 376 VAL A CA 1
ATOM 2943 C C . VAL A 1 376 ? -15.328 0.557 22.578 1 92.44 376 VAL A C 1
ATOM 2945 O O . VAL A 1 376 ? -14.117 0.787 22.688 1 92.44 376 VAL A O 1
ATOM 2948 N N . LYS A 1 377 ? -15.828 -0.62 22.734 1 86.69 377 LYS A N 1
ATOM 2949 C CA . LYS A 1 377 ? -14.961 -1.788 22.875 1 86.69 377 LYS A CA 1
ATOM 2950 C C . LYS A 1 377 ? -14.234 -2.107 21.578 1 86.69 377 LYS A C 1
ATOM 2952 O O . LYS A 1 377 ? -14.859 -2.451 20.578 1 86.69 377 LYS A O 1
ATOM 2957 N N . ALA A 1 378 ? -12.961 -2.018 21.641 1 82.38 378 ALA A N 1
ATOM 2958 C CA . ALA A 1 378 ? -12.141 -2.207 20.453 1 82.38 378 ALA A CA 1
ATOM 2959 C C . ALA A 1 378 ? -11.734 -3.67 20.297 1 82.38 378 ALA A C 1
ATOM 2961 O O . ALA A 1 378 ? -11.438 -4.352 21.281 1 82.38 378 ALA A O 1
ATOM 2962 N N . ALA A 1 379 ? -11.93 -4.113 19.047 1 77.56 379 ALA A N 1
ATOM 2963 C CA . ALA A 1 379 ? -11.289 -5.375 18.688 1 77.56 379 ALA A CA 1
ATOM 2964 C C . ALA A 1 379 ? -9.789 -5.203 18.516 1 77.56 379 ALA A C 1
ATOM 2966 O O . ALA A 1 379 ? -9.32 -4.77 17.453 1 77.56 379 ALA A O 1
ATOM 2967 N N . GLY A 1 380 ? -9.078 -5.398 19.516 1 73.88 380 GLY A N 1
ATOM 2968 C CA . GLY A 1 380 ? -7.652 -5.105 19.5 1 73.88 380 GLY A CA 1
ATOM 2969 C C . GLY A 1 380 ? -7.328 -3.678 19.891 1 73.88 380 GLY A C 1
ATOM 2970 O O . GLY A 1 380 ? -7.98 -3.107 20.766 1 73.88 380 GLY A O 1
ATOM 2971 N N . ALA A 1 381 ? -6.324 -3.143 19.297 1 78.06 381 ALA A N 1
ATOM 2972 C CA . ALA A 1 381 ? -5.91 -1.781 19.625 1 78.06 381 ALA A CA 1
ATOM 2973 C C . ALA A 1 381 ? -6.594 -0.764 18.719 1 78.06 381 ALA A C 1
ATOM 2975 O O . ALA A 1 381 ? -6.785 -1.018 17.516 1 78.06 381 ALA A O 1
ATOM 2976 N N . THR A 1 382 ? -7.078 0.313 19.328 1 87.06 382 THR A N 1
ATOM 2977 C CA . THR A 1 382 ? -7.551 1.45 18.547 1 87.06 382 THR A CA 1
ATOM 2978 C C . THR A 1 382 ? -6.418 2.041 17.703 1 87.06 382 THR A C 1
ATOM 2980 O O . THR A 1 382 ? -5.316 2.268 18.219 1 87.06 382 THR A O 1
ATOM 2983 N N . ARG A 1 383 ? -6.73 2.215 16.5 1 88.94 383 ARG A N 1
ATOM 2984 C CA . ARG A 1 383 ? -5.703 2.748 15.617 1 88.94 383 ARG A CA 1
ATOM 2985 C C . ARG A 1 383 ? -5.926 4.234 15.352 1 88.94 383 ARG A C 1
ATOM 2987 O O . ARG A 1 383 ? -6.809 4.605 14.578 1 88.94 383 ARG A O 1
ATOM 2994 N N . ALA A 1 384 ? -5.109 5.016 15.969 1 90.62 384 ALA A N 1
ATOM 2995 C CA . ALA A 1 384 ? -5.09 6.449 15.68 1 90.62 384 ALA A CA 1
ATOM 2996 C C . ALA A 1 384 ? -4.113 6.766 14.547 1 90.62 384 ALA A C 1
ATOM 2998 O O . ALA A 1 384 ? -2.977 6.289 14.547 1 90.62 384 ALA A O 1
ATOM 2999 N N . THR A 1 385 ? -4.621 7.492 13.5 1 90.38 385 THR A N 1
ATOM 3000 C CA . THR A 1 385 ? -3.762 7.824 12.367 1 90.38 385 THR A CA 1
ATOM 3001 C C . THR A 1 385 ? -4.004 9.258 11.906 1 90.38 385 THR A C 1
ATOM 3003 O O . THR A 1 385 ? -5.145 9.727 11.898 1 90.38 385 THR A O 1
ATOM 3006 N N . SER A 1 386 ? -2.953 9.906 11.461 1 90.12 386 SER A N 1
ATOM 3007 C CA . SER A 1 386 ? -3.062 11.281 10.984 1 90.12 386 SER A CA 1
ATOM 3008 C C . SER A 1 386 ? -3.725 11.336 9.609 1 90.12 386 SER A C 1
ATOM 3010 O O . SER A 1 386 ? -4.148 12.398 9.156 1 90.12 386 SER A O 1
ATOM 3012 N N . ALA A 1 387 ? -3.814 10.188 8.961 1 91.44 387 ALA A N 1
ATOM 3013 C CA . ALA A 1 387 ? -4.535 10.125 7.691 1 91.44 387 ALA A CA 1
ATOM 3014 C C . ALA A 1 387 ? -5.984 10.57 7.863 1 91.44 387 ALA A C 1
ATOM 3016 O O . ALA A 1 387 ? -6.602 11.086 6.926 1 91.44 387 ALA A O 1
ATOM 3017 N N . LEU A 1 388 ? -6.477 10.422 9.078 1 95.38 388 LEU A N 1
ATOM 3018 C CA . LEU A 1 388 ? -7.879 10.734 9.352 1 95.38 388 LEU A CA 1
ATOM 3019 C C . LEU A 1 388 ? -8.023 12.156 9.883 1 95.38 388 LEU A C 1
ATOM 3021 O O . LEU A 1 388 ? -9.133 12.609 10.164 1 95.38 388 LEU A O 1
ATOM 3025 N N . ASN A 1 389 ? -6.934 12.898 10.039 1 91.75 389 ASN A N 1
ATOM 3026 C CA . ASN A 1 389 ? -7.031 14.305 10.422 1 91.75 389 ASN A CA 1
ATOM 3027 C C . ASN A 1 389 ? -7.734 15.125 9.344 1 91.75 389 ASN A C 1
ATOM 3029 O O . ASN A 1 389 ? -7.816 14.711 8.188 1 91.75 389 ASN A O 1
ATOM 3033 N N . PRO A 1 390 ? -8.273 16.266 9.742 1 91.31 390 PRO A N 1
ATOM 3034 C CA . PRO A 1 390 ? -8.906 17.094 8.727 1 91.31 390 PRO A CA 1
ATOM 3035 C C . PRO A 1 390 ? -7.918 17.609 7.676 1 91.31 390 PRO A C 1
ATOM 3037 O O . PRO A 1 390 ? -6.707 17.562 7.898 1 91.31 390 PRO A O 1
ATOM 3040 N N . ILE A 1 391 ? -8.484 17.969 6.574 1 91.19 391 ILE A N 1
ATOM 3041 C CA . ILE A 1 391 ? -7.66 18.531 5.512 1 91.19 391 ILE A CA 1
ATOM 3042 C C . ILE A 1 391 ? -6.875 19.719 6.055 1 91.19 391 ILE A C 1
ATOM 3044 O O . ILE A 1 391 ? -7.41 20.531 6.816 1 91.19 391 ILE A O 1
ATOM 3048 N N . ASP A 1 392 ? -5.594 19.781 5.73 1 86.56 392 ASP A N 1
ATOM 3049 C CA . ASP A 1 392 ? -4.766 20.922 6.109 1 86.56 392 ASP A CA 1
ATOM 3050 C C . ASP A 1 392 ? -5.062 22.125 5.227 1 86.56 392 ASP A C 1
ATOM 3052 O O . ASP A 1 392 ? -4.645 22.172 4.066 1 86.56 392 ASP A O 1
ATOM 3056 N N . LYS A 1 393 ? -5.645 23.141 5.766 1 85.62 393 LYS A N 1
ATOM 3057 C CA . LYS A 1 393 ? -6.035 24.312 4.996 1 85.62 393 LYS A CA 1
ATOM 3058 C C . LYS A 1 393 ? -4.934 25.375 5 1 85.62 393 LYS A C 1
ATOM 3060 O O . LYS A 1 393 ? -5.145 26.5 4.566 1 85.62 393 LYS A O 1
ATOM 3065 N N . GLY A 1 394 ? -3.836 24.922 5.523 1 80.5 394 GLY A N 1
ATOM 3066 C CA . GLY A 1 394 ? -2.715 25.844 5.512 1 80.5 394 GLY A CA 1
ATOM 3067 C C . GLY A 1 394 ? -3.016 27.156 6.215 1 80.5 394 GLY A C 1
ATOM 3068 O O . GLY A 1 394 ? -3.459 27.156 7.363 1 80.5 394 GLY A O 1
ATOM 3069 N N . VAL A 1 395 ? -2.85 28.297 5.492 1 75.94 395 VAL A N 1
ATOM 3070 C CA . VAL A 1 395 ? -3.025 29.625 6.07 1 75.94 395 VAL A CA 1
ATOM 3071 C C . VAL A 1 395 ? -4.504 29.859 6.363 1 75.94 395 VAL A C 1
ATOM 3073 O O . VAL A 1 395 ? -4.852 30.75 7.141 1 75.94 395 VAL A O 1
ATOM 3076 N N . CYS A 1 396 ? -5.332 29.047 5.781 1 77.69 396 CYS A N 1
ATOM 3077 C CA . CYS A 1 396 ? -6.77 29.219 5.938 1 77.69 396 CYS A CA 1
ATOM 3078 C C . CYS A 1 396 ? -7.293 28.375 7.102 1 77.69 396 CYS A C 1
ATOM 3080 O O . CYS A 1 396 ? -8.508 28.25 7.289 1 77.69 396 CYS A O 1
ATOM 3082 N N . TYR A 1 397 ? -6.473 27.719 7.836 1 75.56 397 TYR A N 1
ATOM 3083 C CA . TYR A 1 397 ? -6.863 26.766 8.875 1 75.56 397 TYR A CA 1
ATOM 3084 C C . TYR A 1 397 ? -7.891 27.375 9.812 1 75.56 397 TYR A C 1
ATOM 3086 O O . TYR A 1 397 ? -8.875 26.734 10.18 1 75.56 397 TYR A O 1
ATOM 3094 N N . GLU A 1 398 ? -7.801 28.609 10.195 1 70.5 398 GLU A N 1
ATOM 3095 C CA . GLU A 1 398 ? -8.695 29.188 11.195 1 70.5 398 GLU A CA 1
ATOM 3096 C C . GLU A 1 398 ? -9.82 29.969 10.531 1 70.5 398 GLU A C 1
ATOM 3098 O O . GLU A 1 398 ? -10.586 30.656 11.211 1 70.5 398 GLU A O 1
ATOM 3103 N N . LEU A 1 399 ? -9.953 29.766 9.25 1 77 399 LEU A N 1
ATOM 3104 C CA . LEU A 1 399 ? -10.977 30.531 8.539 1 77 399 LEU A CA 1
ATOM 3105 C C . LEU A 1 399 ? -12.164 29.656 8.18 1 77 399 LEU A C 1
ATOM 3107 O O . LEU A 1 399 ? -11.992 28.5 7.801 1 77 399 LEU A O 1
ATOM 3111 N N . THR A 1 400 ? -13.336 30.156 8.414 1 78 400 THR A N 1
ATOM 3112 C CA . THR A 1 400 ? -14.516 29.547 7.801 1 78 400 THR A CA 1
ATOM 3113 C C . THR A 1 400 ? -14.516 29.781 6.293 1 78 400 THR A C 1
ATOM 3115 O O . THR A 1 400 ? -13.734 30.578 5.777 1 78 400 THR A O 1
ATOM 3118 N N . GLU A 1 401 ? -15.359 29.031 5.648 1 79.94 401 GLU A N 1
ATOM 3119 C CA . GLU A 1 401 ? -15.422 29.234 4.203 1 79.94 401 GLU A CA 1
ATOM 3120 C C . GLU A 1 401 ? -15.828 30.672 3.869 1 79.94 401 GLU A C 1
ATOM 3122 O O . GLU A 1 401 ? -15.297 31.266 2.928 1 79.94 401 GLU A O 1
ATOM 3127 N N . ALA A 1 402 ? -16.75 31.188 4.656 1 80.5 402 ALA A N 1
ATOM 3128 C CA . ALA A 1 402 ? -17.188 32.562 4.469 1 80.5 402 ALA A CA 1
ATOM 3129 C C . ALA A 1 402 ? -16.031 33.531 4.676 1 80.5 402 ALA A C 1
ATOM 3131 O O . ALA A 1 402 ? -15.859 34.469 3.896 1 80.5 402 ALA A O 1
ATOM 3132 N N . ASP A 1 403 ? -15.242 33.25 5.711 1 85 403 ASP A N 1
ATOM 3133 C CA . ASP A 1 403 ? -14.078 34.094 5.984 1 85 403 ASP A CA 1
ATOM 3134 C C . ASP A 1 403 ? -13.047 33.969 4.867 1 85 403 ASP A C 1
ATOM 3136 O O . ASP A 1 403 ? -12.422 34.969 4.48 1 85 403 ASP A O 1
ATOM 3140 N N . PHE A 1 404 ? -12.953 32.812 4.414 1 86.12 404 PHE A N 1
ATOM 3141 C CA . PHE A 1 404 ? -12.023 32.562 3.314 1 86.12 404 PHE A CA 1
ATOM 3142 C C . PHE A 1 404 ? -12.43 33.344 2.074 1 86.12 404 PHE A C 1
ATOM 3144 O O . PHE A 1 404 ? -11.602 34.031 1.463 1 86.12 404 PHE A O 1
ATOM 3151 N N . GLN A 1 405 ? -13.672 33.344 1.758 1 87.75 405 GLN A N 1
ATOM 3152 C CA . GLN A 1 405 ? -14.195 34.062 0.604 1 87.75 405 GLN A CA 1
ATOM 3153 C C . GLN A 1 405 ? -14.023 35.562 0.779 1 87.75 405 GLN A C 1
ATOM 3155 O O . GLN A 1 405 ? -13.688 36.281 -0.172 1 87.75 405 GLN A O 1
ATOM 3160 N N . ALA A 1 406 ? -14.188 36.062 1.968 1 90.06 406 ALA A N 1
ATOM 3161 C CA . ALA A 1 406 ? -14.141 37.5 2.26 1 90.06 406 ALA A CA 1
ATOM 3162 C C . ALA A 1 406 ? -12.703 38 2.291 1 90.06 406 ALA A C 1
ATOM 3164 O O . ALA A 1 406 ? -12.406 39.062 1.753 1 90.06 406 ALA A O 1
ATOM 3165 N N . GLN A 1 407 ? -11.797 37.281 2.93 1 88.44 407 GLN A N 1
ATOM 3166 C CA . GLN A 1 407 ? -10.445 37.75 3.191 1 88.44 407 GLN A CA 1
ATOM 3167 C C . GLN A 1 407 ? -9.523 37.469 2.004 1 88.44 407 GLN A C 1
ATOM 3169 O O . GLN A 1 407 ? -8.562 38.188 1.769 1 88.44 407 GLN A O 1
ATOM 3174 N N . MET A 1 408 ? -9.836 36.406 1.287 1 89.31 408 MET A N 1
ATOM 3175 C CA . MET A 1 408 ? -9.008 36 0.157 1 89.31 408 MET A CA 1
ATOM 3176 C C . MET A 1 408 ? -9.859 35.625 -1.048 1 89.31 408 MET A C 1
ATOM 3178 O O . MET A 1 408 ? -9.805 34.5 -1.527 1 89.31 408 MET A O 1
ATOM 3182 N N . PRO A 1 409 ? -10.555 36.594 -1.653 1 91.06 409 PRO A N 1
ATOM 3183 C CA . PRO A 1 409 ? -11.539 36.312 -2.699 1 91.06 409 PRO A CA 1
ATOM 3184 C C . PRO A 1 409 ? -10.922 35.656 -3.938 1 91.06 409 PRO A C 1
ATOM 3186 O O . PRO A 1 409 ? -11.523 34.781 -4.543 1 91.06 409 PRO A O 1
ATOM 3189 N N . GLU A 1 410 ? -9.75 36.094 -4.266 1 90.94 410 GLU A N 1
ATOM 3190 C CA . GLU A 1 410 ? -9.117 35.531 -5.457 1 90.94 410 GLU A CA 1
ATOM 3191 C C . GLU A 1 410 ? -8.727 34.062 -5.238 1 90.94 410 GLU A C 1
ATOM 3193 O O . GLU A 1 410 ? -8.984 33.219 -6.094 1 90.94 410 GLU A O 1
ATOM 3198 N N . GLU A 1 411 ? -8.164 33.844 -4.059 1 87.25 411 GLU A N 1
ATOM 3199 C CA . GLU A 1 411 ? -7.781 32.469 -3.729 1 87.25 411 GLU A CA 1
ATOM 3200 C C . GLU A 1 411 ? -9.008 31.562 -3.615 1 87.25 411 GLU A C 1
ATOM 3202 O O . GLU A 1 411 ? -8.969 30.391 -4.02 1 87.25 411 GLU A O 1
ATOM 3207 N N . TYR A 1 412 ? -9.977 32.094 -3.145 1 89.94 412 TYR A N 1
ATOM 3208 C CA . TYR A 1 412 ? -11.219 31.359 -2.99 1 89.94 412 TYR A CA 1
ATOM 3209 C C . TYR A 1 412 ? -11.805 31 -4.348 1 89.94 412 TYR A C 1
ATOM 3211 O O . TYR A 1 412 ? -12.234 29.859 -4.555 1 89.94 412 TYR A O 1
ATOM 3219 N N . SER A 1 413 ? -11.828 31.938 -5.25 1 92.25 413 SER A N 1
ATOM 3220 C CA . SER A 1 413 ? -12.359 31.688 -6.586 1 92.25 413 SER A CA 1
ATOM 3221 C C . SER A 1 413 ? -11.547 30.641 -7.32 1 92.25 413 SER A C 1
ATOM 3223 O O . SER A 1 413 ? -12.109 29.781 -8 1 92.25 413 SER A O 1
ATOM 3225 N N . ARG A 1 414 ? -10.273 30.719 -7.125 1 91.06 414 ARG A N 1
ATOM 3226 C CA . ARG A 1 414 ? -9.406 29.734 -7.746 1 91.06 414 ARG A CA 1
ATOM 3227 C C . ARG A 1 414 ? -9.641 28.344 -7.16 1 91.06 414 ARG A C 1
ATOM 3229 O O . ARG A 1 414 ? -9.656 27.344 -7.887 1 91.06 414 ARG A O 1
ATOM 3236 N N . TRP A 1 415 ? -9.812 28.297 -5.934 1 89.44 415 TRP A N 1
ATOM 3237 C CA . TRP A 1 415 ? -10.062 27.031 -5.242 1 89.44 415 TRP A CA 1
ATOM 3238 C C . TRP A 1 415 ? -11.398 26.438 -5.664 1 89.44 415 TRP A C 1
ATOM 3240 O O . TRP A 1 415 ? -11.484 25.25 -5.957 1 89.44 415 TRP A O 1
ATOM 3250 N N . ARG A 1 416 ? -12.422 27.25 -5.812 1 89.31 416 ARG A N 1
ATOM 3251 C CA . ARG A 1 416 ? -13.766 26.781 -6.152 1 89.31 416 ARG A CA 1
ATOM 3252 C C . ARG A 1 416 ? -13.805 26.219 -7.574 1 89.31 416 ARG A C 1
ATOM 3254 O O . ARG A 1 416 ? -14.578 25.312 -7.863 1 89.31 416 ARG A O 1
ATOM 3261 N N . ARG A 1 417 ? -12.977 26.734 -8.406 1 90.38 417 ARG A N 1
ATOM 3262 C CA . ARG A 1 417 ? -12.953 26.297 -9.797 1 90.38 417 ARG A CA 1
ATOM 3263 C C . ARG A 1 417 ? -12.312 24.922 -9.938 1 90.38 417 ARG A C 1
ATOM 3265 O O . ARG A 1 417 ? -12.609 24.188 -10.883 1 90.38 417 ARG A O 1
ATOM 3272 N N . ASP A 1 418 ? -11.477 24.594 -9.016 1 91.81 418 ASP A N 1
ATOM 3273 C CA . ASP A 1 418 ? -10.773 23.312 -9.031 1 91.81 418 ASP A CA 1
ATOM 3274 C C . ASP A 1 418 ? -10.578 22.766 -7.621 1 91.81 418 ASP A C 1
ATOM 3276 O O . ASP A 1 418 ? -9.445 22.594 -7.172 1 91.81 418 ASP A O 1
ATOM 3280 N N . ILE A 1 419 ? -11.688 22.422 -7.07 1 90.62 419 ILE A N 1
ATOM 3281 C CA . ILE A 1 419 ? -11.742 22.062 -5.66 1 90.62 419 ILE A CA 1
ATOM 3282 C C . ILE A 1 419 ? -10.883 20.812 -5.406 1 90.62 419 ILE A C 1
ATOM 3284 O O . ILE A 1 419 ? -10.234 20.703 -4.367 1 90.62 419 ILE A O 1
ATOM 3288 N N . ARG A 1 420 ? -10.828 19.938 -6.281 1 92.31 420 ARG A N 1
ATOM 3289 C CA . ARG A 1 420 ? -10.148 18.656 -6.082 1 92.31 420 ARG A CA 1
ATOM 3290 C C . ARG A 1 420 ? -8.633 18.844 -6.07 1 92.31 420 ARG A C 1
ATOM 3292 O O . ARG A 1 420 ? -7.941 18.25 -5.238 1 92.31 420 ARG A O 1
ATOM 3299 N N . TYR A 1 421 ? -8.094 19.703 -6.969 1 90.94 421 TYR A N 1
ATOM 3300 C CA . TYR A 1 421 ? -6.648 19.688 -7.195 1 90.94 421 TYR A CA 1
ATOM 3301 C C . TYR A 1 421 ? -6 20.953 -6.68 1 90.94 421 TYR A C 1
ATOM 3303 O O . TYR A 1 421 ? -4.781 21.016 -6.496 1 90.94 421 TYR A O 1
ATOM 3311 N N . ARG A 1 422 ? -6.785 21.953 -6.477 1 91.31 422 ARG A N 1
ATOM 3312 C CA . ARG A 1 422 ? -6.191 23.203 -5.992 1 91.31 422 ARG A CA 1
ATOM 3313 C C . ARG A 1 422 ? -5.871 23.109 -4.504 1 91.31 422 ARG A C 1
ATOM 3315 O O . ARG A 1 422 ? -6.762 22.844 -3.688 1 91.31 422 ARG A O 1
ATOM 3322 N N . ARG A 1 423 ? -4.637 23.344 -4.238 1 88.88 423 ARG A N 1
ATOM 3323 C CA . ARG A 1 423 ? -4.195 23.297 -2.848 1 88.88 423 ARG A CA 1
ATOM 3324 C C . ARG A 1 423 ? -4.492 24.609 -2.135 1 88.88 423 ARG A C 1
ATOM 3326 O O . ARG A 1 423 ? -4.363 25.688 -2.725 1 88.88 423 ARG A O 1
ATOM 3333 N N . PHE A 1 424 ? -4.879 24.484 -0.867 1 87.75 424 PHE A N 1
ATOM 3334 C CA . PHE A 1 424 ? -4.867 25.672 -0.021 1 87.75 424 PHE A CA 1
ATOM 3335 C C . PHE A 1 424 ? -3.451 26.219 0.129 1 87.75 424 PHE A C 1
ATOM 3337 O O . PHE A 1 424 ? -2.482 25.453 0.125 1 87.75 424 PHE A O 1
ATOM 3344 N N . LEU A 1 425 ? -3.387 27.484 0.213 1 80.19 425 LEU A N 1
ATOM 3345 C CA . LEU A 1 425 ? -2.066 28.094 0.354 1 80.19 425 LEU A CA 1
ATOM 3346 C C . LEU A 1 425 ? -1.323 27.5 1.547 1 80.19 425 LEU A C 1
ATOM 3348 O O . LEU A 1 425 ? -1.779 27.609 2.686 1 80.19 425 LEU A O 1
ATOM 3352 N N . GLY A 1 426 ? -0.272 26.797 1.26 1 76.75 426 GLY A N 1
ATOM 3353 C CA . GLY A 1 426 ? 0.505 26.172 2.322 1 76.75 426 GLY A CA 1
ATOM 3354 C C . GLY A 1 426 ? -0.145 24.922 2.887 1 76.75 426 GLY A C 1
ATOM 3355 O O . GLY A 1 426 ? 0.204 24.469 3.982 1 76.75 426 GLY A O 1
ATOM 3356 N N . GLY A 1 427 ? -1.123 24.422 2.174 1 84.62 427 GLY A N 1
ATOM 3357 C CA . GLY A 1 427 ? -1.853 23.281 2.688 1 84.62 427 GLY A CA 1
ATOM 3358 C C . GLY A 1 427 ? -2.037 22.172 1.658 1 84.62 427 GLY A C 1
ATOM 3359 O O . GLY A 1 427 ? -1.133 21.906 0.865 1 84.62 427 GLY A O 1
ATOM 3360 N N . GLU A 1 428 ? -3.146 21.5 1.823 1 89 428 GLU A N 1
ATOM 3361 C CA . GLU A 1 428 ? -3.459 20.328 1.009 1 89 428 GLU A CA 1
ATOM 3362 C C . GLU A 1 428 ? -4.613 20.609 0.054 1 89 428 GLU A C 1
ATOM 3364 O O . GLU A 1 428 ? -5.367 21.562 0.25 1 89 428 GLU A O 1
ATOM 3369 N N . SER A 1 429 ? -4.652 19.875 -0.978 1 92.19 429 SER A N 1
ATOM 3370 C CA . SER A 1 429 ? -5.848 19.75 -1.803 1 92.19 429 SER A CA 1
ATOM 3371 C C . SER A 1 429 ? -6.664 18.516 -1.408 1 92.19 429 SER A C 1
ATOM 3373 O O . SER A 1 429 ? -6.195 17.672 -0.636 1 92.19 429 SER A O 1
ATOM 3375 N N . TYR A 1 430 ? -7.859 18.453 -1.859 1 94.62 430 TYR A N 1
ATOM 3376 C CA . TYR A 1 430 ? -8.656 17.266 -1.591 1 94.62 430 TYR A CA 1
ATOM 3377 C C . TYR A 1 430 ? -8.055 16.047 -2.268 1 94.62 430 TYR A C 1
ATOM 3379 O O . TYR A 1 430 ? -8.219 14.914 -1.79 1 94.62 430 TYR A O 1
ATOM 3387 N N . HIS A 1 431 ? -7.336 16.234 -3.346 1 93.5 431 HIS A N 1
ATOM 3388 C CA . HIS A 1 431 ? -6.609 15.133 -3.965 1 93.5 431 HIS A CA 1
ATOM 3389 C C . HIS A 1 431 ? -5.516 14.602 -3.039 1 93.5 431 HIS A C 1
ATOM 3391 O O . HIS A 1 431 ? -5.324 13.391 -2.93 1 93.5 431 HIS A O 1
ATOM 3397 N N . ASP A 1 432 ? -4.867 15.516 -2.377 1 91.06 432 ASP A N 1
ATOM 3398 C CA . ASP A 1 432 ? -3.861 15.117 -1.399 1 91.06 432 ASP A CA 1
ATOM 3399 C C . ASP A 1 432 ? -4.488 14.312 -0.262 1 91.06 432 ASP A C 1
ATOM 3401 O O . ASP A 1 432 ? -3.914 13.32 0.196 1 91.06 432 ASP A O 1
ATOM 3405 N N . LEU A 1 433 ? -5.613 14.781 0.185 1 93.88 433 LEU A N 1
ATOM 3406 C CA . LEU A 1 433 ? -6.344 14.078 1.237 1 93.88 433 LEU A CA 1
ATOM 3407 C C . LEU A 1 433 ? -6.703 12.664 0.8 1 93.88 433 LEU A C 1
ATOM 3409 O O . LEU A 1 433 ? -6.527 11.711 1.562 1 93.88 433 LEU A O 1
ATOM 3413 N N . ILE A 1 434 ? -7.141 12.531 -0.393 1 95.12 434 ILE A N 1
ATOM 3414 C CA . ILE A 1 434 ? -7.496 11.227 -0.939 1 95.12 434 ILE A CA 1
ATOM 3415 C C . ILE A 1 434 ? -6.266 10.32 -0.959 1 95.12 434 ILE A C 1
ATOM 3417 O O . ILE A 1 434 ? -6.34 9.156 -0.554 1 95.12 434 ILE A O 1
ATOM 3421 N N . GLN A 1 435 ? -5.195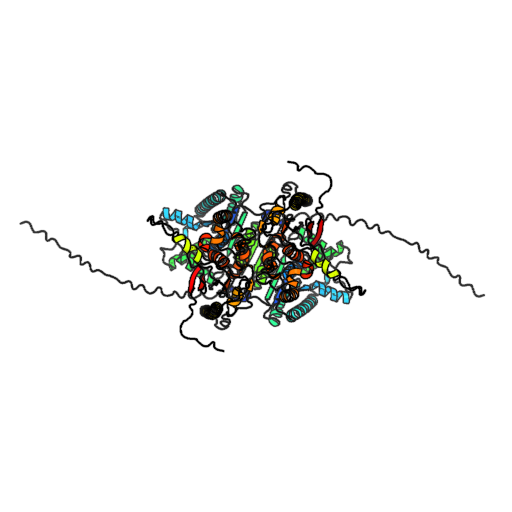 10.844 -1.328 1 90.5 435 GLN A N 1
ATOM 3422 C CA . GLN A 1 435 ? -3.967 10.07 -1.422 1 90.5 435 GLN A CA 1
ATOM 3423 C C . GLN A 1 435 ? -3.545 9.539 -0.055 1 90.5 435 GLN A C 1
ATOM 3425 O O . GLN A 1 435 ? -3.15 8.375 0.072 1 90.5 435 GLN A O 1
ATOM 3430 N N . ARG A 1 436 ? -3.646 10.359 0.931 1 89.88 436 ARG A N 1
ATOM 3431 C CA . ARG A 1 436 ? -3.191 9.891 2.236 1 89.88 436 ARG A CA 1
ATOM 3432 C C . AR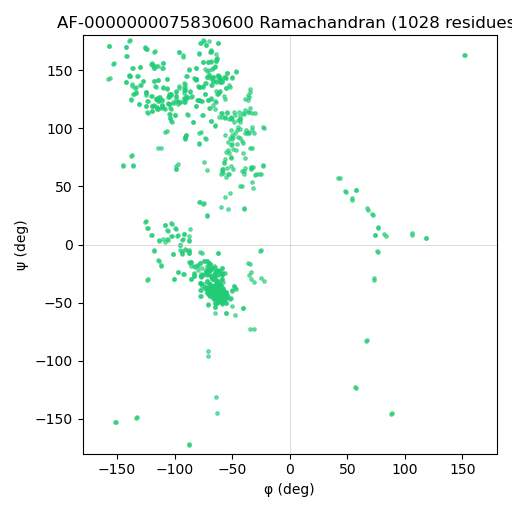G A 1 436 ? -4.227 8.977 2.881 1 89.88 436 ARG A C 1
ATOM 3434 O O . ARG A 1 436 ? -3.924 8.266 3.84 1 89.88 436 ARG A O 1
ATOM 3441 N N . LEU A 1 437 ? -5.469 8.977 2.395 1 94.81 437 LEU A N 1
ATOM 3442 C CA . LEU A 1 437 ? -6.523 8.125 2.938 1 94.81 437 LEU A CA 1
ATOM 3443 C C . LEU A 1 437 ? -6.492 6.746 2.285 1 94.81 437 LEU A C 1
ATOM 3445 O O . LEU A 1 437 ? -7.109 5.805 2.785 1 94.81 437 LEU A O 1
ATOM 3449 N N . GLU A 1 438 ? -5.82 6.617 1.23 1 93.06 438 GLU A N 1
ATOM 3450 C CA . GLU A 1 438 ? -5.875 5.41 0.406 1 93.06 438 GLU A CA 1
ATOM 3451 C C . GLU A 1 438 ? -5.477 4.176 1.208 1 93.06 438 GLU A C 1
ATOM 3453 O O . GLU A 1 438 ? -6.195 3.172 1.208 1 93.06 438 GLU A O 1
ATOM 3458 N N . PRO A 1 439 ? -4.375 4.215 1.939 1 90.25 439 PRO A N 1
ATOM 3459 C CA . PRO A 1 439 ? -4.039 3.021 2.723 1 90.25 439 PRO A CA 1
ATOM 3460 C C . PRO A 1 439 ? -5.098 2.682 3.766 1 90.25 439 PRO A C 1
ATOM 3462 O O . PRO A 1 439 ? -5.387 1.506 4 1 90.25 439 PRO A O 1
ATOM 3465 N N . LEU A 1 440 ? -5.629 3.668 4.348 1 92.88 440 LEU A N 1
ATOM 3466 C CA . LEU A 1 440 ? -6.676 3.436 5.34 1 92.88 440 LEU A CA 1
ATOM 3467 C C . LEU A 1 440 ? -7.918 2.838 4.688 1 92.88 440 LEU A C 1
ATOM 3469 O O . LEU A 1 440 ? -8.57 1.966 5.266 1 92.88 440 LEU A O 1
ATOM 3473 N N . LEU A 1 441 ? -8.242 3.332 3.557 1 94.88 441 LEU A N 1
ATOM 3474 C CA . LEU A 1 441 ? -9.391 2.799 2.836 1 94.88 441 LEU A CA 1
ATOM 3475 C C . LEU A 1 441 ? -9.242 1.3 2.602 1 94.88 441 LEU A C 1
ATOM 3477 O O . LEU A 1 441 ? -10.203 0.543 2.752 1 94.88 441 LEU A O 1
ATOM 3481 N N . MET A 1 442 ? -8.086 0.876 2.254 1 91.75 442 MET A N 1
ATOM 3482 C CA . MET A 1 442 ? -7.824 -0.545 2.049 1 91.75 442 MET A CA 1
ATOM 3483 C C . MET A 1 442 ? -8.023 -1.327 3.342 1 91.75 442 MET A C 1
ATOM 3485 O O . MET A 1 442 ? -8.555 -2.438 3.324 1 91.75 442 MET A O 1
ATOM 3489 N N . GLU A 1 443 ? -7.602 -0.733 4.391 1 90.81 443 GLU A N 1
ATOM 3490 C CA . GLU A 1 443 ? -7.805 -1.362 5.691 1 90.81 443 GLU A CA 1
ATOM 3491 C C . GLU A 1 443 ? -9.289 -1.502 6.012 1 90.81 443 GLU A C 1
ATOM 3493 O O . GLU A 1 443 ? -9.719 -2.523 6.551 1 90.81 443 GLU A O 1
ATOM 3498 N N . LEU A 1 444 ? -10.031 -0.5 5.723 1 93.56 444 LEU A N 1
ATOM 3499 C CA . LEU A 1 444 ? -11.469 -0.547 5.969 1 93.56 444 LEU A CA 1
ATOM 3500 C C . LEU A 1 444 ? -12.133 -1.635 5.133 1 93.56 444 LEU A C 1
ATOM 3502 O O . LEU A 1 444 ? -12.961 -2.396 5.637 1 93.56 444 LEU A O 1
ATOM 3506 N N . GLU A 1 445 ? -11.719 -1.752 3.861 1 92 445 GLU A N 1
ATOM 3507 C CA . GLU A 1 445 ? -12.273 -2.729 2.934 1 92 445 GLU A CA 1
ATOM 3508 C C . GLU A 1 445 ? -11.977 -4.156 3.389 1 92 445 GLU A C 1
ATOM 3510 O O . GLU A 1 445 ? -12.789 -5.062 3.176 1 92 445 GLU A O 1
ATOM 3515 N N . GLN A 1 446 ? -10.906 -4.332 4.039 1 89.25 446 GLN A N 1
ATOM 3516 C CA . GLN A 1 446 ? -10.469 -5.695 4.332 1 89.25 446 GLN A CA 1
ATOM 3517 C C . GLN A 1 446 ? -11.102 -6.207 5.625 1 89.25 446 GLN A C 1
ATOM 3519 O O . GLN A 1 446 ? -11.07 -7.41 5.902 1 89.25 446 GLN A O 1
ATOM 3524 N N . GLN A 1 447 ? -11.641 -5.309 6.418 1 89.56 447 GLN A N 1
ATOM 3525 C CA . GLN A 1 447 ? -12.188 -5.73 7.703 1 89.56 447 GLN A CA 1
ATOM 3526 C C . GLN A 1 447 ? -13.336 -6.719 7.516 1 89.56 447 GLN A C 1
ATOM 3528 O O . GLN A 1 447 ? -14.094 -6.617 6.547 1 89.56 447 GLN A O 1
ATOM 3533 N N . THR A 1 448 ? -13.438 -7.68 8.43 1 86.69 448 THR A N 1
ATOM 3534 C CA . THR A 1 448 ? -14.484 -8.688 8.375 1 86.69 448 THR A CA 1
ATOM 3535 C C . THR A 1 448 ? -15.445 -8.539 9.555 1 86.69 448 THR A C 1
ATOM 3537 O O . THR A 1 448 ? -16.312 -9.383 9.773 1 86.69 448 THR A O 1
ATOM 3540 N N . ARG A 1 449 ? -15.227 -7.496 10.391 1 88.5 449 ARG A N 1
ATOM 3541 C CA . ARG A 1 449 ? -16.078 -7.141 11.523 1 88.5 449 ARG A CA 1
ATOM 3542 C C . ARG A 1 449 ? -16.516 -5.688 11.438 1 88.5 449 ARG A C 1
ATOM 3544 O O . ARG A 1 449 ? -16.047 -4.938 10.578 1 88.5 449 ARG A O 1
ATOM 3551 N N . PRO A 1 450 ? -17.469 -5.328 12.297 1 92.44 450 PRO A N 1
ATOM 3552 C CA . PRO A 1 450 ? -17.891 -3.924 12.266 1 92.44 450 PRO A CA 1
ATOM 3553 C C . PRO A 1 450 ? -16.734 -2.955 12.484 1 92.44 450 PRO A C 1
ATOM 3555 O O . PRO A 1 450 ? -15.82 -3.236 13.273 1 92.44 450 PRO A O 1
ATOM 3558 N N . VAL A 1 451 ? -16.812 -1.828 11.797 1 95.38 451 VAL A N 1
ATOM 3559 C CA . VAL A 1 451 ? -15.719 -0.855 11.82 1 95.38 451 VAL A CA 1
ATOM 3560 C C . VAL A 1 451 ? -16.25 0.509 12.242 1 95.38 451 VAL A C 1
ATOM 3562 O O . VAL A 1 451 ? -17.297 0.954 11.758 1 95.38 451 VAL A O 1
ATOM 3565 N N . LEU A 1 452 ? -15.586 1.111 13.172 1 97.62 452 LEU A N 1
ATOM 3566 C CA . LEU A 1 452 ? -15.891 2.482 13.57 1 97.62 452 LEU A CA 1
ATOM 3567 C C . LEU A 1 452 ? -14.773 3.43 13.148 1 97.62 452 LEU A C 1
ATOM 3569 O O . LEU A 1 452 ? -13.602 3.197 13.453 1 97.62 452 LEU A O 1
ATOM 3573 N N . VAL A 1 453 ? -15.148 4.422 12.414 1 98.31 453 VAL A N 1
ATOM 3574 C CA . VAL A 1 453 ? -14.227 5.484 12.031 1 98.31 453 VAL A CA 1
ATOM 3575 C C . VAL A 1 453 ? -14.656 6.805 12.656 1 98.31 453 VAL A C 1
ATOM 3577 O O . VAL A 1 453 ? -15.766 7.289 12.398 1 98.31 453 VAL A O 1
ATOM 3580 N N . VAL A 1 454 ? -13.828 7.379 13.523 1 98.12 454 VAL A N 1
ATOM 3581 C CA . VAL A 1 454 ? -14.078 8.688 14.109 1 98.12 454 VAL A CA 1
ATOM 3582 C C . VAL A 1 454 ? -13.102 9.711 13.531 1 98.12 454 VAL A C 1
ATOM 3584 O O . VAL A 1 454 ? -11.891 9.602 13.727 1 98.12 454 VAL A O 1
ATOM 3587 N N . SER A 1 455 ? -13.625 10.648 12.883 1 97.19 455 SER A N 1
ATOM 3588 C CA . SER A 1 455 ? -12.805 11.633 12.18 1 97.19 455 SER A CA 1
ATOM 3589 C C . SER A 1 455 ? -13.523 12.977 12.078 1 97.19 455 SER A C 1
ATOM 3591 O O . SER A 1 455 ? -14.219 13.383 13.008 1 97.19 455 SER A O 1
ATOM 3593 N N . HIS A 1 456 ? -13.211 13.758 11.047 1 93.75 456 HIS A N 1
ATOM 3594 C CA . HIS A 1 456 ? -13.703 15.125 10.891 1 93.75 456 HIS A CA 1
ATOM 3595 C C . HIS A 1 456 ? -14.406 15.305 9.547 1 93.75 456 HIS A C 1
ATOM 3597 O O . HIS A 1 456 ? -14.352 14.422 8.695 1 93.75 456 HIS A O 1
ATOM 3603 N N . LEU A 1 457 ? -15.047 16.391 9.469 1 92.44 457 LEU A N 1
ATOM 3604 C CA . LEU A 1 457 ? -16.016 16.594 8.398 1 92.44 457 LEU A CA 1
ATOM 3605 C C . LEU A 1 457 ? -15.359 16.375 7.035 1 92.44 457 LEU A C 1
ATOM 3607 O O . LEU A 1 457 ? -15.812 15.523 6.262 1 92.44 457 LEU A O 1
ATOM 3611 N N . SER A 1 458 ? -14.289 17.141 6.688 1 93.25 458 SER A N 1
ATOM 3612 C CA . SER A 1 458 ? -13.656 17.047 5.371 1 93.25 458 SER A CA 1
ATOM 3613 C C . SER A 1 458 ? -13.242 15.625 5.047 1 93.25 458 SER A C 1
ATOM 3615 O O . SER A 1 458 ? -13.5 15.133 3.949 1 93.25 458 SER A O 1
ATOM 3617 N N . THR A 1 459 ? -12.672 14.945 6 1 96.62 459 THR A N 1
ATOM 3618 C CA . THR A 1 459 ? -12.148 13.594 5.816 1 96.62 459 THR A CA 1
ATOM 3619 C C . THR A 1 459 ? -13.289 12.586 5.676 1 96.62 459 THR A C 1
ATOM 3621 O O . THR A 1 459 ? -13.242 11.711 4.812 1 96.62 459 THR A O 1
ATOM 3624 N N . LEU A 1 460 ? -14.312 12.719 6.473 1 97.69 460 LEU A N 1
ATOM 3625 C CA . LEU A 1 460 ? -15.461 11.82 6.41 1 97.69 460 LEU A CA 1
ATOM 3626 C C . LEU A 1 460 ? -16.188 11.961 5.078 1 97.69 460 LEU A C 1
ATOM 3628 O O . LEU A 1 460 ? -16.656 10.969 4.516 1 97.69 460 LEU A O 1
ATOM 3632 N N . GLN A 1 461 ? -16.281 13.188 4.621 1 96.88 461 GLN A N 1
ATOM 3633 C CA . GLN A 1 461 ? -16.938 13.438 3.34 1 96.88 461 GLN A CA 1
ATOM 3634 C C . GLN A 1 461 ? -16.188 12.75 2.201 1 96.88 461 GLN A C 1
ATOM 3636 O O . GLN A 1 461 ? -16.812 12.172 1.307 1 96.88 461 GLN A O 1
ATOM 3641 N N . VAL A 1 462 ? -14.906 12.82 2.264 1 97.38 462 VAL A N 1
ATOM 3642 C CA . VAL A 1 462 ? -14.086 12.188 1.23 1 97.38 462 VAL A CA 1
ATOM 3643 C C . VAL A 1 462 ? -14.25 10.672 1.299 1 97.38 462 VAL A C 1
ATOM 3645 O O . VAL A 1 462 ? -14.406 10.016 0.269 1 97.38 462 VAL A O 1
ATOM 3648 N N . LEU A 1 463 ? -14.258 10.07 2.496 1 97.44 463 LEU A N 1
ATOM 3649 C CA . LEU A 1 463 ? -14.484 8.633 2.65 1 97.44 463 LEU A CA 1
ATOM 3650 C C . LEU A 1 463 ? -15.875 8.25 2.156 1 97.44 463 LEU A C 1
ATOM 3652 O O . LEU A 1 463 ? -16.031 7.23 1.483 1 97.44 463 LEU A O 1
ATOM 3656 N N . TYR A 1 464 ? -16.812 9.125 2.5 1 96.81 464 TYR A N 1
ATOM 3657 C CA . TYR A 1 464 ? -18.188 8.922 2.086 1 96.81 464 TYR A CA 1
ATOM 3658 C C . TYR A 1 464 ? -18.297 8.836 0.567 1 96.81 464 TYR A C 1
ATOM 3660 O O . TYR A 1 464 ? -19.047 8.016 0.035 1 96.81 464 TYR A O 1
ATOM 3668 N N . SER A 1 465 ? -17.594 9.641 -0.114 1 96.69 465 SER A N 1
ATOM 3669 C CA . SER A 1 465 ? -17.656 9.672 -1.572 1 96.69 465 SER A CA 1
ATOM 3670 C C . SER A 1 465 ? -17.203 8.344 -2.172 1 96.69 465 SER A C 1
ATOM 3672 O O . SER A 1 465 ? -17.719 7.914 -3.201 1 96.69 465 SER A O 1
ATOM 3674 N N . TYR A 1 466 ? -16.234 7.676 -1.564 1 96.75 466 TYR A N 1
ATOM 3675 C CA . TYR A 1 466 ? -15.805 6.371 -2.047 1 96.75 466 TYR A CA 1
ATOM 3676 C C . TYR A 1 466 ? -16.938 5.352 -1.951 1 96.75 466 TYR A C 1
ATOM 3678 O O . TYR A 1 466 ? -17.234 4.664 -2.928 1 96.75 466 TYR A O 1
ATOM 3686 N N . PHE A 1 467 ? -17.547 5.27 -0.833 1 95.12 467 PHE A N 1
ATOM 3687 C CA . PHE A 1 467 ? -18.516 4.211 -0.583 1 95.12 467 PHE A CA 1
ATOM 3688 C C . PHE A 1 467 ? -19.797 4.445 -1.384 1 95.12 467 PHE A C 1
ATOM 3690 O O . PHE A 1 467 ? -20.438 3.494 -1.829 1 95.12 467 PHE A O 1
ATOM 3697 N N . THR A 1 468 ? -20.109 5.699 -1.606 1 92.81 468 THR A N 1
ATOM 3698 C CA . THR A 1 468 ? -21.359 5.992 -2.295 1 92.81 468 THR A CA 1
ATOM 3699 C C . THR A 1 468 ? -21.141 6.105 -3.801 1 92.81 468 THR A C 1
ATOM 3701 O O . THR A 1 468 ? -22.094 6.02 -4.582 1 92.81 468 THR A O 1
ATOM 3704 N N . GLY A 1 469 ? -19.938 6.434 -4.184 1 93.38 469 GLY A N 1
ATOM 3705 C CA . GLY A 1 469 ? -19.641 6.617 -5.594 1 93.38 469 GLY A CA 1
ATOM 3706 C C . GLY A 1 469 ? -20.031 7.988 -6.113 1 93.38 469 GLY A C 1
ATOM 3707 O O . GLY A 1 469 ? -19.953 8.25 -7.316 1 93.38 469 GLY A O 1
ATOM 3708 N N . CYS A 1 470 ? -20.406 8.875 -5.246 1 92.75 470 CYS A N 1
ATOM 3709 C CA . CYS A 1 470 ? -20.781 10.211 -5.688 1 92.75 470 CYS A CA 1
ATOM 3710 C C . CYS A 1 470 ? -19.547 11.062 -5.961 1 92.75 470 CYS A C 1
ATOM 3712 O O . CYS A 1 470 ? -18.438 10.68 -5.609 1 92.75 470 CYS A O 1
ATOM 3714 N N . THR A 1 471 ? -19.734 12.141 -6.633 1 92.56 471 THR A N 1
ATOM 3715 C CA . THR A 1 471 ? -18.641 13.039 -6.93 1 92.56 471 THR A CA 1
ATOM 3716 C C . THR A 1 471 ? -18.141 13.727 -5.66 1 92.56 471 THR A C 1
ATOM 3718 O O . THR A 1 471 ? -18.859 13.781 -4.656 1 92.56 471 THR A O 1
ATOM 3721 N N . LEU A 1 472 ? -16.953 14.172 -5.684 1 93.06 472 LEU A N 1
ATOM 3722 C CA . LEU A 1 472 ? -16.391 14.898 -4.551 1 93.06 472 LEU A CA 1
ATOM 3723 C C . LEU A 1 472 ? -17.25 16.125 -4.215 1 93.06 472 LEU A C 1
ATOM 3725 O O . LEU A 1 472 ? -17.484 16.406 -3.039 1 93.06 472 LEU A O 1
ATOM 3729 N N . GLU A 1 473 ? -17.703 16.859 -5.203 1 90.38 473 GLU A N 1
ATOM 3730 C CA . GLU A 1 473 ? -18.531 18.031 -4.988 1 90.38 473 GLU A CA 1
ATOM 3731 C C . GLU A 1 473 ? -19.812 17.672 -4.238 1 90.38 473 GLU A C 1
ATOM 3733 O O . GLU A 1 473 ? -20.203 18.359 -3.291 1 90.38 473 GLU A O 1
ATOM 3738 N N . ASP A 1 474 ? -20.375 16.562 -4.672 1 92.5 474 ASP A N 1
ATOM 3739 C CA . ASP A 1 474 ? -21.594 16.109 -3.992 1 92.5 474 ASP A CA 1
ATOM 3740 C C . ASP A 1 474 ? -21.281 15.695 -2.553 1 92.5 474 ASP A C 1
ATOM 3742 O O . ASP A 1 474 ? -22.078 15.961 -1.646 1 92.5 474 ASP A O 1
ATOM 3746 N N . ALA A 1 475 ? -20.188 15.102 -2.357 1 93.94 475 ALA A N 1
ATOM 3747 C CA . ALA A 1 475 ? -19.797 14.633 -1.028 1 93.94 475 ALA A CA 1
ATOM 3748 C C . ALA A 1 475 ? -19.562 15.812 -0.08 1 93.94 475 ALA A C 1
ATOM 3750 O O . ALA A 1 475 ? -19.938 15.75 1.093 1 93.94 475 ALA A O 1
ATOM 3751 N N . LEU A 1 476 ? -18.953 16.875 -0.641 1 91.19 476 LEU A N 1
ATOM 3752 C CA . LEU A 1 476 ? -18.656 18.047 0.172 1 91.19 476 LEU A CA 1
ATOM 3753 C C . LEU A 1 476 ? -19.922 18.781 0.572 1 91.19 476 LEU A C 1
ATOM 3755 O O . LEU A 1 476 ? -19.922 19.578 1.511 1 91.19 476 LEU A O 1
ATOM 3759 N N . SER A 1 477 ? -20.984 18.484 -0.121 1 89.56 477 SER A N 1
ATOM 3760 C CA . SER A 1 477 ? -22.281 19.094 0.207 1 89.56 477 SER A CA 1
ATOM 3761 C C . SER A 1 477 ? -23.078 18.203 1.155 1 89.56 477 SER A C 1
ATOM 3763 O O . SER A 1 477 ? -24.141 18.594 1.625 1 89.56 477 SER A O 1
ATOM 3765 N N . THR A 1 478 ? -22.547 16.984 1.377 1 89.44 478 THR A N 1
ATOM 3766 C CA . THR A 1 478 ? -23.219 16.078 2.285 1 89.44 478 THR A CA 1
ATOM 3767 C C . THR A 1 478 ? -23 16.484 3.736 1 89.44 478 THR A C 1
ATOM 3769 O O . THR A 1 478 ? -21.859 16.781 4.137 1 89.44 478 THR A O 1
ATOM 3772 N N . ASP A 1 479 ? -24.047 16.438 4.5 1 86.06 479 ASP A N 1
ATOM 3773 C CA . ASP A 1 479 ? -23.953 16.859 5.895 1 86.06 479 ASP A CA 1
ATOM 3774 C C . ASP A 1 479 ? -23.625 15.68 6.809 1 86.06 479 ASP A C 1
ATOM 3776 O O . ASP A 1 479 ? -24.156 14.578 6.629 1 86.06 479 ASP A O 1
ATOM 3780 N N . PHE A 1 480 ? -22.688 15.852 7.672 1 90.12 480 PHE A N 1
ATOM 3781 C CA . PHE A 1 480 ? -22.375 14.969 8.789 1 90.12 480 PHE A CA 1
ATOM 3782 C C . PHE A 1 480 ? -22.641 15.664 10.117 1 90.12 480 PHE A C 1
ATOM 3784 O O . PHE A 1 480 ? -21.734 16.203 10.75 1 90.12 480 PHE A O 1
ATOM 3791 N N . PRO A 1 481 ? -23.938 15.625 10.523 1 88.75 481 PRO A N 1
ATOM 3792 C CA . PRO A 1 481 ? -24.266 16.344 11.758 1 88.75 481 PRO A CA 1
ATOM 3793 C C . PRO A 1 481 ? -23.578 15.75 12.984 1 88.75 481 PRO A C 1
ATOM 3795 O O . PRO A 1 481 ? -23.219 14.57 12.984 1 88.75 481 PRO A O 1
ATOM 3798 N N . ASN A 1 482 ? -23.391 16.641 13.969 1 88.56 482 ASN A N 1
ATOM 3799 C CA . ASN A 1 482 ? -22.828 16.156 15.227 1 88.56 482 ASN A CA 1
ATOM 3800 C C . ASN A 1 482 ? -23.734 15.117 15.883 1 88.56 482 ASN A C 1
ATOM 3802 O O . ASN A 1 482 ? -24.953 15.211 15.789 1 88.56 482 ASN A O 1
ATOM 3806 N N . HIS A 1 483 ? -23.156 14.148 16.484 1 93 483 HIS A N 1
ATOM 3807 C CA . HIS A 1 483 ? -23.828 13.164 17.328 1 93 483 HIS A CA 1
ATOM 3808 C C . HIS A 1 483 ? -24.75 12.266 16.516 1 93 483 HIS A C 1
ATOM 3810 O O . HIS A 1 483 ? -25.844 11.938 16.953 1 93 483 HIS A O 1
ATOM 3816 N N . HIS A 1 484 ? -24.391 12.078 15.328 1 94.94 484 HIS A N 1
ATOM 3817 C CA . HIS A 1 484 ? -25.031 11.102 14.438 1 94.94 484 HIS A CA 1
ATOM 3818 C C . HIS A 1 484 ? -24.031 10.047 13.984 1 94.94 484 HIS A C 1
ATOM 3820 O O . HIS A 1 484 ? -22.812 10.273 14.016 1 94.94 484 HIS A O 1
ATOM 3826 N N . VAL A 1 485 ? -24.547 8.883 13.641 1 97.12 485 VAL A N 1
ATOM 3827 C CA . VAL A 1 485 ? -23.75 7.816 13.055 1 97.12 485 VAL A CA 1
ATOM 3828 C C . VAL A 1 485 ? -24.156 7.605 11.602 1 97.12 485 VAL A C 1
ATOM 3830 O O . VAL A 1 485 ? -25.344 7.387 11.305 1 97.12 485 VAL A O 1
ATOM 3833 N N . MET A 1 486 ? -23.266 7.809 10.688 1 97.19 486 MET A N 1
ATOM 3834 C CA . MET A 1 486 ? -23.484 7.398 9.305 1 97.19 486 MET A CA 1
ATOM 3835 C C . MET A 1 486 ? -23.125 5.93 9.109 1 97.19 486 MET A C 1
ATOM 3837 O O . MET A 1 486 ? -21.938 5.582 9.062 1 97.19 486 MET A O 1
ATOM 3841 N N . GLN A 1 487 ? -24.125 5.09 8.992 1 96.81 487 GLN A N 1
ATOM 3842 C CA . GLN A 1 487 ? -23.906 3.658 8.805 1 96.81 487 GLN A CA 1
ATOM 3843 C C . GLN A 1 487 ? -23.844 3.301 7.324 1 96.81 487 GLN A C 1
ATOM 3845 O O . GLN A 1 487 ? -24.75 3.648 6.562 1 96.81 487 GLN A O 1
ATOM 3850 N N . ILE A 1 488 ? -22.812 2.688 6.926 1 96 488 ILE A N 1
ATOM 3851 C CA . ILE A 1 488 ? -22.625 2.209 5.559 1 96 488 ILE A CA 1
ATOM 3852 C C . ILE A 1 488 ? -22.562 0.683 5.551 1 96 488 ILE A C 1
ATOM 3854 O O . ILE A 1 488 ? -21.766 0.083 6.262 1 96 488 ILE A O 1
ATOM 3858 N N . THR A 1 489 ? -23.391 0.021 4.777 1 93 489 THR A N 1
ATOM 3859 C CA . THR A 1 489 ? -23.453 -1.435 4.715 1 93 489 THR A CA 1
ATOM 3860 C C . THR A 1 489 ? -23.391 -1.916 3.268 1 93 489 THR A C 1
ATOM 3862 O O . THR A 1 489 ? -24 -1.31 2.381 1 93 489 THR A O 1
ATOM 3865 N N . PRO A 1 490 ? -22.594 -2.984 3.055 1 88 490 PRO A N 1
ATOM 3866 C CA . PRO A 1 490 ? -22.578 -3.543 1.701 1 88 490 PRO A CA 1
ATOM 3867 C C . PRO A 1 490 ? -23.953 -4.035 1.252 1 88 490 PRO A C 1
ATOM 3869 O O . PRO A 1 490 ? -24.719 -4.539 2.068 1 88 490 PRO A O 1
ATOM 3872 N N . CYS A 1 491 ? -24.219 -3.818 -0.002 1 83.06 491 CYS A N 1
ATOM 3873 C CA . CYS A 1 491 ? -25.469 -4.312 -0.568 1 83.06 491 CYS A CA 1
ATOM 3874 C C . CYS A 1 491 ? -25.25 -4.824 -1.988 1 83.06 491 CYS A C 1
ATOM 3876 O O . CYS A 1 491 ? -24.203 -4.586 -2.592 1 83.06 491 CYS A O 1
ATOM 3878 N N . SER A 1 492 ? -26.109 -5.586 -2.533 1 73.75 492 SER A N 1
ATOM 3879 C CA . SER A 1 492 ? -25.984 -6.234 -3.834 1 73.75 492 SER A CA 1
ATOM 3880 C C . SER A 1 492 ? -26.484 -5.328 -4.953 1 73.75 492 SER A C 1
ATOM 3882 O O . SER A 1 492 ? -26.375 -5.672 -6.133 1 73.75 492 SER A O 1
ATOM 3884 N N . SER A 1 493 ? -26.844 -4.195 -4.566 1 72 493 SER A N 1
ATOM 3885 C CA . SER A 1 493 ? -27.344 -3.281 -5.586 1 72 493 SER A CA 1
ATOM 3886 C C . SER A 1 493 ? -26.203 -2.68 -6.391 1 72 493 SER A C 1
ATOM 3888 O O . SER A 1 493 ? -25.031 -2.959 -6.125 1 72 493 SER A O 1
ATOM 3890 N N . LYS A 1 494 ? -26.531 -1.935 -7.43 1 73.12 494 LYS A N 1
ATOM 3891 C CA . LYS A 1 494 ? -25.578 -1.271 -8.305 1 73.12 494 LYS A CA 1
ATOM 3892 C C . LYS A 1 494 ? -24.688 -0.301 -7.527 1 73.12 494 LYS A C 1
ATOM 3894 O O . LYS A 1 494 ? -23.547 -0.052 -7.906 1 73.12 494 LYS A O 1
ATOM 3899 N N . SER A 1 495 ? -25.219 0.172 -6.414 1 78.81 495 SER A N 1
ATOM 3900 C CA . SER A 1 495 ? -24.453 1.13 -5.621 1 78.81 495 SER A CA 1
ATOM 3901 C C . SER A 1 495 ? -23.422 0.425 -4.754 1 78.81 495 SER A C 1
ATOM 3903 O O . SER A 1 495 ? -22.469 1.053 -4.277 1 78.81 495 SER A O 1
ATOM 3905 N N . MET A 1 496 ? -23.547 -0.859 -4.52 1 83.44 496 MET A N 1
ATOM 3906 C CA . MET A 1 496 ? -22.641 -1.727 -3.773 1 83.44 496 MET A CA 1
ATOM 3907 C C . MET A 1 496 ? -22.734 -1.457 -2.277 1 83.44 496 MET A C 1
ATOM 3909 O O . MET A 1 496 ? -22.469 -2.344 -1.463 1 83.44 496 MET A O 1
ATOM 3913 N N . TRP A 1 497 ? -23.094 -0.137 -1.91 1 89.81 497 TRP A N 1
ATOM 3914 C CA . TRP A 1 497 ? -23.219 0.241 -0.507 1 89.81 497 TRP A CA 1
ATOM 3915 C C . TRP A 1 497 ? -24.516 1.014 -0.269 1 89.81 497 TRP A C 1
ATOM 3917 O O . TRP A 1 497 ? -24.969 1.75 -1.145 1 89.81 497 TRP A O 1
ATOM 3927 N N . GLU A 1 498 ? -25.078 0.785 0.905 1 92.19 498 GLU A N 1
ATOM 3928 C CA . GLU A 1 498 ? -26.219 1.552 1.381 1 92.19 498 GLU A CA 1
ATOM 3929 C C . GLU A 1 498 ? -25.859 2.385 2.607 1 92.19 498 GLU A C 1
ATOM 3931 O O . GLU A 1 498 ? -25.078 1.946 3.451 1 92.19 498 GLU A O 1
ATOM 3936 N N . THR A 1 499 ? -26.422 3.588 2.643 1 94.19 499 THR A N 1
ATOM 3937 C CA . THR A 1 499 ? -26.094 4.496 3.738 1 94.19 499 THR A CA 1
ATOM 3938 C C . THR A 1 499 ? -27.344 4.816 4.559 1 94.19 499 THR A C 1
ATOM 3940 O O . THR A 1 499 ? -28.453 4.902 4.016 1 94.19 499 THR A O 1
ATOM 3943 N N . LYS A 1 500 ? -27.188 4.895 5.852 1 94.75 500 LYS A N 1
ATOM 3944 C CA . LYS A 1 500 ? -28.234 5.289 6.797 1 94.75 500 LYS A CA 1
ATOM 3945 C C . LYS A 1 500 ? -27.672 6.234 7.859 1 94.75 500 LYS A C 1
ATOM 3947 O O . LYS A 1 500 ? -26.656 5.949 8.477 1 94.75 500 LYS A O 1
ATOM 3952 N N . LEU A 1 501 ? -28.312 7.406 7.984 1 95.38 501 LEU A N 1
ATOM 3953 C CA . LEU A 1 501 ? -27.938 8.352 9.023 1 95.38 501 LEU A CA 1
ATOM 3954 C C . LEU A 1 501 ? -28.75 8.117 10.289 1 95.38 501 LEU A C 1
ATOM 3956 O O . LEU A 1 501 ? -29.984 8.18 10.258 1 95.38 501 LEU A O 1
ATOM 3960 N N . ILE A 1 502 ? -28.109 7.859 11.438 1 95.75 502 ILE A N 1
ATOM 3961 C CA . ILE A 1 502 ? -28.781 7.484 12.68 1 95.75 502 ILE A CA 1
ATOM 3962 C C . ILE A 1 502 ? -28.469 8.508 13.766 1 95.75 502 ILE A C 1
ATOM 3964 O O . ILE A 1 502 ? -27.312 8.633 14.195 1 95.75 502 ILE A O 1
ATOM 3968 N N . PRO A 1 503 ? -29.422 9.219 14.234 1 94.12 503 PRO A N 1
ATOM 3969 C CA . PRO A 1 503 ? -29.203 10.133 15.359 1 94.12 503 PRO A CA 1
ATOM 3970 C C . PRO A 1 503 ? -29.047 9.398 16.688 1 94.12 503 PRO A C 1
ATOM 3972 O O . PRO A 1 503 ? -29.781 8.445 16.953 1 94.12 503 PRO A O 1
ATOM 3975 N N . LEU A 1 504 ? -28.094 9.68 17.359 1 91.25 504 LEU A N 1
ATOM 3976 C CA . LEU A 1 504 ? -27.938 9.148 18.719 1 91.25 504 LEU A CA 1
ATOM 3977 C C . LEU A 1 504 ? -28.391 10.172 19.75 1 91.25 504 LEU A C 1
ATOM 3979 O O . LEU A 1 504 ? -27.625 11.055 20.125 1 91.25 504 LEU A O 1
ATOM 3983 N N . GLU A 1 505 ? -29.797 10.5 19.719 1 72.31 505 GLU A N 1
ATOM 3984 C CA . GLU A 1 505 ? -30.484 11.523 20.5 1 72.31 505 GLU A CA 1
ATOM 3985 C C . GLU A 1 505 ? -30.203 11.375 21.984 1 72.31 505 GLU A C 1
ATOM 3987 O O . GLU A 1 505 ? -29.969 10.273 22.484 1 72.31 505 GLU A O 1
ATOM 3992 N N . PRO A 1 506 ? -29.938 12.492 22.719 1 57.09 506 PRO A N 1
ATOM 3993 C CA . PRO A 1 506 ? -30.031 12.391 24.172 1 57.09 506 PRO A CA 1
ATOM 3994 C C . PRO A 1 506 ? -31.328 11.75 24.656 1 57.09 506 PRO A C 1
ATOM 3996 O O . PRO A 1 506 ? -32.375 11.984 24.047 1 57.09 506 PRO A O 1
ATOM 3999 N N . VAL A 1 507 ? -31.391 10.398 24.875 1 44.16 507 VAL A N 1
ATOM 4000 C CA . VAL A 1 507 ? -32.625 9.93 25.5 1 44.16 507 VAL A CA 1
ATOM 4001 C C . VAL A 1 507 ? -33.125 10.953 26.516 1 44.16 507 VAL A C 1
ATOM 4003 O O . VAL A 1 507 ? -32.375 11.312 27.453 1 44.16 507 VAL A O 1
ATOM 4006 N N . ALA A 1 508 ? -33.906 11.75 26.375 1 40.19 508 ALA A N 1
ATOM 4007 C CA . ALA A 1 508 ? -34.5 12.531 27.469 1 40.19 508 ALA A CA 1
ATOM 4008 C C . ALA A 1 508 ? -34.562 11.703 28.75 1 40.19 508 ALA A C 1
ATOM 4010 O O . ALA A 1 508 ? -34.281 12.211 29.844 1 40.19 508 ALA A O 1
ATOM 4011 N N . GLY A 1 509 ? -35.469 10.688 28.859 1 36 509 GLY A N 1
ATOM 4012 C CA . GLY A 1 509 ? -35.938 10.188 30.156 1 36 509 GLY A CA 1
ATOM 4013 C C . GLY A 1 509 ? -34.844 9.406 30.891 1 36 509 GLY A C 1
ATOM 4014 O O . GLY A 1 509 ? -34.562 9.695 32.062 1 36 509 GLY A O 1
ATOM 4015 N N . LYS A 1 510 ? -34.875 7.906 30.734 1 35.62 510 LYS A N 1
ATOM 4016 C CA . LYS A 1 510 ? -34.438 6.977 31.766 1 35.62 510 LYS A CA 1
ATOM 4017 C C . LYS A 1 510 ? -32.906 6.902 31.828 1 35.62 510 LYS A C 1
ATOM 4019 O O . LYS A 1 510 ? -32.25 6.629 30.812 1 35.62 510 LYS A O 1
ATOM 4024 N N . ARG A 1 511 ? -32.188 7.617 32.719 1 33.5 511 ARG A N 1
ATOM 4025 C CA . ARG A 1 511 ? -30.906 7.332 33.312 1 33.5 511 ARG A CA 1
ATOM 4026 C C . ARG A 1 511 ? -30.672 5.828 33.438 1 33.5 511 ARG A C 1
ATOM 4028 O O . ARG A 1 511 ? -31.266 5.164 34.281 1 33.5 511 ARG A O 1
ATOM 4035 N N . THR A 1 512 ? -30.656 5.016 32.469 1 31.14 512 THR A N 1
ATOM 4036 C CA . THR A 1 512 ? -30.312 3.643 32.844 1 31.14 512 THR A CA 1
ATOM 4037 C C . THR A 1 512 ? -28.922 3.582 33.5 1 31.14 512 THR A C 1
ATOM 4039 O O . THR A 1 512 ? -27.953 4.082 32.938 1 31.14 512 THR A O 1
ATOM 4042 N N . PRO A 1 513 ? -28.75 3.262 34.75 1 28.11 513 PRO A N 1
ATOM 4043 C CA . PRO A 1 513 ? -27.531 3.113 35.531 1 28.11 513 PRO A CA 1
ATOM 4044 C C . PRO A 1 513 ? -26.484 2.256 34.844 1 28.11 513 PRO A C 1
ATOM 4046 O O . PRO A 1 513 ? -26.812 1.302 34.156 1 28.11 513 PRO A O 1
ATOM 4049 N N . LEU A 1 514 ? -25.391 2.818 34.469 1 25.94 514 LEU A N 1
ATOM 4050 C CA . LEU A 1 514 ? -24.188 2.086 34.062 1 25.94 514 LEU A CA 1
ATOM 4051 C C . LEU A 1 514 ? -23.984 0.85 34.938 1 25.94 514 LEU A C 1
ATOM 4053 O O . LEU A 1 514 ? -24.078 0.93 36.156 1 25.94 514 LEU A O 1
ATOM 4057 N N . ILE A 1 515 ? -24.438 -0.334 34.5 1 25.72 515 ILE A N 1
ATOM 4058 C CA . ILE A 1 515 ? -24.031 -1.479 35.312 1 25.72 515 ILE A CA 1
ATOM 4059 C C . ILE A 1 515 ? -22.562 -1.366 35.688 1 25.72 515 ILE A C 1
ATOM 4061 O O . ILE A 1 515 ? -21.703 -1.281 34.812 1 25.72 515 ILE A O 1
ATOM 4065 N N . SER A 1 516 ? -22.188 -0.768 36.844 1 20.23 516 SER A N 1
ATOM 4066 C CA . SER A 1 516 ? -20.891 -1.006 37.5 1 20.23 516 SER A CA 1
ATOM 4067 C C . SER A 1 516 ? -20.562 -2.494 37.531 1 20.23 516 SER A C 1
ATOM 4069 O O . SER A 1 516 ? -21.438 -3.318 37.812 1 20.23 516 SER A O 1
ATOM 4071 N N . MET B 1 1 ? -93.75 -6.48 -41.312 1 21.78 1 MET B N 1
ATOM 4072 C CA . MET B 1 1 ? -93.812 -6.18 -39.875 1 21.78 1 MET B CA 1
ATOM 4073 C C . MET B 1 1 ? -92.375 -6.168 -39.281 1 21.78 1 MET B C 1
ATOM 4075 O O . MET B 1 1 ? -91.625 -7.109 -39.469 1 21.78 1 MET B O 1
ATOM 4079 N N . PRO B 1 2 ? -91.75 -4.996 -39.062 1 23.91 2 PRO B N 1
ATOM 4080 C CA . PRO B 1 2 ? -90.438 -4.461 -38.906 1 23.91 2 PRO B CA 1
ATOM 4081 C C . PRO B 1 2 ? -89.812 -4.867 -37.562 1 23.91 2 PRO B C 1
ATOM 4083 O O . PRO B 1 2 ? -90.312 -4.562 -36.5 1 23.91 2 PRO B O 1
ATOM 4086 N N . GLN B 1 3 ? -89.625 -6.133 -37.469 1 20.91 3 GLN B N 1
ATOM 4087 C CA . GLN B 1 3 ? -89.312 -6.805 -36.219 1 20.91 3 GLN B CA 1
ATOM 4088 C C . GLN B 1 3 ? -88.188 -6.133 -35.5 1 20.91 3 GLN B C 1
ATOM 4090 O O . GLN B 1 3 ? -87.125 -5.855 -36.094 1 20.91 3 GLN B O 1
ATOM 4095 N N . ALA B 1 4 ? -88.5 -5.496 -34.469 1 21.64 4 ALA B N 1
ATOM 4096 C CA . ALA B 1 4 ? -87.938 -4.551 -33.531 1 21.64 4 ALA B CA 1
ATOM 4097 C C . ALA B 1 4 ? -86.625 -5.117 -32.906 1 21.64 4 ALA B C 1
ATOM 4099 O O . ALA B 1 4 ? -86.625 -6.242 -32.375 1 21.64 4 ALA B O 1
ATOM 4100 N N . GLY B 1 5 ? -85.5 -4.805 -33.438 1 20.88 5 GLY B N 1
ATOM 4101 C CA . GLY B 1 5 ? -84.125 -5.262 -33.281 1 20.88 5 GLY B CA 1
ATOM 4102 C C . GLY B 1 5 ? -83.625 -5.133 -31.859 1 20.88 5 GLY B C 1
ATOM 4103 O O . GLY B 1 5 ? -83.562 -4.031 -31.312 1 20.88 5 GLY B O 1
ATOM 4104 N N . HIS B 1 6 ? -84.188 -5.984 -31.016 1 21.59 6 HIS B N 1
ATOM 4105 C CA . HIS B 1 6 ? -84.062 -5.934 -29.562 1 21.59 6 HIS B CA 1
ATOM 4106 C C . HIS B 1 6 ? -82.625 -5.707 -29.141 1 21.59 6 HIS B C 1
ATOM 4108 O O . HIS B 1 6 ? -81.688 -6.383 -29.641 1 21.59 6 HIS B O 1
ATOM 4114 N N . ALA B 1 7 ? -82.25 -4.5 -28.828 1 20.77 7 ALA B N 1
ATOM 4115 C CA . ALA B 1 7 ? -81 -3.842 -28.438 1 20.77 7 ALA B CA 1
ATOM 4116 C C . ALA B 1 7 ? -80.375 -4.543 -27.234 1 20.77 7 ALA B C 1
ATOM 4118 O O . ALA B 1 7 ? -81 -4.598 -26.156 1 20.77 7 ALA B O 1
ATOM 4119 N N . LEU B 1 8 ? -79.938 -5.711 -27.312 1 20.72 8 LEU B N 1
ATOM 4120 C CA . LEU B 1 8 ? -79.438 -6.5 -26.172 1 20.72 8 LEU B CA 1
ATOM 4121 C C . LEU B 1 8 ? -78.5 -5.688 -25.312 1 20.72 8 LEU B C 1
ATOM 4123 O O . LEU B 1 8 ? -77.5 -5.215 -25.797 1 20.72 8 LEU B O 1
ATOM 4127 N N . THR B 1 9 ? -78.938 -4.852 -24.422 1 20.78 9 THR B N 1
ATOM 4128 C CA . THR B 1 9 ? -78.25 -3.918 -23.531 1 20.78 9 THR B CA 1
ATOM 4129 C C . THR B 1 9 ? -77.25 -4.652 -22.625 1 20.78 9 THR B C 1
ATOM 4131 O O . THR B 1 9 ? -77.688 -5.457 -21.781 1 20.78 9 THR B O 1
ATOM 4134 N N . VAL B 1 10 ? -76.312 -5.273 -23.062 1 21.2 10 VAL B N 1
ATOM 4135 C CA . VAL B 1 10 ? -75.375 -6.055 -22.219 1 21.2 10 VAL B CA 1
ATOM 4136 C C . VAL B 1 10 ? -74.875 -5.191 -21.062 1 21.2 10 VAL B C 1
ATOM 4138 O O . VAL B 1 10 ? -74.312 -4.133 -21.281 1 21.2 10 VAL B O 1
ATOM 4141 N N . ASP B 1 11 ? -75.5 -5.09 -19.969 1 20.94 11 ASP B N 1
ATOM 4142 C CA . ASP B 1 11 ? -75.188 -4.352 -18.75 1 20.94 11 ASP B CA 1
ATOM 4143 C C . ASP B 1 11 ? -73.812 -4.719 -18.203 1 20.94 11 ASP B C 1
ATOM 4145 O O . ASP B 1 11 ? -73.562 -5.871 -17.844 1 20.94 11 ASP B O 1
ATOM 4149 N N . ILE B 1 12 ? -72.75 -4.215 -18.719 1 23.08 12 ILE B N 1
ATOM 4150 C CA . ILE B 1 12 ? -71.312 -4.441 -18.375 1 23.08 12 ILE B CA 1
ATOM 4151 C C . ILE B 1 12 ? -71.125 -4.062 -16.906 1 23.08 12 ILE B C 1
ATOM 4153 O O . ILE B 1 12 ? -71.188 -2.887 -16.547 1 23.08 12 ILE B O 1
ATOM 4157 N N . GLU B 1 13 ? -71.688 -4.707 -15.969 1 21.66 13 GLU B N 1
ATOM 4158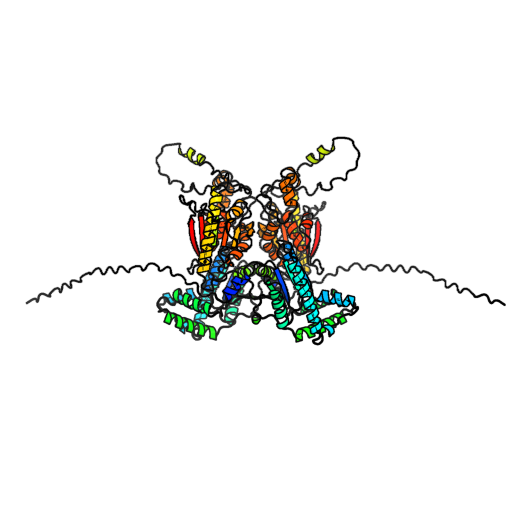 C CA . GLU B 1 13 ? -71.5 -4.328 -14.578 1 21.66 13 GLU B CA 1
ATOM 4159 C C . GLU B 1 13 ? -70 -4.195 -14.273 1 21.66 13 GLU B C 1
ATOM 4161 O O . GLU B 1 13 ? -69.188 -5.09 -14.594 1 21.66 13 GLU B O 1
ATOM 4166 N N . ASN B 1 14 ? -69.438 -2.996 -14.055 1 23.73 14 ASN B N 1
ATOM 4167 C CA . ASN B 1 14 ? -68.125 -2.391 -13.711 1 23.73 14 ASN B CA 1
ATOM 4168 C C . ASN B 1 14 ? -67.625 -2.904 -12.375 1 23.73 14 ASN B C 1
ATOM 4170 O O . ASN B 1 14 ? -67.938 -2.342 -11.32 1 23.73 14 ASN B O 1
ATOM 4174 N N . THR B 1 15 ? -67.875 -4.047 -11.969 1 24.73 15 THR B N 1
ATOM 4175 C CA . THR B 1 15 ? -67.5 -4.293 -10.57 1 24.73 15 THR B CA 1
ATOM 4176 C C . THR B 1 15 ? -66.062 -3.932 -10.297 1 24.73 15 THR B C 1
ATOM 4178 O O . THR B 1 15 ? -65.188 -4.395 -10.992 1 24.73 15 THR B O 1
ATOM 4181 N N . PRO B 1 16 ? -65.812 -2.816 -9.555 1 25.75 16 PRO B N 1
ATOM 4182 C CA . PRO B 1 16 ? -64.5 -2.213 -9.297 1 25.75 16 PRO B CA 1
ATOM 4183 C C . PRO B 1 16 ? -63.531 -3.164 -8.578 1 25.75 16 PRO B C 1
ATOM 4185 O O . PRO B 1 16 ? -63.812 -3.619 -7.473 1 25.75 16 PRO B O 1
ATOM 4188 N N . THR B 1 17 ? -63.125 -4.254 -9 1 24.88 17 THR B N 1
ATOM 4189 C CA . THR B 1 17 ? -62.375 -5.227 -8.203 1 24.88 17 THR B CA 1
ATOM 4190 C C . THR B 1 17 ? -61.125 -4.594 -7.633 1 24.88 17 THR B C 1
ATOM 4192 O O . THR B 1 17 ? -60.188 -4.254 -8.375 1 24.88 17 THR B O 1
ATOM 4195 N N . ASP B 1 18 ? -61.25 -3.742 -6.625 1 23.28 18 ASP B N 1
ATOM 4196 C CA . ASP B 1 18 ? -60.156 -3.021 -5.949 1 23.28 18 ASP B CA 1
ATOM 4197 C C . ASP B 1 18 ? -59.125 -3.986 -5.406 1 23.28 18 ASP B C 1
ATOM 4199 O O . ASP B 1 18 ? -59.344 -4.684 -4.418 1 23.28 18 ASP B O 1
ATOM 4203 N N . PRO B 1 19 ? -58.719 -5.004 -6.004 1 23.39 19 PRO B N 1
ATOM 4204 C CA . PRO B 1 19 ? -57.906 -5.938 -5.207 1 23.39 19 PRO B CA 1
ATOM 4205 C C . PRO B 1 19 ? -56.75 -5.258 -4.477 1 23.39 19 PRO B C 1
ATOM 4207 O O . PRO B 1 19 ? -55.906 -4.605 -5.109 1 23.39 19 PRO B O 1
ATOM 4210 N N . ALA B 1 20 ? -57 -4.719 -3.293 1 26.31 20 ALA B N 1
ATOM 4211 C CA . ALA B 1 20 ? -56 -4.258 -2.346 1 26.31 20 ALA B CA 1
ATOM 4212 C C . ALA B 1 20 ? -54.812 -5.242 -2.266 1 26.31 20 ALA B C 1
ATOM 4214 O O . ALA B 1 20 ? -54.969 -6.352 -1.746 1 26.31 20 ALA B O 1
ATOM 4215 N N . ARG B 1 21 ? -54.125 -5.414 -3.312 1 24.78 21 ARG B N 1
ATOM 4216 C CA . ARG B 1 21 ? -52.906 -6.211 -3.188 1 24.78 21 ARG B CA 1
ATOM 4217 C C . ARG B 1 21 ? -52.188 -5.91 -1.877 1 24.78 21 ARG B C 1
ATOM 4219 O O . ARG B 1 21 ? -51.75 -4.777 -1.638 1 24.78 21 ARG B O 1
ATOM 4226 N N . THR B 1 22 ? -52.688 -6.387 -0.796 1 25.52 22 THR B N 1
ATOM 4227 C CA . THR B 1 22 ? -52 -6.305 0.48 1 25.52 22 THR B CA 1
ATOM 4228 C C . THR B 1 22 ? -50.469 -6.426 0.278 1 25.52 22 THR B C 1
ATOM 4230 O O . THR B 1 22 ? -50 -7.41 -0.291 1 25.52 22 THR B O 1
ATOM 4233 N N . SER B 1 23 ? -49.906 -5.324 -0.038 1 26.25 23 SER B N 1
ATOM 4234 C CA . SER B 1 23 ? -48.469 -5.145 -0.12 1 26.25 23 SER B CA 1
ATOM 4235 C C . SER B 1 23 ? -47.75 -5.902 0.993 1 26.25 23 SER B C 1
ATOM 4237 O O . SER B 1 23 ? -47.875 -5.574 2.172 1 26.25 23 SER B O 1
ATOM 4239 N N . GLN B 1 24 ? -47.875 -7.25 0.898 1 25.27 24 GLN B N 1
ATOM 4240 C CA . GLN B 1 24 ? -47.125 -7.949 1.916 1 25.27 24 GLN B CA 1
ATOM 4241 C C . GLN B 1 24 ? -45.844 -7.172 2.279 1 25.27 24 GLN B C 1
ATOM 4243 O O . GLN B 1 24 ? -45.188 -6.59 1.407 1 25.27 24 GLN B O 1
ATOM 4248 N N . PRO B 1 25 ? -45.875 -6.711 3.512 1 27.55 25 PRO B N 1
ATOM 4249 C CA . PRO B 1 25 ? -44.688 -5.98 3.959 1 27.55 25 PRO B CA 1
ATOM 4250 C C . PRO B 1 25 ? -43.406 -6.559 3.391 1 27.55 25 PRO B C 1
ATOM 4252 O O . PRO B 1 25 ? -43.344 -7.75 3.084 1 27.55 25 PRO B O 1
ATOM 4255 N N . ALA B 1 26 ? -42.75 -5.82 2.576 1 27.33 26 ALA B N 1
ATOM 4256 C CA . ALA B 1 26 ? -41.375 -6.148 2.174 1 27.33 26 ALA B CA 1
ATOM 4257 C C . ALA B 1 26 ? -40.688 -7.004 3.23 1 27.33 26 ALA B C 1
ATOM 4259 O O . ALA B 1 26 ? -40.406 -6.527 4.328 1 27.33 26 ALA B O 1
ATOM 4260 N N . ASP B 1 27 ? -41.219 -8.18 3.504 1 25.42 27 ASP B N 1
ATOM 4261 C CA . ASP B 1 27 ? -40.5 -9.148 4.324 1 25.42 27 ASP B CA 1
ATOM 4262 C C . ASP B 1 27 ? -39 -8.875 4.301 1 25.42 27 ASP B C 1
ATOM 4264 O O . ASP B 1 27 ? -38.406 -8.688 3.23 1 25.42 27 ASP B O 1
ATOM 4268 N N . GLN B 1 28 ? -38.531 -8.25 5.312 1 29.12 28 GLN B N 1
ATOM 4269 C CA . GLN B 1 28 ? -37.125 -8.039 5.652 1 29.12 28 GLN B CA 1
ATOM 4270 C C . GLN B 1 28 ? -36.281 -9.227 5.211 1 29.12 28 GLN B C 1
ATOM 4272 O O . GLN B 1 28 ? -36.344 -10.305 5.805 1 29.12 28 GLN B O 1
ATOM 4277 N N . LEU B 1 29 ? -36.406 -9.547 3.992 1 27.75 29 LEU B N 1
ATOM 4278 C CA . LEU B 1 29 ? -35.469 -10.57 3.531 1 27.75 29 LEU B CA 1
ATOM 4279 C C . LEU B 1 29 ? -34.25 -10.594 4.41 1 27.75 29 LEU B C 1
ATOM 4281 O O . LEU B 1 29 ? -33.438 -9.656 4.387 1 27.75 29 LEU B O 1
ATOM 4285 N N . VAL B 1 30 ? -34.5 -11.016 5.594 1 30.84 30 VAL B N 1
ATOM 4286 C CA . VAL B 1 30 ? -33.375 -11.484 6.383 1 30.84 30 VAL B CA 1
ATOM 4287 C C . VAL B 1 30 ? -32.344 -12.133 5.469 1 30.84 30 VAL B C 1
ATOM 4289 O O . VAL B 1 30 ? -32.594 -13.195 4.891 1 30.84 30 VAL B O 1
ATOM 4292 N N . ILE B 1 31 ? -31.797 -11.422 4.672 1 34.62 31 ILE B N 1
ATOM 4293 C CA . ILE B 1 31 ? -30.656 -11.992 3.957 1 34.62 31 ILE B CA 1
ATOM 4294 C C . ILE B 1 31 ? -29.906 -12.969 4.867 1 34.62 31 ILE B C 1
ATOM 4296 O O . ILE B 1 31 ? -29.266 -12.555 5.832 1 34.62 31 ILE B O 1
ATOM 4300 N N . LYS B 1 32 ? -30.547 -14.008 5.176 1 36.31 32 LYS B N 1
ATOM 4301 C CA . LYS B 1 32 ? -29.766 -15.07 5.797 1 36.31 32 LYS B CA 1
ATOM 4302 C C . LYS B 1 32 ? -28.344 -15.078 5.258 1 36.31 32 LYS B C 1
ATOM 4304 O O . LYS B 1 32 ? -28.125 -15.227 4.051 1 36.31 32 LYS B O 1
ATOM 4309 N N . ARG B 1 33 ? -27.453 -14.539 6.012 1 43.66 33 ARG B N 1
ATOM 4310 C CA . ARG B 1 33 ? -26.031 -14.539 5.656 1 43.66 33 ARG B CA 1
ATOM 4311 C C . ARG B 1 33 ? -25.562 -15.945 5.305 1 43.66 33 ARG B C 1
ATOM 4313 O O . ARG B 1 33 ? -25.797 -16.891 6.059 1 43.66 33 ARG B O 1
ATOM 4320 N N . ALA B 1 34 ? -25.469 -16.344 4.133 1 47.66 34 ALA B N 1
ATOM 4321 C CA . ALA B 1 34 ? -24.969 -17.594 3.557 1 47.66 34 ALA B CA 1
ATOM 4322 C C . ALA B 1 34 ? -23.797 -18.141 4.367 1 47.66 34 ALA B C 1
ATOM 4324 O O . ALA B 1 34 ? -23.047 -17.375 4.98 1 47.66 34 ALA B O 1
ATOM 4325 N N . PRO B 1 35 ? -23.797 -19.469 4.688 1 49.5 35 PRO B N 1
ATOM 4326 C CA . PRO B 1 35 ? -22.672 -20.078 5.379 1 49.5 35 PRO B CA 1
ATOM 4327 C C . PRO B 1 35 ? -21.312 -19.547 4.902 1 49.5 35 PRO B C 1
ATOM 4329 O O . PRO B 1 35 ? -21.141 -19.297 3.709 1 49.5 35 PRO B O 1
ATOM 4332 N N . THR B 1 36 ? -20.531 -19.062 5.891 1 61.41 36 THR B N 1
ATOM 4333 C CA . THR B 1 36 ? -19.219 -18.484 5.645 1 61.41 36 THR B CA 1
ATOM 4334 C C . THR B 1 36 ? -18.312 -19.469 4.918 1 61.41 36 THR B C 1
ATOM 4336 O O . THR B 1 36 ? -18.234 -20.641 5.301 1 61.41 36 THR B O 1
ATOM 4339 N N . SER B 1 37 ? -18 -19.297 3.758 1 69.19 37 SER B N 1
ATOM 4340 C CA . SER B 1 37 ? -17.047 -20.078 2.994 1 69.19 37 SER B CA 1
ATOM 4341 C C . SER B 1 37 ? -15.75 -20.297 3.783 1 69.19 37 SER B C 1
ATOM 4343 O O . SER B 1 37 ? -15.508 -19.609 4.781 1 69.19 37 SER B O 1
ATOM 4345 N N . LEU B 1 38 ? -15.109 -21.438 3.523 1 69.5 38 LEU B N 1
ATOM 4346 C CA . LEU B 1 38 ? -13.812 -21.688 4.137 1 69.5 38 LEU B CA 1
ATOM 4347 C C . LEU B 1 38 ? -12.898 -20.484 4.004 1 69.5 38 LEU B C 1
ATOM 4349 O O . LEU B 1 38 ? -12.219 -20.109 4.961 1 69.5 38 LEU B O 1
ATOM 4353 N N . SER B 1 39 ? -13.008 -19.875 2.896 1 72.25 39 SER B N 1
ATOM 4354 C CA . SER B 1 39 ? -12.156 -18.703 2.656 1 72.25 39 SER B CA 1
ATOM 4355 C C . SER B 1 39 ? -12.531 -17.547 3.58 1 72.25 39 SER B C 1
ATOM 4357 O O . SER B 1 39 ? -11.664 -16.828 4.074 1 72.25 39 SER B O 1
ATOM 4359 N N . SER B 1 40 ? -13.781 -17.469 3.809 1 72.69 40 SER B N 1
ATOM 4360 C CA . SER B 1 40 ? -14.227 -16.391 4.688 1 72.69 40 SER B CA 1
ATOM 4361 C C . SER B 1 40 ? -13.789 -16.625 6.129 1 72.69 40 SER B C 1
ATOM 4363 O O . SER B 1 40 ? -13.422 -15.688 6.836 1 72.69 40 SER B O 1
ATOM 4365 N N . ARG B 1 41 ? -13.766 -17.875 6.512 1 74.5 41 ARG B N 1
ATOM 4366 C CA . ARG B 1 41 ? -13.344 -18.234 7.863 1 74.5 41 ARG B CA 1
ATOM 4367 C C . ARG B 1 41 ? -11.852 -17.984 8.055 1 74.5 41 ARG B C 1
ATOM 4369 O O . ARG B 1 41 ? -11.438 -17.453 9.086 1 74.5 41 ARG B O 1
ATOM 4376 N N . ILE B 1 42 ? -11.133 -18.391 7.059 1 75.44 42 ILE B N 1
ATOM 4377 C CA . ILE B 1 42 ? -9.688 -18.203 7.117 1 75.44 42 ILE B CA 1
ATOM 4378 C C . ILE B 1 42 ? -9.367 -16.719 7.164 1 75.44 42 ILE B C 1
ATOM 4380 O O . ILE B 1 42 ? -8.508 -16.281 7.941 1 75.44 42 ILE B O 1
ATOM 4384 N N . ARG B 1 43 ? -10.109 -16 6.422 1 76.5 43 ARG B N 1
ATOM 4385 C CA . ARG B 1 43 ? -9.906 -14.562 6.398 1 76.5 43 ARG B CA 1
ATOM 4386 C C . ARG B 1 43 ? -10.219 -13.945 7.758 1 76.5 43 ARG B C 1
ATOM 4388 O O . ARG B 1 43 ? -9.461 -13.109 8.258 1 76.5 43 ARG B O 1
ATOM 4395 N N . ALA B 1 44 ? -11.242 -14.352 8.32 1 74.5 44 ALA B N 1
ATOM 4396 C CA . ALA B 1 44 ? -11.641 -13.82 9.617 1 74.5 44 ALA B CA 1
ATOM 4397 C C . ALA B 1 44 ? -10.602 -14.133 10.688 1 74.5 44 ALA B C 1
ATOM 4399 O O . ALA B 1 44 ? -10.344 -13.32 11.57 1 74.5 44 ALA B O 1
ATOM 4400 N N . GLN B 1 45 ? -9.969 -15.25 10.523 1 74.06 45 GLN B N 1
ATOM 4401 C CA . GLN B 1 45 ? -8.984 -15.703 11.492 1 74.06 45 GLN B CA 1
ATOM 4402 C C . GLN B 1 45 ? -7.66 -14.961 11.32 1 74.06 45 GLN B C 1
ATOM 4404 O O . GLN B 1 45 ? -6.977 -14.664 12.297 1 74.06 45 GLN B O 1
ATOM 4409 N N . LEU B 1 46 ? -7.359 -14.617 10.109 1 69.06 46 LEU B N 1
ATOM 4410 C CA . LEU B 1 46 ? -6.012 -14.133 9.836 1 69.06 46 LEU B CA 1
ATOM 4411 C C . LEU B 1 46 ? -5.992 -12.609 9.734 1 69.06 46 LEU B C 1
ATOM 4413 O O . LEU B 1 46 ? -4.922 -12 9.773 1 69.06 46 LEU B O 1
ATOM 4417 N N . THR B 1 47 ? -7.148 -11.992 9.734 1 70.62 47 THR B N 1
ATOM 4418 C CA . THR B 1 47 ? -7.23 -10.555 9.516 1 70.62 47 THR B CA 1
ATOM 4419 C C . THR B 1 47 ? -6.832 -9.789 10.773 1 70.62 47 THR B C 1
ATOM 4421 O O . THR B 1 47 ? -6.121 -8.789 10.703 1 70.62 47 THR B O 1
ATOM 4424 N N . PRO B 1 48 ? -7.129 -10.344 11.945 1 70.12 48 PRO B N 1
ATOM 4425 C CA . PRO B 1 48 ? -6.777 -9.578 13.141 1 70.12 48 PRO B CA 1
ATOM 4426 C C . PRO B 1 48 ? -5.27 -9.445 13.336 1 70.12 48 PRO B C 1
ATOM 4428 O O . PRO B 1 48 ? -4.512 -10.344 12.953 1 70.12 48 PRO B O 1
ATOM 4431 N N . ASP B 1 49 ? -4.859 -8.352 13.977 1 73.12 49 ASP B N 1
ATOM 4432 C CA . ASP B 1 49 ? -3.447 -8.109 14.258 1 73.12 49 ASP B CA 1
ATOM 4433 C C . ASP B 1 49 ? -2.918 -9.078 15.312 1 73.12 49 ASP B C 1
ATOM 4435 O O . ASP B 1 49 ? -3.689 -9.609 16.109 1 73.12 49 ASP B O 1
ATOM 4439 N N . ALA B 1 50 ? -1.608 -9.445 15.133 1 75.88 50 ALA B N 1
ATOM 4440 C CA . ALA B 1 50 ? -0.939 -10.312 16.109 1 75.88 50 ALA B CA 1
ATOM 4441 C C . ALA B 1 50 ? 0.238 -9.594 16.75 1 75.88 50 ALA B C 1
ATOM 4443 O O . ALA B 1 50 ? 0.841 -8.695 16.156 1 75.88 50 ALA B O 1
ATOM 4444 N N . ASP B 1 51 ? 0.5 -10.023 17.969 1 78.81 51 ASP B N 1
ATOM 4445 C CA . ASP B 1 51 ? 1.609 -9.438 18.703 1 78.81 51 ASP B CA 1
ATOM 4446 C C . ASP B 1 51 ? 2.936 -10.086 18.328 1 78.81 51 ASP B C 1
ATOM 4448 O O . ASP B 1 51 ? 4 -9.5 18.516 1 78.81 51 ASP B O 1
ATOM 4452 N N . TYR B 1 52 ? 2.771 -11.32 17.859 1 88.31 52 TYR B N 1
ATOM 4453 C CA . TYR B 1 52 ? 3.949 -12.086 17.469 1 88.31 52 TYR B CA 1
ATOM 4454 C C . TYR B 1 52 ? 3.826 -12.578 16.047 1 88.31 52 TYR B C 1
ATOM 4456 O O . TYR B 1 52 ? 2.822 -13.195 15.672 1 88.31 52 TYR B O 1
ATOM 4464 N N . ILE B 1 53 ? 4.891 -12.289 15.297 1 92.56 53 ILE B N 1
ATOM 4465 C CA . ILE B 1 53 ? 4.875 -12.719 13.906 1 92.56 53 ILE B CA 1
ATOM 4466 C C . ILE B 1 53 ? 6.207 -13.375 13.555 1 92.56 53 ILE B C 1
ATOM 4468 O O . ILE B 1 53 ? 7.27 -12.891 13.953 1 92.56 53 ILE B O 1
ATOM 4472 N N . VAL B 1 54 ? 6.145 -14.453 12.891 1 96.69 54 VAL B N 1
ATOM 4473 C CA . VAL B 1 54 ? 7.328 -15.125 12.367 1 96.69 54 VAL B CA 1
ATOM 4474 C C . VAL B 1 54 ? 7.293 -15.109 10.844 1 96.69 54 VAL B C 1
ATOM 4476 O O . VAL B 1 54 ? 6.293 -15.5 10.234 1 96.69 54 VAL B O 1
ATOM 4479 N N . ILE B 1 55 ? 8.312 -14.625 10.266 1 97.56 55 ILE B N 1
ATOM 4480 C CA . ILE B 1 55 ? 8.539 -14.727 8.828 1 97.56 55 ILE B CA 1
ATOM 4481 C C . ILE B 1 55 ? 9.602 -15.781 8.539 1 97.56 55 ILE B C 1
ATOM 4483 O O . ILE B 1 55 ? 10.781 -15.586 8.844 1 97.56 55 ILE B O 1
ATOM 4487 N N . ALA B 1 56 ? 9.211 -16.875 8 1 98.06 56 ALA B N 1
ATOM 4488 C CA . ALA B 1 56 ? 10.141 -17.953 7.711 1 98.06 56 ALA B CA 1
ATOM 4489 C C . ALA B 1 56 ? 10.523 -17.969 6.23 1 98.06 56 ALA B C 1
ATOM 4491 O O . ALA B 1 56 ? 9.656 -18.094 5.363 1 98.06 56 ALA B O 1
ATOM 4492 N N . LEU B 1 57 ? 11.758 -17.875 5.973 1 97.81 57 LEU B N 1
ATOM 4493 C CA . LEU B 1 57 ? 12.219 -17.875 4.586 1 97.81 57 LEU B CA 1
ATOM 4494 C C . LEU B 1 57 ? 12.312 -19.297 4.039 1 97.81 57 LEU B C 1
ATOM 4496 O O . LEU B 1 57 ? 12.461 -20.25 4.805 1 97.81 57 LEU B O 1
ATOM 4500 N N . VAL B 1 58 ? 12.156 -19.422 2.781 1 97.62 58 VAL B N 1
ATOM 4501 C CA . VAL B 1 58 ? 12.258 -20.672 2.033 1 97.62 58 VAL B CA 1
ATOM 4502 C C . VAL B 1 58 ? 13.039 -20.438 0.741 1 97.62 58 VAL B C 1
ATOM 4504 O O . VAL B 1 58 ? 12.859 -19.422 0.077 1 97.62 58 VAL B O 1
ATOM 4507 N N . GLY B 1 59 ? 13.898 -21.328 0.412 1 95.5 59 GLY B N 1
ATOM 4508 C CA . GLY B 1 59 ? 14.594 -21.219 -0.859 1 95.5 59 GLY B CA 1
ATOM 4509 C C . GLY B 1 59 ? 15.977 -21.844 -0.839 1 95.5 59 GLY B C 1
ATOM 4510 O O . GLY B 1 59 ? 16.562 -22.047 0.23 1 95.5 59 GLY B O 1
ATOM 4511 N N . LEU B 1 60 ? 16.562 -22.109 -1.999 1 93.31 60 LEU B N 1
ATOM 4512 C CA . LEU B 1 60 ? 17.891 -22.656 -2.168 1 93.31 60 LEU B CA 1
ATOM 4513 C C . LEU B 1 60 ? 18.953 -21.609 -1.903 1 93.31 60 LEU B C 1
ATOM 4515 O O . LEU B 1 60 ? 18.672 -20.406 -1.938 1 93.31 60 LEU B O 1
ATOM 4519 N N . PRO B 1 61 ? 20.141 -22.078 -1.573 1 89.62 61 PRO B N 1
ATOM 4520 C CA . PRO B 1 61 ? 21.219 -21.109 -1.397 1 89.62 61 PRO B CA 1
ATOM 4521 C C . PRO B 1 61 ? 21.438 -20.234 -2.633 1 89.62 61 PRO B C 1
ATOM 4523 O O . PRO B 1 61 ? 21.281 -20.703 -3.762 1 89.62 61 PRO B O 1
ATOM 4526 N N . ALA B 1 62 ? 21.766 -18.969 -2.447 1 90 62 ALA B N 1
ATOM 4527 C CA . ALA B 1 62 ? 22.125 -18 -3.48 1 90 62 ALA B CA 1
ATOM 4528 C C . ALA B 1 62 ? 20.922 -17.594 -4.305 1 90 62 ALA B C 1
ATOM 4530 O O . ALA B 1 62 ? 21.031 -17.281 -5.496 1 90 62 ALA B O 1
ATOM 4531 N N . ARG B 1 63 ? 19.766 -17.688 -3.742 1 92.19 63 ARG B N 1
ATOM 4532 C CA . ARG B 1 63 ? 18.547 -17.297 -4.461 1 92.19 63 ARG B CA 1
ATOM 4533 C C . ARG B 1 63 ? 18 -15.984 -3.93 1 92.19 63 ARG B C 1
ATOM 4535 O O . ARG B 1 63 ? 16.891 -15.57 -4.293 1 92.19 63 ARG B O 1
ATOM 4542 N N . GLY B 1 64 ? 18.672 -15.32 -3.014 1 89.25 64 GLY B N 1
ATOM 4543 C CA . GLY B 1 64 ? 18.297 -13.977 -2.604 1 89.25 64 GLY B CA 1
ATOM 4544 C C . GLY B 1 64 ? 17.656 -13.93 -1.228 1 89.25 64 GLY B C 1
ATOM 4545 O O . GLY B 1 64 ? 17.188 -12.875 -0.793 1 89.25 64 GLY B O 1
ATOM 4546 N N . LYS B 1 65 ? 17.625 -15.008 -0.458 1 91.31 65 LYS B N 1
ATOM 4547 C CA . LYS B 1 65 ? 16.984 -15.086 0.852 1 91.31 65 LYS B CA 1
ATOM 4548 C C . LYS B 1 65 ? 17.578 -14.047 1.808 1 91.31 65 LYS B C 1
ATOM 4550 O O . LYS B 1 65 ? 16.828 -13.32 2.473 1 91.31 65 LYS B O 1
ATOM 4555 N N . SER B 1 66 ? 18.906 -14.031 1.858 1 86.81 66 SER B N 1
ATOM 4556 C CA . SER B 1 66 ? 19.547 -13.125 2.805 1 86.81 66 SER B CA 1
ATOM 4557 C C . SER B 1 66 ? 19.297 -11.672 2.441 1 86.81 66 SER B C 1
ATOM 4559 O O . SER B 1 66 ? 19.156 -10.82 3.324 1 86.81 66 SER B O 1
ATOM 4561 N N . PHE B 1 67 ? 19.281 -11.367 1.162 1 89.25 67 PHE B N 1
ATOM 4562 C CA . PHE B 1 67 ? 18.938 -10.023 0.707 1 89.25 67 PHE B CA 1
ATOM 4563 C C . PHE B 1 67 ? 17.531 -9.641 1.161 1 89.25 67 PHE B C 1
ATOM 4565 O O . PHE B 1 67 ? 17.328 -8.562 1.724 1 89.25 67 PHE B O 1
ATOM 4572 N N . ILE B 1 68 ? 16.609 -10.547 0.933 1 93.38 68 ILE B N 1
ATOM 4573 C CA . ILE B 1 68 ? 15.211 -10.32 1.308 1 93.38 68 ILE B CA 1
ATOM 4574 C C . ILE B 1 68 ? 15.109 -10.156 2.822 1 93.38 68 ILE B C 1
ATOM 4576 O O . ILE B 1 68 ? 14.406 -9.266 3.309 1 93.38 68 ILE B O 1
ATOM 4580 N N . SER B 1 69 ? 15.812 -10.984 3.543 1 94.19 69 SER B N 1
ATOM 4581 C CA . SER B 1 69 ? 15.812 -10.938 5 1 94.19 69 SER B CA 1
ATOM 4582 C C . SER B 1 69 ? 16.266 -9.57 5.512 1 94.19 69 SER B C 1
ATOM 4584 O O . SER B 1 69 ? 15.617 -8.977 6.371 1 94.19 69 SER B O 1
ATOM 4586 N N . LYS B 1 70 ? 17.297 -9.086 4.988 1 92.62 70 LYS B N 1
ATOM 4587 C CA . LYS B 1 70 ? 17.859 -7.805 5.422 1 92.62 70 LYS B CA 1
ATOM 4588 C C . LYS B 1 70 ? 16.938 -6.648 5.043 1 92.62 70 LYS B C 1
ATOM 4590 O O . LYS B 1 70 ? 16.75 -5.711 5.82 1 92.62 70 LYS B O 1
ATOM 4595 N N . LYS B 1 71 ? 16.422 -6.711 3.854 1 94.31 71 LYS B N 1
ATOM 4596 C CA . LYS B 1 71 ? 15.477 -5.688 3.41 1 94.31 71 LYS B CA 1
ATOM 4597 C C . LYS B 1 71 ? 14.242 -5.656 4.309 1 94.31 71 LYS B C 1
ATOM 4599 O O . LYS B 1 71 ? 13.781 -4.582 4.699 1 94.31 71 LYS B O 1
ATOM 4604 N N . LEU B 1 72 ? 13.742 -6.836 4.625 1 95.88 72 LEU B N 1
ATOM 4605 C CA . LEU B 1 72 ? 12.578 -6.918 5.496 1 95.88 72 LEU B CA 1
ATOM 4606 C C . LEU B 1 72 ? 12.898 -6.387 6.887 1 95.88 72 LEU B C 1
ATOM 4608 O O . LEU B 1 72 ? 12.094 -5.668 7.48 1 95.88 72 LEU B O 1
ATOM 4612 N N . GLU B 1 73 ? 14.023 -6.77 7.395 1 95.75 73 GLU B N 1
ATOM 4613 C CA . GLU B 1 73 ? 14.445 -6.277 8.703 1 95.75 73 GLU B CA 1
ATOM 4614 C C . GLU B 1 73 ? 14.492 -4.754 8.727 1 95.75 73 GLU B C 1
ATOM 4616 O O . GLU B 1 73 ? 13.938 -4.125 9.633 1 95.75 73 GLU B O 1
ATOM 4621 N N . ARG B 1 74 ? 15.109 -4.191 7.73 1 94.69 74 ARG B N 1
ATOM 4622 C CA . ARG B 1 74 ? 15.234 -2.742 7.617 1 94.69 74 ARG B CA 1
ATOM 4623 C C . ARG B 1 74 ? 13.859 -2.074 7.578 1 94.69 74 ARG B C 1
ATOM 4625 O O . ARG B 1 74 ? 13.617 -1.112 8.312 1 94.69 74 ARG B O 1
ATOM 4632 N N . TYR B 1 75 ? 13.016 -2.527 6.746 1 96.12 75 TYR B N 1
ATOM 4633 C CA . TYR B 1 75 ? 11.68 -1.976 6.543 1 96.12 75 TYR B CA 1
ATOM 4634 C C . TYR B 1 75 ? 10.859 -2.064 7.824 1 96.12 75 TYR B C 1
ATOM 4636 O O . TYR B 1 75 ? 10.266 -1.073 8.258 1 96.12 75 TYR B O 1
ATOM 4644 N N . LEU B 1 76 ? 10.891 -3.236 8.445 1 95.75 76 LEU B N 1
ATOM 4645 C CA . LEU B 1 76 ? 10.047 -3.486 9.609 1 95.75 76 LEU B CA 1
ATOM 4646 C C . LEU B 1 76 ? 10.555 -2.715 10.82 1 95.75 76 LEU B C 1
ATOM 4648 O O . LEU B 1 76 ? 9.758 -2.213 11.617 1 95.75 76 LEU B O 1
ATOM 4652 N N . ILE B 1 77 ? 11.836 -2.6 11.008 1 94.75 77 ILE B N 1
ATOM 4653 C CA . ILE B 1 77 ? 12.398 -1.79 12.086 1 94.75 77 ILE B CA 1
ATOM 4654 C C . ILE B 1 77 ? 12.031 -0.323 11.875 1 94.75 77 ILE B C 1
ATOM 4656 O O . ILE B 1 77 ? 11.641 0.37 12.812 1 94.75 77 ILE B O 1
ATOM 4660 N N . TRP B 1 78 ? 12.156 0.105 10.641 1 95.62 78 TRP B N 1
ATOM 4661 C CA . TRP B 1 78 ? 11.797 1.479 10.305 1 95.62 78 TRP B CA 1
ATOM 4662 C C . TRP B 1 78 ? 10.336 1.754 10.633 1 95.62 78 TRP B C 1
ATOM 4664 O O . TRP B 1 78 ? 9.992 2.834 11.125 1 95.62 78 TRP B O 1
ATOM 4674 N N . ARG B 1 79 ? 9.516 0.808 10.406 1 92.31 79 ARG B N 1
ATOM 4675 C CA . ARG B 1 79 ? 8.086 0.938 10.672 1 92.31 79 ARG B CA 1
ATOM 4676 C C . ARG B 1 79 ? 7.812 0.993 12.172 1 92.31 79 ARG B C 1
ATOM 4678 O O . ARG B 1 79 ? 6.723 1.388 12.594 1 92.31 79 ARG B O 1
ATOM 4685 N N . GLY B 1 80 ? 8.734 0.487 13.008 1 89.38 80 GLY B N 1
ATOM 4686 C CA . GLY B 1 80 ? 8.586 0.604 14.453 1 89.38 80 GLY B CA 1
ATOM 4687 C C . GLY B 1 80 ? 8.484 -0.738 15.148 1 89.38 80 GLY B C 1
ATOM 4688 O O . GLY B 1 80 ? 8.289 -0.796 16.359 1 89.38 80 GLY B O 1
ATOM 4689 N N . ASP B 1 81 ? 8.648 -1.835 14.469 1 90.81 81 ASP B N 1
ATOM 4690 C CA . ASP B 1 81 ? 8.57 -3.162 15.07 1 90.81 81 ASP B CA 1
ATOM 4691 C C . ASP B 1 81 ? 9.922 -3.604 15.617 1 90.81 81 ASP B C 1
ATOM 4693 O O . ASP B 1 81 ? 10.961 -3.1 15.195 1 90.81 81 ASP B O 1
ATOM 4697 N N . ALA B 1 82 ? 9.82 -4.395 16.609 1 92.5 82 ALA B N 1
ATOM 4698 C CA . ALA B 1 82 ? 11.031 -5.082 17.062 1 92.5 82 ALA B CA 1
ATOM 4699 C C . ALA B 1 82 ? 11.312 -6.309 16.203 1 92.5 82 ALA B C 1
ATOM 4701 O O . ALA B 1 82 ? 10.477 -7.211 16.094 1 92.5 82 ALA B O 1
ATOM 4702 N N . VAL B 1 83 ? 12.469 -6.277 15.57 1 95.44 83 VAL B N 1
ATOM 4703 C CA . VAL B 1 83 ? 12.758 -7.332 14.602 1 95.44 83 VAL B CA 1
ATOM 4704 C C . VAL B 1 83 ? 14.109 -7.969 14.914 1 95.44 83 VAL B C 1
ATOM 4706 O O . VAL B 1 83 ? 15.047 -7.277 15.312 1 95.44 83 VAL B O 1
ATOM 4709 N N . ASN B 1 84 ? 14.18 -9.242 14.758 1 96.12 84 ASN B N 1
ATOM 4710 C CA . ASN B 1 84 ? 15.43 -9.984 14.875 1 96.12 84 ASN B CA 1
ATOM 4711 C C . ASN B 1 84 ? 15.508 -11.109 13.852 1 96.12 84 ASN B C 1
ATOM 4713 O O . ASN B 1 84 ? 14.508 -11.781 13.578 1 96.12 84 ASN B O 1
ATOM 4717 N N . ILE B 1 85 ? 16.719 -11.273 13.297 1 96.19 85 ILE B N 1
ATOM 4718 C CA . ILE B 1 85 ? 16.953 -12.336 12.32 1 96.19 85 ILE B CA 1
ATOM 4719 C C . ILE B 1 85 ? 17.594 -13.531 13 1 96.19 85 ILE B C 1
ATOM 4721 O O . ILE B 1 85 ? 18.594 -13.383 13.711 1 96.19 85 ILE B O 1
ATOM 4725 N N . PHE B 1 86 ? 17.016 -14.625 12.859 1 96.31 86 PHE B N 1
ATOM 4726 C CA . PHE B 1 86 ? 17.578 -15.891 13.32 1 96.31 86 PHE B CA 1
ATOM 4727 C C . PHE B 1 86 ? 18.031 -16.75 12.141 1 96.31 86 PHE B C 1
ATOM 4729 O O . PHE B 1 86 ? 17.219 -17.438 11.523 1 96.31 86 PHE B O 1
ATOM 4736 N N . ASN B 1 87 ? 19.25 -16.656 11.898 1 93.12 87 ASN B N 1
ATOM 4737 C CA . ASN B 1 87 ? 19.844 -17.312 10.742 1 93.12 87 ASN B CA 1
ATOM 4738 C C . ASN B 1 87 ? 20.469 -18.656 11.133 1 93.12 87 ASN B C 1
ATOM 4740 O O . ASN B 1 87 ? 21.438 -18.703 11.898 1 93.12 87 ASN B O 1
ATOM 4744 N N . VAL B 1 88 ? 20.062 -19.703 10.531 1 89.88 88 VAL B N 1
ATOM 4745 C CA . VAL B 1 88 ? 20.516 -21.047 10.867 1 89.88 88 VAL B CA 1
ATOM 4746 C C . VAL B 1 88 ? 21.938 -21.25 10.375 1 89.88 88 VAL B C 1
ATOM 4748 O O . VAL B 1 88 ? 22.75 -21.906 11.047 1 89.88 88 VAL B O 1
ATOM 4751 N N . GLY B 1 89 ? 22.297 -20.703 9.195 1 85.06 89 GLY B N 1
ATOM 4752 C CA . GLY B 1 89 ? 23.656 -20.797 8.68 1 85.06 89 GLY B CA 1
ATOM 4753 C C . GLY B 1 89 ? 24.672 -20.141 9.586 1 85.06 89 GLY B C 1
ATOM 4754 O O . GLY B 1 89 ? 25.766 -20.672 9.789 1 85.06 89 GLY B O 1
ATOM 4755 N N . GLU B 1 90 ? 24.312 -19.047 10.062 1 84.19 90 GLU B N 1
ATOM 4756 C CA . GLU B 1 90 ? 25.188 -18.328 10.977 1 84.19 90 GLU B CA 1
ATOM 4757 C C . GLU B 1 90 ? 25.406 -19.109 12.266 1 84.19 90 GLU B C 1
ATOM 4759 O O . GLU B 1 90 ? 26.531 -19.188 12.773 1 84.19 90 GLU B O 1
ATOM 4764 N N . ARG B 1 91 ? 24.375 -19.641 12.773 1 84.38 91 ARG B N 1
ATOM 4765 C CA . ARG B 1 91 ? 24.484 -20.422 14 1 84.38 91 ARG B CA 1
ATOM 4766 C C . ARG B 1 91 ? 25.297 -21.688 13.781 1 84.38 91 ARG B C 1
ATOM 4768 O O . ARG B 1 91 ? 26.047 -22.125 14.664 1 84.38 91 ARG B O 1
ATOM 4775 N N . ARG B 1 92 ? 25.109 -22.281 12.672 1 82.25 92 ARG B N 1
ATOM 4776 C CA . ARG B 1 92 ? 25.906 -23.438 12.297 1 82.25 92 ARG B CA 1
ATOM 4777 C C . ARG B 1 92 ? 27.391 -23.094 12.305 1 82.25 92 ARG B C 1
ATOM 4779 O O . ARG B 1 92 ? 28.219 -23.844 12.852 1 82.25 92 ARG B O 1
ATOM 4786 N N . ARG B 1 93 ? 27.719 -21.984 11.734 1 81.38 93 ARG B N 1
ATOM 4787 C CA . ARG B 1 93 ? 29.109 -21.547 11.648 1 81.38 93 ARG B CA 1
ATOM 4788 C C . ARG B 1 93 ? 29.672 -21.266 13.039 1 81.38 93 ARG B C 1
ATOM 4790 O O . ARG B 1 93 ? 30.844 -21.562 13.305 1 81.38 93 ARG B O 1
ATOM 4797 N N . GLU B 1 94 ? 28.906 -20.688 13.789 1 80.75 94 GLU B N 1
ATOM 4798 C CA . GLU B 1 94 ? 29.328 -20.406 15.156 1 80.75 94 GLU B CA 1
ATOM 4799 C C . GLU B 1 94 ? 29.625 -21.688 15.93 1 80.75 94 GLU B C 1
ATOM 4801 O O . GLU B 1 94 ? 30.594 -21.75 16.688 1 80.75 94 GLU B O 1
ATOM 4806 N N . LYS B 1 95 ? 28.812 -22.562 15.727 1 76.69 95 LYS B N 1
ATOM 4807 C CA . LYS B 1 95 ? 29 -23.844 16.422 1 76.69 95 LYS B CA 1
ATOM 4808 C C . LYS B 1 95 ? 30.203 -24.578 15.875 1 76.69 95 LYS B C 1
ATOM 4810 O O . LYS B 1 95 ? 30.922 -25.234 16.625 1 76.69 95 LYS B O 1
ATOM 4815 N N . LEU B 1 96 ? 30.391 -24.469 14.555 1 71.25 96 LEU B N 1
ATOM 4816 C CA . LEU B 1 96 ? 31.516 -25.141 13.922 1 71.25 96 LEU B CA 1
ATOM 4817 C C . LEU B 1 96 ? 32.844 -24.453 14.297 1 71.25 96 LEU B C 1
ATOM 4819 O O . LEU B 1 96 ? 33.844 -25.141 14.539 1 71.25 96 LEU B O 1
ATOM 4823 N N . GLN B 1 97 ? 32.875 -23.172 14.125 1 65 97 GLN B N 1
ATOM 4824 C CA . GLN B 1 97 ? 34.062 -22.453 14.5 1 65 97 GLN B CA 1
ATOM 4825 C C . GLN B 1 97 ? 34.531 -22.828 15.906 1 65 97 GLN B C 1
ATOM 4827 O O . GLN B 1 97 ? 35.719 -22.953 16.172 1 65 97 GLN B O 1
ATOM 4832 N N . SER B 1 98 ? 33.625 -23.031 16.641 1 60 98 SER B N 1
ATOM 4833 C CA . SER B 1 98 ? 33.969 -23.422 18 1 60 98 SER B CA 1
ATOM 4834 C C . SER B 1 98 ? 34.594 -24.812 18.031 1 60 98 SER B C 1
ATOM 4836 O O . SER B 1 98 ? 35.406 -25.109 18.906 1 60 98 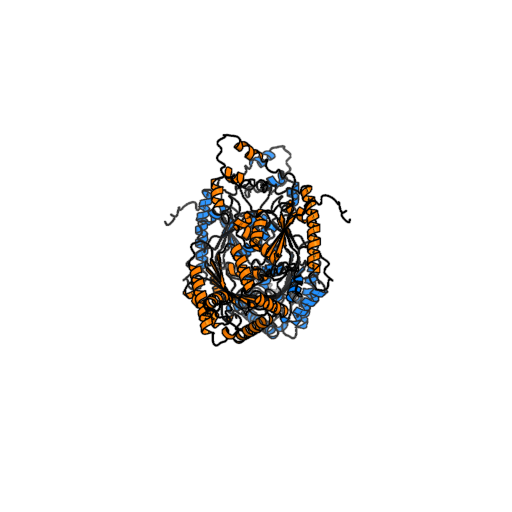SER B O 1
ATOM 4838 N N . ASN B 1 99 ? 34.281 -25.531 16.938 1 57.94 99 ASN B N 1
ATOM 4839 C CA . ASN B 1 99 ? 34.781 -26.906 16.938 1 57.94 99 ASN B CA 1
ATOM 4840 C C . ASN B 1 99 ? 35.906 -27.078 15.938 1 57.94 99 ASN B C 1
ATOM 4842 O O . ASN B 1 99 ? 36.5 -28.172 15.828 1 57.94 99 ASN B O 1
ATOM 4846 N N . GLY B 1 100 ? 36.344 -26.016 15.227 1 55.44 100 GLY B N 1
ATOM 4847 C CA . GLY B 1 100 ? 37.469 -26.031 14.297 1 55.44 100 GLY B CA 1
ATOM 4848 C C . GLY B 1 100 ? 37.156 -26.734 12.984 1 55.44 100 GLY B C 1
ATOM 4849 O O . GLY B 1 100 ? 38.031 -27.078 12.219 1 55.44 100 GLY B O 1
ATOM 4850 N N . THR B 1 101 ? 35.938 -27.109 12.719 1 58.06 101 THR B N 1
ATOM 4851 C CA . THR B 1 101 ? 35.594 -27.891 11.539 1 58.06 101 THR B CA 1
ATOM 4852 C C . THR B 1 101 ? 34.906 -27.016 10.492 1 58.06 101 THR B C 1
ATOM 4854 O O . THR B 1 101 ? 34.25 -26.031 10.828 1 58.06 101 THR B O 1
ATOM 4857 N N . PHE B 1 102 ? 35.469 -27.078 9.188 1 60.78 102 PHE B N 1
ATOM 4858 C CA . PHE B 1 102 ? 34.844 -26.391 8.062 1 60.78 102 PHE B CA 1
ATOM 4859 C C . PHE B 1 102 ? 33.812 -27.281 7.367 1 60.78 102 PHE B C 1
ATOM 4861 O O . PHE B 1 102 ? 34.031 -28.484 7.234 1 60.78 102 PHE B O 1
ATOM 4868 N N . HIS B 1 103 ? 32.656 -26.766 7.246 1 63.94 103 HIS B N 1
ATOM 4869 C CA . HIS B 1 103 ? 31.641 -27.594 6.574 1 63.94 103 HIS B CA 1
ATOM 4870 C C . HIS B 1 103 ? 31.672 -27.375 5.066 1 63.94 103 HIS B C 1
ATOM 4872 O O . HIS B 1 103 ? 31.469 -26.25 4.59 1 63.94 103 HIS B O 1
ATOM 4878 N N . ASP B 1 104 ? 32.094 -28.391 4.383 1 71.69 104 ASP B N 1
ATOM 4879 C CA . ASP B 1 104 ? 32 -28.391 2.926 1 71.69 104 ASP B CA 1
ATOM 4880 C C . ASP B 1 104 ? 30.641 -28.922 2.447 1 71.69 104 ASP B C 1
ATOM 4882 O O . ASP B 1 104 ? 29.719 -29.062 3.242 1 71.69 104 ASP B O 1
ATOM 4886 N N . ALA B 1 105 ? 30.531 -29.078 1.288 1 76.31 105 ALA B N 1
ATOM 4887 C CA . ALA B 1 105 ? 29.297 -29.5 0.646 1 76.31 105 ALA B CA 1
ATOM 4888 C C . ALA B 1 105 ? 28.797 -30.828 1.229 1 76.31 105 ALA B C 1
ATOM 4890 O O . ALA B 1 105 ? 27.594 -31.078 1.262 1 76.31 105 ALA B O 1
ATOM 4891 N N . SER B 1 106 ? 29.641 -31.594 1.756 1 76.88 106 SER B N 1
ATOM 4892 C CA . SER B 1 106 ? 29.281 -32.906 2.268 1 76.88 106 SER B CA 1
ATOM 4893 C C . SER B 1 106 ? 28.391 -32.812 3.504 1 76.88 106 SER B C 1
ATOM 4895 O O . SER B 1 106 ? 27.609 -33.719 3.793 1 76.88 106 SER B O 1
ATOM 4897 N N . PHE B 1 107 ? 28.547 -31.766 4.191 1 78.44 107 PHE B N 1
ATOM 4898 C CA . PHE B 1 107 ? 27.734 -31.516 5.371 1 78.44 107 PHE B CA 1
ATOM 4899 C C . PHE B 1 107 ? 26.266 -31.422 4.992 1 78.44 107 PHE B C 1
ATOM 4901 O O . PHE B 1 107 ? 25.375 -31.734 5.801 1 78.44 107 PHE B O 1
ATOM 4908 N N . PHE B 1 108 ? 26.031 -31.125 3.818 1 75.88 108 PHE B N 1
ATOM 4909 C CA . PHE B 1 108 ? 24.656 -30.828 3.404 1 75.88 108 PHE B CA 1
ATOM 4910 C C . PHE B 1 108 ? 24.031 -32 2.68 1 75.88 108 PHE B C 1
ATOM 4912 O O . PHE B 1 108 ? 22.938 -31.922 2.15 1 75.88 108 PHE B O 1
ATOM 4919 N N . SER B 1 109 ? 24.781 -33.062 2.705 1 77.31 109 SER B N 1
ATOM 4920 C CA . SER B 1 109 ? 24.281 -34.312 2.105 1 77.31 109 SER B CA 1
ATOM 4921 C C . SER B 1 109 ? 23.125 -34.875 2.914 1 77.31 109 SER B C 1
ATOM 4923 O O . SER B 1 109 ? 22.859 -34.438 4.039 1 77.31 109 SER B O 1
ATOM 4925 N N . VAL B 1 110 ? 22.406 -35.812 2.363 1 79.06 110 VAL B N 1
ATOM 4926 C CA . VAL B 1 110 ? 21.234 -36.469 2.955 1 79.06 110 VAL B CA 1
ATOM 4927 C C . VAL B 1 110 ? 21.641 -37.188 4.242 1 79.06 110 VAL B C 1
ATOM 4929 O O . VAL B 1 110 ? 20.844 -37.25 5.184 1 79.06 110 VAL B O 1
ATOM 4932 N N . SER B 1 111 ? 22.828 -37.531 4.332 1 77.38 111 SER B N 1
ATOM 4933 C CA . SER B 1 111 ? 23.312 -38.312 5.48 1 77.38 111 SER B CA 1
ATOM 4934 C C . SER B 1 111 ? 23.359 -37.438 6.734 1 77.38 111 SER B C 1
ATOM 4936 O O . SER B 1 111 ? 23.297 -37.938 7.855 1 77.38 111 SER B O 1
ATOM 4938 N N . ASN B 1 112 ? 23.484 -36.188 6.586 1 80.19 112 ASN B N 1
ATOM 4939 C CA . ASN B 1 112 ? 23.609 -35.281 7.719 1 80.19 112 ASN B CA 1
ATOM 4940 C C . ASN B 1 112 ? 22.297 -34.562 7.992 1 80.19 112 ASN B C 1
ATOM 4942 O O . ASN B 1 112 ? 22.297 -33.5 8.656 1 80.19 112 ASN B O 1
ATOM 4946 N N . LEU B 1 113 ? 21.219 -35.062 7.473 1 80.25 113 LEU B N 1
ATOM 4947 C CA . LEU B 1 113 ? 19.922 -34.406 7.578 1 80.25 113 LEU B CA 1
ATOM 4948 C C . LEU B 1 113 ? 19.516 -34.25 9.039 1 80.25 113 LEU B C 1
ATOM 4950 O O . LEU B 1 113 ? 18.984 -33.219 9.422 1 80.25 113 LEU B O 1
ATOM 4954 N N . SER B 1 114 ? 19.75 -35.281 9.836 1 83.19 114 SER B N 1
ATOM 4955 C CA . SER B 1 114 ? 19.359 -35.25 11.242 1 83.19 114 SER B CA 1
ATOM 4956 C C . SER B 1 114 ? 20.094 -34.125 11.984 1 83.19 114 SER B C 1
ATOM 4958 O O . SER B 1 114 ? 19.484 -33.406 12.781 1 83.19 114 SER B O 1
ATOM 4960 N N . THR B 1 115 ? 21.359 -34.031 11.773 1 82.88 115 THR B N 1
ATOM 4961 C CA . THR B 1 115 ? 22.156 -32.969 12.414 1 82.88 115 THR B CA 1
ATOM 4962 C C . THR B 1 115 ? 21.688 -31.594 11.984 1 82.88 115 THR B C 1
ATOM 4964 O O . THR B 1 115 ? 21.594 -30.688 12.812 1 82.88 115 THR B O 1
ATOM 4967 N N . ARG B 1 116 ? 21.406 -31.453 10.797 1 84.06 116 ARG B N 1
ATOM 4968 C CA . ARG B 1 116 ? 20.938 -30.188 10.266 1 84.06 116 ARG B CA 1
ATOM 4969 C C . ARG B 1 116 ? 19.594 -29.812 10.859 1 84.06 116 ARG B C 1
ATOM 4971 O O . ARG B 1 116 ? 19.344 -28.641 11.18 1 84.06 116 ARG B O 1
ATOM 4978 N N . GLU B 1 117 ? 18.766 -30.797 10.977 1 87.38 117 GLU B N 1
ATOM 4979 C CA . GLU B 1 117 ? 17.453 -30.562 11.555 1 87.38 117 GLU B CA 1
ATOM 4980 C C . GLU B 1 117 ? 17.547 -30.156 13.023 1 87.38 117 GLU B C 1
ATOM 4982 O O . GLU B 1 117 ? 16.797 -29.312 13.492 1 87.38 117 GLU B O 1
ATOM 4987 N N . GLU B 1 118 ? 18.438 -30.797 13.688 1 87 118 GLU B N 1
ATOM 4988 C CA . GLU B 1 118 ? 18.656 -30.469 15.086 1 87 118 GLU B CA 1
ATOM 4989 C C . GLU B 1 118 ? 19.125 -29.016 15.25 1 87 118 GLU B C 1
ATOM 4991 O O . GLU B 1 118 ? 18.703 -28.328 16.172 1 87 118 GLU B O 1
ATOM 4996 N N . LEU B 1 119 ? 19.984 -28.656 14.461 1 88.06 119 LEU B N 1
ATOM 4997 C CA . LEU B 1 119 ? 20.484 -27.281 14.484 1 88.06 119 LEU B CA 1
ATOM 4998 C C . LEU B 1 119 ? 19.344 -26.281 14.219 1 88.06 119 LEU B C 1
ATOM 5000 O O . LEU B 1 119 ? 19.219 -25.281 14.922 1 88.06 119 LEU B O 1
ATOM 5004 N N . ALA B 1 120 ? 18.594 -26.562 13.219 1 90.69 120 ALA B N 1
ATOM 5005 C CA . ALA B 1 120 ? 17.453 -25.703 12.867 1 90.69 120 ALA B CA 1
ATOM 5006 C C . ALA B 1 120 ? 16.453 -25.625 14.008 1 90.69 120 ALA B C 1
ATOM 5008 O O . ALA B 1 120 ? 15.906 -24.547 14.297 1 90.69 120 ALA B O 1
ATOM 5009 N N . GLN B 1 121 ? 16.266 -26.75 14.617 1 91.12 121 GLN B N 1
ATOM 5010 C CA . GLN B 1 121 ? 15.336 -26.781 15.742 1 91.12 121 GLN B CA 1
ATOM 5011 C C . GLN B 1 121 ? 15.859 -25.953 16.906 1 91.12 121 GLN B C 1
ATOM 5013 O O . GLN B 1 121 ? 15.078 -25.297 17.609 1 91.12 121 GLN B O 1
ATOM 5018 N N . GLY B 1 122 ? 17.125 -26.031 17.141 1 92.06 122 GLY B N 1
ATOM 5019 C CA . GLY B 1 122 ? 17.719 -25.219 18.188 1 92.06 122 GLY B CA 1
ATOM 5020 C C . GLY B 1 122 ? 17.531 -23.734 17.953 1 92.06 122 GLY B C 1
ATOM 5021 O O . GLY B 1 122 ? 17.172 -22.984 18.875 1 92.06 122 GLY B O 1
ATOM 5022 N N . VAL B 1 123 ? 17.703 -23.312 16.75 1 94.81 123 VAL B N 1
ATOM 5023 C CA . VAL B 1 123 ? 17.547 -21.906 16.391 1 94.81 123 VAL B CA 1
ATOM 5024 C C . VAL B 1 123 ? 16.078 -21.5 16.516 1 94.81 123 VAL B C 1
ATOM 5026 O O . VAL B 1 123 ? 15.758 -20.391 16.953 1 94.81 123 VAL B O 1
ATOM 5029 N N . LEU B 1 124 ? 15.203 -22.406 16.156 1 95.5 124 LEU B N 1
ATOM 5030 C CA . LEU B 1 124 ? 13.773 -22.172 16.266 1 95.5 124 LEU B CA 1
ATOM 5031 C C . LEU B 1 124 ? 13.367 -21.938 17.719 1 95.5 124 LEU B C 1
ATOM 5033 O O . LEU B 1 124 ? 12.586 -21.031 18 1 95.5 124 LEU B O 1
ATOM 5037 N N . ILE B 1 125 ? 13.906 -22.688 18.594 1 93.31 125 ILE B N 1
ATOM 5038 C CA . ILE B 1 125 ? 13.609 -22.547 20.016 1 93.31 125 ILE B CA 1
ATOM 5039 C C . ILE B 1 125 ? 14.141 -21.203 20.531 1 93.31 125 ILE B C 1
ATOM 5041 O O . ILE B 1 125 ? 13.453 -20.5 21.281 1 93.31 125 ILE B O 1
ATOM 5045 N N . GLU B 1 126 ? 15.328 -20.891 20.141 1 94.06 126 GLU B N 1
ATOM 5046 C CA . GLU B 1 126 ? 15.898 -19.594 20.5 1 94.06 126 GLU B CA 1
ATOM 5047 C C . GLU B 1 126 ? 15.008 -18.453 20.031 1 94.06 126 GLU B C 1
ATOM 5049 O O . GLU B 1 126 ? 14.805 -17.469 20.75 1 94.06 126 GLU B O 1
ATOM 5054 N N . MET B 1 127 ? 14.57 -18.547 18.828 1 95.62 127 MET B N 1
ATOM 5055 C CA . MET B 1 127 ? 13.68 -17.547 18.234 1 95.62 127 MET B CA 1
ATOM 5056 C C . MET B 1 127 ? 12.406 -17.406 19.062 1 95.62 127 MET B C 1
ATOM 5058 O O . MET B 1 127 ? 11.977 -16.297 19.359 1 95.62 127 MET B O 1
ATOM 5062 N N . MET B 1 128 ? 11.836 -18.516 19.453 1 94.25 128 MET B N 1
ATOM 5063 C CA . MET B 1 128 ? 10.602 -18.5 20.234 1 94.25 128 MET B CA 1
ATOM 5064 C C . MET B 1 128 ? 10.828 -17.875 21.594 1 94.25 128 MET B C 1
ATOM 5066 O O . MET B 1 128 ? 9.969 -17.156 22.109 1 94.25 128 MET B O 1
ATOM 5070 N N . GLU B 1 129 ? 11.953 -18.109 22.172 1 93.44 129 GLU B N 1
ATOM 5071 C CA . GLU B 1 129 ? 12.305 -17.5 23.453 1 93.44 129 GLU B CA 1
ATOM 5072 C C . GLU B 1 129 ? 12.422 -15.992 23.328 1 93.44 129 GLU B C 1
ATOM 5074 O O . GLU B 1 129 ? 11.969 -15.25 24.203 1 93.44 129 GLU B O 1
ATOM 5079 N N . TRP B 1 130 ? 13 -15.641 22.281 1 94.44 130 TRP B N 1
ATOM 5080 C CA . TRP B 1 130 ? 13.117 -14.203 22.031 1 94.44 130 TRP B CA 1
ATOM 5081 C C . TRP B 1 130 ? 11.742 -13.562 21.859 1 94.44 130 TRP B C 1
ATOM 5083 O O . TRP B 1 130 ? 11.492 -12.469 22.375 1 94.44 130 TRP B O 1
ATOM 5093 N N . LEU B 1 131 ? 10.875 -14.219 21.156 1 93.31 131 LEU B N 1
ATOM 5094 C CA . LEU B 1 131 ? 9.531 -13.711 20.938 1 93.31 131 LEU B CA 1
ATOM 5095 C C . LEU B 1 131 ? 8.773 -13.602 22.266 1 93.31 131 LEU B C 1
ATOM 5097 O O . LEU B 1 131 ? 8.055 -12.625 22.5 1 93.31 131 LEU B O 1
ATOM 5101 N N . ARG B 1 132 ? 8.992 -14.445 23.156 1 88.56 132 ARG B N 1
ATOM 5102 C CA . ARG B 1 132 ? 8.281 -14.492 24.438 1 88.56 132 ARG B CA 1
ATOM 5103 C C . ARG B 1 132 ? 8.789 -13.414 25.391 1 88.56 132 ARG B C 1
ATOM 5105 O O . ARG B 1 132 ? 8.07 -13.008 26.297 1 88.56 132 ARG B O 1
ATOM 5112 N N . ALA B 1 133 ? 9.961 -13.039 25.25 1 82.62 133 ALA B N 1
ATOM 5113 C CA . ALA B 1 133 ? 10.547 -12.055 26.156 1 82.62 133 ALA B CA 1
ATOM 5114 C C . ALA B 1 133 ? 9.961 -10.664 25.906 1 82.62 133 ALA B C 1
ATOM 5116 O O . ALA B 1 133 ? 10.445 -9.672 26.438 1 82.62 133 ALA B O 1
ATOM 5117 N N . LYS B 1 134 ? 8.773 -10.617 25.359 1 68.12 134 LYS B N 1
ATOM 5118 C CA . LYS B 1 134 ? 8.141 -9.352 25.016 1 68.12 134 LYS B CA 1
ATOM 5119 C C . LYS B 1 134 ? 7.844 -8.531 26.266 1 68.12 134 LYS B C 1
ATOM 5121 O O . LYS B 1 134 ? 7.215 -9.023 27.203 1 68.12 134 LYS B O 1
ATOM 5126 N N . ASP B 1 135 ? 8.555 -7.551 26.609 1 57.25 135 ASP B N 1
ATOM 5127 C CA . ASP B 1 135 ? 8.32 -6.699 27.781 1 57.25 135 ASP B CA 1
ATOM 5128 C C . ASP B 1 135 ? 7.332 -5.582 27.453 1 57.25 135 ASP B C 1
ATOM 5130 O O . ASP B 1 135 ? 6.668 -5.055 28.344 1 57.25 135 ASP B O 1
ATOM 5134 N N . GLY B 1 136 ? 7.152 -5.316 26.141 1 59.31 136 GLY B N 1
ATOM 5135 C CA . GLY B 1 136 ? 6.418 -4.09 25.859 1 59.31 136 GLY B CA 1
ATOM 5136 C C . GLY B 1 136 ? 5.418 -4.238 24.734 1 59.31 136 GLY B C 1
ATOM 5137 O O . GLY B 1 136 ? 5.086 -5.355 24.328 1 59.31 136 GLY B O 1
ATOM 5138 N N . GLY B 1 137 ? 4.652 -3.186 24.484 1 63 137 GLY B N 1
ATOM 5139 C CA . GLY B 1 137 ? 3.502 -2.984 23.609 1 63 137 GLY B CA 1
ATOM 5140 C C . GLY B 1 137 ? 3.822 -3.193 22.141 1 63 137 GLY B C 1
ATOM 5141 O O . GLY B 1 137 ? 2.916 -3.285 21.312 1 63 137 GLY B O 1
ATOM 5142 N N . ALA B 1 138 ? 5.129 -3.393 21.781 1 69.56 138 ALA B N 1
ATOM 5143 C CA . ALA B 1 138 ? 5.41 -3.428 20.359 1 69.56 138 ALA B CA 1
ATOM 5144 C C . ALA B 1 138 ? 5.293 -4.848 19.812 1 69.56 138 ALA B C 1
ATOM 5146 O O . ALA B 1 138 ? 5.539 -5.82 20.531 1 69.56 138 ALA B O 1
ATOM 5147 N N . THR B 1 139 ? 4.836 -4.984 18.641 1 83.56 139 THR B N 1
ATOM 5148 C CA . THR B 1 139 ? 4.828 -6.254 17.922 1 83.56 139 THR B CA 1
ATOM 5149 C C . THR B 1 139 ? 6.25 -6.762 17.703 1 83.56 139 THR B C 1
ATOM 5151 O O . THR B 1 139 ? 7.148 -5.98 17.375 1 83.56 139 THR B O 1
ATOM 5154 N N . ARG B 1 140 ? 6.5 -7.98 18.047 1 92.06 140 ARG B N 1
ATOM 5155 C CA . ARG B 1 140 ? 7.785 -8.617 17.781 1 92.06 140 ARG B CA 1
ATOM 5156 C C . ARG B 1 140 ? 7.719 -9.492 16.531 1 92.06 140 ARG B C 1
ATOM 5158 O O . ARG B 1 140 ? 6.793 -10.297 16.375 1 92.06 140 ARG B O 1
ATOM 5165 N N . ILE B 1 141 ? 8.656 -9.234 15.68 1 95.19 141 ILE B N 1
ATOM 5166 C CA . ILE B 1 141 ? 8.719 -9.984 14.43 1 95.19 141 ILE B CA 1
ATOM 5167 C C . ILE B 1 141 ? 10.047 -10.727 14.336 1 95.19 141 ILE B C 1
ATOM 5169 O O . ILE B 1 141 ? 11.117 -10.117 14.383 1 95.19 141 ILE B O 1
ATOM 5173 N N . ALA B 1 142 ? 10.016 -12.016 14.258 1 97.12 142 ALA B N 1
ATOM 5174 C CA . ALA B 1 142 ? 11.211 -12.828 14.078 1 97.12 142 ALA B CA 1
ATOM 5175 C C . ALA B 1 142 ? 11.328 -13.32 12.633 1 97.12 142 ALA B C 1
ATOM 5177 O O . ALA B 1 142 ? 10.352 -13.812 12.062 1 97.12 142 ALA B O 1
ATOM 5178 N N . ILE B 1 143 ? 12.461 -13.125 12.047 1 97.69 143 ILE B N 1
ATOM 5179 C CA . ILE B 1 143 ? 12.742 -13.656 10.719 1 97.69 143 ILE B CA 1
ATOM 5180 C C . ILE B 1 143 ? 13.57 -14.93 10.836 1 97.69 143 ILE B C 1
ATOM 5182 O O . ILE B 1 143 ? 14.711 -14.898 11.297 1 97.69 143 ILE B O 1
ATOM 5186 N N . PHE B 1 144 ? 12.984 -16 10.508 1 97.62 144 PHE B N 1
ATOM 5187 C CA . PHE B 1 144 ? 13.648 -17.297 10.531 1 97.62 144 PHE B CA 1
ATOM 5188 C C . PHE B 1 144 ? 14.297 -17.594 9.18 1 97.62 144 PHE B C 1
ATOM 5190 O O . PHE B 1 144 ? 13.656 -18.156 8.281 1 97.62 144 PHE B O 1
ATOM 5197 N N . ASP B 1 145 ? 15.562 -17.266 9.078 1 95.12 145 ASP B N 1
ATOM 5198 C CA . ASP B 1 145 ? 16.297 -17.375 7.824 1 95.12 145 ASP B CA 1
ATOM 5199 C C . ASP B 1 145 ? 16.969 -18.734 7.691 1 95.12 145 ASP B C 1
ATOM 5201 O O . ASP B 1 145 ? 18.109 -18.922 8.109 1 95.12 145 ASP B O 1
ATOM 5205 N N . ALA B 1 146 ? 16.281 -19.625 7.105 1 92.94 146 ALA B N 1
ATOM 5206 C CA . ALA B 1 146 ? 16.719 -20.984 6.793 1 92.94 146 ALA B CA 1
ATOM 5207 C C . ALA B 1 146 ? 16.188 -21.438 5.434 1 92.94 146 ALA B C 1
ATOM 5209 O O . ALA B 1 146 ? 15.383 -20.734 4.816 1 92.94 146 ALA B O 1
ATOM 5210 N N . THR B 1 147 ? 16.656 -22.562 4.914 1 91.25 147 THR B N 1
ATOM 5211 C CA . THR B 1 147 ? 16.25 -23.031 3.6 1 91.25 147 THR B CA 1
ATOM 5212 C C . THR B 1 147 ? 14.82 -23.562 3.637 1 91.25 147 THR B C 1
ATOM 5214 O O . THR B 1 147 ? 14.055 -23.375 2.689 1 91.25 147 THR B O 1
ATOM 5217 N N . ASN B 1 148 ? 14.43 -24.25 4.777 1 93.75 148 ASN B N 1
ATOM 5218 C CA . ASN B 1 148 ? 13.102 -24.828 4.914 1 93.75 148 ASN B CA 1
ATOM 5219 C C . ASN B 1 148 ? 12.648 -25.516 3.625 1 93.75 148 ASN B C 1
ATOM 5221 O O . ASN B 1 148 ? 11.562 -25.234 3.121 1 93.75 148 ASN B O 1
ATOM 5225 N N . SER B 1 149 ? 13.406 -26.453 3.152 1 91.38 149 SER B N 1
ATOM 5226 C CA . SER B 1 149 ? 13.398 -26.984 1.788 1 91.38 149 SER B CA 1
ATOM 5227 C C . SER B 1 149 ? 12.266 -27.969 1.582 1 91.38 149 SER B C 1
ATOM 5229 O O . SER B 1 149 ? 11.844 -28.219 0.449 1 91.38 149 SER B O 1
ATOM 5231 N N . ARG B 1 150 ? 11.727 -28.578 2.633 1 93 150 ARG B N 1
ATOM 5232 C CA . ARG B 1 150 ? 10.734 -29.625 2.482 1 93 150 ARG B CA 1
ATOM 5233 C C . ARG B 1 150 ? 9.422 -29.25 3.156 1 93 150 ARG B C 1
ATOM 5235 O O . ARG B 1 150 ? 9.414 -28.484 4.121 1 93 150 ARG B O 1
ATOM 5242 N N . MET B 1 151 ? 8.375 -29.875 2.658 1 95.31 151 MET B N 1
ATOM 5243 C CA . MET B 1 151 ? 7.047 -29.656 3.223 1 95.31 151 MET B CA 1
ATOM 5244 C C . MET B 1 151 ? 6.992 -30.125 4.672 1 95.31 151 MET B C 1
ATOM 5246 O O . MET B 1 151 ? 6.41 -29.453 5.527 1 95.31 151 MET B O 1
ATOM 5250 N N . THR B 1 152 ? 7.613 -31.266 4.922 1 92.81 152 THR B N 1
ATOM 5251 C CA . THR B 1 152 ? 7.602 -31.828 6.266 1 92.81 152 THR B CA 1
ATOM 5252 C C . THR B 1 152 ? 8.305 -30.906 7.25 1 92.81 152 THR B C 1
ATOM 5254 O O . THR B 1 152 ? 7.844 -30.734 8.383 1 92.81 152 THR B O 1
ATOM 5257 N N . ARG B 1 153 ? 9.375 -30.328 6.816 1 92.62 153 ARG B N 1
ATOM 5258 C CA . ARG B 1 153 ? 10.109 -29.375 7.633 1 92.62 153 ARG B CA 1
ATOM 5259 C C . ARG B 1 153 ? 9.25 -28.156 7.949 1 92.62 153 ARG B C 1
ATOM 5261 O O . ARG B 1 153 ? 9.195 -27.703 9.094 1 92.62 153 ARG B O 1
ATOM 5268 N N . ARG B 1 154 ? 8.586 -27.594 7.035 1 96.19 154 ARG B N 1
ATOM 5269 C CA . ARG B 1 154 ? 7.742 -26.422 7.211 1 96.19 154 ARG B CA 1
ATOM 5270 C C . ARG B 1 154 ? 6.555 -26.734 8.117 1 96.19 154 ARG B C 1
ATOM 5272 O O . ARG B 1 154 ? 6.164 -25.906 8.945 1 96.19 154 ARG B O 1
ATOM 5279 N N . LYS B 1 155 ? 6.051 -27.938 7.957 1 96 155 LYS B N 1
ATOM 5280 C CA . LYS B 1 155 ? 4.988 -28.375 8.859 1 96 155 LYS B CA 1
ATOM 5281 C C . LYS B 1 155 ? 5.484 -28.438 10.297 1 96 155 LYS B C 1
ATOM 5283 O O . LYS B 1 155 ? 4.77 -28.047 11.227 1 96 155 LYS B O 1
ATOM 5288 N N . THR B 1 156 ? 6.652 -28.953 10.43 1 94 156 THR B N 1
ATOM 5289 C CA . THR B 1 156 ? 7.238 -29.031 11.766 1 94 156 THR B CA 1
ATOM 5290 C C . THR B 1 156 ? 7.391 -27.641 12.375 1 94 156 THR B C 1
ATOM 5292 O O . THR B 1 156 ? 7.105 -27.438 13.555 1 94 156 THR B O 1
ATOM 5295 N N . VAL B 1 157 ? 7.867 -26.703 11.609 1 95.88 157 VAL B N 1
ATOM 5296 C CA . VAL B 1 157 ? 8.016 -25.328 12.07 1 95.88 157 VAL B CA 1
ATOM 5297 C C . VAL B 1 157 ? 6.66 -24.781 12.492 1 95.88 157 VAL B C 1
ATOM 5299 O O . VAL B 1 157 ? 6.523 -24.219 13.586 1 95.88 157 VAL B O 1
ATOM 5302 N N . ASP B 1 158 ? 5.668 -24.922 11.672 1 96.12 158 ASP B N 1
ATOM 5303 C CA . ASP B 1 158 ? 4.316 -24.453 11.938 1 96.12 158 ASP B CA 1
ATOM 5304 C C . ASP B 1 158 ? 3.756 -25.062 13.219 1 96.12 158 ASP B C 1
ATOM 5306 O O . ASP B 1 158 ? 3.244 -24.359 14.086 1 96.12 158 ASP B O 1
ATOM 5310 N N . ASP B 1 159 ? 3.896 -26.391 13.352 1 95.31 159 ASP B N 1
ATOM 5311 C CA . ASP B 1 159 ? 3.373 -27.109 14.516 1 95.31 159 ASP B CA 1
ATOM 5312 C C . ASP B 1 159 ? 4.07 -26.672 15.797 1 95.31 159 ASP B C 1
ATOM 5314 O O . ASP B 1 159 ? 3.426 -26.516 16.844 1 95.31 159 ASP B O 1
ATOM 5318 N N . THR B 1 160 ? 5.34 -26.547 15.695 1 94.75 160 THR B N 1
ATOM 5319 C CA . THR B 1 160 ? 6.109 -26.141 16.859 1 94.75 160 THR B CA 1
ATOM 5320 C C . THR B 1 160 ? 5.68 -24.75 17.328 1 94.75 160 THR B C 1
ATOM 5322 O O . THR B 1 160 ? 5.488 -24.531 18.531 1 94.75 160 THR B O 1
ATOM 5325 N N . ILE B 1 161 ? 5.5 -23.828 16.469 1 94.75 161 ILE B N 1
ATOM 5326 C CA . ILE B 1 161 ? 5.098 -22.469 16.797 1 94.75 161 ILE B CA 1
ATOM 5327 C C . ILE B 1 161 ? 3.686 -22.484 17.375 1 94.75 161 ILE B C 1
ATOM 5329 O O . ILE B 1 161 ? 3.428 -21.859 18.406 1 94.75 161 ILE B O 1
ATOM 5333 N N . LYS B 1 162 ? 2.789 -23.203 16.766 1 92.69 162 LYS B N 1
ATOM 5334 C CA . LYS B 1 162 ? 1.408 -23.281 17.234 1 92.69 162 LYS B CA 1
ATOM 5335 C C . LYS B 1 162 ? 1.332 -23.859 18.641 1 92.69 162 LYS B C 1
ATOM 5337 O O . LYS B 1 162 ? 0.5 -23.422 19.453 1 92.69 162 LYS B O 1
ATOM 5342 N N . LYS B 1 163 ? 2.154 -24.766 18.859 1 92.12 163 LYS B N 1
ATOM 5343 C CA . LYS B 1 163 ? 2.172 -25.422 20.156 1 92.12 163 LYS B CA 1
ATOM 5344 C C . LYS B 1 163 ? 2.697 -24.5 21.25 1 92.12 163 LYS B C 1
ATOM 5346 O O . LYS B 1 163 ? 2.154 -24.453 22.359 1 92.12 163 LYS B O 1
ATOM 5351 N N . HIS B 1 164 ? 3.664 -23.734 20.984 1 89.94 164 HIS B N 1
ATOM 5352 C CA . HIS B 1 164 ? 4.355 -22.969 22.016 1 89.94 164 HIS B CA 1
ATOM 5353 C C . HIS B 1 164 ? 3.883 -21.516 22.047 1 89.94 164 HIS B C 1
ATOM 5355 O O . HIS B 1 164 ? 3.953 -20.859 23.078 1 89.94 164 HIS B O 1
ATOM 5361 N N . LEU B 1 165 ? 3.473 -21 20.922 1 90.31 165 LEU B N 1
ATOM 5362 C CA . LEU B 1 165 ? 2.99 -19.625 20.766 1 90.31 165 LEU B CA 1
ATOM 5363 C C . LEU B 1 165 ? 1.755 -19.578 19.875 1 90.31 165 LEU B C 1
ATOM 5365 O O . LEU B 1 165 ? 1.807 -19.031 18.766 1 90.31 165 LEU B O 1
ATOM 5369 N N . PRO B 1 166 ? 0.643 -19.953 20.375 1 86.69 166 PRO B N 1
ATOM 5370 C CA . PRO B 1 166 ? -0.564 -20.078 19.562 1 86.69 166 PRO B CA 1
ATOM 5371 C C . PRO B 1 166 ? -1.025 -18.734 18.984 1 86.69 166 PRO B C 1
ATOM 5373 O O . PRO B 1 166 ? -1.696 -18.703 17.953 1 86.69 166 PRO B O 1
ATOM 5376 N N . GLN B 1 167 ? -0.673 -17.688 19.531 1 83.88 167 GLN B N 1
ATOM 5377 C CA . GLN B 1 167 ? -1.121 -16.391 19.062 1 83.88 167 GLN B CA 1
ATOM 5378 C C . GLN B 1 167 ? -0.196 -15.844 17.969 1 83.88 167 GLN B C 1
ATOM 5380 O O . GLN B 1 167 ? -0.45 -14.781 17.406 1 83.88 167 GLN B O 1
ATOM 5385 N N . CYS B 1 168 ? 0.863 -16.594 17.766 1 90.62 168 CYS B N 1
ATOM 5386 C CA . CYS B 1 168 ? 1.852 -16.156 16.781 1 90.62 168 CYS B CA 1
ATOM 5387 C C . CYS B 1 168 ? 1.375 -16.453 15.367 1 90.62 168 CYS B C 1
ATOM 5389 O O . CYS B 1 168 ? 0.81 -17.516 15.102 1 90.62 168 CYS B O 1
ATOM 5391 N N . LYS B 1 169 ? 1.547 -15.508 14.516 1 91.88 169 LYS B N 1
ATOM 5392 C CA . LYS B 1 169 ? 1.258 -15.719 13.102 1 91.88 169 LYS B CA 1
ATOM 5393 C C . LYS B 1 169 ? 2.525 -16.078 12.328 1 91.88 169 LYS B C 1
ATOM 5395 O O . LYS B 1 169 ? 3.586 -15.492 12.57 1 91.88 169 LYS B O 1
ATOM 5400 N N . LEU B 1 170 ? 2.359 -17.062 11.477 1 95.44 170 LEU B N 1
ATOM 5401 C CA . LEU B 1 170 ? 3.486 -17.547 10.688 1 95.44 170 LEU B CA 1
ATOM 5402 C C . LEU B 1 170 ? 3.27 -17.25 9.203 1 95.44 170 LEU B C 1
ATOM 5404 O O . LEU B 1 170 ? 2.209 -17.562 8.656 1 95.44 170 LEU B O 1
ATOM 5408 N N . LEU B 1 171 ? 4.25 -16.609 8.586 1 96.44 171 LEU B N 1
ATOM 5409 C CA . LEU B 1 171 ? 4.27 -16.312 7.16 1 96.44 171 LEU B CA 1
ATOM 5410 C C . LEU B 1 171 ? 5.523 -16.875 6.504 1 96.44 171 LEU B C 1
ATOM 5412 O O . LEU B 1 171 ? 6.641 -16.562 6.93 1 96.44 171 LEU B O 1
ATOM 5416 N N . PHE B 1 172 ? 5.359 -17.688 5.504 1 97.88 172 PHE B N 1
ATOM 5417 C CA . PHE B 1 172 ? 6.508 -18.172 4.742 1 97.88 172 PHE B CA 1
ATOM 5418 C C . PHE B 1 172 ? 6.793 -17.266 3.557 1 97.88 172 PHE B C 1
ATOM 5420 O O . PHE B 1 172 ? 5.867 -16.781 2.9 1 97.88 172 PHE B O 1
ATOM 5427 N N . VAL B 1 173 ? 8.031 -17 3.305 1 97.56 173 VAL B N 1
ATOM 5428 C CA . VAL B 1 173 ? 8.477 -16.234 2.145 1 97.56 173 VAL B CA 1
ATOM 5429 C C . VAL B 1 173 ? 9.484 -17.047 1.344 1 97.56 173 VAL B C 1
ATOM 5431 O O . VAL B 1 173 ? 10.594 -17.312 1.816 1 97.56 173 VAL B O 1
ATOM 5434 N N . GLU B 1 174 ? 9.141 -17.438 0.142 1 97.75 174 GLU B N 1
ATOM 5435 C CA . GLU B 1 174 ? 10.023 -18.234 -0.697 1 97.75 174 GLU B CA 1
ATOM 5436 C C . GLU B 1 174 ? 10.656 -17.391 -1.797 1 97.75 174 GLU B C 1
ATOM 5438 O O . GLU B 1 174 ? 9.969 -16.641 -2.488 1 97.75 174 GLU B O 1
ATOM 5443 N N . SER B 1 175 ? 11.914 -17.484 -1.902 1 96 175 SER B N 1
ATOM 5444 C CA . SER B 1 175 ? 12.656 -16.828 -2.975 1 96 175 SER B CA 1
ATOM 5445 C C . SER B 1 175 ? 13.078 -17.828 -4.047 1 96 175 SER B C 1
ATOM 5447 O O . SER B 1 175 ? 13.859 -18.734 -3.777 1 96 175 SER B O 1
ATOM 5449 N N . VAL B 1 176 ? 12.57 -17.625 -5.254 1 94.38 176 VAL B N 1
ATOM 5450 C CA . VAL B 1 176 ? 12.906 -18.453 -6.406 1 94.38 176 VAL B CA 1
ATOM 5451 C C . VAL B 1 176 ? 13.664 -17.625 -7.441 1 94.38 176 VAL B C 1
ATOM 5453 O O . VAL B 1 176 ? 13.242 -16.516 -7.773 1 94.38 176 VAL B O 1
ATOM 5456 N N . CYS B 1 177 ? 14.781 -18.031 -7.816 1 91.5 177 CYS B N 1
ATOM 5457 C CA . CYS B 1 177 ? 15.562 -17.359 -8.844 1 91.5 177 CYS B CA 1
ATOM 5458 C C . CYS B 1 177 ? 15.93 -18.312 -9.977 1 91.5 177 CYS B C 1
ATOM 5460 O O . CYS B 1 177 ? 16.625 -19.312 -9.75 1 91.5 177 CYS B O 1
ATOM 5462 N N . THR B 1 178 ? 15.469 -18 -11.195 1 87.31 178 THR B N 1
ATOM 5463 C CA . THR B 1 178 ? 15.703 -18.891 -12.336 1 87.31 178 THR B CA 1
ATOM 5464 C C . THR B 1 178 ? 16.531 -18.172 -13.406 1 87.31 178 THR B C 1
ATOM 5466 O O . THR B 1 178 ? 16.938 -18.797 -14.391 1 87.31 178 THR B O 1
ATOM 5469 N N . GLU B 1 179 ? 16.797 -16.969 -13.242 1 86.5 179 GLU B N 1
ATOM 5470 C CA . GLU B 1 179 ? 17.578 -16.234 -14.227 1 86.5 179 GLU B CA 1
ATOM 5471 C C . GLU B 1 179 ? 19.062 -16.531 -14.094 1 86.5 179 GLU B C 1
ATOM 5473 O O . GLU B 1 179 ? 19.672 -16.266 -13.047 1 86.5 179 GLU B O 1
ATOM 5478 N N . ALA B 1 180 ? 19.594 -16.953 -15.141 1 84.94 180 ALA B N 1
ATOM 5479 C CA . ALA B 1 180 ? 20.969 -17.453 -15.133 1 84.94 180 ALA B CA 1
ATOM 5480 C C . ALA B 1 180 ? 21.953 -16.359 -14.727 1 84.94 180 ALA B C 1
ATOM 5482 O O . ALA B 1 180 ? 22.812 -16.578 -13.883 1 84.94 180 ALA B O 1
ATOM 5483 N N . ASN B 1 181 ? 21.781 -15.172 -15.281 1 83.25 181 ASN B N 1
ATOM 5484 C CA . ASN B 1 181 ? 22.703 -14.086 -14.992 1 83.25 181 ASN B CA 1
ATOM 5485 C C . ASN B 1 181 ? 22.641 -13.672 -13.523 1 83.25 181 ASN B C 1
ATOM 5487 O O . ASN B 1 181 ? 23.672 -13.438 -12.891 1 83.25 181 ASN B O 1
ATOM 5491 N N . THR B 1 182 ? 21.469 -13.586 -13.047 1 84.06 182 THR B N 1
ATOM 5492 C CA . THR B 1 182 ? 21.281 -13.234 -11.641 1 84.06 182 THR B CA 1
ATOM 5493 C C . THR B 1 182 ? 21.859 -14.312 -10.727 1 84.06 182 THR B C 1
ATOM 5495 O O . THR B 1 182 ? 22.484 -14.016 -9.719 1 84.06 182 THR B O 1
ATOM 5498 N N . LEU B 1 183 ? 21.672 -15.547 -11.102 1 87.25 183 LEU B N 1
ATOM 5499 C CA . LEU B 1 183 ? 22.172 -16.672 -10.312 1 87.25 183 LEU B CA 1
ATOM 5500 C C . LEU B 1 183 ? 23.688 -16.656 -10.258 1 87.25 183 LEU B C 1
ATOM 5502 O O . LEU B 1 183 ? 24.281 -16.891 -9.203 1 87.25 183 LEU B O 1
ATOM 5506 N N . GLU B 1 184 ? 24.266 -16.406 -11.359 1 86.88 184 GLU B N 1
ATOM 5507 C CA . GLU B 1 184 ? 25.719 -16.359 -11.414 1 86.88 184 GLU B CA 1
ATOM 5508 C C . GLU B 1 184 ? 26.281 -15.258 -10.523 1 86.88 184 GLU B C 1
ATOM 5510 O O . GLU B 1 184 ? 27.25 -15.461 -9.797 1 86.88 184 GLU B O 1
ATOM 5515 N N . ARG B 1 185 ? 25.641 -14.18 -10.594 1 84 185 ARG B N 1
ATOM 5516 C CA . ARG B 1 185 ? 26.062 -13.055 -9.758 1 84 185 ARG B CA 1
ATOM 5517 C C . ARG B 1 185 ? 25.906 -13.391 -8.281 1 84 185 ARG B C 1
ATOM 5519 O O . ARG B 1 185 ? 26.766 -13.062 -7.465 1 84 185 ARG B O 1
ATOM 5526 N N . ASN B 1 186 ? 24.812 -13.961 -7.984 1 84.81 186 ASN B N 1
ATOM 5527 C CA . ASN B 1 186 ? 24.547 -14.328 -6.598 1 84.81 186 ASN B CA 1
ATOM 5528 C C . ASN B 1 186 ? 25.578 -15.336 -6.078 1 84.81 186 ASN B C 1
ATOM 5530 O O . ASN B 1 186 ? 26.016 -15.242 -4.93 1 84.81 186 ASN B O 1
ATOM 5534 N N . LEU B 1 187 ? 25.922 -16.266 -6.914 1 88.88 187 LEU B N 1
ATOM 5535 C CA . LEU B 1 187 ? 26.906 -17.281 -6.535 1 88.88 187 LEU B CA 1
ATOM 5536 C C . LEU B 1 187 ? 28.266 -16.641 -6.242 1 88.88 187 LEU B C 1
ATOM 5538 O O . LEU B 1 187 ? 28.891 -16.922 -5.219 1 88.88 187 LEU B O 1
ATOM 5542 N N . LEU B 1 188 ? 28.578 -15.758 -7.105 1 86.06 188 LEU B N 1
ATOM 5543 C CA . LEU B 1 188 ? 29.859 -15.086 -6.949 1 86.06 188 LEU B CA 1
ATOM 5544 C C . LEU B 1 188 ? 29.875 -14.227 -5.691 1 86.06 188 LEU B C 1
ATOM 5546 O O . LEU B 1 188 ? 30.859 -14.227 -4.945 1 86.06 188 LEU B O 1
ATOM 5550 N N . GLN B 1 189 ? 28.844 -13.531 -5.488 1 82.56 189 GLN B N 1
ATOM 5551 C CA . GLN B 1 189 ? 28.75 -12.688 -4.309 1 82.56 189 GLN B CA 1
ATOM 5552 C C . GLN B 1 189 ? 28.797 -13.516 -3.027 1 82.56 189 GLN B C 1
ATOM 5554 O O . GLN B 1 189 ? 29.406 -13.117 -2.043 1 82.56 189 GLN B O 1
ATOM 5559 N N . LYS B 1 190 ? 28.141 -14.562 -3.025 1 84.12 190 LYS B N 1
ATOM 5560 C CA . LYS B 1 190 ? 28.109 -15.438 -1.854 1 84.12 190 LYS B CA 1
ATOM 5561 C C . LYS B 1 190 ? 29.5 -15.992 -1.555 1 84.12 190 LYS B C 1
ATOM 5563 O O . LYS B 1 190 ? 29.938 -16.016 -0.4 1 84.12 190 LYS B O 1
ATOM 5568 N N . VAL B 1 191 ? 30.172 -16.406 -2.58 1 86.12 191 VAL B N 1
ATOM 5569 C CA . VAL B 1 191 ? 31.5 -17 -2.398 1 86.12 191 VAL B CA 1
ATOM 5570 C C . VAL B 1 191 ? 32.469 -15.93 -1.895 1 86.12 191 VAL B C 1
ATOM 5572 O O . VAL B 1 191 ? 33.344 -16.219 -1.089 1 86.12 191 VAL B O 1
ATOM 5575 N N . ARG B 1 192 ? 32.219 -14.742 -2.264 1 81.88 192 ARG B N 1
ATOM 5576 C CA . ARG B 1 192 ? 33.125 -13.656 -1.914 1 81.88 192 ARG B CA 1
ATOM 5577 C C . ARG B 1 192 ? 32.844 -13.141 -0.503 1 81.88 192 ARG B C 1
ATOM 5579 O O . ARG B 1 192 ? 33.781 -12.672 0.177 1 81.88 192 ARG B O 1
ATOM 5586 N N . ASN B 1 193 ? 31.625 -13.297 -0.082 1 78.12 193 ASN B N 1
ATOM 5587 C CA . ASN B 1 193 ? 31.266 -12.617 1.16 1 78.12 193 ASN B CA 1
ATOM 5588 C C . ASN B 1 193 ? 30.953 -13.617 2.273 1 78.12 193 ASN B C 1
ATOM 5590 O O . ASN B 1 193 ? 30.938 -13.25 3.451 1 78.12 193 ASN B O 1
ATOM 5594 N N . SER B 1 194 ? 30.781 -14.805 1.943 1 78.44 194 SER B N 1
ATOM 5595 C CA . SER B 1 194 ? 30.422 -15.781 2.965 1 78.44 194 SER B CA 1
ATOM 5596 C C . SER B 1 194 ? 31.641 -16.219 3.77 1 78.44 194 SER B C 1
ATOM 5598 O O . SER B 1 194 ? 32.688 -16.547 3.201 1 78.44 194 SER B O 1
ATOM 5600 N N . PRO B 1 195 ? 31.422 -16.266 5.035 1 76.19 195 PRO B N 1
ATOM 5601 C CA . PRO B 1 195 ? 32.5 -16.766 5.891 1 76.19 195 PRO B CA 1
ATOM 5602 C C . PRO B 1 195 ? 32.812 -18.234 5.633 1 76.19 195 PRO B C 1
ATOM 5604 O O . PRO B 1 195 ? 33.906 -18.703 5.969 1 76.19 195 PRO B O 1
ATOM 5607 N N . ASP B 1 196 ? 31.922 -18.953 5.031 1 76.44 196 ASP B N 1
ATOM 5608 C CA . ASP B 1 196 ? 32.125 -20.375 4.75 1 76.44 196 ASP B CA 1
ATOM 5609 C C . ASP B 1 196 ? 33.281 -20.578 3.777 1 76.44 196 ASP B C 1
ATOM 5611 O O . ASP B 1 196 ? 33.906 -21.641 3.773 1 76.44 196 ASP B O 1
ATOM 5615 N N . TYR B 1 197 ? 33.562 -19.5 2.99 1 80.56 197 TYR B N 1
ATOM 5616 C CA . TYR B 1 197 ? 34.5 -19.703 1.892 1 80.56 197 TYR B CA 1
ATOM 5617 C C . TYR B 1 197 ? 35.688 -18.734 1.998 1 80.56 197 TYR B C 1
ATOM 5619 O O . TYR B 1 197 ? 36.438 -18.547 1.033 1 80.56 197 TYR B O 1
ATOM 5627 N N . LYS B 1 198 ? 35.844 -18.156 3.049 1 76.88 198 LYS B N 1
ATOM 5628 C CA . LYS B 1 198 ? 36.875 -17.156 3.23 1 76.88 198 LYS B CA 1
ATOM 5629 C C . LYS B 1 198 ? 38.25 -17.734 2.961 1 76.88 198 LYS B C 1
ATOM 5631 O O . LYS B 1 198 ? 39.156 -17.062 2.42 1 76.88 198 LYS B O 1
ATOM 5636 N N . SER B 1 199 ? 38.438 -19 3.205 1 77.12 199 SER B N 1
ATOM 5637 C CA . SER B 1 199 ? 39.781 -19.594 3.127 1 77.12 199 SER B CA 1
ATOM 5638 C C . SER B 1 199 ? 39.906 -20.453 1.872 1 77.12 199 SER B C 1
ATOM 5640 O O . SER B 1 199 ? 40.875 -21.203 1.732 1 77.12 199 SER B O 1
ATOM 5642 N N . MET B 1 200 ? 39 -20.312 1.052 1 83 200 MET B N 1
ATOM 5643 C CA . MET B 1 200 ? 39 -21.125 -0.163 1 83 200 MET B CA 1
ATOM 5644 C C . MET B 1 200 ? 39.156 -20.234 -1.402 1 83 200 MET B C 1
ATOM 5646 O O . MET B 1 200 ? 38.562 -19.156 -1.474 1 83 200 MET B O 1
ATOM 5650 N N . PRO B 1 201 ? 40.031 -20.719 -2.303 1 87.81 201 PRO B N 1
ATOM 5651 C CA . PRO B 1 201 ? 40.062 -20 -3.578 1 87.81 201 PRO B CA 1
ATOM 5652 C C . PRO B 1 201 ? 38.688 -19.906 -4.227 1 87.81 201 PRO B C 1
ATOM 5654 O O . PRO B 1 201 ? 37.875 -20.828 -4.078 1 87.81 201 PRO B O 1
ATOM 5657 N N . GLU B 1 202 ? 38.438 -18.875 -4.91 1 88.56 202 GLU B N 1
ATOM 5658 C CA . GLU B 1 202 ? 37.125 -18.547 -5.461 1 88.56 202 GLU B CA 1
ATOM 5659 C C . GLU B 1 202 ? 36.594 -19.688 -6.332 1 88.56 202 GLU B C 1
ATOM 5661 O O . GLU B 1 202 ? 35.406 -20.047 -6.238 1 88.56 202 GLU B O 1
ATOM 5666 N N . HIS B 1 203 ? 37.469 -20.266 -7.164 1 90.19 203 HIS B N 1
ATOM 5667 C CA . HIS B 1 203 ? 37.031 -21.312 -8.078 1 90.19 203 HIS B CA 1
ATOM 5668 C C . HIS B 1 203 ? 36.594 -22.562 -7.324 1 90.19 203 HIS B C 1
ATOM 5670 O O . HIS B 1 203 ? 35.594 -23.188 -7.684 1 90.19 203 HIS B O 1
ATOM 5676 N N . GLU B 1 204 ? 37.281 -22.906 -6.34 1 90.12 204 GLU B N 1
ATOM 5677 C CA . GLU B 1 204 ? 36.938 -24.062 -5.516 1 90.12 204 GLU B CA 1
ATOM 5678 C C . GLU B 1 204 ? 35.688 -23.797 -4.707 1 90.12 204 GLU B C 1
ATOM 5680 O O . GLU B 1 204 ? 34.844 -24.688 -4.531 1 90.12 204 GLU B O 1
ATOM 5685 N N . ALA B 1 205 ? 35.688 -22.609 -4.234 1 89.12 205 ALA B N 1
ATOM 5686 C CA . ALA B 1 205 ? 34.5 -22.203 -3.469 1 89.12 205 ALA B CA 1
ATOM 5687 C C . ALA B 1 205 ? 33.25 -22.281 -4.324 1 89.12 205 ALA B C 1
ATOM 5689 O O . ALA B 1 205 ? 32.188 -22.734 -3.859 1 89.12 205 ALA B O 1
ATOM 5690 N N . LEU B 1 206 ? 33.344 -21.859 -5.5 1 91.06 206 LEU B N 1
ATOM 5691 C CA . LEU B 1 206 ? 32.219 -21.891 -6.422 1 91.06 206 LEU B CA 1
ATOM 5692 C C . LEU B 1 206 ? 31.781 -23.312 -6.695 1 91.06 206 LEU B C 1
ATOM 5694 O O . LEU B 1 206 ? 30.578 -23.594 -6.758 1 91.06 206 LEU B O 1
ATOM 5698 N N . GLN B 1 207 ? 32.688 -24.172 -6.863 1 90.38 207 GLN B N 1
ATOM 5699 C CA . GLN B 1 207 ? 32.375 -25.578 -7.113 1 90.38 207 GLN B CA 1
ATOM 5700 C C . GLN B 1 207 ? 31.703 -26.219 -5.902 1 90.38 207 GLN B C 1
ATOM 5702 O O . GLN B 1 207 ? 30.766 -27 -6.047 1 90.38 207 GLN B O 1
ATOM 5707 N N . ASP B 1 208 ? 32.219 -25.906 -4.812 1 89.56 208 ASP B N 1
ATOM 5708 C CA . ASP B 1 208 ? 31.641 -26.422 -3.58 1 89.56 208 ASP B CA 1
ATOM 5709 C C . ASP B 1 208 ? 30.203 -25.922 -3.416 1 89.56 208 ASP B C 1
ATOM 5711 O O . ASP B 1 208 ? 29.312 -26.703 -3.047 1 89.56 208 ASP B O 1
ATOM 5715 N N . LEU B 1 209 ? 30.062 -24.703 -3.639 1 89.06 209 LEU B N 1
ATOM 5716 C CA . LEU B 1 209 ? 28.719 -24.125 -3.523 1 89.06 209 LEU B CA 1
ATOM 5717 C C . LEU B 1 209 ? 27.766 -24.781 -4.508 1 89.06 209 LEU B C 1
ATOM 5719 O O . LEU B 1 209 ? 26.609 -25.062 -4.168 1 89.06 209 LEU B O 1
ATOM 5723 N N . LYS B 1 210 ? 28.188 -24.984 -5.66 1 91.12 210 LYS B N 1
ATOM 5724 C CA . LYS B 1 210 ? 27.359 -25.641 -6.664 1 91.12 210 LYS B CA 1
ATOM 5725 C C . LYS B 1 210 ? 26.984 -27.062 -6.23 1 91.12 210 LYS B C 1
ATOM 5727 O O . LYS B 1 210 ? 25.859 -27.5 -6.445 1 91.12 210 LYS B O 1
ATOM 5732 N N . ARG B 1 211 ? 27.906 -27.734 -5.695 1 89.44 211 ARG B N 1
ATOM 5733 C CA . ARG B 1 211 ? 27.625 -29.062 -5.164 1 89.44 211 ARG B CA 1
ATOM 5734 C C . ARG B 1 211 ? 26.609 -29 -4.035 1 89.44 211 ARG B C 1
ATOM 5736 O O . ARG B 1 211 ? 25.703 -29.844 -3.963 1 89.44 211 ARG B O 1
ATOM 5743 N N . ARG B 1 212 ? 26.828 -28.094 -3.188 1 87.38 212 ARG B N 1
ATOM 5744 C CA . ARG B 1 212 ? 25.891 -27.875 -2.096 1 87.38 212 ARG B CA 1
ATOM 5745 C C . ARG B 1 212 ? 24.484 -27.625 -2.627 1 87.38 212 ARG B C 1
ATOM 5747 O O . ARG B 1 212 ? 23.516 -28.188 -2.119 1 87.38 212 ARG B O 1
ATOM 5754 N N . ILE B 1 213 ? 24.359 -26.828 -3.607 1 89.69 213 ILE B N 1
ATOM 5755 C CA . ILE B 1 213 ? 23.062 -26.484 -4.207 1 89.69 213 ILE B CA 1
ATOM 5756 C C . ILE B 1 213 ? 22.438 -27.734 -4.82 1 89.69 213 ILE B C 1
ATOM 5758 O O . ILE B 1 213 ? 21.234 -27.953 -4.684 1 89.69 213 ILE B O 1
ATOM 5762 N N . SER B 1 214 ? 23.234 -28.531 -5.391 1 89.38 214 SER B N 1
ATOM 5763 C CA . SER B 1 214 ? 22.75 -29.766 -5.996 1 89.38 214 SER B CA 1
ATOM 5764 C C . SER B 1 214 ? 22.172 -30.703 -4.945 1 89.38 214 SER B C 1
ATOM 5766 O O . SER B 1 214 ? 21.156 -31.375 -5.195 1 89.38 214 SER B O 1
ATOM 5768 N N . GLU B 1 215 ? 22.812 -30.766 -3.883 1 86.62 215 GLU B N 1
ATOM 5769 C CA . GLU B 1 215 ? 22.312 -31.594 -2.785 1 86.62 215 GLU B CA 1
ATOM 5770 C C . GLU B 1 215 ? 20.953 -31.078 -2.289 1 86.62 215 GLU B C 1
ATOM 5772 O O . GLU B 1 215 ? 20.047 -31.875 -2.053 1 86.62 215 GLU B O 1
ATOM 5777 N N . TYR B 1 216 ? 20.812 -29.828 -2.158 1 87.88 216 TYR B N 1
ATOM 5778 C CA . TYR B 1 216 ? 19.547 -29.234 -1.736 1 87.88 216 TYR B CA 1
ATOM 5779 C C . TYR B 1 216 ? 18.469 -29.453 -2.781 1 87.88 216 TYR B C 1
ATOM 5781 O O . TYR B 1 216 ? 17.312 -29.75 -2.439 1 87.88 216 TYR B O 1
ATOM 5789 N N . GLU B 1 217 ? 18.859 -29.281 -3.992 1 89.81 217 GLU B N 1
ATOM 5790 C CA . GLU B 1 217 ? 17.906 -29.359 -5.102 1 89.81 217 GLU B CA 1
ATOM 5791 C C . GLU B 1 217 ? 17.266 -30.734 -5.184 1 89.81 217 GLU B C 1
ATOM 5793 O O . GLU B 1 217 ? 16.109 -30.875 -5.559 1 89.81 217 GLU B O 1
ATOM 5798 N N . SER B 1 218 ? 18.016 -31.734 -4.812 1 87.75 218 SER B N 1
ATOM 5799 C CA . SER B 1 218 ? 17.531 -33.125 -4.91 1 87.75 218 SER B CA 1
ATOM 5800 C C . SER B 1 218 ? 16.391 -33.375 -3.932 1 87.75 218 SER B C 1
ATOM 5802 O O . SER B 1 218 ? 15.57 -34.25 -4.148 1 87.75 218 SER B O 1
ATOM 5804 N N . GLN B 1 219 ? 16.266 -32.562 -2.928 1 87.31 219 GLN B N 1
ATOM 5805 C CA . GLN B 1 219 ? 15.242 -32.781 -1.908 1 87.31 219 GLN B CA 1
ATOM 5806 C C . GLN B 1 219 ? 14.297 -31.578 -1.833 1 87.31 219 GLN B C 1
ATOM 5808 O O . GLN B 1 219 ? 13.406 -31.531 -0.987 1 87.31 219 GLN B O 1
ATOM 5813 N N . TYR B 1 220 ? 14.391 -30.688 -2.688 1 92.31 220 TYR B N 1
ATOM 5814 C CA . TYR B 1 220 ? 13.695 -29.406 -2.566 1 92.31 220 TYR B CA 1
ATOM 5815 C C . TYR B 1 220 ? 12.242 -29.531 -3 1 92.31 220 TYR B C 1
ATOM 5817 O O . TYR B 1 220 ? 11.953 -30.062 -4.078 1 92.31 220 TYR B O 1
ATOM 5825 N N . GLU B 1 221 ? 11.328 -29.172 -2.162 1 94.56 221 GLU B N 1
ATOM 5826 C CA . GLU B 1 221 ? 9.898 -29.031 -2.451 1 94.56 221 GLU B CA 1
ATOM 5827 C C . GLU B 1 221 ? 9.438 -27.578 -2.307 1 94.56 221 GLU B C 1
ATOM 5829 O O . GLU B 1 221 ? 9.453 -27.031 -1.205 1 94.56 221 GLU B O 1
ATOM 5834 N N . THR B 1 222 ? 8.969 -27 -3.379 1 95.06 222 THR B N 1
ATOM 5835 C CA . THR B 1 222 ? 8.523 -25.609 -3.352 1 95.06 222 THR B CA 1
ATOM 5836 C C . THR B 1 222 ? 7.219 -25.469 -2.57 1 95.06 222 THR B C 1
ATOM 5838 O O . THR B 1 222 ? 6.465 -26.438 -2.443 1 95.06 222 THR B O 1
ATOM 5841 N N . LEU B 1 223 ? 6.938 -24.312 -2.068 1 95.94 223 LEU B N 1
ATOM 5842 C CA . LEU B 1 223 ? 5.691 -24.047 -1.364 1 95.94 223 LEU B CA 1
ATOM 5843 C C . LEU B 1 223 ? 4.492 -24.266 -2.277 1 95.94 223 LEU B C 1
ATOM 5845 O O . LEU B 1 223 ? 4.527 -23.922 -3.457 1 95.94 223 LEU B O 1
ATOM 5849 N N . SER B 1 224 ? 3.443 -24.859 -1.716 1 94.19 224 SER B N 1
ATOM 5850 C CA . SER B 1 224 ? 2.225 -25.141 -2.463 1 94.19 224 SER B CA 1
ATOM 5851 C C . SER B 1 224 ? 0.982 -24.797 -1.649 1 94.19 224 SER B C 1
ATOM 5853 O O . SER B 1 224 ? 1.01 -24.844 -0.418 1 94.19 224 SER B O 1
ATOM 5855 N N . PRO B 1 225 ? -0.109 -24.453 -2.369 1 90.62 225 PRO B N 1
ATOM 5856 C CA . PRO B 1 225 ? -1.359 -24.156 -1.669 1 90.62 225 PRO B CA 1
ATOM 5857 C C . PRO B 1 225 ? -1.863 -25.328 -0.828 1 90.62 225 PRO B C 1
ATOM 5859 O O . PRO B 1 225 ? -2.646 -25.125 0.105 1 90.62 225 PRO B O 1
ATOM 5862 N N . GLU B 1 226 ? -1.428 -26.484 -1.108 1 90.44 226 GLU B N 1
ATOM 5863 C CA . GLU B 1 226 ? -1.855 -27.688 -0.391 1 90.44 226 GLU B CA 1
ATOM 5864 C C . GLU B 1 226 ? -1.407 -27.641 1.067 1 90.44 226 GLU B C 1
ATOM 5866 O O . GLU B 1 226 ? -2.006 -28.297 1.924 1 90.44 226 GLU B O 1
ATOM 5871 N N . GLU B 1 227 ? -0.338 -26.906 1.272 1 93.19 227 GLU B N 1
ATOM 5872 C CA . GLU B 1 227 ? 0.171 -26.797 2.637 1 93.19 227 GLU B CA 1
ATOM 5873 C C . GLU B 1 227 ? -0.752 -25.938 3.502 1 93.19 227 GLU B C 1
ATOM 5875 O O . GLU B 1 227 ? -0.644 -25.953 4.73 1 93.19 227 GLU B O 1
ATOM 5880 N N . ASN B 1 228 ? -1.672 -25.203 2.893 1 89.62 228 ASN B N 1
ATOM 5881 C CA . ASN B 1 228 ? -2.67 -24.375 3.561 1 89.62 228 ASN B CA 1
ATOM 5882 C C . ASN B 1 228 ? -2.025 -23.391 4.539 1 89.62 228 ASN B C 1
ATOM 5884 O O . ASN B 1 228 ? -2.463 -23.281 5.684 1 89.62 228 ASN B O 1
ATOM 5888 N N . MET B 1 229 ? -0.88 -22.859 4.117 1 92.44 229 MET B N 1
ATOM 5889 C CA . MET B 1 229 ? -0.155 -21.875 4.922 1 92.44 229 MET B CA 1
ATOM 5890 C C . MET B 1 229 ? -0.125 -20.516 4.23 1 92.44 229 MET B C 1
ATOM 5892 O O . MET B 1 229 ? -0.344 -20.422 3.02 1 92.44 229 MET B O 1
ATOM 5896 N N . ALA B 1 230 ? -0.003 -19.5 5.074 1 94 230 ALA B N 1
ATOM 5897 C CA . ALA B 1 230 ? 0.233 -18.172 4.504 1 94 230 ALA B CA 1
ATOM 5898 C C . ALA B 1 230 ? 1.639 -18.062 3.918 1 94 230 ALA B C 1
ATOM 5900 O O . ALA B 1 230 ? 2.621 -18.391 4.59 1 94 230 ALA B O 1
ATOM 5901 N N . TYR B 1 231 ? 1.719 -17.688 2.625 1 96.88 231 TYR B N 1
ATOM 5902 C CA . TYR B 1 231 ? 3.066 -17.547 2.086 1 96.88 231 TYR B CA 1
ATOM 5903 C C . TYR B 1 231 ? 3.094 -16.531 0.942 1 96.88 231 TYR B C 1
ATOM 5905 O O . TYR B 1 231 ? 2.053 -16.219 0.364 1 96.88 231 TYR B O 1
ATOM 5913 N N . ILE B 1 232 ? 4.188 -15.992 0.723 1 96.44 232 ILE B N 1
ATOM 5914 C CA . ILE B 1 232 ? 4.555 -15.164 -0.419 1 96.44 232 ILE B CA 1
ATOM 5915 C C . ILE B 1 232 ? 5.695 -15.828 -1.191 1 96.44 232 ILE B C 1
ATOM 5917 O O . ILE B 1 232 ? 6.766 -16.078 -0.634 1 96.44 232 ILE B O 1
ATOM 5921 N N . LYS B 1 233 ? 5.477 -16.141 -2.434 1 96.12 233 LYS B N 1
ATOM 5922 C CA . LYS B 1 233 ? 6.516 -16.672 -3.311 1 96.12 233 LYS B CA 1
ATOM 5923 C C . LYS B 1 233 ? 6.996 -15.609 -4.297 1 96.12 233 LYS B C 1
ATOM 5925 O O . LYS B 1 233 ? 6.199 -15.055 -5.055 1 96.12 233 LYS B O 1
ATOM 5930 N N . LEU B 1 234 ? 8.242 -15.344 -4.227 1 95.31 234 LEU B N 1
ATOM 5931 C CA . LEU B 1 234 ? 8.852 -14.375 -5.133 1 95.31 234 LEU B CA 1
ATOM 5932 C C . LEU B 1 234 ? 9.68 -15.07 -6.203 1 95.31 234 LEU B C 1
ATOM 5934 O O . LEU B 1 234 ? 10.562 -15.875 -5.891 1 95.31 234 LEU B O 1
ATOM 5938 N N . PHE B 1 235 ? 9.391 -14.734 -7.445 1 93.12 235 PHE B N 1
ATOM 5939 C CA . PHE B 1 235 ? 10.18 -15.234 -8.562 1 93.12 235 PHE B CA 1
ATOM 5940 C C . PHE B 1 235 ? 11.07 -14.141 -9.125 1 93.12 235 PHE B C 1
ATOM 5942 O O . PHE B 1 235 ? 10.578 -13.102 -9.578 1 93.12 235 PHE B O 1
ATOM 5949 N N . ASN B 1 236 ? 12.367 -14.391 -9.109 1 89.31 236 ASN B N 1
ATOM 5950 C CA . ASN B 1 236 ? 13.328 -13.414 -9.609 1 89.31 236 ASN B CA 1
ATOM 5951 C C . ASN B 1 236 ? 13.062 -12.023 -9.039 1 89.31 236 ASN B C 1
ATOM 5953 O O . ASN B 1 236 ? 12.977 -11.047 -9.789 1 89.31 236 ASN B O 1
ATOM 5957 N N . LEU B 1 237 ? 12.836 -12.164 -7.652 1 81.5 237 LEU B N 1
ATOM 5958 C CA . LEU B 1 237 ? 12.5 -11.008 -6.832 1 81.5 237 LEU B CA 1
ATOM 5959 C C . LEU B 1 237 ? 11.125 -10.469 -7.203 1 81.5 237 LEU B C 1
ATOM 5961 O O . LEU B 1 237 ? 10.102 -10.969 -6.727 1 81.5 237 LEU B O 1
ATOM 5965 N N . SER B 1 238 ? 10.969 -9.625 -8.289 1 76.62 238 SER B N 1
ATOM 5966 C CA . SER B 1 238 ? 9.664 -8.984 -8.406 1 76.62 238 SER B CA 1
ATOM 5967 C C . SER B 1 238 ? 9.039 -9.242 -9.773 1 76.62 238 SER B C 1
ATOM 5969 O O . SER B 1 238 ? 8.055 -8.602 -10.148 1 76.62 238 SER B O 1
ATOM 5971 N N . SER B 1 239 ? 9.523 -10.273 -10.469 1 85.25 239 SER B N 1
ATOM 5972 C CA . SER B 1 239 ? 8.945 -10.516 -11.789 1 85.25 239 SER B CA 1
ATOM 5973 C C . SER B 1 239 ? 7.59 -11.195 -11.68 1 85.25 239 SER B C 1
ATOM 5975 O O . SER B 1 239 ? 6.68 -10.914 -12.461 1 85.25 239 SER B O 1
ATOM 5977 N N . GLN B 1 240 ? 7.523 -12.141 -10.703 1 91.69 240 GLN B N 1
ATOM 5978 C CA . GLN B 1 240 ? 6.273 -12.828 -10.398 1 91.69 240 GLN B CA 1
ATOM 5979 C C . GLN B 1 240 ? 6.102 -13 -8.891 1 91.69 240 GLN B C 1
ATOM 5981 O O . GLN B 1 240 ? 7.082 -13.18 -8.164 1 91.69 240 GLN B O 1
ATOM 5986 N N . LEU B 1 241 ? 4.871 -12.914 -8.469 1 95.06 241 LEU B N 1
ATOM 5987 C CA . LEU B 1 241 ? 4.555 -13.141 -7.059 1 95.06 241 LEU B CA 1
ATOM 5988 C C . LEU B 1 241 ? 3.324 -14.031 -6.914 1 95.06 241 LEU B C 1
ATOM 5990 O O . LEU B 1 241 ? 2.33 -13.836 -7.617 1 95.06 241 LEU B O 1
ATOM 5994 N N . HIS B 1 242 ? 3.459 -15.062 -6.113 1 95.88 242 HIS B N 1
ATOM 5995 C CA . HIS B 1 242 ? 2.32 -15.883 -5.715 1 95.88 242 HIS B CA 1
ATOM 5996 C C . HIS B 1 242 ? 2 -15.695 -4.234 1 95.88 242 HIS B C 1
ATOM 5998 O O . HIS B 1 242 ? 2.857 -15.906 -3.377 1 95.88 242 HIS B O 1
ATOM 6004 N N . LEU B 1 243 ? 0.835 -15.266 -4 1 95.88 243 LEU B N 1
ATOM 6005 C CA . LEU B 1 243 ? 0.367 -15.016 -2.641 1 95.88 243 LEU B CA 1
ATOM 6006 C C . LEU B 1 243 ? -0.688 -16.047 -2.234 1 95.88 243 LEU B C 1
ATOM 6008 O O . LEU B 1 243 ? -1.549 -16.406 -3.037 1 95.88 243 LEU B O 1
ATOM 6012 N N . ASN B 1 244 ? -0.537 -16.562 -1.024 1 94.5 244 ASN B N 1
ATOM 6013 C CA . ASN B 1 244 ? -1.528 -17.469 -0.457 1 94.5 244 ASN B CA 1
ATOM 6014 C C . ASN B 1 244 ? -1.929 -17.047 0.955 1 94.5 244 ASN B C 1
ATOM 6016 O O . ASN B 1 244 ? -1.072 -16.906 1.83 1 94.5 244 ASN B O 1
ATOM 6020 N N . HIS B 1 245 ? -3.201 -16.766 1.224 1 91.88 245 HIS B N 1
ATOM 6021 C CA . HIS B 1 245 ? -3.777 -16.453 2.527 1 91.88 245 HIS B CA 1
ATOM 6022 C C . HIS B 1 245 ? -3.094 -15.25 3.156 1 91.88 245 HIS B C 1
ATOM 6024 O O . HIS B 1 245 ? -2.701 -15.297 4.324 1 91.88 245 HIS B O 1
ATOM 6030 N N . ILE B 1 246 ? -2.934 -14.258 2.416 1 91.56 246 ILE B N 1
ATOM 6031 C CA . ILE B 1 246 ? -2.355 -13.008 2.904 1 91.56 246 ILE B CA 1
ATOM 6032 C C . ILE B 1 246 ? -3.467 -12.086 3.398 1 91.56 246 ILE B C 1
ATOM 6034 O O . ILE B 1 246 ? -4.027 -11.305 2.623 1 91.56 246 ILE B O 1
ATOM 6038 N N . TYR B 1 247 ? -3.852 -12.07 4.68 1 85.06 247 TYR B N 1
ATOM 6039 C CA . TYR B 1 247 ? -4.992 -11.32 5.191 1 85.06 247 TYR B CA 1
ATOM 6040 C C . TYR B 1 247 ? -4.566 -10.375 6.309 1 85.06 247 TYR B C 1
ATOM 6042 O O . TYR B 1 247 ? -5.172 -9.32 6.5 1 85.06 247 TYR B O 1
ATOM 6050 N N . GLY B 1 248 ? -3.615 -10.602 7.105 1 81.31 248 GLY B N 1
ATOM 6051 C CA . GLY B 1 248 ? -3.178 -9.734 8.188 1 81.31 248 GLY B CA 1
ATOM 6052 C C . GLY B 1 248 ? -2.502 -8.469 7.711 1 81.31 248 GLY B C 1
ATOM 6053 O O . GLY B 1 248 ? -1.953 -8.43 6.609 1 81.31 248 GLY B O 1
ATOM 6054 N N . ARG B 1 249 ? -2.662 -7.461 8.516 1 80.81 249 ARG B N 1
ATOM 6055 C CA . ARG B 1 249 ? -2.121 -6.152 8.172 1 80.81 249 ARG B CA 1
ATOM 6056 C C . ARG B 1 249 ? -0.643 -6.246 7.812 1 80.81 249 ARG B C 1
ATOM 6058 O O . ARG B 1 249 ? -0.204 -5.672 6.816 1 80.81 249 ARG B O 1
ATOM 6065 N N . LEU B 1 250 ? 0.064 -6.949 8.633 1 85.19 250 LEU B N 1
ATOM 6066 C CA . LEU B 1 250 ? 1.5 -7.031 8.391 1 85.19 250 LEU B CA 1
ATOM 6067 C C . LEU B 1 250 ? 1.787 -7.746 7.074 1 85.19 250 LEU B C 1
ATOM 6069 O O . LEU B 1 250 ? 2.549 -7.25 6.242 1 85.19 250 LEU B O 1
ATOM 6073 N N . ALA B 1 251 ? 1.17 -8.914 6.91 1 87.44 251 ALA B N 1
ATOM 6074 C CA . ALA B 1 251 ? 1.407 -9.68 5.691 1 87.44 251 ALA B CA 1
ATOM 6075 C C . ALA B 1 251 ? 1.036 -8.875 4.449 1 87.44 251 ALA B C 1
ATOM 6077 O O . ALA B 1 251 ? 1.771 -8.875 3.461 1 87.44 251 ALA B O 1
ATOM 6078 N N . LYS B 1 252 ? 0.018 -8.172 4.523 1 88.25 252 LYS B N 1
ATOM 6079 C CA . LYS B 1 252 ? -0.446 -7.375 3.395 1 88.25 252 LYS B CA 1
ATOM 6080 C C . LYS B 1 252 ? 0.51 -6.219 3.109 1 88.25 252 LYS B C 1
ATOM 6082 O O . LYS B 1 252 ? 0.725 -5.855 1.95 1 88.25 252 LYS B O 1
ATOM 6087 N N . SER B 1 253 ? 1.029 -5.707 4.18 1 88.5 253 SER B N 1
ATOM 6088 C CA . SER B 1 253 ? 1.938 -4.578 4.012 1 88.5 253 SER B CA 1
ATOM 6089 C C . SER B 1 253 ? 3.258 -5.02 3.383 1 88.5 253 SER B C 1
ATOM 6091 O O . SER B 1 253 ? 3.955 -4.215 2.762 1 88.5 253 SER B O 1
ATOM 6093 N N . LEU B 1 254 ? 3.582 -6.258 3.48 1 93.12 254 LEU B N 1
ATOM 6094 C CA . LEU B 1 254 ? 4.852 -6.766 2.963 1 93.12 254 LEU B CA 1
ATOM 6095 C C . LEU B 1 254 ? 4.793 -6.918 1.447 1 93.12 254 LEU B C 1
ATOM 6097 O O . LEU B 1 254 ? 5.824 -6.828 0.772 1 93.12 254 LEU B O 1
ATOM 6101 N N . VAL B 1 255 ? 3.615 -7.125 0.915 1 93.56 255 VAL B N 1
ATOM 6102 C CA . VAL B 1 255 ? 3.469 -7.461 -0.497 1 93.56 255 VAL B CA 1
ATOM 6103 C C . VAL B 1 255 ? 3.926 -6.289 -1.36 1 93.56 255 VAL B C 1
ATOM 6105 O O . VAL B 1 255 ? 4.836 -6.43 -2.18 1 93.56 255 VAL B O 1
ATOM 6108 N N . PRO B 1 256 ? 3.363 -5.098 -1.114 1 91.5 256 PRO B N 1
ATOM 6109 C CA . PRO B 1 256 ? 3.838 -3.988 -1.943 1 91.5 256 PRO B CA 1
ATOM 6110 C C . PRO B 1 256 ? 5.328 -3.709 -1.76 1 91.5 256 PRO B C 1
ATOM 6112 O O . PRO B 1 256 ? 6.008 -3.32 -2.713 1 91.5 256 PRO B O 1
ATOM 6115 N N . TYR B 1 257 ? 5.762 -3.865 -0.548 1 93.94 257 TYR B N 1
ATOM 6116 C CA . TYR B 1 257 ? 7.184 -3.652 -0.302 1 93.94 257 TYR B CA 1
ATOM 6117 C C . TYR B 1 257 ? 8.031 -4.645 -1.092 1 93.94 257 TYR B C 1
ATOM 6119 O O . TYR B 1 257 ? 8.977 -4.254 -1.777 1 93.94 257 TYR B O 1
ATOM 6127 N N . MET B 1 258 ? 7.711 -5.902 -1.051 1 93.19 258 MET B N 1
ATOM 6128 C CA . MET B 1 258 ? 8.469 -6.957 -1.724 1 93.19 258 MET B CA 1
ATOM 6129 C C . MET B 1 258 ? 8.398 -6.793 -3.238 1 93.19 258 MET B C 1
ATOM 6131 O O . MET B 1 258 ? 9.352 -7.117 -3.945 1 93.19 258 MET B O 1
ATOM 6135 N N . MET B 1 259 ? 7.312 -6.242 -3.697 1 91.69 259 MET B N 1
ATOM 6136 C CA . MET B 1 259 ? 7.172 -5.977 -5.125 1 91.69 259 MET B CA 1
ATOM 6137 C C . MET B 1 259 ? 8.078 -4.828 -5.559 1 91.69 259 MET B C 1
ATOM 6139 O O . MET B 1 259 ? 8.336 -4.656 -6.75 1 91.69 259 MET B O 1
ATOM 6143 N N . SER B 1 260 ? 8.531 -4.023 -4.602 1 90.88 260 SER B N 1
ATOM 6144 C CA . SER B 1 260 ? 9.234 -2.789 -4.934 1 90.88 260 SER B CA 1
ATOM 6145 C C . SER B 1 260 ? 10.75 -2.988 -4.887 1 90.88 260 SER B C 1
ATOM 6147 O O . SER B 1 260 ? 11.5 -2.25 -5.531 1 90.88 260 SER B O 1
ATOM 6149 N N . ILE B 1 261 ? 11.234 -3.955 -4.152 1 88.31 261 ILE B N 1
ATOM 6150 C CA . ILE B 1 261 ? 12.672 -4.07 -3.93 1 88.31 261 ILE B CA 1
ATOM 6151 C C . ILE B 1 261 ? 13.32 -4.758 -5.125 1 88.31 261 ILE B C 1
ATOM 6153 O O . ILE B 1 261 ? 12.711 -5.617 -5.766 1 88.31 261 ILE B O 1
ATOM 6157 N N . HIS B 1 262 ? 14.484 -4.32 -5.48 1 85 262 HIS B N 1
ATOM 6158 C CA . HIS B 1 262 ? 15.305 -4.879 -6.547 1 85 262 HIS B CA 1
ATOM 6159 C C . HIS B 1 262 ? 16.781 -4.527 -6.348 1 85 262 HIS B C 1
ATOM 6161 O O . HIS B 1 262 ? 17.125 -3.742 -5.461 1 85 262 HIS B O 1
ATOM 6167 N N . VAL B 1 263 ? 17.609 -5.141 -7.137 1 78.81 263 VAL B N 1
ATOM 6168 C CA . VAL B 1 263 ? 19.047 -5 -6.938 1 78.81 263 VAL B CA 1
ATOM 6169 C C . VAL B 1 263 ? 19.594 -3.932 -7.879 1 78.81 263 VAL B C 1
ATOM 6171 O O . VAL B 1 263 ? 20.812 -3.707 -7.934 1 78.81 263 VAL B O 1
ATOM 6174 N N . GLY B 1 264 ? 18.75 -3.236 -8.555 1 78.38 264 GLY B N 1
ATOM 6175 C CA . GLY B 1 264 ? 19.219 -2.229 -9.5 1 78.38 264 GLY B CA 1
ATOM 6176 C C . GLY B 1 264 ? 19.906 -1.057 -8.82 1 78.38 264 GLY B C 1
ATOM 6177 O O . GLY B 1 264 ? 19.5 -0.631 -7.738 1 78.38 264 GLY B O 1
ATOM 6178 N N . HIS B 1 265 ? 20.969 -0.623 -9.477 1 82.94 265 HIS B N 1
ATOM 6179 C CA . HIS B 1 265 ? 21.703 0.533 -8.969 1 82.94 265 HIS B CA 1
ATOM 6180 C C . HIS B 1 265 ? 21.062 1.837 -9.453 1 82.94 265 HIS B C 1
ATOM 6182 O O . HIS B 1 265 ? 20.766 1.983 -10.641 1 82.94 265 HIS B O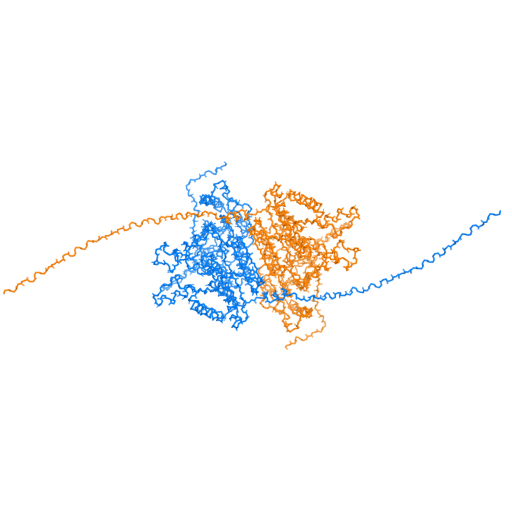 1
ATOM 6188 N N . ARG B 1 266 ? 20.781 2.699 -8.602 1 87.38 266 ARG B N 1
ATOM 6189 C CA . ARG B 1 266 ? 20.344 4.055 -8.922 1 87.38 266 ARG B CA 1
ATOM 6190 C C . ARG B 1 266 ? 20.594 5.004 -7.758 1 87.38 266 ARG B C 1
ATOM 6192 O O . ARG B 1 266 ? 20.469 4.617 -6.594 1 87.38 266 ARG B O 1
ATOM 6199 N N . PRO B 1 267 ? 20.969 6.199 -8.047 1 93.81 267 PRO B N 1
ATOM 6200 C CA . PRO B 1 267 ? 21.141 7.168 -6.961 1 93.81 267 PRO B CA 1
ATOM 6201 C C . PRO B 1 267 ? 19.812 7.801 -6.523 1 93.81 267 PRO B C 1
ATOM 6203 O O . PRO B 1 267 ? 18.938 8.031 -7.352 1 93.81 267 PRO B O 1
ATOM 6206 N N . ILE B 1 268 ? 19.688 8 -5.277 1 96.62 268 ILE B N 1
ATOM 6207 C CA . ILE B 1 268 ? 18.594 8.766 -4.68 1 96.62 268 ILE B CA 1
ATOM 6208 C C . ILE B 1 268 ? 19.141 10.039 -4.051 1 96.62 268 ILE B C 1
ATOM 6210 O O . ILE B 1 268 ? 20.062 9.992 -3.229 1 96.62 268 ILE B O 1
ATOM 6214 N N . PHE B 1 269 ? 18.594 11.164 -4.5 1 97.94 269 PHE B N 1
ATOM 6215 C CA . PHE B 1 269 ? 19.047 12.461 -4.004 1 97.94 269 PHE B CA 1
ATOM 6216 C C . PHE B 1 269 ? 18.031 13.039 -3.029 1 97.94 269 PHE B C 1
ATOM 6218 O O . PHE B 1 269 ? 16.891 13.359 -3.416 1 97.94 269 PHE B O 1
ATOM 6225 N N . LEU B 1 270 ? 18.406 13.141 -1.758 1 98.06 270 LEU B N 1
ATOM 6226 C CA . LEU B 1 270 ? 17.594 13.836 -0.761 1 98.06 270 LEU B CA 1
ATOM 6227 C C . LEU B 1 270 ? 18.062 15.281 -0.606 1 98.06 270 LEU B C 1
ATOM 6229 O O . LEU B 1 270 ? 19.219 15.539 -0.273 1 98.06 270 LEU B O 1
ATOM 6233 N N . VAL B 1 271 ? 17.125 16.203 -0.833 1 97.94 271 VAL B N 1
ATOM 6234 C CA . VAL B 1 271 ? 17.5 17.625 -0.838 1 97.94 271 VAL B CA 1
ATOM 6235 C C . VAL B 1 271 ? 16.5 18.422 -0.004 1 97.94 271 VAL B C 1
ATOM 6237 O O . VAL B 1 271 ? 15.281 18.266 -0.159 1 97.94 271 VAL B O 1
ATOM 6240 N N . ARG B 1 272 ? 17 19.219 0.866 1 95.88 272 ARG B N 1
ATOM 6241 C CA . ARG B 1 272 ? 16.156 20.156 1.604 1 95.88 272 ARG B CA 1
ATOM 6242 C C . ARG B 1 272 ? 15.695 21.297 0.708 1 95.88 272 ARG B C 1
ATOM 6244 O O . ARG B 1 272 ? 16.469 21.812 -0.099 1 95.88 272 ARG B O 1
ATOM 6251 N N . ALA B 1 273 ? 14.414 21.656 0.875 1 94.5 273 ALA B N 1
ATOM 6252 C CA . ALA B 1 273 ? 13.93 22.828 0.127 1 94.5 273 ALA B CA 1
ATOM 6253 C C . ALA B 1 273 ? 14.859 24.016 0.305 1 94.5 273 ALA B C 1
ATOM 6255 O O . ALA B 1 273 ? 15.344 24.281 1.408 1 94.5 273 ALA B O 1
ATOM 6256 N N . ALA B 1 274 ? 15.008 24.75 -0.717 1 91.38 274 ALA B N 1
ATOM 6257 C CA . ALA B 1 274 ? 16.016 25.812 -0.773 1 91.38 274 ALA B CA 1
ATOM 6258 C C . ALA B 1 274 ? 15.617 27 0.105 1 91.38 274 ALA B C 1
ATOM 6260 O O . ALA B 1 274 ? 14.492 27.062 0.598 1 91.38 274 ALA B O 1
ATOM 6261 N N . HIS B 1 275 ? 16.516 27.906 0.248 1 86.94 275 HIS B N 1
ATOM 6262 C CA . HIS B 1 275 ? 16.391 29.078 1.095 1 86.94 275 HIS B CA 1
ATOM 6263 C C . HIS B 1 275 ? 15.273 29.984 0.596 1 86.94 275 HIS B C 1
ATOM 6265 O O . HIS B 1 275 ? 15.109 30.172 -0.612 1 86.94 275 HIS B O 1
ATOM 6271 N N . VAL B 1 276 ? 14.523 30.531 1.555 1 87.88 276 VAL B N 1
ATOM 6272 C CA . VAL B 1 276 ? 13.367 31.359 1.2 1 87.88 276 VAL B CA 1
ATOM 6273 C C . VAL B 1 276 ? 13.578 32.781 1.698 1 87.88 276 VAL B C 1
ATOM 6275 O O . VAL B 1 276 ? 14.461 33.031 2.516 1 87.88 276 VAL B O 1
ATOM 6278 N N . HIS B 1 277 ? 12.688 33.656 1.14 1 80.56 277 HIS B N 1
ATOM 6279 C CA . HIS B 1 277 ? 12.688 35.031 1.595 1 80.56 277 HIS B CA 1
ATOM 6280 C C . HIS B 1 277 ? 12.234 35.156 3.047 1 80.56 277 HIS B C 1
ATOM 6282 O O . HIS B 1 277 ? 11.305 34.438 3.461 1 80.56 277 HIS B O 1
ATOM 6288 N N . GLY B 1 278 ? 12.781 36.031 3.758 1 62.62 278 GLY B N 1
ATOM 6289 C CA . GLY B 1 278 ? 12.328 36.312 5.105 1 62.62 278 GLY B CA 1
ATOM 6290 C C . GLY B 1 278 ? 12.758 35.281 6.129 1 62.62 278 GLY B C 1
ATOM 6291 O O . GLY B 1 278 ? 12.312 35.312 7.277 1 62.62 278 GLY B O 1
ATOM 6292 N N . ALA B 1 279 ? 13.312 34.312 5.672 1 56.25 279 ALA B N 1
ATOM 6293 C CA . ALA B 1 279 ? 13.781 33.312 6.629 1 56.25 279 ALA B CA 1
ATOM 6294 C C . ALA B 1 279 ? 14.773 33.906 7.617 1 56.25 279 ALA B C 1
ATOM 6296 O O . ALA B 1 279 ? 15.828 34.406 7.219 1 56.25 279 ALA B O 1
ATOM 6297 N N . SER B 1 280 ? 14.234 34.938 8.461 1 43.12 280 SER B N 1
ATOM 6298 C CA . SER B 1 280 ? 15.117 35.531 9.445 1 43.12 280 SER B CA 1
ATOM 6299 C C . SER B 1 280 ? 15.664 34.5 10.414 1 43.12 280 SER B C 1
ATOM 6301 O O . SER B 1 280 ? 14.93 33.625 10.891 1 43.12 280 SER B O 1
ATOM 6303 N N . THR B 1 281 ? 16.812 34.219 10.336 1 38.53 281 THR B N 1
ATOM 6304 C CA . THR B 1 281 ? 17.484 33.469 11.406 1 38.53 281 THR B CA 1
ATOM 6305 C C . THR B 1 281 ? 17.094 34.031 12.773 1 38.53 281 THR B C 1
ATOM 6307 O O . THR B 1 281 ? 17.078 35.25 12.977 1 38.53 281 THR B O 1
ATOM 6310 N N . PRO B 1 282 ? 16.359 33.5 13.586 1 33.81 282 PRO B N 1
ATOM 6311 C CA . PRO B 1 282 ? 16.25 34.156 14.891 1 33.81 282 PRO B CA 1
ATOM 6312 C C . PRO B 1 282 ? 17.562 34.781 15.344 1 33.81 282 PRO B C 1
ATOM 6314 O O . PRO B 1 282 ? 18.641 34.25 15.023 1 33.81 282 PRO B O 1
ATOM 6317 N N . LEU B 1 283 ? 17.688 36.031 15.719 1 28.73 283 LEU B N 1
ATOM 6318 C CA . LEU B 1 283 ? 18.797 36.688 16.406 1 28.73 283 LEU B CA 1
ATOM 6319 C C . LEU B 1 283 ? 19.375 35.781 17.484 1 28.73 283 LEU B C 1
ATOM 6321 O O . LEU B 1 283 ? 18.641 35.219 18.297 1 28.73 283 LEU B O 1
ATOM 6325 N N . ALA B 1 284 ? 20.594 35.219 17.469 1 31.17 284 ALA B N 1
ATOM 6326 C CA . ALA B 1 284 ? 21.578 34.938 18.5 1 31.17 284 ALA B CA 1
ATOM 6327 C C . ALA B 1 284 ? 21.422 35.875 19.688 1 31.17 284 ALA B C 1
ATOM 6329 O O . ALA B 1 284 ? 22.25 35.844 20.609 1 31.17 284 ALA B O 1
ATOM 6330 N N . GLN B 1 285 ? 20.609 36.844 19.734 1 29.09 285 GLN B N 1
ATOM 6331 C CA . GLN B 1 285 ? 20.719 37.781 20.844 1 29.09 285 GLN B CA 1
ATOM 6332 C C . GLN B 1 285 ? 20.438 37.094 22.172 1 29.09 285 GLN B C 1
ATOM 6334 O O . GLN B 1 285 ? 20.906 37.531 23.234 1 29.09 285 GLN B O 1
ATOM 6339 N N . LEU B 1 286 ? 19.562 36.062 22.219 1 28.7 286 LEU B N 1
ATOM 6340 C CA . LEU B 1 286 ? 19.281 35.75 23.625 1 28.7 286 LEU B CA 1
ATOM 6341 C C . LEU B 1 286 ? 20.422 34.969 24.25 1 28.7 286 LEU B C 1
ATOM 6343 O O . LEU B 1 286 ? 20.484 34.781 25.469 1 28.7 286 LEU B O 1
ATOM 6347 N N . CYS B 1 287 ? 21.219 34.188 23.422 1 28.61 287 CYS B N 1
ATOM 6348 C CA . CYS B 1 287 ? 22.25 33.531 24.219 1 28.61 287 CYS B CA 1
ATOM 6349 C C . CYS B 1 287 ? 23.297 34.531 24.703 1 28.61 287 CYS B C 1
ATOM 6351 O O . CYS B 1 287 ? 24.234 34.156 25.422 1 28.61 287 CYS B O 1
ATOM 6353 N N . THR B 1 288 ? 23.422 35.688 24.062 1 29 288 THR B N 1
ATOM 6354 C CA . THR B 1 288 ? 24.531 36.5 24.547 1 29 288 THR B CA 1
ATOM 6355 C C . THR B 1 288 ? 24.266 36.969 25.969 1 29 288 THR B C 1
ATOM 6357 O O . THR B 1 288 ? 25.203 37.25 26.719 1 29 288 THR B O 1
ATOM 6360 N N . GLU B 1 289 ? 23.016 37.312 26.328 1 30.19 289 GLU B N 1
ATOM 6361 C CA . GLU B 1 289 ? 22.969 38.094 27.547 1 30.19 289 GLU B CA 1
ATOM 6362 C C . GLU B 1 289 ? 23.281 37.25 28.766 1 30.19 289 GLU B C 1
ATOM 6364 O O . GLU B 1 289 ? 23.562 37.781 29.859 1 30.19 289 GLU B O 1
ATOM 6369 N N . PHE B 1 290 ? 23 35.906 28.656 1 29.42 290 PHE B N 1
ATOM 6370 C CA . PHE B 1 290 ? 23.172 35.375 30 1 29.42 290 PHE B CA 1
ATOM 6371 C C . PHE B 1 290 ? 24.641 35.188 30.344 1 29.42 290 PHE B C 1
ATOM 6373 O O . PHE B 1 290 ? 24.984 34.656 31.406 1 29.42 290 PHE B O 1
ATOM 6380 N N . SER B 1 291 ? 25.516 35.406 29.344 1 29.27 291 SER B N 1
ATOM 6381 C CA . SER B 1 291 ? 26.891 35.156 29.766 1 29.27 291 SER B CA 1
ATOM 6382 C C . SER B 1 291 ? 27.344 36.156 30.781 1 29.27 291 SER B C 1
ATOM 6384 O O . SER B 1 291 ? 28.469 36.094 31.297 1 29.27 291 SER B O 1
ATOM 6386 N N . SER B 1 292 ? 26.797 37.344 30.75 1 28.28 292 SER B N 1
ATOM 6387 C CA . SER B 1 292 ? 27.719 38.312 31.359 1 28.28 292 SER B CA 1
ATOM 6388 C C . SER B 1 292 ? 27.766 38.125 32.875 1 28.28 292 SER B C 1
ATOM 6390 O O . SER B 1 292 ? 28.422 38.938 33.562 1 28.28 292 SER B O 1
ATOM 6392 N N . SER B 1 293 ? 26.75 37.562 33.5 1 27.03 293 SER B N 1
ATOM 6393 C CA . SER B 1 293 ? 27.062 38 34.875 1 27.03 293 SER B CA 1
ATOM 6394 C C . SER B 1 293 ? 28.375 37.406 35.344 1 27.03 293 SER B C 1
ATOM 6396 O O . SER B 1 293 ? 29.266 38.156 35.812 1 27.03 293 SER B O 1
ATOM 6398 N N . ASP B 1 294 ? 28.438 36.75 36.656 1 27.73 294 ASP B N 1
ATOM 6399 C CA . ASP B 1 294 ? 29.469 36.75 37.688 1 27.73 294 ASP B CA 1
ATOM 6400 C C . ASP B 1 294 ? 30.656 35.875 37.25 1 27.73 294 ASP B C 1
ATOM 6402 O O . ASP B 1 294 ? 30.516 34.969 36.438 1 27.73 294 ASP B O 1
ATOM 6406 N N . GLU B 1 295 ? 32 36.156 37.719 1 27.53 295 GLU B N 1
ATOM 6407 C CA . GLU B 1 295 ? 33.438 35.875 37.719 1 27.53 295 GLU B CA 1
ATOM 6408 C C . GLU B 1 295 ? 33.719 34.406 38 1 27.53 295 GLU B C 1
ATOM 6410 O O . GLU B 1 295 ? 34.875 33.938 37.844 1 27.53 295 GLU B O 1
ATOM 6415 N N . GLY B 1 296 ? 33.125 33.75 38.969 1 29.64 296 GLY B N 1
ATOM 6416 C CA . GLY B 1 296 ? 33.906 32.625 39.469 1 29.64 296 GLY B CA 1
ATOM 6417 C C . GLY B 1 296 ? 34.188 31.578 38.375 1 29.64 296 GLY B C 1
ATOM 6418 O O . GLY B 1 296 ? 33.406 31.453 37.438 1 29.64 296 GLY B O 1
ATOM 6419 N N . ARG B 1 297 ? 35.5 31.031 38.156 1 27.98 297 ARG B N 1
ATOM 6420 C CA . ARG B 1 297 ? 36.375 30.375 37.188 1 27.98 297 ARG B CA 1
ATOM 6421 C C . ARG B 1 297 ? 35.75 29.062 36.688 1 27.98 297 ARG B C 1
ATOM 6423 O O . ARG B 1 297 ? 36.281 28.406 35.812 1 27.98 297 ARG B O 1
ATOM 6430 N N . ASP B 1 298 ? 34.969 28.359 37.531 1 29.02 298 ASP B N 1
ATOM 6431 C CA . ASP B 1 298 ? 35.094 26.953 37.188 1 29.02 298 ASP B CA 1
ATOM 6432 C C . ASP B 1 298 ? 34.531 26.672 35.781 1 29.02 298 ASP B C 1
ATOM 6434 O O . ASP B 1 298 ? 33.5 27.25 35.438 1 29.02 298 ASP B O 1
ATOM 6438 N N . GLU B 1 299 ? 35.375 26.219 34.781 1 30.34 299 GLU B N 1
ATOM 6439 C CA . GLU B 1 299 ? 35.312 25.766 33.375 1 30.34 299 GLU B CA 1
ATOM 6440 C C . GLU B 1 299 ? 34.094 24.906 33.125 1 30.34 299 GLU B C 1
ATOM 6442 O O . GLU B 1 299 ? 34.156 23.688 33.25 1 30.34 299 GLU B O 1
ATOM 6447 N N . SER B 1 300 ? 33.031 25.188 33.844 1 28.28 300 SER B N 1
ATOM 6448 C CA . SER B 1 300 ? 32.031 24.141 33.594 1 28.28 300 SER B CA 1
ATOM 6449 C C . SER B 1 300 ? 31.719 24.031 32.094 1 28.28 300 SER B C 1
ATOM 6451 O O . SER B 1 300 ? 31.703 25.031 31.375 1 28.28 300 SER B O 1
ATOM 6453 N N . PRO B 1 301 ? 31.875 22.75 31.531 1 29.83 301 PRO B N 1
ATOM 6454 C CA . PRO B 1 301 ? 31.75 22.344 30.125 1 29.83 301 PRO B CA 1
ATOM 6455 C C . PRO B 1 301 ? 30.547 22.984 29.438 1 29.83 301 PRO B C 1
ATOM 6457 O O . PRO B 1 301 ? 29.516 23.234 30.094 1 29.83 301 PRO B O 1
ATOM 6460 N N . SER B 1 302 ? 30.828 23.938 28.469 1 29.44 302 SER B N 1
ATOM 6461 C CA . SER B 1 302 ? 29.969 24.562 27.469 1 29.44 302 SER B CA 1
ATOM 6462 C C . SER B 1 302 ? 28.875 23.609 27.016 1 29.44 302 SER B C 1
ATOM 6464 O O . SER B 1 302 ? 29.125 22.438 26.75 1 29.44 302 SER B O 1
ATOM 6466 N N . THR B 1 303 ? 27.766 23.812 27.672 1 27.97 303 THR B N 1
ATOM 6467 C CA . THR B 1 303 ? 26.594 23.047 27.281 1 27.97 303 THR B CA 1
ATOM 6468 C C . THR B 1 303 ? 26.516 22.938 25.766 1 27.97 303 THR B C 1
ATOM 6470 O O . THR B 1 303 ? 26.516 23.953 25.062 1 27.97 303 THR B O 1
ATOM 6473 N N . PRO B 1 304 ? 27.203 21.875 25.156 1 31.91 304 PRO B N 1
ATOM 6474 C CA . PRO B 1 304 ? 27.297 21.562 23.734 1 31.91 304 PRO B CA 1
ATOM 6475 C C . PRO B 1 304 ? 26.031 21.906 22.969 1 31.91 304 PRO B C 1
ATOM 6477 O O . PRO B 1 304 ? 25.969 21.75 21.75 1 31.91 304 PRO B O 1
ATOM 6480 N N . GLY B 1 305 ? 24.953 22.109 23.531 1 30.7 305 GLY B N 1
ATOM 6481 C CA . GLY B 1 305 ? 23.719 21.953 22.781 1 30.7 305 GLY B CA 1
ATOM 6482 C C . GLY B 1 305 ? 23.438 23.125 21.844 1 30.7 305 GLY B C 1
ATOM 6483 O O . GLY B 1 305 ? 22.391 23.141 21.172 1 30.7 305 GLY B O 1
ATOM 6484 N N . CYS B 1 306 ? 23.984 24.375 22.156 1 29.89 306 CYS B N 1
ATOM 6485 C CA . CYS B 1 306 ? 23.516 25.469 21.312 1 29.89 306 CYS B CA 1
ATOM 6486 C C . CYS B 1 306 ? 24.156 25.406 19.938 1 29.89 306 CYS B C 1
ATOM 6488 O O . CYS B 1 306 ? 25.234 25.969 19.703 1 29.89 306 CYS B O 1
ATOM 6490 N N . ARG B 1 307 ? 24.391 24.25 19.406 1 31.67 307 ARG B N 1
ATOM 6491 C CA . ARG B 1 307 ? 24.906 24.359 18.047 1 31.67 307 ARG B CA 1
ATOM 6492 C C . ARG B 1 307 ? 24.125 25.406 17.266 1 31.67 307 ARG B C 1
ATOM 6494 O O . ARG B 1 307 ? 22.891 25.406 17.25 1 31.67 307 ARG B O 1
ATOM 6501 N N . GLN B 1 308 ? 24.625 26.562 16.938 1 33.19 308 GLN B N 1
ATOM 6502 C CA . GLN B 1 308 ? 24.25 27.766 16.203 1 33.19 308 GLN B CA 1
ATOM 6503 C C . GLN B 1 308 ? 23.484 27.422 14.922 1 33.19 308 GLN B C 1
ATOM 6505 O O . GLN B 1 308 ? 22.547 28.125 14.547 1 33.19 308 GLN B O 1
ATOM 6510 N N . ASP B 1 309 ? 24.078 26.562 14.062 1 35.09 309 ASP B N 1
ATOM 6511 C CA . ASP B 1 309 ? 23.797 26.516 12.633 1 35.09 309 ASP B CA 1
ATOM 6512 C C . ASP B 1 309 ? 22.438 25.859 12.359 1 35.09 309 ASP B C 1
ATOM 6514 O O . ASP B 1 309 ? 21.953 25.859 11.227 1 35.09 309 ASP B O 1
ATOM 6518 N N . SER B 1 310 ? 22 24.922 13.094 1 37.81 310 SER B N 1
ATOM 6519 C CA . SER B 1 310 ? 20.734 24.312 12.734 1 37.81 310 SER B CA 1
ATOM 6520 C C . SER B 1 310 ? 19.562 25.188 13.172 1 37.81 310 SER B C 1
ATOM 6522 O O . SER B 1 310 ? 18.922 24.922 14.188 1 37.81 310 SER B O 1
ATOM 6524 N N . GLN B 1 311 ? 19.703 26.5 13.094 1 37.62 311 GLN B N 1
ATOM 6525 C CA . GLN B 1 311 ? 18.656 27.438 13.492 1 37.62 311 GLN B CA 1
ATOM 6526 C C . GLN B 1 311 ? 17.328 27.078 12.852 1 37.62 311 GLN B C 1
ATOM 6528 O O . GLN B 1 311 ? 17.203 27.031 11.625 1 37.62 311 GLN B O 1
ATOM 6533 N N . THR B 1 312 ? 16.547 26.312 13.445 1 49.31 312 THR B N 1
ATOM 6534 C CA . THR B 1 312 ? 15.172 26 13.062 1 49.31 312 THR B CA 1
ATOM 6535 C C . THR B 1 312 ? 14.367 27.281 12.828 1 49.31 312 THR B C 1
ATOM 6537 O O . THR B 1 312 ? 14.203 28.094 13.742 1 49.31 312 THR B O 1
ATOM 6540 N N . VAL B 1 313 ? 14.586 28 11.656 1 49.75 313 VAL B N 1
ATOM 6541 C CA . VAL B 1 313 ? 13.789 29.141 11.211 1 49.75 313 VAL B CA 1
ATOM 6542 C C . VAL B 1 313 ? 12.367 28.688 10.906 1 49.75 313 VAL B C 1
ATOM 6544 O O . VAL B 1 313 ? 12.164 27.625 10.305 1 49.75 313 VAL B O 1
ATOM 6547 N N . VAL B 1 314 ? 11.469 29.391 11.641 1 56.97 314 VAL B N 1
ATOM 6548 C CA . VAL B 1 314 ? 10.07 29.203 11.281 1 56.97 314 VAL B CA 1
ATOM 6549 C C . VAL B 1 314 ? 9.805 29.812 9.906 1 56.97 314 VAL B C 1
ATOM 6551 O O . VAL B 1 314 ? 10.062 31 9.688 1 56.97 314 VAL B O 1
ATOM 6554 N N . VAL B 1 315 ? 9.656 29.031 8.945 1 65 315 VAL B N 1
ATOM 6555 C CA . VAL B 1 315 ? 9.391 29.469 7.574 1 65 315 VAL B CA 1
ATOM 6556 C C . VAL B 1 315 ? 7.895 29.359 7.285 1 65 315 VAL B C 1
ATOM 6558 O O . VAL B 1 315 ? 7.254 28.375 7.652 1 65 315 VAL B O 1
ATOM 6561 N N . ALA B 1 316 ? 7.453 30.5 6.723 1 72.25 316 ALA B N 1
ATOM 6562 C CA . ALA B 1 316 ? 6.055 30.484 6.309 1 72.25 316 ALA B CA 1
ATOM 6563 C C . ALA B 1 316 ? 5.797 29.375 5.293 1 72.25 316 ALA B C 1
ATOM 6565 O O . ALA B 1 316 ? 6.637 29.109 4.43 1 72.25 316 ALA B O 1
ATOM 6566 N N . ARG B 1 317 ? 4.742 28.75 5.391 1 76.31 317 ARG B N 1
ATOM 6567 C CA . ARG B 1 317 ? 4.367 27.641 4.527 1 76.31 317 ARG B CA 1
ATOM 6568 C C . ARG B 1 317 ? 4.266 28.078 3.07 1 76.31 317 ARG B C 1
ATOM 6570 O O . ARG B 1 317 ? 4.441 27.281 2.156 1 76.31 317 ARG B O 1
ATOM 6577 N N . SER B 1 318 ? 4.051 29.359 2.834 1 76.06 318 SER B N 1
ATOM 6578 C CA . SER B 1 318 ? 3.875 29.859 1.475 1 76.06 318 SER B CA 1
ATOM 6579 C C . SER B 1 318 ? 5.086 30.672 1.022 1 76.06 318 SER B C 1
ATOM 6581 O O . SER B 1 318 ? 5.023 31.375 0.015 1 76.06 318 SER B O 1
ATOM 6583 N N . ALA B 1 319 ? 6.168 30.516 1.727 1 82.38 319 ALA B N 1
ATOM 6584 C CA . ALA B 1 319 ? 7.348 31.328 1.417 1 82.38 319 ALA B CA 1
ATOM 6585 C C . ALA B 1 319 ? 7.941 30.938 0.067 1 82.38 319 ALA B C 1
ATOM 6587 O O . ALA B 1 319 ? 8 29.75 -0.272 1 82.38 319 ALA B O 1
ATOM 6588 N N . GLU B 1 320 ? 8.297 31.906 -0.674 1 87.06 320 GLU B N 1
ATOM 6589 C CA . GLU B 1 320 ? 8.961 31.703 -1.96 1 87.06 320 GLU B CA 1
ATOM 6590 C C . GLU B 1 320 ? 10.477 31.719 -1.809 1 87.06 320 GLU B C 1
ATOM 6592 O O . GLU B 1 320 ? 11.008 32.25 -0.832 1 87.06 320 GLU B O 1
ATOM 6597 N N . LEU B 1 321 ? 11.141 31.203 -2.764 1 91.88 321 LEU B N 1
ATOM 6598 C CA . LEU B 1 321 ? 12.594 31.094 -2.705 1 91.88 321 LEU B CA 1
ATOM 6599 C C . LEU B 1 321 ? 13.25 32.469 -2.754 1 91.88 321 LEU B C 1
ATOM 6601 O O . LEU B 1 321 ? 12.766 33.375 -3.451 1 91.88 321 LEU B O 1
ATOM 6605 N N . SER B 1 322 ? 14.328 32.625 -2.004 1 90.69 322 SER B N 1
ATOM 6606 C CA . SER B 1 322 ? 15.203 33.781 -2.123 1 90.69 322 SER B CA 1
ATOM 6607 C C . SER B 1 322 ? 16.062 33.688 -3.383 1 90.69 322 SER B C 1
ATOM 6609 O O . SER B 1 322 ? 15.977 32.719 -4.137 1 90.69 322 SER B O 1
ATOM 6611 N N . GLU B 1 323 ? 16.812 34.75 -3.607 1 90.12 323 GLU B N 1
ATOM 6612 C CA . GLU B 1 323 ? 17.75 34.719 -4.738 1 90.12 323 GLU B CA 1
ATOM 6613 C C . GLU B 1 323 ? 18.75 33.562 -4.602 1 90.12 323 GLU B C 1
ATOM 6615 O O . GLU B 1 323 ? 19.062 32.875 -5.578 1 90.12 323 GLU B O 1
ATOM 6620 N N . GLU B 1 324 ? 19.203 33.406 -3.412 1 89.38 324 GLU B N 1
ATOM 6621 C CA . GLU B 1 324 ? 20.125 32.312 -3.135 1 89.38 324 GLU B CA 1
ATOM 6622 C C . GLU B 1 324 ? 19.453 30.969 -3.371 1 89.38 324 GLU B C 1
ATOM 6624 O O . GLU B 1 324 ? 20.078 30.031 -3.873 1 89.38 324 GLU B O 1
ATOM 6629 N N . GLY B 1 325 ? 18.234 30.906 -2.975 1 92.69 325 GLY B N 1
ATOM 6630 C CA . GLY B 1 325 ? 17.469 29.672 -3.186 1 92.69 325 GLY B CA 1
ATOM 6631 C C . GLY B 1 325 ? 17.266 29.344 -4.652 1 92.69 325 GLY B C 1
ATOM 6632 O O . GLY B 1 325 ? 17.344 28.188 -5.047 1 92.69 325 GLY B O 1
ATOM 6633 N N . LEU B 1 326 ? 17.031 30.359 -5.438 1 93.75 326 LEU B N 1
ATOM 6634 C CA . LEU B 1 326 ? 16.828 30.172 -6.871 1 93.75 326 LEU B CA 1
ATOM 6635 C C . LEU B 1 326 ? 18.125 29.719 -7.543 1 93.75 326 LEU B C 1
ATOM 6637 O O . LEU B 1 326 ? 18.094 28.875 -8.453 1 93.75 326 LEU B O 1
ATOM 6641 N N . LEU B 1 327 ? 19.25 30.281 -7.109 1 92.81 327 LEU B N 1
ATOM 6642 C CA . LEU B 1 327 ? 20.547 29.875 -7.625 1 92.81 327 LEU B CA 1
ATOM 6643 C C . LEU B 1 327 ? 20.797 28.406 -7.312 1 92.81 327 LEU B C 1
ATOM 6645 O O . LEU B 1 327 ? 21.312 27.656 -8.156 1 92.81 327 LEU B O 1
ATOM 6649 N N . PHE B 1 328 ? 20.484 28.016 -6.172 1 94.75 328 PHE B N 1
ATOM 6650 C CA . PHE B 1 328 ? 20.641 26.625 -5.793 1 94.75 328 PHE B CA 1
ATOM 6651 C C . PHE B 1 328 ? 19.766 25.719 -6.668 1 94.75 328 PHE B C 1
ATOM 6653 O O . PHE B 1 328 ? 20.203 24.656 -7.109 1 94.75 328 PHE B O 1
ATOM 6660 N N . ALA B 1 329 ? 18.531 26.109 -6.879 1 96.12 329 ALA B N 1
ATOM 6661 C CA . ALA B 1 329 ? 17.609 25.344 -7.707 1 96.12 329 ALA B CA 1
ATOM 6662 C C . ALA B 1 329 ? 18.188 25.109 -9.102 1 96.12 329 ALA B C 1
ATOM 6664 O O . ALA B 1 329 ? 18.078 24.016 -9.648 1 96.12 329 ALA B O 1
ATOM 6665 N N . GLU B 1 330 ? 18.797 26.078 -9.633 1 94.88 330 GLU B N 1
ATOM 6666 C CA . GLU B 1 330 ? 19.422 25.969 -10.945 1 94.88 330 GLU B CA 1
ATOM 6667 C C . GLU B 1 330 ? 20.594 25 -10.914 1 94.88 330 GLU B C 1
ATOM 6669 O O . GLU B 1 330 ? 20.734 24.156 -11.805 1 94.88 330 GLU B O 1
ATOM 6674 N N . ARG B 1 331 ? 21.422 25.156 -9.906 1 95.44 331 ARG B N 1
ATOM 6675 C CA . ARG B 1 331 ? 22.562 24.266 -9.766 1 95.44 331 ARG B CA 1
ATOM 6676 C C . ARG B 1 331 ? 22.109 22.828 -9.57 1 95.44 331 ARG B C 1
ATOM 6678 O O . ARG B 1 331 ? 22.75 21.891 -10.047 1 95.44 331 ARG B O 1
ATOM 6685 N N . LEU B 1 332 ? 21.062 22.672 -8.836 1 96.38 332 LEU B N 1
ATOM 6686 C CA . LEU B 1 332 ? 20.5 21.344 -8.625 1 96.38 332 LEU B CA 1
ATOM 6687 C C . LEU B 1 332 ? 20.078 20.719 -9.945 1 96.38 332 LEU B C 1
ATOM 6689 O O . LEU B 1 332 ? 20.281 19.531 -10.164 1 96.38 332 LEU B O 1
ATOM 6693 N N . GLY B 1 333 ? 19.453 21.531 -10.766 1 95.06 333 GLY B N 1
ATOM 6694 C CA . GLY B 1 333 ? 19.094 21.062 -12.094 1 95.06 333 GLY B CA 1
ATOM 6695 C C . GLY B 1 333 ? 20.281 20.531 -12.883 1 95.06 333 GLY B C 1
ATOM 6696 O O . GLY B 1 333 ? 20.188 19.453 -13.484 1 95.06 333 GLY B O 1
ATOM 6697 N N . HIS B 1 334 ? 21.359 21.25 -12.859 1 92.38 334 HIS B N 1
ATOM 6698 C CA . HIS B 1 334 ? 22.578 20.828 -13.547 1 92.38 334 HIS B CA 1
ATOM 6699 C C . HIS B 1 334 ? 23.156 19.562 -12.93 1 92.38 334 HIS B C 1
ATOM 6701 O O . HIS B 1 334 ? 23.578 18.656 -13.648 1 92.38 334 HIS B O 1
ATOM 6707 N N . PHE B 1 335 ? 23.219 19.594 -11.664 1 94.56 335 PHE B N 1
ATOM 6708 C CA . PHE B 1 335 ? 23.75 18.438 -10.953 1 94.56 335 PHE B CA 1
ATOM 6709 C C . PHE B 1 335 ? 22.984 17.172 -11.336 1 94.56 335 PHE B C 1
ATOM 6711 O O . PHE B 1 335 ? 23.594 16.141 -11.664 1 94.56 335 PHE B O 1
ATOM 6718 N N . CYS B 1 336 ? 21.656 17.219 -11.281 1 94.31 336 CYS B N 1
ATOM 6719 C CA . CYS B 1 336 ? 20.812 16.047 -11.578 1 94.31 336 CYS B CA 1
ATOM 6720 C C . CYS B 1 336 ? 20.969 15.625 -13.031 1 94.31 336 CYS B C 1
ATOM 6722 O O . CYS B 1 336 ? 20.938 14.43 -13.336 1 94.31 336 CYS B O 1
ATOM 6724 N N . TYR B 1 337 ? 21.109 16.594 -13.875 1 91.44 337 TYR B N 1
ATOM 6725 C CA . TYR B 1 337 ? 21.344 16.281 -15.281 1 91.44 337 TYR B CA 1
ATOM 6726 C C . TYR B 1 337 ? 22.625 15.477 -15.461 1 91.44 337 TYR B C 1
ATOM 6728 O O . TYR B 1 337 ? 22.609 14.43 -16.125 1 91.44 337 TYR B O 1
ATOM 6736 N N . LEU B 1 338 ? 23.703 15.914 -14.836 1 90.12 338 LEU B N 1
ATOM 6737 C CA . LEU B 1 338 ? 24.984 15.234 -14.953 1 90.12 338 LEU B CA 1
ATOM 6738 C C . LEU B 1 338 ? 24.938 13.852 -14.32 1 90.12 338 LEU B C 1
ATOM 6740 O O . LEU B 1 338 ? 25.469 12.891 -14.875 1 90.12 338 LEU B O 1
ATOM 6744 N N . ALA B 1 339 ? 24.344 13.797 -13.195 1 90.5 339 ALA B N 1
ATOM 6745 C CA . ALA B 1 339 ? 24.219 12.516 -12.508 1 90.5 339 ALA B CA 1
ATOM 6746 C C . ALA B 1 339 ? 23.422 11.516 -13.344 1 90.5 339 ALA B C 1
ATOM 6748 O O . ALA B 1 339 ? 23.75 10.336 -13.406 1 90.5 339 ALA B O 1
ATOM 6749 N N . SER B 1 340 ? 22.359 11.992 -13.93 1 88.69 340 SER B N 1
ATOM 6750 C CA . SER B 1 340 ? 21.531 11.133 -14.773 1 88.69 340 SER B CA 1
ATOM 6751 C C . SER B 1 340 ? 22.281 10.695 -16.031 1 88.69 340 SER B C 1
ATOM 6753 O O . SER B 1 340 ? 22.109 9.57 -16.5 1 88.69 340 SER B O 1
ATOM 6755 N N . LYS B 1 341 ? 23.047 11.562 -16.516 1 86.38 341 LYS B N 1
ATOM 6756 C CA . LYS B 1 341 ? 23.875 11.219 -17.672 1 86.38 341 LYS B CA 1
ATOM 6757 C C . LYS B 1 341 ? 24.891 10.141 -17.328 1 86.38 341 LYS B C 1
ATOM 6759 O O . LYS B 1 341 ? 25.094 9.203 -18.094 1 86.38 341 LYS B O 1
ATOM 6764 N N . GLU B 1 342 ? 25.484 10.336 -16.219 1 86.12 342 GLU B N 1
ATOM 6765 C CA . GLU B 1 342 ? 26.438 9.344 -15.75 1 86.12 342 GLU B CA 1
ATOM 6766 C C . GLU B 1 342 ? 25.766 7.992 -15.531 1 86.12 342 GLU B C 1
ATOM 6768 O O . GLU B 1 342 ? 26.344 6.945 -15.844 1 86.12 342 GLU B O 1
ATOM 6773 N N . PHE B 1 343 ? 24.656 7.996 -15.008 1 86 343 PHE B N 1
ATOM 6774 C CA . PHE B 1 343 ? 23.891 6.773 -14.773 1 86 343 PHE B CA 1
ATOM 6775 C C . PHE B 1 343 ? 23.578 6.074 -16.094 1 86 343 PHE B C 1
ATOM 6777 O O . PHE B 1 343 ? 23.719 4.855 -16.203 1 86 343 PHE B O 1
ATOM 6784 N N . SER B 1 344 ? 23.109 6.789 -17.016 1 79.25 344 SER B N 1
ATOM 6785 C CA . SER B 1 344 ? 22.75 6.242 -18.328 1 79.25 344 SER B CA 1
ATOM 6786 C C . SER B 1 344 ? 23.953 5.668 -19.047 1 79.25 344 SER B C 1
ATOM 6788 O O . SER B 1 344 ? 23.828 4.699 -19.797 1 79.25 344 SER B O 1
ATOM 6790 N N . ALA B 1 345 ? 25.094 6.285 -18.875 1 74.25 345 ALA B N 1
ATOM 6791 C CA . ALA B 1 345 ? 26.328 5.859 -19.531 1 74.25 345 ALA B CA 1
ATOM 6792 C C . ALA B 1 345 ? 26.812 4.535 -18.953 1 74.25 345 ALA B C 1
ATOM 6794 O O . ALA B 1 345 ? 27.484 3.758 -19.641 1 74.25 345 ALA B O 1
ATOM 6795 N N . GLY B 1 346 ? 26.609 4.324 -17.734 1 64.81 346 GLY B N 1
ATOM 6796 C CA . GLY B 1 346 ? 27.047 3.1 -17.094 1 64.81 346 GLY B CA 1
ATOM 6797 C C . GLY B 1 346 ? 26.219 1.89 -17.484 1 64.81 346 GLY B C 1
ATOM 6798 O O . GLY B 1 346 ? 26.625 0.75 -17.234 1 64.81 346 GLY B O 1
ATOM 6799 N N . GLU B 1 347 ? 25.062 2.029 -17.922 1 55.88 347 GLU B N 1
ATOM 6800 C CA . GLU B 1 347 ? 24.219 0.896 -18.297 1 55.88 347 GLU B CA 1
ATOM 6801 C C . GLU B 1 347 ? 24.594 0.36 -19.672 1 55.88 347 GLU B C 1
ATOM 6803 O O . GLU B 1 347 ? 24.797 1.132 -20.609 1 55.88 347 GLU B O 1
ATOM 6808 N N . GLU B 1 348 ? 25.578 -0.574 -19.859 1 47.41 348 GLU B N 1
ATOM 6809 C CA . GLU B 1 348 ? 26.109 -1.16 -21.078 1 47.41 348 GLU B CA 1
ATOM 6810 C C . GLU B 1 348 ? 25.047 -1.257 -22.172 1 47.41 348 GLU B C 1
ATOM 6812 O O . GLU B 1 348 ? 25.328 -1.633 -23.297 1 47.41 348 GLU B O 1
ATOM 6817 N N . GLY B 1 349 ? 23.766 -1.456 -21.953 1 42.53 349 GLY B N 1
ATOM 6818 C CA . GLY B 1 349 ? 22.938 -1.659 -23.141 1 42.53 349 GLY B CA 1
ATOM 6819 C C . GLY B 1 349 ? 22.906 -0.452 -24.062 1 42.53 349 GLY B C 1
ATOM 6820 O O . GLY B 1 349 ? 23.469 0.595 -23.734 1 42.53 349 GLY B O 1
ATOM 6821 N N . GLU B 1 350 ? 22.469 -0.765 -25.469 1 40.03 350 GLU B N 1
ATOM 6822 C CA . GLU B 1 350 ? 22.453 0.214 -26.547 1 40.03 350 GLU B CA 1
ATOM 6823 C C . GLU B 1 350 ? 22.062 1.596 -26.031 1 40.03 350 GLU B C 1
ATOM 6825 O O . GLU B 1 350 ? 21.078 1.733 -25.312 1 40.03 350 GLU B O 1
ATOM 6830 N N . PRO B 1 351 ? 23.016 2.455 -26.125 1 38.72 351 PRO B N 1
ATOM 6831 C CA . PRO B 1 351 ? 22.844 3.891 -25.891 1 38.72 351 PRO B CA 1
ATOM 6832 C C . PRO B 1 351 ? 21.469 4.395 -26.328 1 38.72 351 PRO B C 1
ATOM 6834 O O . PRO B 1 351 ? 21.188 5.59 -26.234 1 38.72 351 PRO B O 1
ATOM 6837 N N . GLU B 1 352 ? 20.938 3.654 -27.203 1 38.16 352 GLU B N 1
ATOM 6838 C CA . GLU B 1 352 ? 19.969 4.398 -28.016 1 38.16 352 GLU B CA 1
ATOM 6839 C C . GLU B 1 352 ? 19.031 5.211 -27.125 1 38.16 352 GLU B C 1
ATOM 6841 O O . GLU B 1 352 ? 18.594 6.301 -27.516 1 38.16 352 GLU B O 1
ATOM 6846 N N . ASP B 1 353 ? 18.266 4.598 -26.234 1 37.81 353 ASP B N 1
ATOM 6847 C CA . ASP B 1 353 ? 17.25 5.406 -25.562 1 37.81 353 ASP B CA 1
ATOM 6848 C C . ASP B 1 353 ? 17.828 6.102 -24.328 1 37.81 353 ASP B C 1
ATOM 6850 O O . ASP B 1 353 ? 17.375 5.875 -23.203 1 37.81 353 ASP B O 1
ATOM 6854 N N . CYS B 1 354 ? 19.094 6.18 -24.094 1 42.84 354 CYS B N 1
ATOM 6855 C CA . CYS B 1 354 ? 19.969 7.027 -23.297 1 42.84 354 CYS B CA 1
ATOM 6856 C C . CYS B 1 354 ? 19.312 8.367 -23 1 42.84 354 CYS B C 1
ATOM 6858 O O . CYS B 1 354 ? 19.875 9.203 -22.297 1 42.84 354 CYS B O 1
ATOM 6860 N N . GLY B 1 355 ? 18.547 8.773 -23.859 1 47.62 355 GLY B N 1
ATOM 6861 C CA . GLY B 1 355 ? 18.141 10.148 -24.109 1 47.62 355 GLY B CA 1
ATOM 6862 C C . GLY B 1 355 ? 17.5 10.812 -22.922 1 47.62 355 GLY B C 1
ATOM 6863 O O . GLY B 1 355 ? 17.578 12.039 -22.75 1 47.62 355 GLY B O 1
ATOM 6864 N N . ASP B 1 356 ? 16.688 10.148 -22.109 1 61.66 356 ASP B N 1
ATOM 6865 C CA . ASP B 1 356 ? 15.945 11.086 -21.266 1 61.66 356 ASP B CA 1
ATOM 6866 C C . ASP B 1 356 ? 16.594 11.211 -19.891 1 61.66 356 ASP B C 1
ATOM 6868 O O . ASP B 1 356 ? 16.484 10.305 -19.062 1 61.66 356 ASP B O 1
ATOM 6872 N N . CYS B 1 357 ? 17.828 11.797 -19.828 1 70 357 CYS B N 1
ATOM 6873 C CA . CYS B 1 357 ? 18.547 12.203 -18.625 1 70 357 CYS B CA 1
ATOM 6874 C C . CYS B 1 357 ? 17.609 12.852 -17.609 1 70 357 CYS B C 1
ATOM 6876 O O . CYS B 1 357 ? 17.875 13.945 -17.109 1 70 357 CYS B O 1
ATOM 6878 N N . SER B 1 358 ? 16.562 12.102 -17.406 1 84.88 358 SER B N 1
ATOM 6879 C CA . SER B 1 358 ? 15.562 12.648 -16.484 1 84.88 358 SER B CA 1
ATOM 6880 C C . SER B 1 358 ? 15.531 11.875 -15.18 1 84.88 358 SER B C 1
ATOM 6882 O O . SER B 1 358 ? 16.062 10.766 -15.094 1 84.88 358 SER B O 1
ATOM 6884 N N . CYS B 1 359 ? 15.148 12.562 -14.18 1 90.25 359 CYS B N 1
ATOM 6885 C CA . CYS B 1 359 ? 14.984 12.008 -12.844 1 90.25 359 CYS B CA 1
ATOM 6886 C C . CYS B 1 359 ? 13.508 11.867 -12.492 1 90.25 359 CYS B C 1
ATOM 6888 O O . CYS B 1 359 ? 12.672 12.641 -12.977 1 90.25 359 CYS B O 1
ATOM 6890 N N . ALA B 1 360 ? 13.219 10.766 -11.781 1 92.25 360 ALA B N 1
ATOM 6891 C CA . ALA B 1 360 ? 11.938 10.805 -11.078 1 92.25 360 ALA B CA 1
ATOM 6892 C C . ALA B 1 360 ? 11.961 11.828 -9.945 1 92.25 360 ALA B C 1
ATOM 6894 O O . ALA B 1 360 ? 12.875 11.828 -9.125 1 92.25 360 ALA B O 1
ATOM 6895 N N . ILE B 1 361 ? 11.008 12.758 -9.914 1 95.94 361 ILE B N 1
ATOM 6896 C CA . ILE B 1 361 ? 11.055 13.867 -8.969 1 95.94 361 ILE B CA 1
ATOM 6897 C C . ILE B 1 361 ? 9.867 13.789 -8.016 1 95.94 361 ILE B C 1
ATOM 6899 O O . ILE B 1 361 ? 8.719 13.695 -8.453 1 95.94 361 ILE B O 1
ATOM 6903 N N . PHE B 1 362 ? 10.18 13.789 -6.727 1 96.31 362 PHE B N 1
ATOM 6904 C CA . PHE B 1 362 ? 9.188 13.859 -5.664 1 96.31 362 PHE B CA 1
ATOM 6905 C C . PHE B 1 362 ? 9.406 15.102 -4.801 1 96.31 362 PHE B C 1
ATOM 6907 O O . PHE B 1 362 ? 10.516 15.344 -4.332 1 96.31 362 PHE B O 1
ATOM 6914 N N . THR B 1 363 ? 8.336 15.898 -4.621 1 95.88 363 THR B N 1
ATOM 6915 C CA . THR B 1 363 ? 8.445 17.094 -3.801 1 95.88 363 THR B CA 1
ATOM 6916 C C . THR B 1 363 ? 7.324 17.156 -2.77 1 95.88 363 THR B C 1
ATOM 6918 O O . THR B 1 363 ? 6.289 16.516 -2.936 1 95.88 363 THR B O 1
ATOM 6921 N N . SER B 1 364 ? 7.613 17.844 -1.652 1 93.94 364 SER B N 1
ATOM 6922 C CA . SER B 1 364 ? 6.492 18.234 -0.804 1 93.94 364 SER B CA 1
ATOM 6923 C C . SER B 1 364 ? 5.551 19.172 -1.535 1 93.94 364 SER B C 1
ATOM 6925 O O . SER B 1 364 ? 5.82 19.578 -2.67 1 93.94 364 SER B O 1
ATOM 6927 N N . THR B 1 365 ? 4.441 19.5 -0.934 1 89.19 365 THR B N 1
ATOM 6928 C CA . THR B 1 365 ? 3.457 20.375 -1.574 1 89.19 365 THR B CA 1
ATOM 6929 C C . THR B 1 365 ? 3.762 21.844 -1.289 1 89.19 365 THR B C 1
ATOM 6931 O O . THR B 1 365 ? 3.115 22.734 -1.844 1 89.19 365 THR B O 1
ATOM 6934 N N . LEU B 1 366 ? 4.711 22.125 -0.431 1 89.75 366 LEU B N 1
ATOM 6935 C CA . LEU B 1 366 ? 5.031 23.5 -0.102 1 89.75 366 LEU B CA 1
ATOM 6936 C C . LEU B 1 366 ? 5.73 24.188 -1.27 1 89.75 366 LEU B C 1
ATOM 6938 O O . LEU B 1 366 ? 6.551 23.578 -1.955 1 89.75 366 LEU B O 1
ATOM 6942 N N . THR B 1 367 ? 5.449 25.438 -1.446 1 87.62 367 THR B N 1
ATOM 6943 C CA . THR B 1 367 ? 5.898 26.203 -2.604 1 87.62 367 THR B CA 1
ATOM 6944 C C . THR B 1 367 ? 7.418 26.156 -2.729 1 87.62 367 THR B C 1
ATOM 6946 O O . THR B 1 367 ? 7.953 25.984 -3.828 1 87.62 367 THR B O 1
ATOM 6949 N N . ARG B 1 368 ? 8.141 26.281 -1.687 1 92.06 368 ARG B N 1
ATOM 6950 C CA . ARG B 1 368 ? 9.602 26.344 -1.733 1 92.06 368 ARG B CA 1
ATOM 6951 C C . ARG B 1 368 ? 10.188 25.031 -2.256 1 92.06 368 ARG B C 1
ATOM 6953 O O . ARG B 1 368 ? 11.211 25.047 -2.949 1 92.06 368 ARG B O 1
ATOM 6960 N N . ALA B 1 369 ? 9.594 23.906 -1.904 1 94.19 369 ALA B N 1
ATOM 6961 C CA . ALA B 1 369 ? 10.078 22.609 -2.375 1 94.19 369 ALA B CA 1
ATOM 6962 C C . ALA B 1 369 ? 9.812 22.438 -3.865 1 94.19 369 ALA B C 1
ATOM 6964 O O . ALA B 1 369 ? 10.672 21.953 -4.609 1 94.19 369 ALA B O 1
ATOM 6965 N N . VAL B 1 370 ? 8.625 22.812 -4.309 1 92.88 370 VAL B N 1
ATOM 6966 C CA . VAL B 1 370 ? 8.25 22.703 -5.719 1 92.88 370 VAL B CA 1
ATOM 6967 C C . VAL B 1 370 ? 9.164 23.594 -6.562 1 92.88 370 VAL B C 1
ATOM 6969 O O . VAL B 1 370 ? 9.664 23.172 -7.605 1 92.88 370 VAL B O 1
ATOM 6972 N N . GLU B 1 371 ? 9.43 24.797 -6.078 1 94.06 371 GLU B N 1
ATOM 6973 C CA . GLU B 1 371 ? 10.305 25.719 -6.781 1 94.06 371 GLU B CA 1
ATOM 6974 C C . GLU B 1 371 ? 11.734 25.203 -6.848 1 94.06 371 GLU B C 1
ATOM 6976 O O . GLU B 1 371 ? 12.414 25.359 -7.863 1 94.06 371 GLU B O 1
ATOM 6981 N N . THR B 1 372 ? 12.156 24.594 -5.766 1 96.19 372 THR B N 1
ATOM 6982 C CA . THR B 1 372 ? 13.508 24.047 -5.711 1 96.19 372 THR B CA 1
ATOM 6983 C C . THR B 1 372 ? 13.711 23 -6.793 1 96.19 372 THR B C 1
ATOM 6985 O O . THR B 1 372 ? 14.797 22.891 -7.375 1 96.19 372 THR B O 1
ATOM 6988 N N . ALA B 1 373 ? 12.695 22.203 -7.129 1 96.62 373 ALA B N 1
ATOM 6989 C CA . ALA B 1 373 ? 12.797 21.094 -8.07 1 96.62 373 ALA B CA 1
ATOM 6990 C C . ALA B 1 373 ? 12.492 21.562 -9.492 1 96.62 373 ALA B C 1
ATOM 6992 O O . ALA B 1 373 ? 12.617 20.781 -10.445 1 96.62 373 ALA B O 1
ATOM 6993 N N . SER B 1 374 ? 12.109 22.797 -9.695 1 93.81 374 SER B N 1
ATOM 6994 C CA . SER B 1 374 ? 11.5 23.266 -10.938 1 93.81 374 SER B CA 1
ATOM 6995 C C . SER B 1 374 ? 12.508 23.266 -12.078 1 93.81 374 SER B C 1
ATOM 6997 O O . SER B 1 374 ? 12.125 23.219 -13.25 1 93.81 374 SER B O 1
ATOM 6999 N N . TYR B 1 375 ? 13.844 23.281 -11.828 1 91.56 375 TYR B N 1
ATOM 7000 C CA . TYR B 1 375 ? 14.852 23.344 -12.883 1 91.56 375 TYR B CA 1
ATOM 7001 C C . TYR B 1 375 ? 15.344 21.953 -13.242 1 91.56 375 TYR B C 1
ATOM 7003 O O . TYR B 1 375 ? 16.156 21.797 -14.164 1 91.56 375 TYR B O 1
ATOM 7011 N N . VAL B 1 376 ? 14.93 20.969 -12.562 1 92.31 376 VAL B N 1
ATOM 7012 C CA . VAL B 1 376 ? 15.359 19.594 -12.828 1 92.31 376 VAL B CA 1
ATOM 7013 C C . VAL B 1 376 ? 14.453 18.969 -13.891 1 92.31 376 VAL B C 1
ATOM 7015 O O . VAL B 1 376 ? 13.234 19.109 -13.836 1 92.31 376 VAL B O 1
ATOM 7018 N N . LYS B 1 377 ? 15.055 18.359 -14.867 1 86.5 377 LYS B N 1
ATOM 7019 C CA . LYS B 1 377 ? 14.281 17.656 -15.891 1 86.5 377 LYS B CA 1
ATOM 7020 C C . LYS B 1 377 ? 13.625 16.406 -15.32 1 86.5 377 LYS B C 1
ATOM 7022 O O . LYS B 1 377 ? 14.312 15.477 -14.898 1 86.5 377 LYS B O 1
ATOM 7027 N N . ALA B 1 378 ? 12.352 16.406 -15.344 1 82.38 378 ALA B N 1
ATOM 7028 C CA . ALA B 1 378 ? 11.594 15.312 -14.75 1 82.38 378 ALA B CA 1
ATOM 7029 C C . ALA B 1 378 ? 11.32 14.219 -15.781 1 82.38 378 ALA B C 1
ATOM 7031 O O . ALA B 1 378 ? 11.047 14.508 -16.953 1 82.38 378 ALA B O 1
ATOM 7032 N N . ALA B 1 379 ? 11.594 13 -15.305 1 77.5 379 ALA B N 1
ATOM 7033 C CA . ALA B 1 379 ? 11.086 11.859 -16.047 1 77.5 379 ALA B CA 1
ATOM 7034 C C . ALA B 1 379 ? 9.578 11.711 -15.867 1 77.5 379 ALA B C 1
ATOM 7036 O O . ALA B 1 379 ? 9.117 11.141 -14.875 1 77.5 379 ALA B O 1
ATOM 7037 N N . GLY B 1 380 ? 8.844 12.297 -16.688 1 73.75 380 GLY B N 1
ATOM 7038 C CA . GLY B 1 380 ? 7.398 12.352 -16.516 1 73.75 380 GLY B CA 1
ATOM 7039 C C . GLY B 1 380 ? 6.945 13.539 -15.688 1 73.75 380 GLY B C 1
ATOM 7040 O O . GLY B 1 380 ? 7.512 14.633 -15.797 1 73.75 380 GLY B O 1
ATOM 7041 N N . ALA B 1 381 ? 5.918 13.336 -14.93 1 78.19 381 ALA B N 1
ATOM 7042 C CA . ALA B 1 381 ? 5.383 14.43 -14.125 1 78.19 381 ALA B CA 1
ATOM 7043 C C . ALA B 1 381 ? 6.02 14.453 -12.734 1 78.19 381 ALA B C 1
ATOM 7045 O O . ALA B 1 381 ? 6.281 13.398 -12.148 1 78.19 381 ALA B O 1
ATOM 7046 N N . THR B 1 382 ? 6.387 15.641 -12.297 1 87.06 382 THR B N 1
ATOM 7047 C CA . THR B 1 382 ? 6.793 15.82 -10.906 1 87.06 382 THR B CA 1
ATOM 7048 C C . THR B 1 382 ? 5.648 15.469 -9.961 1 87.06 382 THR B C 1
ATOM 7050 O O . THR B 1 382 ? 4.516 15.914 -10.156 1 87.06 382 THR B O 1
ATOM 7053 N N . ARG B 1 383 ? 5.996 14.703 -9.031 1 88.94 383 ARG B N 1
ATOM 7054 C CA . ARG B 1 383 ? 4.961 14.281 -8.094 1 88.94 383 ARG B CA 1
ATOM 7055 C C . ARG B 1 383 ? 5.07 15.055 -6.781 1 88.94 383 ARG B C 1
ATOM 7057 O O . ARG B 1 383 ? 5.957 14.781 -5.969 1 88.94 383 ARG B O 1
ATOM 7064 N N . ALA B 1 384 ? 4.164 15.953 -6.613 1 90.69 384 ALA B N 1
ATOM 7065 C CA . ALA B 1 384 ? 4.043 16.656 -5.332 1 90.69 384 ALA B CA 1
ATOM 7066 C C . ALA B 1 384 ? 3.084 15.922 -4.398 1 90.69 384 ALA B C 1
ATOM 7068 O O . ALA B 1 384 ? 1.991 15.523 -4.809 1 90.69 384 ALA B O 1
ATOM 7069 N N . THR B 1 385 ? 3.578 15.641 -3.148 1 90.38 385 THR B N 1
ATOM 7070 C CA . THR B 1 385 ? 2.738 14.922 -2.199 1 90.38 385 THR B CA 1
ATOM 7071 C C . THR B 1 385 ? 2.879 15.508 -0.798 1 90.38 385 THR B C 1
ATOM 7073 O O . THR B 1 385 ? 3.973 15.906 -0.393 1 90.38 385 THR B O 1
ATOM 7076 N N . SER B 1 386 ? 1.786 15.5 -0.056 1 89.94 386 SER B N 1
ATOM 7077 C CA . SER B 1 386 ? 1.799 16.031 1.306 1 89.94 386 SER B CA 1
ATOM 7078 C C . SER B 1 386 ? 2.506 15.07 2.26 1 89.94 386 SER B C 1
ATOM 7080 O O . SER B 1 386 ? 2.859 15.445 3.379 1 89.94 386 SER B O 1
ATOM 7082 N N . ALA B 1 387 ? 2.717 13.844 1.809 1 91.38 387 ALA B N 1
ATOM 7083 C CA . ALA B 1 387 ? 3.486 12.898 2.615 1 91.38 387 ALA B CA 1
ATOM 7084 C C . ALA B 1 387 ? 4.887 13.43 2.898 1 91.38 387 ALA B C 1
ATOM 7086 O O . ALA B 1 387 ? 5.492 13.094 3.918 1 91.38 387 ALA B O 1
ATOM 7087 N N . LEU B 1 388 ? 5.344 14.305 2.02 1 95.38 388 LEU B N 1
ATOM 7088 C CA . LEU B 1 388 ? 6.703 14.82 2.135 1 95.38 388 LEU B CA 1
ATOM 7089 C C . LEU B 1 388 ? 6.715 16.156 2.879 1 95.38 388 LEU B C 1
ATOM 7091 O O . LEU B 1 388 ? 7.777 16.75 3.078 1 95.38 388 LEU B O 1
ATOM 7095 N N . ASN B 1 389 ? 5.559 16.656 3.295 1 91.75 389 ASN B N 1
ATOM 7096 C CA . ASN B 1 389 ? 5.531 17.859 4.125 1 91.75 389 ASN B CA 1
ATOM 7097 C C . ASN B 1 389 ? 6.207 17.625 5.473 1 91.75 389 ASN B C 1
ATOM 7099 O O . ASN B 1 389 ? 6.359 16.484 5.906 1 91.75 389 ASN B O 1
ATOM 7103 N N . PRO B 1 390 ? 6.633 18.719 6.098 1 91.25 390 PRO B N 1
ATOM 7104 C CA . PRO B 1 390 ? 7.234 18.531 7.422 1 91.25 390 PRO B CA 1
ATOM 7105 C C . PRO B 1 390 ? 6.25 17.969 8.445 1 91.25 390 PRO B C 1
ATOM 7107 O O . PRO B 1 390 ? 5.035 18.016 8.227 1 91.25 390 PRO B O 1
ATOM 7110 N N . ILE B 1 391 ? 6.828 17.406 9.461 1 91.19 391 ILE B N 1
ATOM 7111 C CA . ILE B 1 391 ? 5.996 16.891 10.547 1 91.19 391 ILE B CA 1
ATOM 7112 C C . ILE B 1 391 ? 5.094 18.016 11.078 1 91.19 391 ILE B C 1
ATOM 7114 O O . ILE B 1 391 ? 5.531 19.156 11.219 1 91.19 391 ILE B O 1
ATOM 7118 N N . ASP B 1 392 ? 3.828 17.688 11.273 1 86.44 392 ASP B N 1
ATOM 7119 C CA . ASP B 1 392 ? 2.895 18.641 11.867 1 86.44 392 ASP B CA 1
ATOM 7120 C C . ASP B 1 392 ? 3.125 18.781 13.375 1 86.44 392 ASP B C 1
ATOM 7122 O O . ASP B 1 392 ? 2.75 17.891 14.141 1 86.44 392 ASP B O 1
ATOM 7126 N N . LYS B 1 393 ? 3.598 19.891 13.812 1 85.56 393 LYS B N 1
ATOM 7127 C CA . LYS B 1 393 ? 3.922 20.094 15.219 1 85.56 393 LYS B CA 1
ATOM 7128 C C . LYS B 1 393 ? 2.736 20.688 15.977 1 85.56 393 LYS B C 1
ATOM 7130 O O . LYS B 1 393 ? 2.875 21.109 17.125 1 85.56 393 LYS B O 1
ATOM 7135 N N . GLY B 1 394 ? 1.664 20.703 15.273 1 80.44 394 GLY B N 1
ATOM 7136 C CA . GLY B 1 394 ? 0.471 21.203 15.938 1 80.44 394 GLY B CA 1
ATOM 7137 C C . GLY B 1 394 ? 0.64 22.609 16.5 1 80.44 394 GLY B C 1
ATOM 7138 O O . GLY B 1 394 ? 1.034 23.516 15.766 1 80.44 394 GLY B O 1
ATOM 7139 N N . VAL B 1 395 ? 0.414 22.766 17.828 1 76.06 395 VAL B N 1
ATOM 7140 C CA . VAL B 1 395 ? 0.462 24.078 18.469 1 76.06 395 VAL B CA 1
ATOM 7141 C C . VAL B 1 395 ? 1.904 24.578 18.516 1 76.06 395 VAL B C 1
ATOM 7143 O O . VAL B 1 395 ? 2.148 25.766 18.703 1 76.06 395 VAL B O 1
ATOM 7146 N N . CYS B 1 396 ? 2.814 23.672 18.297 1 77.62 396 CYS B N 1
ATOM 7147 C CA . CYS B 1 396 ? 4.23 24.016 18.391 1 77.62 396 CYS B CA 1
ATOM 7148 C C . CYS B 1 396 ? 4.773 24.406 17.016 1 77.62 396 CYS B C 1
ATOM 7150 O O . CYS B 1 396 ? 5.984 24.578 16.844 1 77.62 396 CYS B O 1
ATOM 7152 N N . TYR B 1 397 ? 3.982 24.469 16.016 1 75.38 397 TYR B N 1
ATOM 7153 C CA . TYR B 1 397 ? 4.41 24.688 14.633 1 75.38 397 TYR B CA 1
ATOM 7154 C C . TYR B 1 397 ? 5.344 25.891 14.523 1 75.38 397 TYR B C 1
ATOM 7156 O O . TYR B 1 397 ? 6.363 25.828 13.836 1 75.38 397 TYR B O 1
ATOM 7164 N N . GLU B 1 398 ? 5.148 26.953 15.211 1 70.69 398 GLU B N 1
ATOM 7165 C CA . GLU B 1 398 ? 5.953 28.156 15.039 1 70.69 398 GLU B CA 1
ATOM 7166 C C . GLU B 1 398 ? 7.031 28.266 16.109 1 70.69 398 GLU B C 1
ATOM 7168 O O . GLU B 1 398 ? 7.711 29.281 16.234 1 70.69 398 GLU B O 1
ATOM 7173 N N . LEU B 1 399 ? 7.234 27.156 16.781 1 77 399 LEU B N 1
ATOM 7174 C CA . LEU B 1 399 ? 8.211 27.188 17.875 1 77 399 LEU B CA 1
ATOM 7175 C C . LEU B 1 399 ? 9.484 26.453 17.484 1 77 399 LEU B C 1
ATOM 7177 O O . LEU B 1 399 ? 9.422 25.406 16.828 1 77 399 LEU B O 1
ATOM 7181 N N . THR B 1 400 ? 10.602 27.047 17.75 1 77.81 400 THR B N 1
ATOM 7182 C CA . THR B 1 400 ? 11.844 26.281 17.734 1 77.81 400 THR B CA 1
ATOM 7183 C C . THR B 1 400 ? 11.891 25.281 18.875 1 77.81 400 THR B C 1
ATOM 7185 O O . THR B 1 400 ? 11.062 25.328 19.781 1 77.81 400 THR B O 1
ATOM 7188 N N . GLU B 1 401 ? 12.82 24.391 18.75 1 79.81 401 GLU B N 1
ATOM 7189 C CA . GLU B 1 401 ? 12.922 23.422 19.844 1 79.81 401 GLU B CA 1
ATOM 7190 C C . GLU B 1 401 ? 13.219 24.125 21.172 1 79.81 401 GLU B C 1
ATOM 7192 O O . GLU B 1 401 ? 12.68 23.734 22.203 1 79.81 401 GLU B O 1
ATOM 7197 N N . ALA B 1 402 ? 14.062 25.125 21.094 1 80.31 402 ALA B N 1
ATOM 7198 C CA . ALA B 1 402 ? 14.391 25.906 22.281 1 80.31 402 ALA B CA 1
ATOM 7199 C C . ALA B 1 402 ? 13.148 26.609 22.844 1 80.31 402 ALA B C 1
ATOM 7201 O O . ALA B 1 402 ? 12.93 26.594 24.062 1 80.31 402 ALA B O 1
ATOM 7202 N N . ASP B 1 403 ? 12.352 27.141 21.938 1 85.06 403 ASP B N 1
ATOM 7203 C CA . ASP B 1 403 ? 11.109 27.797 22.344 1 85.06 403 ASP B CA 1
ATOM 7204 C C . ASP B 1 403 ? 10.133 26.781 22.938 1 85.06 403 ASP B C 1
ATOM 7206 O O . ASP B 1 403 ? 9.453 27.078 23.922 1 85.06 403 ASP B O 1
ATOM 7210 N N . PHE B 1 404 ? 10.148 25.672 22.344 1 86 404 PHE B N 1
ATOM 7211 C CA . PHE B 1 404 ? 9.289 24.594 22.828 1 86 404 PHE B CA 1
ATOM 7212 C C . PHE B 1 404 ? 9.68 24.188 24.234 1 86 404 PHE B C 1
ATOM 7214 O O . PHE B 1 404 ? 8.828 24.094 25.125 1 86 404 PHE B O 1
ATOM 7221 N N . GLN B 1 405 ? 10.922 24.047 24.484 1 87.75 405 GLN B N 1
ATOM 7222 C CA . GLN B 1 405 ? 11.43 23.672 25.797 1 87.75 405 GLN B CA 1
ATOM 7223 C C . GLN B 1 405 ? 11.133 24.75 26.828 1 87.75 405 GLN B C 1
ATOM 7225 O O . GLN B 1 405 ? 10.773 24.453 27.969 1 87.75 405 GLN B O 1
ATOM 7230 N N . ALA B 1 406 ? 11.203 26 26.438 1 90.12 406 ALA B N 1
ATOM 7231 C CA . ALA B 1 406 ? 11.031 27.125 27.344 1 90.12 406 ALA B CA 1
ATOM 7232 C C . ALA B 1 406 ? 9.562 27.359 27.656 1 90.12 406 ALA B C 1
ATOM 7234 O O . ALA B 1 406 ? 9.195 27.625 28.812 1 90.12 406 ALA B O 1
ATOM 7235 N N . GLN B 1 407 ? 8.695 27.312 26.672 1 88.5 407 GLN B N 1
ATOM 7236 C CA . GLN B 1 407 ? 7.293 27.703 26.797 1 88.5 407 GLN B CA 1
ATOM 7237 C C . GLN B 1 407 ? 6.445 26.547 27.312 1 88.5 407 GLN B C 1
ATOM 7239 O O . GLN B 1 407 ? 5.441 26.75 28 1 88.5 407 GLN B O 1
ATOM 7244 N N . MET B 1 408 ? 6.871 25.328 26.984 1 89.38 408 MET B N 1
ATOM 7245 C CA . MET B 1 408 ? 6.113 24.156 27.375 1 89.38 408 MET B CA 1
ATOM 7246 C C . MET B 1 408 ? 7.043 23.062 27.906 1 89.38 408 MET B C 1
ATOM 7248 O O . MET B 1 408 ? 7.098 21.969 27.359 1 89.38 408 MET B O 1
ATOM 7252 N N . PRO B 1 409 ? 7.672 23.266 29.062 1 91.06 409 PRO B N 1
ATOM 7253 C CA . PRO B 1 409 ? 8.719 22.375 29.547 1 91.06 409 PRO B CA 1
ATOM 7254 C C . PRO B 1 409 ? 8.195 20.969 29.844 1 91.06 409 PRO B C 1
ATOM 7256 O O . PRO B 1 409 ? 8.891 19.984 29.578 1 91.06 409 PRO B O 1
ATOM 7259 N N . GLU B 1 410 ? 7.008 20.891 30.328 1 90.94 410 GLU B N 1
ATOM 7260 C CA . GLU B 1 410 ? 6.465 19.578 30.641 1 90.94 410 GLU B CA 1
ATOM 7261 C C . GLU B 1 410 ? 6.195 18.766 29.375 1 90.94 410 GLU B C 1
ATOM 7263 O O . GLU B 1 410 ? 6.555 17.594 29.281 1 90.94 410 GLU B O 1
ATOM 7268 N N . GLU B 1 411 ? 5.598 19.484 28.422 1 87.25 411 GLU B N 1
ATOM 7269 C CA . GLU B 1 411 ? 5.32 18.812 27.141 1 87.25 411 GLU B CA 1
ATOM 7270 C C . GLU B 1 411 ? 6.613 18.422 26.438 1 87.25 411 GLU B C 1
ATOM 7272 O O . GLU B 1 411 ? 6.688 17.359 25.812 1 87.25 411 GLU B O 1
ATOM 7277 N N . TYR B 1 412 ? 7.516 19.219 26.578 1 90 412 TYR B N 1
ATOM 7278 C CA . TYR B 1 412 ? 8.812 18.969 25.969 1 90 412 TYR B CA 1
ATOM 7279 C C . TYR B 1 412 ? 9.477 17.734 26.578 1 90 412 TYR B C 1
ATOM 7281 O O . TYR B 1 412 ? 10 16.875 25.859 1 90 412 TYR B O 1
ATOM 7289 N N . SER B 1 413 ? 9.445 17.656 27.875 1 92.25 413 SER B N 1
ATOM 7290 C CA . SER B 1 413 ? 10.047 16.531 28.578 1 92.25 413 SER B CA 1
ATOM 7291 C C . SER B 1 413 ? 9.352 15.219 28.219 1 92.25 413 SER B C 1
ATOM 7293 O O . SER B 1 413 ? 10.008 14.195 28.016 1 92.25 413 SER B O 1
ATOM 7295 N N . ARG B 1 414 ? 8.078 15.32 28.109 1 91 414 ARG B N 1
ATOM 7296 C CA . ARG B 1 414 ? 7.312 14.141 27.719 1 91 414 ARG B CA 1
ATOM 7297 C C . ARG B 1 414 ? 7.641 13.719 26.297 1 91 414 ARG B C 1
ATOM 7299 O O . ARG B 1 414 ? 7.766 12.523 26.016 1 91 414 ARG B O 1
ATOM 7306 N N . TRP B 1 415 ? 7.766 14.633 25.484 1 89.38 415 TRP B N 1
ATOM 7307 C CA . TRP B 1 415 ? 8.094 14.367 24.094 1 89.38 415 TRP B CA 1
ATOM 7308 C C . TRP B 1 415 ? 9.492 13.766 23.953 1 89.38 415 TRP B C 1
ATOM 7310 O O . TRP B 1 415 ? 9.688 12.781 23.234 1 89.38 415 TRP B O 1
ATOM 7320 N N . ARG B 1 416 ? 10.453 14.258 24.703 1 89.19 416 ARG B N 1
ATOM 7321 C CA . ARG B 1 416 ? 11.836 13.805 24.625 1 89.19 416 ARG B CA 1
ATOM 7322 C C . ARG B 1 416 ? 11.977 12.375 25.125 1 89.19 416 ARG B C 1
ATOM 7324 O O . ARG B 1 416 ? 12.836 11.625 24.641 1 89.19 416 ARG B O 1
ATOM 7331 N N . ARG B 1 417 ? 11.141 12 26 1 90.31 417 ARG B N 1
ATOM 7332 C CA . ARG B 1 417 ? 11.203 10.656 26.578 1 90.31 417 ARG B CA 1
ATOM 7333 C C . ARG B 1 417 ? 10.688 9.617 25.594 1 90.31 417 ARG B C 1
ATOM 7335 O O . ARG B 1 417 ? 11.078 8.445 25.656 1 90.31 417 ARG B O 1
ATOM 7342 N N . ASP B 1 418 ? 9.828 10.039 24.703 1 91.75 418 ASP B N 1
ATOM 7343 C CA . ASP B 1 418 ? 9.242 9.141 23.719 1 91.75 418 ASP B CA 1
ATOM 7344 C C . ASP B 1 418 ? 9.031 9.852 22.391 1 91.75 418 ASP B C 1
ATOM 7346 O O . ASP B 1 418 ? 7.902 9.984 21.922 1 91.75 418 ASP B O 1
ATOM 7350 N N . ILE B 1 419 ? 10.148 10.141 21.812 1 90.56 419 ILE B N 1
ATOM 7351 C CA . ILE B 1 419 ? 10.172 10.992 20.625 1 90.56 419 ILE B CA 1
ATOM 7352 C C . ILE B 1 419 ? 9.414 10.312 19.484 1 90.56 419 ILE B C 1
ATOM 7354 O O . ILE B 1 419 ? 8.734 10.984 18.703 1 90.56 419 ILE B O 1
ATOM 7358 N N . ARG B 1 420 ? 9.477 9.07 19.375 1 92.31 420 ARG B N 1
ATOM 7359 C CA . ARG B 1 420 ? 8.891 8.352 18.234 1 92.31 420 ARG B CA 1
ATOM 7360 C C . ARG B 1 420 ? 7.371 8.359 18.312 1 92.31 420 ARG B C 1
ATOM 7362 O O . ARG B 1 420 ? 6.695 8.555 17.297 1 92.31 420 ARG B O 1
ATOM 7369 N N . TYR B 1 421 ? 6.793 8.188 19.531 1 90.88 421 TYR B N 1
ATOM 7370 C CA . TYR B 1 421 ? 5.367 7.883 19.609 1 90.88 421 TYR B CA 1
ATOM 7371 C C . TYR B 1 421 ? 4.598 9.039 20.219 1 90.88 421 TYR B C 1
ATOM 7373 O O . TYR B 1 421 ? 3.371 9.117 20.094 1 90.88 421 TYR B O 1
ATOM 7381 N N . ARG B 1 422 ? 5.293 9.898 20.891 1 91.25 422 ARG B N 1
ATOM 7382 C CA . ARG B 1 422 ? 4.578 11.023 21.484 1 91.25 422 ARG B CA 1
ATOM 7383 C C . ARG B 1 422 ? 4.219 12.07 20.438 1 91.25 422 ARG B C 1
ATOM 7385 O O . ARG B 1 422 ? 5.094 12.594 19.75 1 91.25 422 ARG B O 1
ATOM 7392 N N . ARG B 1 423 ? 2.949 12.32 20.406 1 88.81 423 ARG B N 1
ATOM 7393 C CA . ARG B 1 423 ? 2.467 13.32 19.453 1 88.81 423 ARG B CA 1
ATOM 7394 C C . ARG B 1 423 ? 2.629 14.727 20.016 1 88.81 423 ARG B C 1
ATOM 7396 O O . ARG B 1 423 ? 2.434 14.961 21.203 1 88.81 423 ARG B O 1
ATOM 7403 N N . PHE B 1 424 ? 2.979 15.648 19.094 1 87.75 424 PHE B N 1
ATOM 7404 C CA . PHE B 1 424 ? 2.838 17.047 19.453 1 87.75 424 PHE B CA 1
ATOM 7405 C C . PHE B 1 424 ? 1.379 17.406 19.719 1 87.75 424 PHE B C 1
ATOM 7407 O O . PHE B 1 424 ? 0.477 16.828 19.109 1 87.75 424 PHE B O 1
ATOM 7414 N N . LEU B 1 425 ? 1.213 18.281 20.641 1 80.25 425 LEU B N 1
ATOM 7415 C CA . LEU B 1 425 ? -0.158 18.656 20.953 1 80.25 425 LEU B CA 1
ATOM 7416 C C . LEU B 1 425 ? -0.895 19.125 19.703 1 80.25 425 LEU B C 1
ATOM 7418 O O . LEU B 1 425 ? -0.495 20.109 19.062 1 80.25 425 LEU B O 1
ATOM 7422 N N . GLY B 1 426 ? -1.874 18.375 19.312 1 76.81 426 GLY B N 1
ATOM 7423 C CA . GLY B 1 426 ? -2.639 18.719 18.125 1 76.81 426 GLY B CA 1
ATOM 7424 C C . GLY B 1 426 ? -1.908 18.406 16.828 1 76.81 426 GLY B C 1
ATOM 7425 O O . GLY B 1 426 ? -2.254 18.922 15.766 1 76.81 426 GLY B O 1
ATOM 7426 N N . GLY B 1 427 ? -0.875 17.609 16.938 1 84.56 427 GLY B N 1
ATOM 7427 C CA . GLY B 1 427 ? -0.073 17.328 15.766 1 84.56 427 GLY B CA 1
ATOM 7428 C C . GLY B 1 427 ? 0.238 15.844 15.594 1 84.56 427 GLY B C 1
ATOM 7429 O O . GLY B 1 427 ? -0.609 14.992 15.867 1 84.56 427 GLY B O 1
ATOM 7430 N N . GLU B 1 428 ? 1.394 15.617 15.016 1 89 428 GLU B N 1
ATOM 7431 C CA . GLU B 1 428 ? 1.83 14.273 14.664 1 89 428 GLU B CA 1
ATOM 7432 C C . GLU B 1 428 ? 2.994 13.82 15.547 1 89 428 GLU B C 1
ATOM 7434 O O . GLU B 1 428 ? 3.66 14.648 16.172 1 89 428 GLU B O 1
ATOM 7439 N N . SER B 1 429 ? 3.135 12.562 15.656 1 92.19 429 SER B N 1
ATOM 7440 C CA . SER B 1 429 ? 4.367 11.953 16.141 1 92.19 429 SER B CA 1
ATOM 7441 C C . SER B 1 429 ? 5.266 11.531 14.984 1 92.19 429 SER B C 1
ATOM 7443 O O . SER B 1 429 ? 4.84 11.539 13.82 1 92.19 429 SER B O 1
ATOM 7445 N N . TYR B 1 430 ? 6.477 11.242 15.266 1 94.62 430 TYR B N 1
ATOM 7446 C CA . TYR B 1 430 ? 7.355 10.75 14.219 1 94.62 430 TYR B CA 1
ATOM 7447 C C . TYR B 1 430 ? 6.879 9.391 13.703 1 94.62 430 TYR B C 1
ATOM 7449 O O . TYR B 1 430 ? 7.121 9.047 12.539 1 94.62 430 TYR B O 1
ATOM 7457 N N . HIS B 1 431 ? 6.191 8.648 14.523 1 93.5 431 HIS B N 1
ATOM 7458 C CA . HIS B 1 431 ? 5.582 7.406 14.055 1 93.5 431 HIS B CA 1
ATOM 7459 C C . HIS B 1 431 ? 4.5 7.684 13.016 1 93.5 431 HIS B C 1
ATOM 7461 O O . HIS B 1 431 ? 4.398 6.969 12.016 1 93.5 431 HIS B O 1
ATOM 7467 N N . ASP B 1 432 ? 3.758 8.719 13.25 1 90.94 432 ASP B N 1
ATOM 7468 C CA . ASP B 1 432 ? 2.75 9.125 12.273 1 90.94 432 ASP B CA 1
ATOM 7469 C C . ASP B 1 432 ? 3.396 9.523 10.953 1 90.94 432 ASP B C 1
ATOM 7471 O O . ASP B 1 432 ? 2.885 9.188 9.883 1 90.94 432 ASP B O 1
ATOM 7475 N N . LEU B 1 433 ? 4.465 10.258 11.062 1 93.88 433 LEU B N 1
ATOM 7476 C CA . LEU B 1 433 ? 5.211 10.672 9.875 1 93.88 433 LEU B CA 1
ATOM 7477 C C . LEU B 1 433 ? 5.699 9.453 9.094 1 93.88 433 LEU B C 1
ATOM 7479 O O . LEU B 1 433 ? 5.57 9.406 7.867 1 93.88 433 LEU B O 1
ATOM 7483 N N . ILE B 1 434 ? 6.191 8.492 9.781 1 95.12 434 ILE B N 1
ATOM 7484 C CA . ILE B 1 434 ? 6.672 7.266 9.156 1 95.12 434 ILE B CA 1
ATOM 7485 C C . ILE B 1 434 ? 5.52 6.566 8.43 1 95.12 434 ILE B C 1
ATOM 7487 O O . ILE B 1 434 ? 5.668 6.133 7.289 1 95.12 434 ILE B O 1
ATOM 7491 N N . GLN B 1 435 ? 4.422 6.547 9.031 1 90.44 435 GLN B N 1
ATOM 7492 C CA . GLN B 1 435 ? 3.262 5.871 8.453 1 90.44 435 GLN B CA 1
ATOM 7493 C C . GLN B 1 435 ? 2.832 6.539 7.145 1 90.44 435 GLN B C 1
ATOM 7495 O O . GLN B 1 435 ? 2.527 5.855 6.168 1 90.44 435 GLN B O 1
ATOM 7500 N N . ARG B 1 436 ? 2.824 7.824 7.141 1 89.75 436 ARG B N 1
ATOM 7501 C CA . ARG B 1 436 ? 2.359 8.477 5.922 1 89.75 436 ARG B CA 1
ATOM 7502 C C . ARG B 1 436 ? 3.438 8.461 4.844 1 89.75 436 ARG B C 1
ATOM 7504 O O . ARG B 1 436 ? 3.154 8.703 3.672 1 89.75 436 ARG B O 1
ATOM 7511 N N . LEU B 1 437 ? 4.707 8.195 5.207 1 94.81 437 LEU B N 1
ATOM 7512 C CA . LEU B 1 437 ? 5.801 8.141 4.242 1 94.81 437 LEU B CA 1
ATOM 7513 C C . LEU B 1 437 ? 5.906 6.758 3.613 1 94.81 437 LEU B C 1
ATOM 7515 O O . LEU B 1 437 ? 6.574 6.582 2.594 1 94.81 437 LEU B O 1
ATOM 7519 N N . GLU B 1 438 ? 5.285 5.816 4.172 1 93.06 438 GLU B N 1
ATOM 7520 C CA . GLU B 1 438 ? 5.465 4.422 3.791 1 93.06 438 GLU B CA 1
ATOM 7521 C C . GLU B 1 438 ? 5.145 4.207 2.314 1 93.06 438 GLU B C 1
ATOM 7523 O O . GLU B 1 438 ? 5.941 3.619 1.579 1 93.06 438 GLU B O 1
ATOM 7528 N N . PRO B 1 439 ? 4.02 4.707 1.83 1 90.06 439 PRO B N 1
ATOM 7529 C CA . PRO B 1 439 ? 3.752 4.508 0.403 1 90.06 439 PRO B CA 1
ATOM 7530 C C . PRO B 1 439 ? 4.797 5.172 -0.49 1 90.06 439 PRO B C 1
ATOM 7532 O O . PRO B 1 439 ? 5.172 4.613 -1.526 1 90.06 439 PRO B O 1
ATOM 7535 N N . LEU B 1 440 ? 5.219 6.293 -0.104 1 92.81 440 LEU B N 1
ATOM 7536 C CA . LEU B 1 440 ? 6.242 6.984 -0.88 1 92.81 440 LEU B CA 1
ATOM 7537 C C . LEU B 1 440 ? 7.555 6.203 -0.867 1 92.81 440 LEU B C 1
ATOM 7539 O O . LEU B 1 440 ? 8.258 6.141 -1.879 1 92.81 440 LEU B O 1
ATOM 7543 N N . LEU B 1 441 ? 7.879 5.676 0.261 1 94.88 441 LEU B N 1
ATOM 7544 C CA . LEU B 1 441 ? 9.094 4.875 0.366 1 94.88 441 LEU B CA 1
ATOM 7545 C C . LEU B 1 441 ? 9.07 3.723 -0.632 1 94.88 441 LEU B C 1
ATOM 7547 O O . LEU B 1 441 ? 10.086 3.426 -1.265 1 94.88 441 LEU B O 1
ATOM 7551 N N . MET B 1 442 ? 7.961 3.105 -0.784 1 91.88 442 MET B N 1
ATOM 7552 C CA . MET B 1 442 ? 7.82 2.018 -1.748 1 91.88 442 MET B CA 1
ATOM 7553 C C . MET B 1 442 ? 8.047 2.518 -3.17 1 91.88 442 MET B C 1
ATOM 7555 O O . MET B 1 442 ? 8.672 1.834 -3.982 1 91.88 442 MET B O 1
ATOM 7559 N N . GLU B 1 443 ? 7.547 3.666 -3.41 1 90.81 443 GLU B N 1
ATOM 7560 C CA . GLU B 1 443 ? 7.758 4.273 -4.723 1 90.81 443 GLU B CA 1
ATOM 7561 C C . GLU B 1 443 ? 9.234 4.543 -4.977 1 90.81 443 GLU B C 1
ATOM 7563 O O . GLU B 1 443 ? 9.727 4.336 -6.086 1 90.81 443 GLU B O 1
ATOM 7568 N N . LEU B 1 444 ? 9.906 5.008 -3.998 1 93.62 444 LEU B N 1
ATOM 7569 C CA . LEU B 1 444 ? 11.336 5.285 -4.137 1 93.62 444 LEU B CA 1
ATOM 7570 C C . LEU B 1 444 ? 12.109 3.998 -4.395 1 93.62 444 LEU B C 1
ATOM 7572 O O . LEU B 1 444 ? 12.977 3.957 -5.27 1 93.62 444 LEU B O 1
ATOM 7576 N N . GLU B 1 445 ? 11.75 2.92 -3.678 1 92.06 445 GLU B N 1
ATOM 7577 C CA . GLU B 1 445 ? 12.414 1.628 -3.799 1 92.06 445 GLU B CA 1
ATOM 7578 C C . GLU B 1 445 ? 12.219 1.033 -5.188 1 92.06 445 GLU B C 1
ATOM 7580 O O . GLU B 1 445 ? 13.102 0.347 -5.707 1 92.06 445 GLU B O 1
ATOM 7585 N N . GLN B 1 446 ? 11.148 1.33 -5.793 1 89.31 446 GLN B N 1
ATOM 7586 C CA . GLN B 1 446 ? 10.82 0.642 -7.035 1 89.31 446 GLN B CA 1
ATOM 7587 C C . GLN B 1 446 ? 11.438 1.347 -8.242 1 89.31 446 GLN B C 1
ATOM 7589 O O . GLN B 1 446 ? 11.5 0.782 -9.336 1 89.31 446 GLN B O 1
ATOM 7594 N N . GLN B 1 447 ? 11.875 2.58 -8.047 1 89.62 447 GLN B N 1
ATOM 7595 C CA . GLN B 1 447 ? 12.406 3.332 -9.172 1 89.62 447 GLN B CA 1
ATOM 7596 C C . GLN B 1 447 ? 13.633 2.645 -9.766 1 89.62 447 GLN B C 1
ATOM 7598 O O . GLN B 1 447 ? 14.422 2.029 -9.039 1 89.62 447 GLN B O 1
ATOM 7603 N N . THR B 1 448 ? 13.766 2.727 -11.086 1 86.81 448 THR B N 1
ATOM 7604 C CA . THR B 1 448 ? 14.898 2.123 -11.789 1 86.81 448 THR B CA 1
ATOM 7605 C C . THR B 1 448 ? 15.789 3.197 -12.398 1 86.81 448 THR B C 1
ATOM 7607 O O . THR B 1 448 ? 16.703 2.887 -13.164 1 86.81 448 THR B O 1
ATOM 7610 N N . ARG B 1 449 ? 15.469 4.488 -12.148 1 88.56 449 ARG B N 1
ATOM 7611 C CA . ARG B 1 449 ? 16.234 5.648 -12.578 1 88.56 449 ARG B CA 1
ATOM 7612 C C . ARG B 1 449 ? 16.578 6.555 -11.398 1 88.56 449 ARG B C 1
ATOM 7614 O O . ARG B 1 449 ? 16.078 6.348 -10.289 1 88.56 449 ARG B O 1
ATOM 7621 N N . PRO B 1 450 ? 17.438 7.512 -11.648 1 92.38 450 PRO B N 1
ATOM 7622 C CA . PRO B 1 450 ? 17.75 8.43 -10.547 1 92.38 450 PRO B CA 1
ATOM 7623 C C . PRO B 1 450 ? 16.516 9.125 -9.992 1 92.38 450 PRO B C 1
ATOM 7625 O O . PRO B 1 450 ? 15.602 9.469 -10.75 1 92.38 450 PRO B O 1
ATOM 7628 N N . VAL B 1 451 ? 16.531 9.336 -8.68 1 95.44 451 VAL B N 1
ATOM 7629 C CA . VAL B 1 451 ? 15.367 9.891 -7.992 1 95.44 451 VAL B CA 1
ATOM 7630 C C . VAL B 1 451 ? 15.773 11.141 -7.211 1 95.44 451 VAL B C 1
ATOM 7632 O O . VAL B 1 451 ? 16.797 11.141 -6.52 1 95.44 451 VAL B O 1
ATOM 7635 N N . LEU B 1 452 ? 15.023 12.172 -7.379 1 97.62 452 LEU B N 1
ATOM 7636 C CA . LEU B 1 452 ? 15.195 13.383 -6.582 1 97.62 452 LEU B CA 1
ATOM 7637 C C . LEU B 1 452 ? 14.023 13.578 -5.629 1 97.62 452 LEU B C 1
ATOM 7639 O O . LEU B 1 452 ? 12.867 13.57 -6.051 1 97.62 452 LEU B O 1
ATOM 7643 N N . VAL B 1 453 ? 14.352 13.688 -4.379 1 98.31 453 VAL B N 1
ATOM 7644 C CA . VAL B 1 453 ? 13.352 14 -3.357 1 98.31 453 VAL B CA 1
ATOM 7645 C C . VAL B 1 453 ? 13.656 15.359 -2.738 1 98.31 453 VAL B C 1
ATOM 7647 O O . VAL B 1 453 ? 14.727 15.562 -2.158 1 98.31 453 VAL B O 1
ATOM 7650 N N . VAL B 1 454 ? 12.75 16.328 -2.904 1 98.12 454 VAL B N 1
ATOM 7651 C CA . VAL B 1 454 ? 12.875 17.641 -2.275 1 98.12 454 VAL B CA 1
ATOM 7652 C C . VAL B 1 454 ? 11.844 17.781 -1.158 1 98.12 454 VAL B C 1
ATOM 7654 O O . VAL B 1 454 ? 10.641 17.75 -1.413 1 98.12 454 VAL B O 1
ATOM 7657 N N . SER B 1 455 ? 12.305 17.922 0.002 1 97.19 455 SER B N 1
ATOM 7658 C CA . SER B 1 455 ? 11.438 17.953 1.176 1 97.19 455 SER B CA 1
ATOM 7659 C C . SER B 1 455 ? 12.047 18.797 2.291 1 97.19 455 SER B C 1
ATOM 7661 O O . SER B 1 455 ? 12.664 19.828 2.027 1 97.19 455 SER B O 1
ATOM 7663 N N . HIS B 1 456 ? 11.703 18.5 3.539 1 93.81 456 HIS B N 1
ATOM 7664 C CA . HIS B 1 456 ? 12.086 19.297 4.699 1 93.81 456 HIS B CA 1
ATOM 7665 C C . HIS B 1 456 ? 12.828 18.438 5.727 1 93.81 456 HIS B C 1
ATOM 7667 O O . HIS B 1 456 ? 12.883 17.219 5.605 1 93.81 456 HIS B O 1
ATOM 7673 N N . LEU B 1 457 ? 13.375 19.125 6.633 1 92.38 457 LEU B N 1
ATOM 7674 C CA . LEU B 1 457 ? 14.359 18.531 7.523 1 92.38 457 LEU B CA 1
ATOM 7675 C C . LEU B 1 457 ? 13.789 17.297 8.211 1 92.38 457 LEU B C 1
ATOM 7677 O O . LEU B 1 457 ? 14.328 16.188 8.078 1 92.38 457 LEU B O 1
ATOM 7681 N N . SER B 1 458 ? 12.672 17.438 8.977 1 93.19 458 SER B N 1
ATOM 7682 C CA . SER B 1 458 ? 12.102 16.328 9.742 1 93.19 458 SER B CA 1
ATOM 7683 C C . SER B 1 458 ? 11.82 15.125 8.844 1 93.19 458 SER B C 1
ATOM 7685 O O . SER B 1 458 ? 12.156 13.992 9.195 1 93.19 458 SER B O 1
ATOM 7687 N N . THR B 1 459 ? 11.258 15.359 7.699 1 96.62 459 THR B N 1
ATOM 7688 C CA . THR B 1 459 ? 10.852 14.312 6.77 1 96.62 459 THR B CA 1
ATOM 7689 C C . THR B 1 459 ? 12.07 13.656 6.133 1 96.62 459 THR B C 1
ATOM 7691 O O . THR B 1 459 ? 12.133 12.43 6.02 1 96.62 459 THR B O 1
ATOM 7694 N N . LEU B 1 460 ? 13.055 14.43 5.75 1 97.69 460 LEU B N 1
ATOM 7695 C CA . LEU B 1 460 ? 14.273 13.891 5.148 1 97.69 460 LEU B CA 1
ATOM 7696 C C . LEU B 1 460 ? 15.039 13.031 6.145 1 97.69 460 LEU B C 1
ATOM 7698 O O . LEU B 1 460 ? 15.609 12 5.773 1 97.69 460 LEU B O 1
ATOM 7702 N N . GLN B 1 461 ? 15.055 13.477 7.383 1 96.88 461 GLN B N 1
ATOM 7703 C CA . GLN B 1 461 ? 15.734 12.711 8.422 1 96.88 461 GLN B CA 1
ATOM 7704 C C . GLN B 1 461 ? 15.086 11.344 8.609 1 96.88 461 GLN B C 1
ATOM 7706 O O . GLN B 1 461 ? 15.789 10.336 8.766 1 96.88 461 GLN B O 1
ATOM 7711 N N . VAL B 1 462 ? 13.797 11.336 8.578 1 97.38 462 VAL B N 1
ATOM 7712 C CA . VAL B 1 462 ? 13.078 10.078 8.734 1 97.38 462 VAL B CA 1
ATOM 7713 C C . VAL B 1 462 ? 13.359 9.164 7.547 1 97.38 462 VAL B C 1
ATOM 7715 O O . VAL B 1 462 ? 13.602 7.965 7.715 1 97.38 462 VAL B O 1
ATOM 7718 N N . LEU B 1 463 ? 13.359 9.688 6.309 1 97.44 463 LEU B N 1
ATOM 7719 C CA . LEU B 1 463 ? 13.703 8.898 5.125 1 97.44 463 LEU B CA 1
ATOM 7720 C C . LEU B 1 463 ? 15.133 8.391 5.203 1 97.44 463 LEU B C 1
ATOM 7722 O O . LEU B 1 463 ? 15.406 7.234 4.867 1 97.44 463 LEU B O 1
ATOM 7726 N N . TYR B 1 464 ? 15.984 9.289 5.68 1 96.81 464 TYR B N 1
ATOM 7727 C CA . TYR B 1 464 ? 17.391 8.953 5.844 1 96.81 464 TYR B CA 1
ATOM 7728 C C . TYR B 1 464 ? 17.562 7.754 6.77 1 96.81 464 TYR B C 1
ATOM 7730 O O . TYR B 1 464 ? 18.406 6.883 6.516 1 96.81 464 TYR B O 1
ATOM 7738 N N . SER B 1 465 ? 16.828 7.695 7.797 1 96.62 465 SER B N 1
ATOM 7739 C CA . SER B 1 465 ? 16.938 6.609 8.766 1 96.62 465 SER B CA 1
ATOM 7740 C C . SER B 1 465 ? 16.609 5.262 8.125 1 96.62 465 SER B C 1
ATOM 7742 O O . SER B 1 465 ? 17.203 4.242 8.477 1 96.62 465 SER B O 1
ATOM 7744 N N . TYR B 1 466 ? 15.68 5.219 7.184 1 96.75 466 TYR B N 1
ATOM 7745 C CA . TYR B 1 466 ? 15.375 3.977 6.484 1 96.75 466 TYR B CA 1
ATOM 7746 C C . TYR B 1 466 ? 16.578 3.484 5.691 1 96.75 466 TYR B C 1
ATOM 7748 O O . TYR B 1 466 ? 16.969 2.322 5.809 1 96.75 466 TYR B O 1
ATOM 7756 N N . PHE B 1 467 ? 17.156 4.332 4.922 1 95.19 467 PHE B N 1
ATOM 7757 C CA . PHE B 1 467 ? 18.203 3.918 3.99 1 95.19 467 PHE B CA 1
ATOM 7758 C C . PHE B 1 467 ? 19.484 3.561 4.734 1 95.19 467 PHE B C 1
ATOM 7760 O O . PHE B 1 467 ? 20.219 2.662 4.32 1 95.19 467 PHE B O 1
ATOM 7767 N N . THR B 1 468 ? 19.703 4.223 5.844 1 92.81 468 THR B N 1
ATOM 7768 C CA . THR B 1 468 ? 20.953 3.986 6.559 1 92.81 468 THR B CA 1
ATOM 7769 C C . THR B 1 468 ? 20.781 2.895 7.613 1 92.81 468 THR B C 1
ATOM 7771 O O . THR B 1 468 ? 21.75 2.32 8.086 1 92.81 468 THR B O 1
ATOM 7774 N N . GLY B 1 469 ? 19.578 2.721 8.07 1 93.38 469 GLY B N 1
ATOM 7775 C CA . GLY B 1 469 ? 19.328 1.74 9.117 1 93.38 469 GLY B CA 1
ATOM 7776 C C . GLY B 1 469 ? 19.609 2.26 10.508 1 93.38 469 GLY B C 1
ATOM 7777 O O . GLY B 1 469 ? 19.562 1.504 11.484 1 93.38 469 GLY B O 1
ATOM 7778 N N . CYS B 1 470 ? 19.891 3.518 10.641 1 92.69 470 CYS B N 1
ATOM 7779 C CA . CYS B 1 470 ? 20.172 4.074 11.961 1 92.69 470 CYS B CA 1
ATOM 7780 C C . CYS B 1 470 ? 18.891 4.316 12.734 1 92.69 470 CYS B C 1
ATOM 7782 O O . CYS B 1 470 ? 17.797 4.246 12.172 1 92.69 470 CYS B O 1
ATOM 7784 N N . THR B 1 471 ? 19 4.504 13.992 1 92.44 471 THR B N 1
ATOM 7785 C CA . THR B 1 471 ? 17.828 4.77 14.836 1 92.44 471 THR B CA 1
ATOM 7786 C C . THR B 1 471 ? 17.234 6.137 14.516 1 92.44 471 THR B C 1
ATOM 7788 O O . THR B 1 471 ? 17.906 6.992 13.938 1 92.44 471 THR B O 1
ATOM 7791 N N . LEU B 1 472 ? 16.016 6.309 14.828 1 93 472 LEU B N 1
ATOM 7792 C CA . LEU B 1 472 ? 15.359 7.598 14.625 1 93 472 LEU B CA 1
ATOM 7793 C C . LEU B 1 472 ? 16.094 8.703 15.375 1 93 472 LEU B C 1
ATOM 7795 O O . LEU B 1 472 ? 16.266 9.805 14.844 1 93 472 LEU B O 1
ATOM 7799 N N . GLU B 1 473 ? 16.531 8.461 16.594 1 90.25 473 GLU B N 1
ATOM 7800 C CA . GLU B 1 473 ? 17.25 9.445 17.375 1 90.25 473 GLU B CA 1
ATOM 7801 C C . GLU B 1 473 ? 18.531 9.891 16.672 1 90.25 473 GLU B C 1
ATOM 7803 O O . GLU B 1 473 ? 18.828 11.086 16.594 1 90.25 473 GLU B O 1
ATOM 7808 N N . ASP B 1 474 ? 19.203 8.898 16.125 1 92.44 474 ASP B N 1
ATOM 7809 C CA . ASP B 1 474 ? 20.422 9.211 15.383 1 92.44 474 ASP B CA 1
ATOM 7810 C C . ASP B 1 474 ? 20.094 10.023 14.125 1 92.44 474 ASP B C 1
ATOM 7812 O O . ASP B 1 474 ? 20.828 10.953 13.781 1 92.44 474 ASP B O 1
ATOM 7816 N N . ALA B 1 475 ? 19.047 9.703 13.508 1 93.88 475 ALA B N 1
ATOM 7817 C CA . ALA B 1 475 ? 18.656 10.383 12.273 1 93.88 475 ALA B CA 1
ATOM 7818 C C . ALA B 1 475 ? 18.281 11.844 12.555 1 93.88 475 ALA B C 1
ATOM 7820 O O . ALA B 1 475 ? 18.625 12.734 11.766 1 93.88 475 ALA B O 1
ATOM 7821 N N . LEU B 1 476 ? 17.609 12.047 13.695 1 91 476 LEU B N 1
ATOM 7822 C CA . LEU B 1 476 ? 17.188 13.398 14.055 1 91 476 LEU B CA 1
ATOM 7823 C C . LEU B 1 476 ? 18.375 14.273 14.406 1 91 476 LEU B C 1
ATOM 7825 O O . LEU B 1 476 ? 18.266 15.5 14.414 1 91 476 LEU B O 1
ATOM 7829 N N . SER B 1 477 ? 19.484 13.656 14.672 1 89.56 477 SER B N 1
ATOM 7830 C CA . SER B 1 477 ? 20.703 14.398 14.969 1 89.56 477 SER B CA 1
ATOM 7831 C C . SER B 1 477 ? 21.547 14.609 13.711 1 89.56 477 SER B C 1
ATOM 7833 O O . SER B 1 477 ? 22.562 15.305 13.742 1 89.56 477 SER B O 1
ATOM 7835 N N . THR B 1 478 ? 21.109 13.953 12.617 1 89.56 478 THR B N 1
ATOM 7836 C CA . THR B 1 478 ? 21.812 14.109 11.359 1 89.56 478 THR B CA 1
ATOM 7837 C C . THR B 1 478 ? 21.5 15.461 10.719 1 89.56 478 THR B C 1
ATOM 7839 O O . THR B 1 478 ? 20.344 15.867 10.648 1 89.56 478 THR B O 1
ATOM 7842 N N . ASP B 1 479 ? 22.531 16.094 10.234 1 85.94 479 ASP B N 1
ATOM 7843 C CA . ASP B 1 479 ? 22.359 17.422 9.648 1 85.94 479 ASP B CA 1
ATOM 7844 C C . ASP B 1 479 ? 22.094 17.344 8.148 1 85.94 479 ASP B C 1
ATOM 7846 O O . ASP B 1 479 ? 22.719 16.531 7.449 1 85.94 479 ASP B O 1
ATOM 7850 N N . PHE B 1 480 ? 21.094 18.016 7.691 1 90.12 480 PHE B N 1
ATOM 7851 C CA . PHE B 1 480 ? 20.812 18.281 6.285 1 90.12 480 PHE B CA 1
ATOM 7852 C C . PHE B 1 480 ? 20.984 19.766 5.961 1 90.12 480 PHE B C 1
ATOM 7854 O O . PHE B 1 480 ? 20 20.516 5.93 1 90.12 480 PHE B O 1
ATOM 7861 N N . PRO B 1 481 ? 22.25 20.156 5.711 1 88.75 481 PRO B N 1
ATOM 7862 C CA . PRO B 1 481 ? 22.484 21.578 5.469 1 88.75 481 PRO B CA 1
ATOM 7863 C C . PRO B 1 481 ? 21.797 22.078 4.203 1 88.75 481 PRO B C 1
ATOM 7865 O O . PRO B 1 481 ? 21.531 21.297 3.287 1 88.75 481 PRO B O 1
ATOM 7868 N N . ASN B 1 482 ? 21.484 23.391 4.246 1 88.69 482 ASN B N 1
ATOM 7869 C CA . ASN B 1 482 ? 20.922 24 3.043 1 88.69 482 ASN B CA 1
ATOM 7870 C C . ASN B 1 482 ? 21.891 23.906 1.863 1 88.69 482 ASN B C 1
ATOM 7872 O O . ASN B 1 482 ? 23.109 23.984 2.041 1 88.69 482 ASN B O 1
ATOM 7876 N N . HIS B 1 483 ? 21.375 23.688 0.723 1 93 483 HIS B N 1
ATOM 7877 C CA . HIS B 1 483 ? 22.078 23.75 -0.553 1 93 483 HIS B CA 1
ATOM 7878 C C . HIS B 1 483 ? 23.109 22.641 -0.676 1 93 483 HIS B C 1
ATOM 7880 O O . HIS B 1 483 ? 24.219 22.859 -1.169 1 93 483 HIS B O 1
ATOM 7886 N N . HIS B 1 484 ? 22.812 21.562 -0.076 1 94.94 484 HIS B N 1
ATOM 7887 C CA . HIS B 1 484 ? 23.562 20.312 -0.217 1 94.94 484 HIS B CA 1
ATOM 7888 C C . HIS B 1 484 ? 22.672 19.203 -0.767 1 94.94 484 HIS B C 1
ATOM 7890 O O . HIS B 1 484 ? 21.438 19.281 -0.657 1 94.94 484 HIS B O 1
ATOM 7896 N N . VAL B 1 485 ? 23.297 18.25 -1.415 1 97.06 485 VAL B N 1
ATOM 7897 C CA . VAL B 1 485 ? 22.609 17.047 -1.878 1 97.06 485 VAL B CA 1
ATOM 7898 C C . VAL B 1 485 ? 23.094 15.836 -1.078 1 97.06 485 VAL B C 1
ATOM 7900 O O . VAL B 1 485 ? 24.297 15.57 -1.011 1 97.06 485 VAL B O 1
ATOM 7903 N N . MET B 1 486 ? 22.219 15.211 -0.378 1 97.19 486 MET B N 1
ATOM 7904 C CA . MET B 1 486 ? 22.516 13.906 0.215 1 97.19 486 MET B CA 1
ATOM 7905 C C . MET B 1 486 ? 22.281 12.789 -0.789 1 97.19 486 MET B C 1
ATOM 7907 O O . MET B 1 486 ? 21.141 12.43 -1.073 1 97.19 486 MET B O 1
ATOM 7911 N N . GLN B 1 487 ? 23.344 12.234 -1.313 1 96.75 487 GLN B N 1
ATOM 7912 C CA . GLN B 1 487 ? 23.25 11.156 -2.289 1 96.75 487 GLN B CA 1
ATOM 7913 C C . GLN B 1 487 ? 23.281 9.789 -1.604 1 96.75 487 GLN B C 1
ATOM 7915 O O . GLN B 1 487 ? 24.188 9.508 -0.81 1 96.75 487 GLN B O 1
ATOM 7920 N N . ILE B 1 488 ? 22.312 9.008 -1.856 1 96 488 ILE B N 1
ATOM 7921 C CA . ILE B 1 488 ? 22.234 7.645 -1.347 1 96 488 ILE B CA 1
ATOM 7922 C C . ILE B 1 488 ? 22.297 6.652 -2.508 1 96 488 ILE B C 1
ATOM 7924 O O . ILE B 1 488 ? 21.516 6.746 -3.457 1 96 488 ILE B O 1
ATOM 7928 N N . THR B 1 489 ? 23.203 5.711 -2.467 1 93 489 THR B N 1
ATOM 7929 C CA . THR B 1 489 ? 23.375 4.734 -3.531 1 93 489 THR B CA 1
ATOM 7930 C C . THR B 1 489 ? 23.422 3.316 -2.965 1 93 489 THR B C 1
ATOM 7932 O O . THR B 1 489 ? 24 3.08 -1.904 1 93 489 THR B O 1
ATOM 7935 N N . PRO B 1 490 ? 22.703 2.396 -3.686 1 88.06 490 PRO B N 1
ATOM 7936 C CA . PRO B 1 490 ? 22.781 1.006 -3.234 1 88.06 490 PRO B CA 1
ATOM 7937 C C . PRO B 1 490 ? 24.203 0.46 -3.266 1 88.06 490 PRO B C 1
ATOM 7939 O O . PRO B 1 490 ? 24.984 0.82 -4.148 1 88.06 490 PRO B O 1
ATOM 7942 N N . CYS B 1 491 ? 24.5 -0.339 -2.275 1 83.19 491 CYS B N 1
ATOM 7943 C CA . CYS B 1 491 ? 25.812 -0.984 -2.236 1 83.19 491 CYS B CA 1
ATOM 7944 C C . CYS B 1 491 ? 25.703 -2.412 -1.715 1 83.19 491 CYS B C 1
ATOM 7946 O O . CYS B 1 491 ? 24.656 -2.805 -1.188 1 83.19 491 CYS B O 1
ATOM 7948 N N . SER B 1 492 ? 26.641 -3.238 -1.912 1 74 492 SER B N 1
ATOM 7949 C CA . SER B 1 492 ? 26.625 -4.656 -1.568 1 74 492 SER B CA 1
ATOM 7950 C C . SER B 1 492 ? 27.094 -4.883 -0.136 1 74 492 SER B C 1
ATOM 7952 O O . SER B 1 492 ? 27.062 -6.012 0.361 1 74 492 SER B O 1
ATOM 7954 N N . SER B 1 493 ? 27.328 -3.832 0.494 1 72 493 SER B N 1
ATOM 7955 C CA . SER B 1 493 ? 27.797 -3.98 1.871 1 72 493 SER B CA 1
ATOM 7956 C C . SER B 1 493 ? 26.641 -4.305 2.809 1 72 493 SER B C 1
ATOM 7958 O O . SER B 1 493 ? 25.484 -4.391 2.375 1 72 493 SER B O 1
ATOM 7960 N N . LYS B 1 494 ? 26.938 -4.59 4.059 1 73.12 494 LYS B N 1
ATOM 7961 C CA . LYS B 1 494 ? 25.969 -4.91 5.094 1 73.12 494 LYS B CA 1
ATOM 7962 C C . LYS B 1 494 ? 24.969 -3.762 5.289 1 73.12 494 LYS B C 1
ATOM 7964 O O . LYS B 1 494 ? 23.828 -3.984 5.68 1 73.12 494 LYS B O 1
ATOM 7969 N N . SER B 1 495 ? 25.422 -2.57 4.953 1 78.81 495 SER B N 1
ATOM 7970 C CA . SER B 1 495 ? 24.562 -1.413 5.137 1 78.81 495 SER B CA 1
ATOM 7971 C C . SER B 1 495 ? 23.547 -1.289 3.996 1 78.81 495 SER B C 1
ATOM 7973 O O . SER B 1 495 ? 22.531 -0.599 4.125 1 78.81 495 SER B O 1
ATOM 7975 N N . MET B 1 496 ? 23.766 -1.93 2.877 1 83.56 496 MET B N 1
ATOM 7976 C CA . MET B 1 496 ? 22.906 -1.993 1.696 1 83.56 496 MET B CA 1
ATOM 7977 C C . MET B 1 496 ? 22.938 -0.671 0.936 1 83.56 496 MET B C 1
ATOM 7979 O O . MET B 1 496 ? 22.703 -0.644 -0.275 1 83.56 496 MET B O 1
ATOM 7983 N N . TRP B 1 497 ? 23.156 0.489 1.714 1 89.88 497 TRP B N 1
ATOM 7984 C CA . TRP B 1 497 ? 23.203 1.812 1.099 1 89.88 497 TRP B CA 1
ATOM 7985 C C . TRP B 1 497 ? 24.422 2.596 1.582 1 89.88 497 TRP B C 1
ATOM 7987 O O . TRP B 1 497 ? 24.844 2.441 2.727 1 89.88 497 TRP B O 1
ATOM 7997 N N . GLU B 1 498 ? 24.953 3.379 0.669 1 92.12 498 GLU B N 1
ATOM 7998 C CA . GLU B 1 498 ? 26.016 4.328 0.989 1 92.12 498 GLU B CA 1
ATOM 7999 C C . GLU B 1 498 ? 25.547 5.766 0.819 1 92.12 498 GLU B C 1
ATOM 8001 O O . GLU B 1 498 ? 24.766 6.066 -0.089 1 92.12 498 GLU B O 1
ATOM 8006 N N . THR B 1 499 ? 26.016 6.617 1.74 1 94.19 499 THR B N 1
ATOM 8007 C CA . THR B 1 499 ? 25.578 8.008 1.713 1 94.19 499 THR B CA 1
ATOM 8008 C C . THR B 1 499 ? 26.766 8.938 1.47 1 94.19 499 THR B C 1
ATOM 8010 O O . THR B 1 499 ? 27.875 8.672 1.929 1 94.19 499 THR B O 1
ATOM 8013 N N . LYS B 1 500 ? 26.547 9.961 0.684 1 94.75 500 LYS B N 1
ATOM 8014 C CA . LYS B 1 500 ? 27.516 11.023 0.411 1 94.75 500 LYS B CA 1
ATOM 8015 C C . LYS B 1 500 ? 26.844 12.391 0.424 1 94.75 500 LYS B C 1
ATOM 8017 O O . LYS B 1 500 ? 25.812 12.594 -0.225 1 94.75 500 LYS B O 1
ATOM 8022 N N . LEU B 1 501 ? 27.375 13.297 1.264 1 95.31 501 LEU B N 1
ATOM 8023 C CA . LEU B 1 501 ? 26.875 14.672 1.3 1 95.31 501 LEU B CA 1
ATOM 8024 C C . LEU B 1 501 ? 27.672 15.547 0.336 1 95.31 501 LEU B C 1
ATOM 8026 O O . LEU B 1 501 ? 28.891 15.672 0.453 1 95.31 501 LEU B O 1
ATOM 8030 N N . ILE B 1 502 ? 27 16.203 -0.628 1 95.69 502 ILE B N 1
ATOM 8031 C CA . ILE B 1 502 ? 27.656 16.969 -1.692 1 95.69 502 ILE B CA 1
ATOM 8032 C C . ILE B 1 502 ? 27.219 18.422 -1.629 1 95.69 502 ILE B C 1
ATOM 8034 O O . ILE B 1 502 ? 26.047 18.734 -1.852 1 95.69 502 ILE B O 1
ATOM 8038 N N . PRO B 1 503 ? 28.094 19.312 -1.353 1 94 503 PRO B N 1
ATOM 8039 C CA . PRO B 1 503 ? 27.766 20.734 -1.396 1 94 503 PRO B CA 1
ATOM 8040 C C . PRO B 1 503 ? 27.625 21.266 -2.82 1 94 503 PRO B C 1
ATOM 8042 O O . PRO B 1 503 ? 28.422 20.922 -3.693 1 94 503 PRO B O 1
ATOM 8045 N N . LEU B 1 504 ? 26.625 21.891 -3.084 1 91.12 504 LEU B N 1
ATOM 8046 C CA . LEU B 1 504 ? 26.469 22.578 -4.367 1 91.12 504 LEU B CA 1
ATOM 8047 C C . LEU B 1 504 ? 26.797 24.062 -4.234 1 91.12 504 LEU B C 1
ATOM 8049 O O . LEU B 1 504 ? 25.953 24.859 -3.84 1 91.12 504 LEU B O 1
ATOM 8053 N N . GLU B 1 505 ? 28.172 24.344 -3.904 1 72 505 GLU B N 1
ATOM 8054 C CA . GLU B 1 505 ? 28.766 25.641 -3.586 1 72 505 GLU B CA 1
ATOM 8055 C C . GLU B 1 505 ? 28.438 26.688 -4.66 1 72 505 GLU B C 1
ATOM 8057 O O . GLU B 1 505 ? 28.281 26.328 -5.832 1 72 505 GLU B O 1
ATOM 8062 N N . PRO B 1 506 ? 28.062 27.922 -4.289 1 57.06 506 PRO B N 1
ATOM 8063 C CA . PRO B 1 506 ? 28.109 28.984 -5.293 1 57.06 506 PRO B CA 1
ATOM 8064 C C . PRO B 1 506 ? 29.453 29.047 -6.023 1 57.06 506 PRO B C 1
ATOM 8066 O O . PRO B 1 506 ? 30.5 28.812 -5.422 1 57.06 506 PRO B O 1
ATOM 8069 N N . VAL B 1 507 ? 29.609 28.391 -7.223 1 44.16 507 VAL B N 1
ATOM 8070 C CA . VAL B 1 507 ? 30.844 28.672 -7.934 1 44.16 507 VAL B CA 1
ATOM 8071 C C . VAL B 1 507 ? 31.203 30.141 -7.766 1 44.16 507 VAL B C 1
ATOM 8073 O O . VAL B 1 507 ? 30.422 31.031 -8.117 1 44.16 507 VAL B O 1
ATOM 8076 N N . ALA B 1 508 ? 31.938 30.609 -7.035 1 39.97 508 ALA B N 1
ATOM 8077 C CA . ALA B 1 508 ? 32.375 32 -7.125 1 39.97 508 ALA B CA 1
ATOM 8078 C C . ALA B 1 508 ? 32.469 32.438 -8.578 1 39.97 508 ALA B C 1
ATOM 8080 O O . ALA B 1 508 ? 32.062 33.562 -8.906 1 39.97 508 ALA B O 1
ATOM 8081 N N . GLY B 1 509 ? 33.469 32 -9.398 1 35.53 509 GLY B N 1
ATOM 8082 C CA . GLY B 1 509 ? 33.906 32.688 -10.594 1 35.53 509 GLY B CA 1
ATOM 8083 C C . GLY B 1 509 ? 32.906 32.625 -11.727 1 35.53 509 GLY B C 1
ATOM 8084 O O . GLY B 1 509 ? 32.531 33.625 -12.32 1 35.53 509 GLY B O 1
ATOM 8085 N N . LYS B 1 510 ? 33.062 31.484 -12.695 1 35.53 510 LYS B N 1
ATOM 8086 C CA . LYS B 1 510 ? 32.656 31.594 -14.094 1 35.53 510 LYS B CA 1
ATOM 8087 C C . LYS B 1 510 ? 31.156 31.438 -14.258 1 35.53 510 LYS B C 1
ATOM 8089 O O . LYS B 1 510 ? 30.562 30.453 -13.82 1 35.53 510 LYS B O 1
ATOM 8094 N N . ARG B 1 511 ? 30.344 32.5 -14.328 1 33.25 511 ARG B N 1
ATOM 8095 C CA . ARG B 1 511 ? 29.031 32.656 -14.977 1 33.25 511 ARG B CA 1
ATOM 8096 C C . ARG B 1 511 ? 28.922 31.734 -16.188 1 33.25 511 ARG B C 1
ATOM 8098 O O . ARG B 1 511 ? 29.547 32 -17.234 1 33.25 511 ARG B O 1
ATOM 8105 N N . THR B 1 512 ? 29 30.5 -16.188 1 30.73 512 THR B N 1
ATOM 8106 C CA . THR B 1 512 ? 28.766 29.859 -17.484 1 30.73 512 THR B CA 1
ATOM 8107 C C . THR B 1 512 ? 27.359 30.203 -18 1 30.73 512 THR B C 1
ATOM 8109 O O . THR B 1 512 ? 26.375 30 -17.281 1 30.73 512 THR B O 1
ATOM 8112 N N . PRO B 1 513 ? 27.156 30.922 -19.047 1 27.89 513 PRO B N 1
ATOM 8113 C CA . PRO B 1 513 ? 25.922 31.328 -19.734 1 27.89 513 PRO B CA 1
ATOM 8114 C C . PRO B 1 513 ? 24.969 30.172 -19.969 1 27.89 513 PRO B C 1
ATOM 8116 O O . PRO B 1 513 ? 25.422 29.047 -20.234 1 27.89 513 PRO B O 1
ATOM 8119 N N . LEU B 1 514 ? 23.859 30.125 -19.328 1 25.69 514 LEU B N 1
ATOM 8120 C CA . LEU B 1 514 ? 22.734 29.25 -19.656 1 25.69 514 LEU B CA 1
ATOM 8121 C C . LEU B 1 514 ? 22.594 29.109 -21.172 1 25.69 514 LEU B C 1
ATOM 8123 O O . LEU B 1 514 ? 22.609 30.109 -21.891 1 25.69 514 LEU B O 1
ATOM 8127 N N . ILE B 1 515 ? 23.141 28.078 -21.797 1 25.39 515 ILE B N 1
ATOM 8128 C CA . ILE B 1 515 ? 22.781 27.938 -23.203 1 25.39 515 ILE B CA 1
ATOM 8129 C C . ILE B 1 515 ? 21.266 28.141 -23.375 1 25.39 515 ILE B C 1
ATOM 8131 O O . ILE B 1 515 ? 20.469 27.438 -22.766 1 25.39 515 ILE B O 1
ATOM 8135 N N . SER B 1 516 ? 20.766 29.359 -23.656 1 20.09 516 SER B N 1
ATOM 8136 C CA . SER B 1 516 ? 19.453 29.562 -24.281 1 20.09 516 SER B CA 1
ATOM 8137 C C . SER B 1 516 ? 19.25 28.609 -25.453 1 20.09 516 SER B C 1
ATOM 8139 O O . SER B 1 516 ? 20.172 28.359 -26.234 1 20.09 516 SER B O 1
#

Nearest PDB structures (foldseek):
  2bif-assembly1_B  TM=8.979E-01  e=7.518E-36  Rattus norvegicus
  1bif-assembly1_A  TM=9.006E-01  e=6.004E-35  Rattus norvegicus
  5ajz-assembly1_A-2  TM=8.832E-01  e=6.004E-35  Homo sapiens
  1k6m-assembly1_A  TM=9.043E-01  e=2.444E-34  Homo sapiens
  6etj-assembly1_A  TM=8.695E-01  e=4.795E-34  Homo sapiens

Solvent-accessible surface area (backbone atoms only — not comparable to full-atom values): 56944 Å² total; per-residue (Å²): 133,82,74,74,74,76,73,78,73,74,75,74,76,73,69,77,74,69,72,74,71,71,69,65,68,79,66,73,70,67,68,69,58,67,82,73,48,71,64,52,50,53,39,59,67,40,37,57,84,57,58,32,38,37,40,33,35,25,38,62,85,57,33,49,56,68,61,51,50,52,52,49,45,42,52,42,40,62,74,63,37,47,64,48,78,48,45,44,68,59,52,51,47,54,57,26,59,73,67,75,54,82,75,56,42,70,58,58,32,80,88,35,45,66,61,52,50,50,52,45,49,51,49,50,52,52,50,52,53,59,60,66,64,62,86,61,94,59,40,35,38,40,34,41,45,46,41,58,43,30,65,68,54,46,50,50,53,52,50,53,43,48,72,76,38,67,68,46,44,66,36,36,39,32,33,40,61,81,52,64,70,61,40,52,50,33,46,52,50,46,43,72,66,33,79,86,25,68,90,40,60,68,71,58,31,48,51,38,50,51,51,33,43,51,46,48,57,75,61,52,43,79,91,54,77,86,70,73,54,33,33,42,36,25,33,60,56,39,44,27,38,40,40,26,55,53,50,20,61,66,57,48,58,44,49,61,46,51,52,18,49,70,87,72,74,42,49,35,33,46,27,46,37,38,49,42,55,81,56,53,65,73,75,70,60,70,72,55,64,72,63,66,66,89,78,84,74,80,79,67,78,74,73,76,75,73,64,73,82,78,60,68,48,68,62,64,50,67,32,48,57,23,74,68,16,50,52,43,14,49,50,48,16,53,50,48,37,52,51,28,44,53,53,48,66,50,47,76,62,80,65,76,79,52,70,73,41,30,26,42,39,37,21,12,56,36,48,26,18,44,55,31,50,64,55,40,58,48,50,68,72,70,43,65,35,63,58,33,35,55,72,46,34,35,81,46,56,80,44,36,71,68,49,37,43,70,77,36,46,66,61,38,53,55,30,67,75,34,54,50,73,38,53,32,64,44,29,40,18,53,49,48,47,48,60,54,31,45,69,54,51,35,54,62,49,46,52,76,51,34,32,38,37,25,26,28,68,68,36,48,25,56,54,47,17,50,55,61,61,49,51,67,70,58,21,70,70,53,84,76,59,77,53,30,38,39,37,37,31,63,45,90,53,96,56,42,42,45,77,46,82,43,74,61,66,80,76,80,76,84,78,70,74,73,84,124,134,84,76,75,76,76,73,77,74,77,78,76,78,76,72,78,76,72,73,75,69,72,70,65,68,80,66,73,70,67,70,69,56,67,81,74,46,72,65,52,50,51,40,58,67,39,36,57,84,59,58,32,37,37,40,34,34,25,39,62,82,58,31,51,57,68,59,51,51,52,52,49,45,41,53,42,41,60,74,63,38,47,64,47,76,46,44,41,67,59,52,49,47,55,58,26,59,73,66,73,52,81,75,57,40,70,56,58,30,80,87,34,44,66,62,53,49,50,52,45,48,52,50,51,52,52,51,51,51,58,60,65,63,63,85,62,93,58,38,36,37,39,35,39,44,44,40,58,43,31,65,69,54,46,49,49,54,52,51,52,42,48,72,76,38,66,69,45,43,68,35,36,38,32,31,41,60,80,51,64,70,60,39,53,49,33,48,52,50,44,45,72,66,33,80,85,26,68,90,41,60,67,71,59,32,48,52,38,50,52,50,32,44,49,45,48,57,75,61,53,44,79,91,54,78,88,71,73,56,32,33,41,36,26,33,60,55,38,42,27,36,40,39,26,55,52,50,18,61,66,57,48,57,45,48,61,46,53,52,18,47,70,88,73,74,42,48,38,33,46,28,47,38,37,49,41,55,80,55,55,64,72,76,72,60,69,71,56,64,72,65,63,70,86,78,83,74,80,79,66,77,72,75,77,76,73,63,71,83,76,61,70,47,70,64,64,51,68,32,47,56,25,74,68,13,50,52,43,14,48,50,48,16,53,50,50,37,52,52,29,44,54,54,48,65,51,48,76,63,80,64,75,81,51,70,72,42,29,25,43,38,38,22,11,56,35,48,25,18,45,56,31,51,63,54,39,57,46,51,68,72,69,43,65,34,63,57,34,35,57,72,46,35,35,82,46,56,78,44,37,71,69,50,36,42,70,77,36,46,67,61,37,54,54,30,68,76,33,52,49,73,38,52,32,64,46,32,41,20,53,49,47,48,49,60,55,31,45,67,55,52,35,54,62,50,47,53,76,52,35,32,39,37,26,28,28,67,67,37,47,26,56,54,46,17,48,54,59,61,49,51,66,71,59,21,70,69,52,84,76,60,77,53,31,37,38,37,35,32,64,43,92,54,96,55,42,41,44,78,47,82,41,74,62,65,79,74,79,74,84,79,71,75,74,84,124

Radius of gyration: 33.99 Å; Cα contacts (8 Å, |Δi|>4): 1647; chains: 2; bounding box: 186×89×79 Å

Secondary structure (DSSP, 8-state):
-------------------------------------HHHHHHHHHSS--SEEEEEEE--TTSSHHHHHHHHHHHHHHHT-EEEEEEHHHHHHHHHHTTT----GGGGSGGGHHHHHHHHHHHHHHHHHHHHT--SSSPEEEEEES---SHHHHHHHHHHHHHH-TT-EEEEEEEE---HHHHHHHHHHHHHH-GGGTTS-HHHHHHHHHHHHHHHHHH-----GGG---EEEEETTTTEEEEES--SHHHHHHHHHHHH-------EEEEEPPPBTT-----THHHHHGGGS----------TT--SS-------TTPPB-HHHHHHHHHHHHHHHHHHHHHHHHS-S-GGG-----BEEEE-SSHHHHHHHTTSPBSS--EE-GGGSPP--GGGTT--HHHHHHH-HHHHHHHHHTTTTPPPTTS--HHHHHHHHHHHHHHHHH-SS-EEEEE-HHHHHHHHHHHH---HHHHHTS---TTEEEEEEE-SSTTSEEEEEEE----SS-------/-------------------------------------HHHHHHHHHSS--SEEEEEEE--TTSSHHHHHHHHHHHHHHHT-EEEEEEHHHHHHHHHHTTT----GGGGSGGGHHHHHHHHHHHHHHHHHHHHT--SSSPEEEEEES---SHHHHHHHHHHHHHH-TT-EEEEEEEE---HHHHHHHHHHHHHH-GGGTTS-HHHHHHHHHHHHHHHHHH-----GGG---EEEEETTTTEEEEES--SHHHHHHHHHHHH-------EEEEEPPPBTT-----THHHHHGGGS----------TT--SS-------TTPPB-HHHHHHHHHHHHHHHHHHHHHHHHS-S-GGG-----BEEEE-SSHHHHHHHTTSPBSS--EE-GGGSPP--GGGTT--HHHHHHH-HHHHHHHHHTTTTPPPTTS--HHHHHHHHHHHHHHHHH-SS-EEEEE-HHHHHHHHHHHH---HHHHHTS---TTEEEEEEE-SSTTSEEEEEEE----SS-------